Protein 5ZL1 (pdb70)

Organism: NCBI:txid247490

Foldseek 3Di:
DAAEDAFQFDQFQLADDFDQAQDAEEAEWEKEWHFHWHAQEVPFIETATFIWTDDDNDIDDTWFQYYEAEEAAFHKYKYKYAYAQPDDDWWWKDWPQFDPQTDATDDHGDIDMTIGHRHFFFKFKMFTCYPVCRLQRLQRRGMDIYGHAYRSGDDDWDEETEKEKEFHAWAFADPPPRVDGHTYGDPVCSVVVNGQAMEITRHLCQQPDPVRCVASAEDEAQTKYKYKYAYSYQFAWFQWAKAPWWFQWKDFGDPPDTDGGDGTDTGGHRGIIMTITGRNDAAKIWIARVVVVNVVRRRIHIYGYD/DAAEDAFQFDQFQLADDFDQAQDAEAAEWEKEWHWHWHAQEVPFIETATFIWTADDNDIDDTWFQYYEAEEAAFHKYKYKYAYAQPDDDWWWKDWPQFDPQTDATDDHGDIDMTIGHRHFFFKFKMFTCYPNCRLQRLQRRGMDIYGHAYRSGDDDWDEETEKEKEFHAWAFADPPPRVPGHTYGDPVCSVVVNGQAMAITRHLCAQPDPVRPVASAEEEAQTKYKYKYAYSYQFAWFQWAKAPWWFQWKDFGDRPDTDGGDGTDTGGHRGIIMTITGRNDAAKIWIARVVVVNVVRRRIHIYGYD/DAAEDAFQFDQFQLADDFDQAQDAEAAEWEKEWHFHWHAQEVPFIETATFIWTDDDPDIDDTWFQYDEAEEAAFHKYKYKYAYAQPDDAWWWKDWPQFDPQTDATDDHGDIDMTIGHRHFFFKFKMFTCYPVCRLQRLQRRGMDIYGHAYRSGDDDWDEETEKEKEFHAWADDDDVDNVDTHTYGDPVCSVVVNGQAMAITRHLCQQPDVVRCPLSAEEEAQTKYKYKYAYSYQAAWFQWAKAPWWFQWKFQGDRVDTDGGDGTDTGGHRTIIMTITGRNDAAKIWIARVVVVNVVRRRIHIYGYD/DAAEDAFQFDQFQLADDFDQAQDAEEAEWEKEWDWHWHAQEVPFIETATFIWTDDDPDIDDTWFQYYEAEEAAFHKYKYKYAYAQPDDDWWWKDWPQFDPQTDATDDHGDIDMTIGHRHDFAKFKMFTCYPVCRLQRLQRRGMDIYGHAYRSGDDDWDEETEKEKEFHAWAQADPPPRVPRHTYGDPVCSVVVNGQAMAITRHLCAQVDPVRCPQSAEDEAQTKYKYKYAYSYQFAWFQWAKAPWWFQWKDLHDRPDTDGGDGTDTGGHRGIIMTITGRNDAAKIWIARVVVVNVVRRRIHIHGYD

Sequence (1224 aa):
MVDVISNVAKDPADIPGRISRSCPKTVTVNLVAKEVVADLAPGKKFWFWTFAEKKGDTVGPATVPGPMVRVMEGDTVVINLTNDLHNEEPHNLDFHAGFGAMLMDIEPGETDTLTFKAKREGAYIYHCGAEGMPWEHVAYGMYGLIVVEPKGGLSRVDKEFYIGQGEWYIKPGIEDHPHIRGYSLDEDKALAEHPDYFTFNGHTQALMDPSIYGNAITVNQGDKVRLFFVAGGPNIGSNFHIIGQIFDKFYPGHRRDFIRNEETAYIPPGSAAVFEFKALATGDFLIVDHALFRVPKGAGGLLHVKMVDVISNVAKDPADIPGRISRSCPKTVTVNLVAKEVVADLAPGKKFWFWTFAEKKGDTVGPATVPGPMVRVMEGDTVVINLTNDLHNEEPHNLDFHAGFGAMLMDIEPGETDTLTFKAKREGAYIYHCGAEGMPWEHVAYGMYGLIVVEPKGGLSRVDKEFYIGQGEWYIKPGIEDHPHIRGYSLDEDKALAEHPDYFTFNGHTQALMDPSIYGNAITVNQGDKVRLFFVAGGPNIGSNFHIIGQIFDKFYPGHRRDFIRNEETAYIPPGSAAVFEFKALATGDFLIVDHALFRVPKGAGGLLHVKMVDVISNVAKDPADIPGRISRSCPKTVTVNLVAKEVVADLAPGKKFWFWTFAEKKGDTVGPATVPGPMVRVMEGDTVVINLTNDLHNEEPHNLDFHAGFGAMLMDIEPGETDTLTFKAKREGAYIYHCGAEGMPWEHVAYGMYGLIVVEPKGGLSRVDKEFYIGQGEWYIKPGIEDHPHIRGYSLDEDKALAEHPDYFTFNGHTQALMDPSIYGNAITVNQGDKVRLFFVAGGPNIGSNFHIIGQIFDKFYPGHRRDFIRNEETAYIPPGSAAVFEFKALATGDFLIVDHALFRVPKGAGGLLHVKMVDVISNVAKDPADIPGRISRSCPKTVTVNLVAKEVVADLAPGKKFWFWTFAEKKGDTVGPATVPGPMVRVMEGDTVVINLTNDLHNEEPHNLDFHAGFGAMLMDIEPGETDTLTFKAKREGAYIYHCGAEGMPWEHVAYGMYGLIVVEPKGGLSRVDKEFYIGQGEWYIKPGIEDHPHIRGYSLDEDKALAEHPDYFTFNGHTQALMDPSIYGNAITVNQGDKVRLFFVAGGPNIGSNFHIIGQIFDKFYPGHRRDFIRNEETAYIPPGSAAVFEFKALATGDFLIVDHALFRVPKGAGGLLHVK

Radius of gyration: 33.03 Å; Cα contacts (8 Å, |Δi|>4): 3931; chains: 4; bounding box: 100×76×79 Å

Nearest PDB structures (foldseek):
  5zl1-assembly1_A  TM=1.003E+00  e=2.809E-71  Candidatus Jettenia caeni
  6qq2-assembly1_A  TM=8.872E-01  e=1.362E-34  Ralstonia pickettii
  8qgf-assembly1_A  TM=8.815E-01  e=1.362E-34  Ralstonia pickettii
  6qpt-assembly1_B  TM=8.830E-01  e=4.141E-34  Ralstonia pickettii
  4ax3-assembly4_D  TM=8.870E-01  e=1.331E-33  Ralstonia pickettii 12J

Structure (mmCIF, N/CA/C/O backbone):
data_5ZL1
#
_entry.id   5ZL1
#
_cell.length_a   270.217
_cell.length_b   270.217
_cell.length_c   128.909
_cell.angle_alpha   90.000
_cell.angle_beta   90.000
_cell.angle_gamma   120.000
#
_symmetry.space_group_name_H-M   'H 3 2'
#
loop_
_entity.id
_entity.type
_entity.pdbx_description
1 polymer 'Putative copper-type nitrite reductase'
2 non-polymer 'COPPER (II) ION'
3 non-polymer 'CALCIUM ION'
4 non-polymer 'SULFATE ION'
5 water water
#
loop_
_atom_site.group_PDB
_atom_site.id
_atom_site.type_symbol
_atom_site.label_atom_id
_atom_site.label_alt_id
_atom_site.label_comp_id
_atom_site.label_asym_id
_atom_site.label_entity_id
_atom_site.label_seq_id
_atom_site.pdbx_PDB_ins_code
_atom_site.Cartn_x
_atom_site.Cartn_y
_atom_site.Cartn_z
_atom_site.occupancy
_atom_site.B_iso_or_equiv
_atom_site.auth_seq_id
_atom_site.auth_comp_id
_atom_site.auth_asym_id
_atom_site.auth_atom_id
_atom_site.pdbx_PDB_model_num
ATOM 1 N N . MET A 1 21 ? -21.541 -31.310 -46.679 1.00 72.10 21 MET A N 1
ATOM 2 C CA . MET A 1 21 ? -21.600 -29.880 -47.154 1.00 72.48 21 MET A CA 1
ATOM 3 C C . MET A 1 21 ? -21.687 -28.837 -46.038 1.00 70.29 21 MET A C 1
ATOM 4 O O . MET A 1 21 ? -22.370 -29.024 -45.034 1.00 70.39 21 MET A O 1
ATOM 9 N N . VAL A 1 22 ? -21.066 -27.687 -46.272 1.00 67.07 22 VAL A N 1
ATOM 10 C CA . VAL A 1 22 ? -20.966 -26.668 -45.220 1.00 64.26 22 VAL A CA 1
ATOM 11 C C . VAL A 1 22 ? -22.309 -26.046 -44.866 1.00 62.11 22 VAL A C 1
ATOM 12 O O . VAL A 1 22 ? -23.182 -25.883 -45.716 1.00 62.35 22 VAL A O 1
ATOM 16 N N . ASP A 1 23 ? -22.443 -25.695 -43.595 1.00 59.22 23 ASP A N 1
ATOM 17 C CA . ASP A 1 23 ? -23.602 -25.005 -43.105 1.00 57.09 23 ASP A CA 1
ATOM 18 C C . ASP A 1 23 ? -23.433 -23.545 -43.465 1.00 54.73 23 ASP A C 1
ATOM 19 O O . ASP A 1 23 ? -22.313 -23.061 -43.460 1.00 54.66 23 ASP A O 1
ATOM 24 N N . VAL A 1 24 ? -24.549 -22.874 -43.756 1.00 52.27 24 VAL A N 1
ATOM 25 C CA . VAL A 1 24 ? -24.559 -21.444 -44.051 1.00 50.26 24 VAL A CA 1
ATOM 26 C C . VAL A 1 24 ? -25.643 -20.703 -43.253 1.00 48.24 24 VAL A C 1
ATOM 27 O O . VAL A 1 24 ? -26.833 -20.866 -43.493 1.00 48.10 24 VAL A O 1
ATOM 31 N N . ILE A 1 25 ? -25.208 -19.941 -42.265 1.00 46.44 25 ILE A N 1
ATOM 32 C CA . ILE A 1 25 ? -26.127 -19.305 -41.312 1.00 45.12 25 ILE A CA 1
ATOM 33 C C . ILE A 1 25 ? -26.003 -17.812 -41.526 1.00 43.90 25 ILE A C 1
ATOM 34 O O . ILE A 1 25 ? -25.042 -17.350 -42.145 1.00 43.41 25 ILE A O 1
ATOM 39 N N . SER A 1 26 ? -26.961 -17.048 -41.003 1.00 43.10 26 SER A N 1
ATOM 40 C CA . SER A 1 26 ? -26.953 -15.581 -41.105 1.00 42.74 26 SER A CA 1
ATOM 41 C C . SER A 1 26 ? -25.731 -14.902 -40.481 1.00 42.14 26 SER A C 1
ATOM 42 O O . SER A 1 26 ? -25.110 -14.053 -41.120 1.00 41.80 26 SER A O 1
ATOM 45 N N . ASN A 1 27 ? -25.385 -15.277 -39.252 1.00 41.74 27 ASN A N 1
ATOM 46 C CA . ASN A 1 27 ? -24.242 -14.661 -38.562 1.00 41.45 27 ASN A CA 1
ATOM 47 C C . ASN A 1 27 ? -23.711 -15.491 -37.395 1.00 40.90 27 ASN A C 1
ATOM 48 O O . ASN A 1 27 ? -24.404 -16.352 -36.859 1.00 40.78 27 ASN A O 1
ATOM 53 N N . VAL A 1 28 ? -22.488 -15.171 -36.987 1.00 40.34 28 VAL A N 1
ATOM 54 C CA . VAL A 1 28 ? -21.818 -15.830 -35.851 1.00 40.15 28 VAL A CA 1
ATOM 55 C C . VAL A 1 28 ? -21.730 -14.899 -34.638 1.00 39.72 28 VAL A C 1
ATOM 56 O O . VAL A 1 28 ? -20.966 -15.146 -33.705 1.00 39.27 28 VAL A O 1
ATOM 60 N N . ALA A 1 29 ? -22.515 -13.826 -34.643 1.00 39.43 29 ALA A N 1
ATOM 61 C CA . ALA A 1 29 ? -22.457 -12.865 -33.562 1.00 39.32 29 ALA A CA 1
ATOM 62 C C . ALA A 1 29 ? -22.697 -13.540 -32.215 1.00 39.23 29 ALA A C 1
ATOM 63 O O . ALA A 1 29 ? -23.567 -14.413 -32.097 1.00 39.50 29 ALA A O 1
ATOM 65 N N . LYS A 1 30 ? -21.921 -13.135 -31.213 1.00 39.33 30 LYS A N 1
ATOM 66 C CA . LYS A 1 30 ? -22.031 -13.662 -29.853 1.00 39.48 30 LYS A CA 1
ATOM 67 C C . LYS A 1 30 ? -22.852 -12.703 -29.004 1.00 39.30 30 LYS A C 1
ATOM 68 O O . LYS A 1 30 ? -22.556 -11.516 -28.938 1.00 39.60 30 LYS A O 1
ATOM 74 N N . ASP A 1 31 ? -23.858 -13.234 -28.317 1.00 38.92 31 ASP A N 1
ATOM 75 C CA . ASP A 1 31 ? -24.645 -12.445 -27.383 1.00 38.56 31 ASP A CA 1
ATOM 76 C C . ASP A 1 31 ? -23.723 -11.983 -26.257 1.00 38.35 31 ASP A C 1
ATOM 77 O O . ASP A 1 31 ? -23.108 -12.817 -25.598 1.00 38.78 31 ASP A O 1
ATOM 82 N N . PRO A 1 32 ? -23.635 -10.664 -26.007 1.00 38.06 32 PRO A N 1
ATOM 83 C CA . PRO A 1 32 ? -22.787 -10.234 -24.899 1.00 38.10 32 PRO A CA 1
ATOM 84 C C . PRO A 1 32 ? -23.453 -10.352 -23.524 1.00 38.43 32 PRO A C 1
ATOM 85 O O . PRO A 1 32 ? -22.990 -9.723 -22.585 1.00 39.12 32 PRO A O 1
ATOM 89 N N . ALA A 1 33 ? -24.534 -11.124 -23.415 1.00 38.59 33 ALA A N 1
ATOM 90 C CA . ALA A 1 33 ? -25.165 -11.447 -22.138 1.00 38.92 33 ALA A CA 1
ATOM 91 C C . ALA A 1 33 ? -25.141 -12.944 -21.798 1.00 39.81 33 ALA A C 1
ATOM 92 O O . ALA A 1 33 ? -25.401 -13.312 -20.648 1.00 40.21 33 ALA A O 1
ATOM 94 N N . ASP A 1 34 ? -24.826 -13.797 -22.777 1.00 40.83 34 ASP A N 1
ATOM 95 C CA . ASP A 1 34 ? -24.671 -15.236 -22.545 1.00 41.77 34 ASP A CA 1
ATOM 96 C C . ASP A 1 34 ? -23.414 -15.435 -21.685 1.00 41.99 34 ASP A C 1
ATOM 97 O O . ASP A 1 34 ? -22.342 -15.781 -22.185 1.00 42.05 34 ASP A O 1
ATOM 102 N N . ILE A 1 35 ? -23.565 -15.188 -20.385 1.00 42.40 35 ILE A N 1
ATOM 103 C CA . ILE A 1 35 ? -22.454 -15.215 -19.438 1.00 42.58 35 ILE A CA 1
ATOM 104 C C . ILE A 1 35 ? -22.767 -16.189 -18.310 1.00 42.19 35 ILE A C 1
ATOM 105 O O . ILE A 1 35 ? -23.877 -16.168 -17.776 1.00 42.10 35 ILE A O 1
ATOM 110 N N . PRO A 1 36 ? -21.788 -17.033 -17.923 1.00 41.88 36 PRO A N 1
ATOM 111 C CA . PRO A 1 36 ? -21.988 -17.845 -16.722 1.00 42.07 36 PRO A CA 1
ATOM 112 C C . PRO A 1 36 ? -22.297 -17.000 -15.488 1.00 42.42 36 PRO A C 1
ATOM 113 O O . PRO A 1 36 ? -22.078 -15.788 -15.490 1.00 41.13 36 PRO A O 1
ATOM 117 N N . GLY A 1 37 ? -22.815 -17.654 -14.456 1.00 43.88 37 GLY A N 1
ATOM 118 C CA . GLY A 1 37 ? -23.221 -16.983 -13.225 1.00 44.73 37 GLY A CA 1
ATOM 119 C C . GLY A 1 37 ? -22.055 -16.512 -12.380 1.00 45.28 37 GLY A C 1
ATOM 120 O O . GLY A 1 37 ? -20.977 -17.104 -12.405 1.00 44.89 37 GLY A O 1
ATOM 121 N N . ARG A 1 38 ? -22.296 -15.440 -11.633 1.00 46.30 38 ARG A N 1
ATOM 122 C CA . ARG A 1 38 ? -21.304 -14.861 -10.719 1.00 47.11 38 ARG A CA 1
ATOM 123 C C . ARG A 1 38 ? -20.832 -15.913 -9.704 1.00 46.38 38 ARG A C 1
ATOM 124 O O . ARG A 1 38 ? -21.550 -16.881 -9.394 1.00 46.17 38 ARG A O 1
ATOM 132 N N . ILE A 1 39 ? -19.618 -15.709 -9.194 1.00 45.75 39 ILE A N 1
ATOM 133 C CA . ILE A 1 39 ? -18.992 -16.624 -8.243 1.00 45.32 39 ILE A CA 1
ATOM 134 C C . ILE A 1 39 ? -18.984 -15.984 -6.854 1.00 45.39 39 ILE A C 1
ATOM 135 O O . ILE A 1 39 ? -18.504 -14.865 -6.690 1.00 44.62 39 ILE A O 1
ATOM 140 N N . SER A 1 40 ? -19.530 -16.708 -5.876 1.00 46.24 40 SER A N 1
ATOM 141 C CA . SER A 1 40 ? -19.616 -16.251 -4.489 1.00 47.07 40 SER A CA 1
ATOM 142 C C . SER A 1 40 ? -19.088 -17.310 -3.519 1.00 47.84 40 SER A C 1
ATOM 143 O O . SER A 1 40 ? -19.480 -17.329 -2.352 1.00 49.17 40 SER A O 1
ATOM 146 N N . ARG A 1 41 ? -18.183 -18.164 -3.998 1.00 48.11 41 ARG A N 1
ATOM 147 C CA . ARG A 1 41 ? -17.695 -19.315 -3.239 1.00 48.15 41 ARG A CA 1
ATOM 148 C C . ARG A 1 41 ? -16.181 -19.234 -3.076 1.00 49.05 41 ARG A C 1
ATOM 149 O O . ARG A 1 41 ? -15.496 -18.603 -3.882 1.00 49.48 41 ARG A O 1
ATOM 157 N N . SER A 1 42 ? -15.676 -19.859 -2.016 1.00 49.80 42 SER A N 1
ATOM 158 C CA . SER A 1 42 ? -14.234 -20.031 -1.800 1.00 50.01 42 SER A CA 1
ATOM 159 C C . SER A 1 42 ? -13.773 -21.489 -1.921 1.00 50.80 42 SER A C 1
ATOM 160 O O . SER A 1 42 ? -12.570 -21.746 -2.005 1.00 50.15 42 SER A O 1
ATOM 163 N N . CYS A 1 43 ? -14.720 -22.430 -1.922 1.00 52.94 43 CYS A N 1
ATOM 164 C CA . CYS A 1 43 ? -14.414 -23.849 -2.097 1.00 53.43 43 CYS A CA 1
ATOM 165 C C . CYS A 1 43 ? -13.974 -24.153 -3.523 1.00 53.42 43 CYS A C 1
ATOM 166 O O . CYS A 1 43 ? -14.781 -24.036 -4.446 1.00 53.34 43 CYS A O 1
ATOM 169 N N . PRO A 1 44 ? -12.704 -24.568 -3.714 1.00 53.14 44 PRO A N 1
ATOM 170 C CA . PRO A 1 44 ? -12.348 -24.983 -5.071 1.00 52.48 44 PRO A CA 1
ATOM 171 C C . PRO A 1 44 ? -13.233 -26.129 -5.573 1.00 51.80 44 PRO A C 1
ATOM 172 O O . PRO A 1 44 ? -13.802 -26.882 -4.777 1.00 51.70 44 PRO A O 1
ATOM 176 N N . LYS A 1 45 ? -13.351 -26.222 -6.889 1.00 51.34 45 LYS A N 1
ATOM 177 C CA . LYS A 1 45 ? -14.216 -27.188 -7.556 1.00 51.15 45 LYS A CA 1
ATOM 178 C C . LYS A 1 45 ? -13.615 -27.575 -8.899 1.00 49.91 45 LYS A C 1
ATOM 179 O O . LYS A 1 45 ? -12.653 -26.961 -9.363 1.00 49.17 45 LYS A O 1
ATOM 185 N N . THR A 1 46 ? -14.183 -28.613 -9.508 1.00 49.02 46 THR A N 1
ATOM 186 C CA . THR A 1 46 ? -13.807 -29.029 -10.857 1.00 48.11 46 THR A CA 1
ATOM 187 C C . THR A 1 46 ? -14.862 -28.516 -11.835 1.00 47.21 46 THR A C 1
ATOM 188 O O . THR A 1 46 ? -15.885 -29.169 -12.063 1.00 47.68 46 THR A O 1
ATOM 192 N N . VAL A 1 47 ? -14.601 -27.338 -12.400 1.00 46.25 47 VAL A N 1
ATOM 193 C CA . VAL A 1 47 ? -15.500 -26.722 -13.377 1.00 45.64 47 VAL A CA 1
ATOM 194 C C . VAL A 1 47 ? -15.192 -27.344 -14.732 1.00 45.83 47 VAL A C 1
ATOM 195 O O . VAL A 1 47 ? -14.024 -27.518 -15.091 1.00 45.86 47 VAL A O 1
ATOM 199 N N . THR A 1 48 ? -16.243 -27.660 -15.483 1.00 45.80 48 THR A N 1
ATOM 200 C CA . THR A 1 48 ? -16.109 -28.404 -16.736 1.00 45.57 48 THR A CA 1
ATOM 201 C C . THR A 1 48 ? -16.986 -27.797 -17.838 1.00 44.70 48 THR A C 1
ATOM 202 O O . THR A 1 48 ? -18.171 -27.529 -17.618 1.00 44.14 48 THR A O 1
ATOM 206 N N . VAL A 1 49 ? -16.390 -27.591 -19.016 1.00 44.14 49 VAL A N 1
ATOM 207 C CA . VAL A 1 49 ? -17.093 -27.019 -20.175 1.00 44.25 49 VAL A CA 1
ATOM 208 C C . VAL A 1 49 ? -16.869 -27.857 -21.437 1.00 44.35 49 VAL A C 1
ATOM 209 O O . VAL A 1 49 ? -15.768 -28.365 -21.679 1.00 44.42 49 VAL A O 1
ATOM 213 N N . ASN A 1 50 ? -17.929 -27.990 -22.233 1.00 44.67 50 ASN A N 1
ATOM 214 C CA . ASN A 1 50 ? -17.901 -28.771 -23.465 1.00 45.30 50 ASN A CA 1
ATOM 215 C C . ASN A 1 50 ? -17.903 -27.835 -24.673 1.00 44.99 50 ASN A C 1
ATOM 216 O O . ASN A 1 50 ? -18.879 -27.105 -24.905 1.00 45.12 50 ASN A O 1
ATOM 221 N N . LEU A 1 51 ? -16.807 -27.866 -25.434 1.00 44.90 51 LEU A N 1
ATOM 222 C CA . LEU A 1 51 ? -16.664 -27.066 -26.653 1.00 44.62 51 LEU A CA 1
ATOM 223 C C . LEU A 1 51 ? -16.618 -27.923 -27.918 1.00 44.75 51 LEU A C 1
ATOM 224 O O . LEU A 1 51 ? -16.167 -29.077 -27.898 1.00 44.81 51 LEU A O 1
ATOM 229 N N . VAL A 1 52 ? -17.084 -27.331 -29.017 1.00 45.00 52 VAL A N 1
ATOM 230 C CA . VAL A 1 52 ? -17.099 -27.982 -30.327 1.00 45.67 52 VAL A CA 1
ATOM 231 C C . VAL A 1 52 ? -16.667 -26.990 -31.421 1.00 45.95 52 VAL A C 1
ATOM 232 O O . VAL A 1 52 ? -17.340 -25.984 -31.668 1.00 45.29 52 VAL A O 1
ATOM 236 N N . ALA A 1 53 ? -15.530 -27.284 -32.057 1.00 46.95 53 ALA A N 1
ATOM 237 C CA . ALA A 1 53 ? -14.997 -26.464 -33.150 1.00 47.91 53 ALA A CA 1
ATOM 238 C C . ALA A 1 53 ? -15.883 -26.588 -34.389 1.00 48.94 53 ALA A C 1
ATOM 239 O O . ALA A 1 53 ? -16.070 -27.685 -34.909 1.00 49.11 53 ALA A O 1
ATOM 241 N N . LYS A 1 54 ? -16.407 -25.457 -34.862 1.00 50.21 54 LYS A N 1
ATOM 242 C CA . LYS A 1 54 ? -17.410 -25.422 -35.935 1.00 50.97 54 LYS A CA 1
ATOM 243 C C . LYS A 1 54 ? -17.001 -24.493 -37.081 1.00 49.66 54 LYS A C 1
ATOM 244 O O . LYS A 1 54 ? -16.982 -23.271 -36.919 1.00 48.97 54 LYS A O 1
ATOM 250 N N . GLU A 1 55 ? -16.683 -25.072 -38.236 1.00 48.55 55 GLU A N 1
ATOM 251 C CA . GLU A 1 55 ? -16.462 -24.286 -39.447 1.00 47.61 55 GLU A CA 1
ATOM 252 C C . GLU A 1 55 ? -17.815 -23.944 -40.051 1.00 46.35 55 GLU A C 1
ATOM 253 O O . GLU A 1 55 ? -18.655 -24.822 -40.240 1.00 46.71 55 GLU A O 1
ATOM 259 N N . VAL A 1 56 ? -18.026 -22.666 -40.348 1.00 44.79 56 VAL A N 1
ATOM 260 C CA . VAL A 1 56 ? -19.334 -22.169 -40.773 1.00 43.46 56 VAL A CA 1
ATOM 261 C C . VAL A 1 56 ? -19.167 -21.037 -41.785 1.00 42.32 56 VAL A C 1
ATOM 262 O O . VAL A 1 56 ? -18.185 -20.301 -41.746 1.00 42.48 56 VAL A O 1
ATOM 266 N N . VAL A 1 57 ? -20.129 -20.904 -42.693 1.00 41.20 57 VAL A N 1
ATOM 267 C CA . VAL A 1 57 ? -20.220 -19.712 -43.533 1.00 40.50 57 VAL A CA 1
ATOM 268 C C . VAL A 1 57 ? -21.318 -18.822 -42.980 1.00 39.75 57 VAL A C 1
ATOM 269 O O . VAL A 1 57 ? -22.401 -19.301 -42.607 1.00 39.17 57 VAL A O 1
ATOM 273 N N . ALA A 1 58 ? -21.036 -17.525 -42.929 1.00 39.64 58 ALA A N 1
ATOM 274 C CA . ALA A 1 58 ? -21.997 -16.546 -42.428 1.00 39.69 58 ALA A CA 1
ATOM 275 C C . ALA A 1 58 ? -21.610 -15.132 -42.827 1.00 39.24 58 ALA A C 1
ATOM 276 O O . ALA A 1 58 ? -20.529 -14.914 -43.365 1.00 39.17 58 ALA A O 1
ATOM 278 N N . ASP A 1 59 ? -22.505 -14.178 -42.575 1.00 39.23 59 ASP A N 1
ATOM 279 C CA . ASP A 1 59 ? -22.212 -12.774 -42.864 1.00 39.52 59 ASP A CA 1
ATOM 280 C C . ASP A 1 59 ? -21.191 -12.226 -41.874 1.00 39.45 59 ASP A C 1
ATOM 281 O O . ASP A 1 59 ? -21.413 -12.271 -40.668 1.00 39.57 59 ASP A O 1
ATOM 286 N N . LEU A 1 60 ? -20.058 -11.760 -42.389 1.00 39.51 60 LEU A N 1
ATOM 287 C CA . LEU A 1 60 ? -19.114 -10.991 -41.587 1.00 39.66 60 LEU A CA 1
ATOM 288 C C . LEU A 1 60 ? -19.657 -9.574 -41.524 1.00 39.70 60 LEU A C 1
ATOM 289 O O . LEU A 1 60 ? -19.878 -9.024 -40.440 1.00 39.69 60 LEU A O 1
ATOM 294 N N . ALA A 1 61 ? -19.864 -8.999 -42.706 1.00 39.96 61 ALA A N 1
ATOM 295 C CA . ALA A 1 61 ? -20.505 -7.708 -42.859 1.00 40.45 61 ALA A CA 1
ATOM 296 C C . ALA A 1 61 ? -21.826 -7.922 -43.587 1.00 40.70 61 ALA A C 1
ATOM 297 O O . ALA A 1 61 ? -22.051 -9.008 -44.133 1.00 40.97 61 ALA A O 1
ATOM 299 N N . PRO A 1 62 ? -22.715 -6.902 -43.594 1.00 41.16 62 PRO A N 1
ATOM 300 C CA . PRO A 1 62 ? -23.904 -6.994 -44.445 1.00 41.51 62 PRO A CA 1
ATOM 301 C C . PRO A 1 62 ? -23.558 -7.209 -45.924 1.00 42.12 62 PRO A C 1
ATOM 302 O O . PRO A 1 62 ? -22.791 -6.434 -46.498 1.00 41.44 62 PRO A O 1
ATOM 306 N N . GLY A 1 63 ? -24.097 -8.280 -46.506 1.00 43.34 63 GLY A N 1
ATOM 307 C CA . GLY A 1 63 ? -23.846 -8.632 -47.906 1.00 44.25 63 GLY A CA 1
ATOM 308 C C . GLY A 1 63 ? -22.552 -9.385 -48.193 1.00 45.12 63 GLY A C 1
ATOM 309 O O . GLY A 1 63 ? -22.304 -9.752 -49.344 1.00 46.10 63 GLY A O 1
ATOM 310 N N . LYS A 1 64 ? -21.734 -9.623 -47.166 1.00 45.45 64 LYS A N 1
ATOM 311 C CA . LYS A 1 64 ? -20.452 -10.310 -47.319 1.00 45.72 64 LYS A CA 1
ATOM 312 C C . LYS A 1 64 ? -20.463 -11.602 -46.511 1.00 44.88 64 LYS A C 1
ATOM 313 O O . LYS A 1 64 ? -20.465 -11.561 -45.280 1.00 44.32 64 LYS A O 1
ATOM 319 N N . LYS A 1 65 ? -20.477 -12.740 -47.207 1.00 44.30 65 LYS A N 1
ATOM 320 C CA . LYS A 1 65 ? -20.417 -14.054 -46.558 1.00 43.69 65 LYS A CA 1
ATOM 321 C C . LYS A 1 65 ? -18.969 -14.451 -46.314 1.00 42.36 65 LYS A C 1
ATOM 322 O O . LYS A 1 65 ? -18.160 -14.399 -47.235 1.00 42.28 65 LYS A O 1
ATOM 328 N N . PHE A 1 66 ? -18.655 -14.842 -45.084 1.00 41.08 66 PHE A N 1
ATOM 329 C CA . PHE A 1 66 ? -17.301 -15.231 -44.714 1.00 40.00 66 PHE A CA 1
ATOM 330 C C . PHE A 1 66 ? -17.269 -16.647 -44.148 1.00 39.20 66 PHE A C 1
ATOM 331 O O . PHE A 1 66 ? -18.226 -17.104 -43.522 1.00 39.20 66 PHE A O 1
ATOM 339 N N . TRP A 1 67 ? -16.145 -17.328 -44.372 1.00 38.47 67 TRP A N 1
ATOM 340 C CA . TRP A 1 67 ? -15.924 -18.685 -43.871 1.00 38.24 67 TRP A CA 1
ATOM 341 C C . TRP A 1 67 ? -15.313 -18.633 -42.470 1.00 38.33 67 TRP A C 1
ATOM 342 O O . TRP A 1 67 ? -14.139 -18.388 -42.310 1.00 38.52 67 TRP A O 1
ATOM 353 N N . PHE A 1 68 ? -16.121 -18.905 -41.458 1.00 38.25 68 PHE A N 1
ATOM 354 C CA . PHE A 1 68 ? -15.685 -18.802 -40.077 1.00 38.40 68 PHE A CA 1
ATOM 355 C C . PHE A 1 68 ? -15.213 -20.127 -39.497 1.00 38.67 68 PHE A C 1
ATOM 356 O O . PHE A 1 68 ? -15.659 -21.207 -39.896 1.00 39.36 68 PHE A O 1
ATOM 364 N N . TRP A 1 69 ? -14.287 -20.017 -38.552 1.00 38.66 69 TRP A N 1
ATOM 365 C CA . TRP A 1 69 ? -13.840 -21.122 -37.725 1.00 38.54 69 TRP A CA 1
ATOM 366 C C . TRP A 1 69 ? -14.176 -20.620 -36.339 1.00 38.81 69 TRP A C 1
ATOM 367 O O . TRP A 1 69 ? -13.665 -19.590 -35.924 1.00 38.46 69 TRP A O 1
ATOM 378 N N . THR A 1 70 ? -15.102 -21.281 -35.658 1.00 39.25 70 THR A N 1
ATOM 379 C CA . THR A 1 70 ? -15.607 -20.761 -34.391 1.00 39.52 70 THR A CA 1
ATOM 380 C C . THR A 1 70 ? -15.615 -21.835 -33.334 1.00 39.93 70 THR A C 1
ATOM 381 O O . THR A 1 70 ? -15.378 -23.014 -33.614 1.00 40.58 70 THR A O 1
ATOM 385 N N . PHE A 1 71 ? -15.880 -21.398 -32.109 1.00 40.33 71 PHE A N 1
ATOM 386 C CA . PHE A 1 71 ? -16.102 -22.283 -30.974 1.00 40.61 71 PHE A CA 1
ATOM 387 C C . PHE A 1 71 ? -17.573 -22.193 -30.599 1.00 41.30 71 PHE A C 1
ATOM 388 O O . PHE A 1 71 ? -18.179 -21.125 -30.690 1.00 41.05 71 PHE A O 1
ATOM 396 N N . ALA A 1 72 ? -18.143 -23.320 -30.184 1.00 42.67 72 ALA A N 1
ATOM 397 C CA . ALA A 1 72 ? -19.524 -23.371 -29.713 1.00 43.64 72 ALA A CA 1
ATOM 398 C C . ALA A 1 72 ? -19.580 -24.142 -28.401 1.00 44.34 72 ALA A C 1
ATOM 399 O O . ALA A 1 72 ? -18.800 -25.069 -28.194 1.00 44.57 72 ALA A O 1
ATOM 401 N N . GLU A 1 73 ? -20.495 -23.752 -27.516 1.00 45.03 73 GLU A N 1
ATOM 402 C CA . GLU A 1 73 ? -20.618 -24.388 -26.205 1.00 45.87 73 GLU A CA 1
ATOM 403 C C . GLU A 1 73 ? -21.728 -25.429 -26.214 1.00 47.27 73 GLU A C 1
ATOM 404 O O . GLU A 1 73 ? -22.870 -25.128 -26.568 1.00 47.71 73 GLU A O 1
ATOM 410 N N . LYS A 1 74 ? -21.390 -26.646 -25.799 1.00 48.96 74 LYS A N 1
ATOM 411 C CA . LYS A 1 74 ? -22.348 -27.743 -25.730 1.00 50.55 74 LYS A CA 1
ATOM 412 C C . LYS A 1 74 ? -22.872 -27.911 -24.304 1.00 51.45 74 LYS A C 1
ATOM 413 O O . LYS A 1 74 ? -22.100 -28.238 -23.400 1.00 50.93 74 LYS A O 1
ATOM 419 N N . LYS A 1 75 ? -24.170 -27.673 -24.118 1.00 53.26 75 LYS A N 1
ATOM 420 C CA . LYS A 1 75 ? -24.842 -27.918 -22.857 1.00 54.88 75 LYS A CA 1
ATOM 421 C C . LYS A 1 75 ? -25.662 -29.206 -22.979 1.00 56.03 75 LYS A C 1
ATOM 422 O O . LYS A 1 75 ? -26.515 -29.327 -23.853 1.00 56.41 75 LYS A O 1
ATOM 428 N N . GLY A 1 76 ? -25.354 -30.188 -22.135 1.00 57.07 76 GLY A N 1
ATOM 429 C CA . GLY A 1 76 ? -26.076 -31.444 -22.173 1.00 57.61 76 GLY A CA 1
ATOM 430 C C . GLY A 1 76 ? -25.848 -32.054 -23.538 1.00 57.72 76 GLY A C 1
ATOM 431 O O . GLY A 1 76 ? -24.722 -32.104 -24.019 1.00 56.88 76 GLY A O 1
ATOM 432 N N . ASP A 1 77 ? -26.928 -32.465 -24.180 1.00 58.43 77 ASP A N 1
ATOM 433 C CA . ASP A 1 77 ? -26.843 -33.035 -25.533 1.00 58.85 77 ASP A CA 1
ATOM 434 C C . ASP A 1 77 ? -26.927 -31.992 -26.631 1.00 57.42 77 ASP A C 1
ATOM 435 O O . ASP A 1 77 ? -26.498 -32.269 -27.746 1.00 57.47 77 ASP A O 1
ATOM 440 N N . THR A 1 78 ? -27.355 -30.777 -26.278 1.00 56.04 78 THR A N 1
ATOM 441 C CA . THR A 1 78 ? -27.517 -29.687 -27.232 1.00 54.93 78 THR A CA 1
ATOM 442 C C . THR A 1 78 ? -26.277 -28.817 -27.424 1.00 53.56 78 THR A C 1
ATOM 443 O O . THR A 1 78 ? -25.564 -28.503 -26.479 1.00 53.32 78 THR A O 1
ATOM 447 N N . VAL A 1 79 ? -26.020 -28.454 -28.678 1.00 52.22 79 VAL A N 1
ATOM 448 C CA . VAL A 1 79 ? -24.864 -27.630 -29.015 1.00 51.46 79 VAL A CA 1
ATOM 449 C C . VAL A 1 79 ? -25.250 -26.363 -29.758 1.00 50.76 79 VAL A C 1
ATOM 450 O O . VAL A 1 79 ? -26.418 -26.145 -30.083 1.00 51.25 79 VAL A O 1
ATOM 454 N N . GLY A 1 80 ? -24.255 -25.497 -29.967 1.00 49.33 80 GLY A N 1
ATOM 455 C CA . GLY A 1 80 ? -24.434 -24.229 -30.672 1.00 48.08 80 GLY A CA 1
ATOM 456 C C . GLY A 1 80 ? -24.991 -23.141 -29.760 1.00 47.17 80 GLY A C 1
ATOM 457 O O . GLY A 1 80 ? -25.355 -23.443 -28.620 1.00 47.91 80 GLY A O 1
ATOM 458 N N . PRO A 1 81 ? -25.103 -21.904 -30.243 1.00 45.34 81 PRO A N 1
ATOM 459 C CA . PRO A 1 81 ? -24.712 -21.525 -31.594 1.00 44.48 81 PRO A CA 1
ATOM 460 C C . PRO A 1 81 ? -23.208 -21.321 -31.713 1.00 42.83 81 PRO A C 1
ATOM 461 O O . PRO A 1 81 ? -22.502 -21.275 -30.704 1.00 42.18 81 PRO A O 1
ATOM 465 N N . ALA A 1 82 ? -22.747 -21.201 -32.954 1.00 41.54 82 ALA A N 1
ATOM 466 C CA . ALA A 1 82 ? -21.342 -20.941 -33.271 1.00 40.78 82 ALA A CA 1
ATOM 467 C C . ALA A 1 82 ? -21.116 -19.437 -33.267 1.00 39.91 82 ALA A C 1
ATOM 468 O O . ALA A 1 82 ? -21.872 -18.705 -33.916 1.00 40.28 82 ALA A O 1
ATOM 470 N N . THR A 1 83 ? -20.107 -18.969 -32.528 1.00 38.71 83 THR A N 1
ATOM 471 C CA . THR A 1 83 ? -19.917 -17.528 -32.344 1.00 38.01 83 THR A CA 1
ATOM 472 C C . THR A 1 83 ? -18.469 -17.046 -32.331 1.00 37.44 83 THR A C 1
ATOM 473 O O . THR A 1 83 ? -17.535 -17.820 -32.131 1.00 37.51 83 THR A O 1
ATOM 477 N N . VAL A 1 84 ? -18.325 -15.734 -32.520 1.00 36.63 84 VAL A N 1
ATOM 478 C CA . VAL A 1 84 ? -17.050 -15.025 -32.410 1.00 35.83 84 VAL A CA 1
ATOM 479 C C . VAL A 1 84 ? -17.299 -13.746 -31.589 1.00 35.38 84 VAL A C 1
ATOM 480 O O . VAL A 1 84 ? -18.101 -12.930 -32.011 1.00 35.43 84 VAL A O 1
ATOM 484 N N . PRO A 1 85 ? -16.657 -13.563 -30.427 1.00 35.01 85 PRO A N 1
ATOM 485 C CA . PRO A 1 85 ? -15.741 -14.530 -29.826 1.00 35.00 85 PRO A CA 1
ATOM 486 C C . PRO A 1 85 ? -16.457 -15.783 -29.334 1.00 34.94 85 PRO A C 1
ATOM 487 O O . PRO A 1 85 ? -17.688 -15.802 -29.233 1.00 34.98 85 PRO A O 1
ATOM 491 N N . GLY A 1 86 ? -15.677 -16.817 -29.040 1.00 35.16 86 GLY A N 1
ATOM 492 C CA . GLY A 1 86 ? -16.205 -18.076 -28.525 1.00 35.62 86 GLY A CA 1
ATOM 493 C C . GLY A 1 86 ? -16.893 -17.914 -27.179 1.00 36.07 86 GLY A C 1
ATOM 494 O O . GLY A 1 86 ? -17.006 -16.799 -26.671 1.00 36.45 86 GLY A O 1
ATOM 495 N N . PRO A 1 87 ? -17.367 -19.024 -26.590 1.00 36.24 87 PRO A N 1
ATOM 496 C CA . PRO A 1 87 ? -18.082 -18.956 -25.315 1.00 36.13 87 PRO A CA 1
ATOM 497 C C . PRO A 1 87 ? -17.185 -18.515 -24.170 1.00 35.64 87 PRO A C 1
ATOM 498 O O . PRO A 1 87 ? -16.026 -18.926 -24.111 1.00 35.38 87 PRO A O 1
ATOM 502 N N . MET A 1 88 ? -17.721 -17.691 -23.273 1.00 35.47 88 MET A N 1
ATOM 503 C CA . MET A 1 88 ? -16.968 -17.245 -22.106 1.00 35.09 88 MET A CA 1
ATOM 504 C C . MET A 1 88 ? -16.904 -18.366 -21.074 1.00 34.88 88 MET A C 1
ATOM 505 O O . MET A 1 88 ? -17.936 -18.890 -20.651 1.00 35.24 88 MET A O 1
ATOM 510 N N . VAL A 1 89 ? -15.682 -18.722 -20.689 1.00 34.89 89 VAL A N 1
ATOM 511 C CA . VAL A 1 89 ? -15.428 -19.658 -19.596 1.00 35.18 89 VAL A CA 1
ATOM 512 C C . VAL A 1 89 ? -15.231 -18.824 -18.330 1.00 35.61 89 VAL A C 1
ATOM 513 O O . VAL A 1 89 ? -14.688 -17.719 -18.386 1.00 36.15 89 VAL A O 1
ATOM 517 N N . ARG A 1 90 ? -15.667 -19.358 -17.194 1.00 35.64 90 ARG A N 1
ATOM 518 C CA . ARG A 1 90 ? -15.611 -18.626 -15.932 1.00 35.95 90 ARG A CA 1
ATOM 519 C C . ARG A 1 90 ? -15.388 -19.569 -14.756 1.00 36.82 90 ARG A C 1
ATOM 520 O O . ARG A 1 90 ? -16.213 -20.441 -14.483 1.00 36.48 90 ARG A O 1
ATOM 528 N N . VAL A 1 91 ? -14.266 -19.373 -14.065 1.00 37.95 91 VAL A N 1
ATOM 529 C CA . VAL A 1 91 ? -13.846 -20.236 -12.961 1.00 38.40 91 VAL A CA 1
ATOM 530 C C . VAL A 1 91 ? -13.289 -19.408 -11.801 1.00 39.20 91 VAL A C 1
ATOM 531 O O . VAL A 1 91 ? -13.201 -18.177 -11.882 1.00 38.92 91 VAL A O 1
ATOM 535 N N . MET A 1 92 ? -12.939 -20.098 -10.719 1.00 40.14 92 MET A N 1
ATOM 536 C CA . MET A 1 92 ? -12.330 -19.489 -9.540 1.00 41.17 92 MET A CA 1
ATOM 537 C C . MET A 1 92 ? -10.868 -19.942 -9.425 1.00 42.08 92 MET A C 1
ATOM 538 O O . MET A 1 92 ? -10.505 -21.009 -9.927 1.00 42.64 92 MET A O 1
ATOM 543 N N . GLU A 1 93 ? -10.029 -19.121 -8.790 1.00 42.78 93 GLU A N 1
ATOM 544 C CA . GLU A 1 93 ? -8.610 -19.451 -8.610 1.00 43.61 93 GLU A CA 1
ATOM 545 C C . GLU A 1 93 ? -8.447 -20.624 -7.650 1.00 43.76 93 GLU A C 1
ATOM 546 O O . GLU A 1 93 ? -8.827 -20.534 -6.485 1.00 43.17 93 GLU A O 1
ATOM 552 N N . GLY A 1 94 ? -7.857 -21.707 -8.151 1.00 44.42 94 GLY A N 1
ATOM 553 C CA . GLY A 1 94 ? -7.704 -22.945 -7.390 1.00 45.09 94 GLY A CA 1
ATOM 554 C C . GLY A 1 94 ? -8.633 -24.048 -7.856 1.00 45.50 94 GLY A C 1
ATOM 555 O O . GLY A 1 94 ? -8.459 -25.207 -7.467 1.00 45.61 94 GLY A O 1
ATOM 556 N N . ASP A 1 95 ? -9.618 -23.698 -8.687 1.00 45.74 95 ASP A N 1
ATOM 557 C CA . ASP A 1 95 ? -10.443 -24.706 -9.355 1.00 45.97 95 ASP A CA 1
ATOM 558 C C . ASP A 1 95 ? -9.598 -25.586 -10.267 1.00 45.46 95 ASP A C 1
ATOM 559 O O . ASP A 1 95 ? -8.440 -25.276 -10.565 1.00 44.92 95 ASP A O 1
ATOM 564 N N . THR A 1 96 ? -10.198 -26.694 -10.686 1.00 44.92 96 THR A N 1
ATOM 565 C CA . THR A 1 96 ? -9.623 -27.580 -11.688 1.00 44.59 96 THR A CA 1
ATOM 566 C C . THR A 1 96 ? -10.506 -27.459 -12.919 1.00 43.96 96 THR A C 1
ATOM 567 O O . THR A 1 96 ? -11.713 -27.668 -12.839 1.00 43.65 96 THR A O 1
ATOM 571 N N . VAL A 1 97 ? -9.912 -27.104 -14.053 1.00 43.32 97 VAL A N 1
ATOM 572 C CA . VAL A 1 97 ? -10.691 -26.762 -15.238 1.00 43.08 97 VAL A CA 1
ATOM 573 C C . VAL A 1 97 ? -10.585 -27.867 -16.284 1.00 43.00 97 VAL A C 1
ATOM 574 O O . VAL A 1 97 ? -9.484 -28.258 -16.673 1.00 43.42 97 VAL A O 1
ATOM 578 N N . VAL A 1 98 ? -11.742 -28.353 -16.734 1.00 42.89 98 VAL A N 1
ATOM 579 C CA . VAL A 1 98 ? -11.821 -29.440 -17.705 1.00 42.99 98 VAL A CA 1
ATOM 580 C C . VAL A 1 98 ? -12.575 -28.950 -18.936 1.00 43.08 98 VAL A C 1
ATOM 581 O O . VAL A 1 98 ? -13.758 -28.612 -18.860 1.00 42.83 98 VAL A O 1
ATOM 585 N N . ILE A 1 99 ? -11.876 -28.894 -20.067 1.00 43.40 99 ILE A N 1
ATOM 586 C CA . ILE A 1 99 ? -12.487 -28.504 -21.332 1.00 43.68 99 ILE A CA 1
ATOM 587 C C . ILE A 1 99 ? -12.461 -29.706 -22.259 1.00 43.71 99 ILE A C 1
ATOM 588 O O . ILE A 1 99 ? -11.386 -30.161 -22.651 1.00 44.04 99 ILE A O 1
ATOM 593 N N . ASN A 1 100 ? -13.641 -30.210 -22.614 1.00 43.78 100 ASN A N 1
ATOM 594 C CA . ASN A 1 100 ? -13.756 -31.263 -23.619 1.00 43.98 100 ASN A CA 1
ATOM 595 C C . ASN A 1 100 ? -13.958 -30.566 -24.958 1.00 44.43 100 ASN A C 1
ATOM 596 O O . ASN A 1 100 ? -14.988 -29.920 -25.167 1.00 44.59 100 ASN A O 1
ATOM 601 N N . LEU A 1 101 ? -12.968 -30.659 -25.846 1.00 44.96 101 LEU A N 1
ATOM 602 C CA . LEU A 1 101 ? -13.104 -30.109 -27.195 1.00 45.42 101 LEU A CA 1
ATOM 603 C C . LEU A 1 101 ? -13.478 -31.206 -28.174 1.00 46.23 101 LEU A C 1
ATOM 604 O O . LEU A 1 101 ? -12.878 -32.280 -28.169 1.00 46.72 101 LEU A O 1
ATOM 609 N N . THR A 1 102 ? -14.452 -30.908 -29.027 1.00 47.59 102 THR A N 1
ATOM 610 C CA . THR A 1 102 ? -14.830 -31.775 -30.131 1.00 48.83 102 THR A CA 1
ATOM 611 C C . THR A 1 102 ? -14.644 -31.034 -31.447 1.00 50.18 102 THR A C 1
ATOM 612 O O . THR A 1 102 ? -14.969 -29.856 -31.553 1.00 50.36 102 THR A O 1
ATOM 616 N N . ASN A 1 103 ? -14.107 -31.732 -32.443 1.00 52.11 103 ASN A N 1
ATOM 617 C CA . ASN A 1 103 ? -13.985 -31.194 -33.792 1.00 53.79 103 ASN A CA 1
ATOM 618 C C . ASN A 1 103 ? -15.061 -31.860 -34.647 1.00 56.35 103 ASN A C 1
ATOM 619 O O . ASN A 1 103 ? -14.971 -33.057 -34.933 1.00 57.11 103 ASN A O 1
ATOM 624 N N . ASP A 1 104 ? -16.082 -31.090 -35.033 1.00 59.28 104 ASP A N 1
ATOM 625 C CA . ASP A 1 104 ? -17.205 -31.603 -35.840 1.00 62.33 104 ASP A CA 1
ATOM 626 C C . ASP A 1 104 ? -16.717 -32.419 -37.037 1.00 64.84 104 ASP A C 1
ATOM 627 O O . ASP A 1 104 ? -15.626 -32.188 -37.560 1.00 65.66 104 ASP A O 1
ATOM 632 N N . LEU A 1 105 ? -17.555 -33.358 -37.464 1.00 67.85 105 LEU A N 1
ATOM 633 C CA . LEU A 1 105 ? -17.233 -34.290 -38.544 1.00 69.80 105 LEU A CA 1
ATOM 634 C C . LEU A 1 105 ? -17.189 -33.608 -39.910 1.00 70.24 105 LEU A C 1
ATOM 635 O O . LEU A 1 105 ? -16.443 -34.025 -40.797 1.00 70.09 105 LEU A O 1
ATOM 640 N N . HIS A 1 106 ? -17.985 -32.553 -40.068 1.00 71.09 106 HIS A N 1
ATOM 641 C CA . HIS A 1 106 ? -18.086 -31.832 -41.340 1.00 71.23 106 HIS A CA 1
ATOM 642 C C . HIS A 1 106 ? -17.090 -30.669 -41.468 1.00 69.05 106 HIS A C 1
ATOM 643 O O . HIS A 1 106 ? -17.181 -29.874 -42.409 1.00 69.53 106 HIS A O 1
ATOM 650 N N . ASN A 1 107 ? -16.112 -30.609 -40.558 1.00 66.78 107 ASN A N 1
ATOM 651 C CA . ASN A 1 107 ? -14.995 -29.657 -40.657 1.00 65.14 107 ASN A CA 1
ATOM 652 C C . ASN A 1 107 ? -13.898 -30.149 -41.609 1.00 63.80 107 ASN A C 1
ATOM 653 O O . ASN A 1 107 ? -13.846 -31.327 -41.981 1.00 63.73 107 ASN A O 1
ATOM 658 N N . GLU A 1 108 ? -13.030 -29.223 -41.990 1.00 62.62 108 GLU A N 1
ATOM 659 C CA . GLU A 1 108 ? -11.933 -29.480 -42.901 1.00 62.29 108 GLU A CA 1
ATOM 660 C C . GLU A 1 108 ? -10.635 -29.518 -42.103 1.00 61.93 108 GLU A C 1
ATOM 661 O O . GLU A 1 108 ? -10.060 -30.593 -41.919 1.00 63.08 108 GLU A O 1
ATOM 667 N N . GLU A 1 109 ? -10.205 -28.365 -41.590 1.00 60.78 109 GLU A N 1
ATOM 668 C CA . GLU A 1 109 ? -8.910 -28.259 -40.919 1.00 60.13 109 GLU A CA 1
ATOM 669 C C . GLU A 1 109 ? -9.008 -28.809 -39.493 1.00 58.39 109 GLU A C 1
ATOM 670 O O . GLU A 1 109 ? -10.079 -28.745 -38.879 1.00 58.30 109 GLU A O 1
ATOM 676 N N . PRO A 1 110 ? -7.893 -29.360 -38.963 1.00 56.42 110 PRO A N 1
ATOM 677 C CA . PRO A 1 110 ? -7.874 -29.818 -37.571 1.00 55.42 110 PRO A CA 1
ATOM 678 C C . PRO A 1 110 ? -7.818 -28.635 -36.604 1.00 54.12 110 PRO A C 1
ATOM 679 O O . PRO A 1 110 ? -7.542 -27.515 -37.029 1.00 54.63 110 PRO A O 1
ATOM 683 N N . HIS A 1 111 ? -8.099 -28.880 -35.326 1.00 52.16 111 HIS A N 1
ATOM 684 C CA . HIS A 1 111 ? -8.130 -27.810 -34.321 1.00 51.22 111 HIS A CA 1
ATOM 685 C C . HIS A 1 111 ? -7.626 -28.280 -32.953 1.00 51.58 111 HIS A C 1
ATOM 686 O O . HIS A 1 111 ? -7.388 -29.470 -32.737 1.00 52.66 111 HIS A O 1
ATOM 693 N N . ASN A 1 112 ? -7.470 -27.325 -32.036 1.00 51.53 112 ASN A N 1
ATOM 694 C CA . ASN A 1 112 ? -7.018 -27.578 -30.657 1.00 51.89 112 ASN A CA 1
ATOM 695 C C . ASN A 1 112 ? -7.229 -26.335 -29.775 1.00 51.40 112 ASN A C 1
ATOM 696 O O . ASN A 1 112 ? -7.594 -25.272 -30.271 1.00 50.84 112 ASN A O 1
ATOM 701 N N . LEU A 1 113 ? -6.976 -26.474 -28.478 1.00 51.16 113 LEU A N 1
ATOM 702 C CA . LEU A 1 113 ? -7.106 -25.369 -27.527 1.00 50.74 113 LEU A CA 1
ATOM 703 C C . LEU A 1 113 ? -5.749 -24.855 -27.047 1.00 50.84 113 LEU A C 1
ATOM 704 O O . LEU A 1 113 ? -4.735 -25.546 -27.129 1.00 51.01 113 LEU A O 1
ATOM 709 N N . ASP A 1 114 ? -5.754 -23.606 -26.590 1.00 50.63 114 ASP A N 1
ATOM 710 C CA . ASP A 1 114 ? -4.600 -22.967 -25.964 1.00 50.06 114 ASP A CA 1
ATOM 711 C C . ASP A 1 114 ? -5.093 -21.929 -24.952 1.00 49.41 114 ASP A C 1
ATOM 712 O O . ASP A 1 114 ? -5.515 -20.840 -25.334 1.00 49.18 114 ASP A O 1
ATOM 717 N N . PHE A 1 115 ? -5.026 -22.264 -23.671 1.00 49.21 115 PHE A N 1
ATOM 718 C CA . PHE A 1 115 ? -5.525 -21.371 -22.633 1.00 48.65 115 PHE A CA 1
ATOM 719 C C . PHE A 1 115 ? -4.370 -20.583 -22.018 1.00 48.62 115 PHE A C 1
ATOM 720 O O . PHE A 1 115 ? -3.402 -21.163 -21.519 1.00 48.88 115 PHE A O 1
ATOM 728 N N . HIS A 1 116 ? -4.468 -19.257 -22.093 1.00 48.81 116 HIS A N 1
ATOM 729 C CA . HIS A 1 116 ? -3.507 -18.352 -21.442 1.00 49.21 116 HIS A CA 1
ATOM 730 C C . HIS A 1 116 ? -3.622 -18.382 -19.912 1.00 49.38 116 HIS A C 1
ATOM 731 O O . HIS A 1 116 ? -2.686 -17.985 -19.216 1.00 49.69 116 HIS A O 1
ATOM 738 N N . ALA A 1 117 ? -4.766 -18.847 -19.399 1.00 49.76 117 ALA A N 1
ATOM 739 C CA . ALA A 1 117 ? -5.004 -18.981 -17.952 1.00 49.69 117 ALA A CA 1
ATOM 740 C C . ALA A 1 117 ? -4.260 -20.134 -17.265 1.00 50.05 117 ALA A C 1
ATOM 741 O O . ALA A 1 117 ? -4.239 -20.189 -16.031 1.00 50.32 117 ALA A O 1
ATOM 743 N N . GLY A 1 118 ? -3.665 -21.044 -18.043 1.00 50.75 118 GLY A N 1
ATOM 744 C CA . GLY A 1 118 ? -2.982 -22.224 -17.498 1.00 51.52 118 GLY A CA 1
ATOM 745 C C . GLY A 1 118 ? -1.536 -22.397 -17.928 1.00 52.23 118 GLY A C 1
ATOM 746 O O . GLY A 1 118 ? -1.124 -21.915 -18.988 1.00 51.95 118 GLY A O 1
ATOM 747 N N . PHE A 1 119 ? -0.774 -23.108 -17.098 1.00 53.25 119 PHE A N 1
ATOM 748 C CA . PHE A 1 119 ? 0.637 -23.386 -17.363 1.00 53.87 119 PHE A CA 1
ATOM 749 C C . PHE A 1 119 ? 0.752 -24.604 -18.267 1.00 54.56 119 PHE A C 1
ATOM 750 O O . PHE A 1 119 ? 0.394 -25.716 -17.872 1.00 54.24 119 PHE A O 1
ATOM 758 N N . GLY A 1 120 ? 1.248 -24.384 -19.482 1.00 55.89 120 GLY A N 1
ATOM 759 C CA . GLY A 1 120 ? 1.293 -25.420 -20.507 1.00 56.73 120 GLY A CA 1
ATOM 760 C C . GLY A 1 120 ? -0.079 -26.024 -20.718 1.00 57.72 120 GLY A C 1
ATOM 761 O O . GLY A 1 120 ? -0.231 -27.243 -20.687 1.00 57.84 120 GLY A O 1
ATOM 762 N N . ALA A 1 121 ? -1.075 -25.158 -20.905 1.00 59.41 121 ALA A N 1
ATOM 763 C CA . ALA A 1 121 ? -2.466 -25.570 -21.086 1.00 60.64 121 ALA A CA 1
ATOM 764 C C . ALA A 1 121 ? -2.837 -25.522 -22.568 1.00 61.67 121 ALA A C 1
ATOM 765 O O . ALA A 1 121 ? -3.656 -24.702 -23.001 1.00 61.89 121 ALA A O 1
ATOM 767 N N . MET A 1 122 ? -2.202 -26.406 -23.337 1.00 62.44 122 MET A N 1
ATOM 768 C CA . MET A 1 122 ? -2.480 -26.574 -24.760 1.00 63.34 122 MET A CA 1
ATOM 769 C C . MET A 1 122 ? -2.835 -28.035 -25.014 1.00 63.98 122 MET A C 1
ATOM 770 O O . MET A 1 122 ? -2.210 -28.937 -24.453 1.00 63.32 122 MET A O 1
ATOM 775 N N . LEU A 1 123 ? -3.839 -28.253 -25.862 1.00 65.29 123 LEU A N 1
ATOM 776 C CA . LEU A 1 123 ? -4.213 -29.601 -26.305 1.00 66.04 123 LEU A CA 1
ATOM 777 C C . LEU A 1 123 ? -3.334 -30.026 -27.472 1.00 68.52 123 LEU A C 1
ATOM 778 O O . LEU A 1 123 ? -2.432 -29.294 -27.884 1.00 69.97 123 LEU A O 1
ATOM 783 N N . MET A 1 124 ? -3.583 -31.229 -27.980 1.00 71.54 124 MET A N 1
ATOM 784 C CA . MET A 1 124 ? -2.981 -31.685 -29.227 1.00 73.75 124 MET A CA 1
ATOM 785 C C . MET A 1 124 ? -4.029 -31.668 -30.335 1.00 72.57 124 MET A C 1
ATOM 786 O O . MET A 1 124 ? -5.215 -31.918 -30.097 1.00 72.87 124 MET A O 1
ATOM 791 N N . ASP A 1 125 ? -3.571 -31.378 -31.550 1.00 71.21 125 ASP A N 1
ATOM 792 C CA . ASP A 1 125 ? -4.456 -31.236 -32.705 1.00 69.74 125 ASP A CA 1
ATOM 793 C C . ASP A 1 125 ? -5.370 -32.446 -32.835 1.00 68.19 125 ASP A C 1
ATOM 794 O O . ASP A 1 125 ? -4.893 -33.576 -32.965 1.00 69.04 125 ASP A O 1
ATOM 799 N N . ILE A 1 126 ? -6.677 -32.203 -32.759 1.00 65.72 126 ILE A N 1
ATOM 800 C CA . ILE A 1 126 ? -7.677 -33.262 -32.890 1.00 64.02 126 ILE A CA 1
ATOM 801 C C . ILE A 1 126 ? -8.285 -33.210 -34.290 1.00 63.23 126 ILE A C 1
ATOM 802 O O . ILE A 1 126 ? -8.568 -32.129 -34.810 1.00 61.87 126 ILE A O 1
ATOM 807 N N . GLU A 1 127 ? -8.478 -34.379 -34.895 1.00 63.11 127 GLU A N 1
ATOM 808 C CA . GLU A 1 127 ? -8.949 -34.463 -36.283 1.00 62.92 127 GLU A CA 1
ATOM 809 C C . GLU A 1 127 ? -10.482 -34.335 -36.314 1.00 62.34 127 GLU A C 1
ATOM 810 O O . GLU A 1 127 ? -11.148 -34.650 -35.320 1.00 62.52 127 GLU A O 1
ATOM 816 N N . PRO A 1 128 ? -11.052 -33.862 -37.444 1.00 61.57 128 PRO A N 1
ATOM 817 C CA . PRO A 1 128 ? -12.512 -33.769 -37.514 1.00 61.32 128 PRO A CA 1
ATOM 818 C C . PRO A 1 128 ? -13.188 -35.104 -37.199 1.00 61.55 128 PRO A C 1
ATOM 819 O O . PRO A 1 128 ? -12.952 -36.096 -37.890 1.00 62.11 128 PRO A O 1
ATOM 823 N N . GLY A 1 129 ? -13.981 -35.119 -36.129 1.00 61.61 129 GLY A N 1
ATOM 824 C CA . GLY A 1 129 ? -14.664 -36.322 -35.650 1.00 61.61 129 GLY A CA 1
ATOM 825 C C . GLY A 1 129 ? -14.202 -36.740 -34.266 1.00 61.93 129 GLY A C 1
ATOM 826 O O . GLY A 1 129 ? -15.021 -37.105 -33.417 1.00 61.21 129 GLY A O 1
ATOM 827 N N . GLU A 1 130 ? -12.888 -36.686 -34.040 1.00 62.96 130 GLU A N 1
ATOM 828 C CA . GLU A 1 130 ? -12.290 -37.086 -32.756 1.00 64.20 130 GLU A CA 1
ATOM 829 C C . GLU A 1 130 ? -12.575 -36.016 -31.690 1.00 62.13 130 GLU A C 1
ATOM 830 O O . GLU A 1 130 ? -12.867 -34.863 -32.019 1.00 61.29 130 GLU A O 1
ATOM 836 N N . THR A 1 131 ? -12.513 -36.420 -30.421 1.00 60.22 131 THR A N 1
ATOM 837 C CA . THR A 1 131 ? -12.799 -35.537 -29.285 1.00 58.66 131 THR A CA 1
ATOM 838 C C . THR A 1 131 ? -11.800 -35.804 -28.164 1.00 57.49 131 THR A C 1
ATOM 839 O O . THR A 1 131 ? -11.633 -36.953 -27.749 1.00 58.02 131 THR A O 1
ATOM 843 N N . ASP A 1 132 ? -11.135 -34.752 -27.686 1.00 56.01 132 ASP A N 1
ATOM 844 C CA . ASP A 1 132 ? -10.179 -34.857 -26.575 1.00 54.99 132 ASP A CA 1
ATOM 845 C C . ASP A 1 132 ? -10.556 -33.914 -25.435 1.00 53.59 132 ASP A C 1
ATOM 846 O O . ASP A 1 132 ? -11.291 -32.943 -25.625 1.00 53.52 132 ASP A O 1
ATOM 851 N N . THR A 1 133 ? -10.040 -34.222 -24.248 1.00 51.96 133 THR A N 1
ATOM 852 C CA . THR A 1 133 ? -10.253 -33.423 -23.054 1.00 50.61 133 THR A CA 1
ATOM 853 C C . THR A 1 133 ? -8.966 -32.750 -22.572 1.00 50.74 133 THR A C 1
ATOM 854 O O . THR A 1 133 ? -7.913 -33.384 -22.483 1.00 50.86 133 THR A O 1
ATOM 858 N N . LEU A 1 134 ? -9.085 -31.460 -22.249 1.00 50.67 134 LEU A N 1
ATOM 859 C CA . LEU A 1 134 ? -8.009 -30.661 -21.663 1.00 50.06 134 LEU A CA 1
ATOM 860 C C . LEU A 1 134 ? -8.294 -30.412 -20.188 1.00 49.62 134 LEU A C 1
ATOM 861 O O . LEU A 1 134 ? -9.259 -29.725 -19.849 1.00 49.71 134 LEU A O 1
ATOM 866 N N . THR A 1 135 ? -7.434 -30.939 -19.320 1.00 49.21 135 THR A N 1
ATOM 867 C CA . THR A 1 135 ? -7.511 -30.675 -17.884 1.00 49.02 135 THR A CA 1
ATOM 868 C C . THR A 1 135 ? -6.353 -29.764 -17.463 1.00 48.78 135 THR A C 1
ATOM 869 O O . THR A 1 135 ? -5.205 -29.995 -17.852 1.00 49.34 135 THR A O 1
ATOM 873 N N . PHE A 1 136 ? -6.662 -28.727 -16.683 1.00 48.66 136 PHE A N 1
ATOM 874 C CA . PHE A 1 136 ? -5.636 -27.843 -16.112 1.00 48.55 136 PHE A CA 1
ATOM 875 C C . PHE A 1 136 ? -6.133 -27.129 -14.852 1.00 48.37 136 PHE A C 1
ATOM 876 O O . PHE A 1 136 ? -7.334 -26.885 -14.700 1.00 48.23 136 PHE A O 1
ATOM 884 N N . LYS A 1 137 ? -5.197 -26.782 -13.971 1.00 48.81 137 LYS A N 1
ATOM 885 C CA . LYS A 1 137 ? -5.502 -26.047 -12.741 1.00 49.51 137 LYS A CA 1
ATOM 886 C C . LYS A 1 137 ? -5.311 -24.549 -12.975 1.00 49.16 137 LYS A C 1
ATOM 887 O O . LYS A 1 137 ? -4.287 -24.129 -13.518 1.00 49.30 137 LYS A O 1
ATOM 893 N N . ALA A 1 138 ? -6.304 -23.756 -12.575 1.00 48.92 138 ALA A N 1
ATOM 894 C CA . ALA A 1 138 ? -6.246 -22.299 -12.704 1.00 48.85 138 ALA A CA 1
ATOM 895 C C . ALA A 1 138 ? -5.685 -21.701 -11.417 1.00 49.23 138 ALA A C 1
ATOM 896 O O . ALA A 1 138 ? -6.428 -21.418 -10.477 1.00 49.68 138 ALA A O 1
ATOM 898 N N . LYS A 1 139 ? -4.372 -21.501 -11.385 1.00 49.45 139 LYS A N 1
ATOM 899 C CA . LYS A 1 139 ? -3.684 -21.046 -10.162 1.00 49.48 139 LYS A CA 1
ATOM 900 C C . LYS A 1 139 ? -3.166 -19.602 -10.245 1.00 47.94 139 LYS A C 1
ATOM 901 O O . LYS A 1 139 ? -2.449 -19.145 -9.350 1.00 47.95 139 LYS A O 1
ATOM 907 N N . ARG A 1 140 ? -3.561 -18.877 -11.294 1.00 46.36 140 ARG A N 1
ATOM 908 C CA . ARG A 1 140 ? -3.322 -17.434 -11.389 1.00 45.27 140 ARG A CA 1
ATOM 909 C C . ARG A 1 140 ? -4.605 -16.742 -11.829 1.00 44.01 140 ARG A C 1
ATOM 910 O O . ARG A 1 140 ? -5.144 -17.054 -12.892 1.00 44.14 140 ARG A O 1
ATOM 918 N N . GLU A 1 141 ? -5.095 -15.823 -10.996 1.00 42.22 141 GLU A N 1
ATOM 919 C CA . GLU A 1 141 ? -6.335 -15.096 -11.276 1.00 40.63 141 GLU A CA 1
ATOM 920 C C . GLU A 1 141 ? -6.133 -14.035 -12.358 1.00 39.69 141 GLU A C 1
ATOM 921 O O . GLU A 1 141 ? -5.027 -13.543 -12.556 1.00 39.56 141 GLU A O 1
ATOM 927 N N . GLY A 1 142 ? -7.224 -13.717 -13.045 1.00 38.77 142 GLY A N 1
ATOM 928 C CA . GLY A 1 142 ? -7.236 -12.703 -14.091 1.00 37.94 142 GLY A CA 1
ATOM 929 C C . GLY A 1 142 ? -8.126 -13.048 -15.262 1.00 37.23 142 GLY A C 1
ATOM 930 O O . GLY A 1 142 ? -8.692 -14.145 -15.337 1.00 36.84 142 GLY A O 1
ATOM 931 N N . ALA A 1 143 ? -8.250 -12.085 -16.171 1.00 36.93 143 ALA A N 1
ATOM 932 C CA . ALA A 1 143 ? -8.937 -12.281 -17.437 1.00 36.94 143 ALA A CA 1
ATOM 933 C C . ALA A 1 143 ? -7.903 -12.678 -18.476 1.00 37.08 143 ALA A C 1
ATOM 934 O O . ALA A 1 143 ? -6.914 -11.966 -18.670 1.00 38.89 143 ALA A O 1
ATOM 936 N N . TYR A 1 144 ? -8.131 -13.818 -19.128 1.00 36.73 144 TYR A N 1
ATOM 937 C CA . TYR A 1 144 ? -7.232 -14.324 -20.165 1.00 36.26 144 TYR A CA 1
ATOM 938 C C . TYR A 1 144 ? -7.962 -14.667 -21.460 1.00 36.30 144 TYR A C 1
ATOM 939 O O . TYR A 1 144 ? -9.184 -14.851 -21.474 1.00 36.16 144 TYR A O 1
ATOM 948 N N . ILE A 1 145 ? -7.183 -14.759 -22.538 1.00 36.59 145 ILE A N 1
ATOM 949 C CA . ILE A 1 145 ? -7.674 -15.218 -23.845 1.00 37.21 145 ILE A CA 1
ATOM 950 C C . ILE A 1 145 ? -7.365 -16.701 -24.021 1.00 37.98 145 ILE A C 1
ATOM 951 O O . ILE A 1 145 ? -6.336 -17.189 -23.554 1.00 38.09 145 ILE A O 1
ATOM 956 N N . TYR A 1 146 ? -8.263 -17.404 -24.707 1.00 38.94 146 TYR A N 1
ATOM 957 C CA . TYR A 1 146 ? -7.998 -18.759 -25.187 1.00 39.69 146 TYR A CA 1
ATOM 958 C C . TYR A 1 146 ? -8.271 -18.831 -26.689 1.00 40.65 146 TYR A C 1
ATOM 959 O O . TYR A 1 146 ? -9.102 -18.086 -27.198 1.00 40.51 146 TYR A O 1
ATOM 968 N N . HIS A 1 147 ? -7.560 -19.710 -27.395 1.00 42.03 147 HIS A N 1
ATOM 969 C CA . HIS A 1 147 ? -7.704 -19.804 -28.853 1.00 43.64 147 HIS A CA 1
ATOM 970 C C . HIS A 1 147 ? -7.252 -21.131 -29.473 1.00 44.04 147 HIS A C 1
ATOM 971 O O . HIS A 1 147 ? -6.713 -22.014 -28.796 1.00 44.15 147 HIS A O 1
ATOM 978 N N . CYS A 1 148 ? -7.535 -21.268 -30.764 1.00 44.22 148 CYS A N 1
ATOM 979 C CA . CYS A 1 148 ? -7.117 -22.416 -31.556 1.00 44.33 148 CYS A CA 1
ATOM 980 C C . CYS A 1 148 ? -5.711 -22.180 -32.084 1.00 45.15 148 CYS A C 1
ATOM 981 O O . CYS A 1 148 ? -5.480 -21.208 -32.795 1.00 45.40 148 CYS A O 1
ATOM 984 N N . GLY A 1 149 ? -4.777 -23.056 -31.717 1.00 46.10 149 GLY A N 1
ATOM 985 C CA . GLY A 1 149 ? -3.371 -22.951 -32.150 1.00 46.97 149 GLY A CA 1
ATOM 986 C C . GLY A 1 149 ? -2.888 -24.108 -33.012 1.00 47.64 149 GLY A C 1
ATOM 987 O O . GLY A 1 149 ? -1.679 -24.367 -33.101 1.00 48.49 149 GLY A O 1
ATOM 988 N N . ALA A 1 150 ? -3.828 -24.797 -33.658 1.00 47.98 150 ALA A N 1
ATOM 989 C CA . ALA A 1 150 ? -3.548 -26.067 -34.347 1.00 48.80 150 ALA A CA 1
ATOM 990 C C . ALA A 1 150 ? -2.661 -25.894 -35.567 1.00 49.04 150 ALA A C 1
ATOM 991 O O . ALA A 1 150 ? -2.543 -24.813 -36.124 1.00 48.42 150 ALA A O 1
ATOM 993 N N . GLU A 1 151 ? -1.974 -26.974 -35.931 1.00 50.20 151 GLU A N 1
ATOM 994 C CA . GLU A 1 151 ? -1.056 -27.012 -37.082 1.00 51.01 151 GLU A CA 1
ATOM 995 C C . GLU A 1 151 ? 0.148 -26.081 -36.950 1.00 50.00 151 GLU A C 1
ATOM 996 O O . GLU A 1 151 ? 0.739 -25.696 -37.952 1.00 49.85 151 GLU A O 1
ATOM 1002 N N . GLY A 1 152 ? 0.486 -25.711 -35.713 1.00 49.63 152 GLY A N 1
ATOM 1003 C CA . GLY A 1 152 ? 1.515 -24.716 -35.440 1.00 49.51 152 GLY A CA 1
ATOM 1004 C C . GLY A 1 152 ? 1.317 -23.373 -36.128 1.00 49.18 152 GLY A C 1
ATOM 1005 O O . GLY A 1 152 ? 2.272 -22.627 -36.301 1.00 48.53 152 GLY A O 1
ATOM 1006 N N . MET A 1 153 ? 0.073 -23.059 -36.504 1.00 48.68 153 MET A N 1
ATOM 1007 C CA . MET A 1 153 ? -0.257 -21.822 -37.216 1.00 47.95 153 MET A CA 1
ATOM 1008 C C . MET A 1 153 ? -1.341 -21.063 -36.443 1.00 46.53 153 MET A C 1
ATOM 1009 O O . MET A 1 153 ? -2.470 -20.936 -36.919 1.00 46.46 153 MET A O 1
ATOM 1014 N N . PRO A 1 154 ? -1.012 -20.563 -35.234 1.00 45.16 154 PRO A N 1
ATOM 1015 C CA . PRO A 1 154 ? -2.049 -19.876 -34.465 1.00 44.15 154 PRO A CA 1
ATOM 1016 C C . PRO A 1 154 ? -2.602 -18.641 -35.178 1.00 43.13 154 PRO A C 1
ATOM 1017 O O . PRO A 1 154 ? -3.746 -18.281 -34.950 1.00 43.24 154 PRO A O 1
ATOM 1021 N N . TRP A 1 155 ? -1.783 -18.004 -36.013 1.00 42.11 155 TRP A N 1
ATOM 1022 C CA . TRP A 1 155 ? -2.216 -16.854 -36.818 1.00 41.77 155 TRP A CA 1
ATOM 1023 C C . TRP A 1 155 ? -3.400 -17.154 -37.729 1.00 42.24 155 TRP A C 1
ATOM 1024 O O . TRP A 1 155 ? -4.344 -16.368 -37.788 1.00 42.76 155 TRP A O 1
ATOM 1035 N N . GLU A 1 156 ? -3.342 -18.280 -38.435 1.00 42.60 156 GLU A N 1
ATOM 1036 C CA . GLU A 1 156 ? -4.386 -18.645 -39.398 1.00 43.03 156 GLU A CA 1
ATOM 1037 C C . GLU A 1 156 ? -5.681 -18.997 -38.659 1.00 42.39 156 GLU A C 1
ATOM 1038 O O . GLU A 1 156 ? -6.771 -18.581 -39.068 1.00 42.04 156 GLU A O 1
ATOM 1044 N N . HIS A 1 157 ? -5.547 -19.752 -37.568 1.00 41.97 157 HIS A N 1
ATOM 1045 C CA . HIS A 1 157 ? -6.700 -20.239 -36.795 1.00 41.62 157 HIS A CA 1
ATOM 1046 C C . HIS A 1 157 ? -7.425 -19.127 -36.039 1.00 40.43 157 HIS A C 1
ATOM 1047 O O . HIS A 1 157 ? -8.658 -19.105 -36.009 1.00 40.05 157 HIS A O 1
ATOM 1054 N N . VAL A 1 158 ? -6.666 -18.208 -35.446 1.00 39.35 158 VAL A N 1
ATOM 1055 C CA . VAL A 1 158 ? -7.251 -17.058 -34.748 1.00 38.76 158 VAL A CA 1
ATOM 1056 C C . VAL A 1 158 ? -7.897 -16.111 -35.767 1.00 38.39 158 VAL A C 1
ATOM 1057 O O . VAL A 1 158 ? -9.019 -15.641 -35.545 1.00 38.00 158 VAL A O 1
ATOM 1061 N N . ALA A 1 159 ? -7.204 -15.869 -36.885 1.00 37.76 159 ALA A N 1
ATOM 1062 C CA . ALA A 1 159 ? -7.705 -15.013 -37.985 1.00 37.31 159 ALA A CA 1
ATOM 1063 C C . ALA A 1 159 ? -9.120 -15.347 -38.464 1.00 36.83 159 ALA A C 1
ATOM 1064 O O . ALA A 1 159 ? -9.873 -14.447 -38.847 1.00 36.69 159 ALA A O 1
ATOM 1066 N N . TYR A 1 160 ? -9.458 -16.637 -38.448 1.00 36.63 160 TYR A N 1
ATOM 1067 C CA . TYR A 1 160 ? -10.794 -17.123 -38.829 1.00 36.46 160 TYR A CA 1
ATOM 1068 C C . TYR A 1 160 ? -11.856 -17.050 -37.711 1.00 36.68 160 TYR A C 1
ATOM 1069 O O . TYR A 1 160 ? -13.023 -17.373 -37.954 1.00 36.94 160 TYR A O 1
ATOM 1078 N N . GLY A 1 161 ? -11.463 -16.625 -36.508 1.00 36.66 161 GLY A N 1
ATOM 1079 C CA . GLY A 1 161 ? -12.401 -16.369 -35.408 1.00 36.30 161 GLY A CA 1
ATOM 1080 C C . GLY A 1 161 ? -12.362 -17.334 -34.238 1.00 36.14 161 GLY A C 1
ATOM 1081 O O . GLY A 1 161 ? -13.263 -17.302 -33.399 1.00 36.00 161 GLY A O 1
ATOM 1082 N N . MET A 1 162 ? -11.336 -18.185 -34.165 1.00 36.27 162 MET A N 1
ATOM 1083 C CA . MET A 1 162 ? -11.231 -19.179 -33.087 1.00 36.50 162 MET A CA 1
ATOM 1084 C C . MET A 1 162 ? -10.555 -18.588 -31.845 1.00 35.68 162 MET A C 1
ATOM 1085 O O . MET A 1 162 ? -9.428 -18.963 -31.494 1.00 35.57 162 MET A O 1
ATOM 1090 N N . TYR A 1 163 ? -11.260 -17.680 -31.170 1.00 34.84 163 TYR A N 1
ATOM 1091 C CA . TYR A 1 163 ? -10.766 -17.068 -29.934 1.00 34.47 163 TYR A CA 1
ATOM 1092 C C . TYR A 1 163 ? -11.887 -16.717 -28.964 1.00 34.45 163 TYR A C 1
ATOM 1093 O O . TYR A 1 163 ? -12.935 -16.220 -29.376 1.00 34.68 163 TYR A O 1
ATOM 1102 N N . GLY A 1 164 ? -11.651 -16.974 -27.678 1.00 34.51 164 GLY A N 1
ATOM 1103 C CA . GLY A 1 164 ? -12.595 -16.618 -26.619 1.00 34.69 164 GLY A CA 1
ATOM 1104 C C . GLY A 1 164 ? -11.902 -16.184 -25.340 1.00 34.81 164 GLY A C 1
ATOM 1105 O O . GLY A 1 164 ? -10.674 -16.276 -25.218 1.00 34.88 164 GLY A O 1
ATOM 1106 N N . LEU A 1 165 ? -12.709 -15.742 -24.376 1.00 34.89 165 LEU A N 1
ATOM 1107 C CA . LEU A 1 165 ? -12.220 -15.214 -23.102 1.00 34.77 165 LEU A CA 1
ATOM 1108 C C . LEU A 1 165 ? -12.483 -16.190 -21.963 1.00 34.87 165 LEU A C 1
ATOM 1109 O O . LEU A 1 165 ? -13.589 -16.712 -21.833 1.00 35.00 165 LEU A O 1
ATOM 1114 N N . ILE A 1 166 ? -11.465 -16.400 -21.130 1.00 35.08 166 ILE A N 1
ATOM 1115 C CA . ILE A 1 166 ? -11.616 -17.094 -19.840 1.00 35.04 166 ILE A CA 1
ATOM 1116 C C . ILE A 1 166 ? -11.220 -16.141 -18.713 1.00 34.80 166 ILE A C 1
ATOM 1117 O O . ILE A 1 166 ? -10.218 -15.436 -18.816 1.00 34.84 166 ILE A O 1
ATOM 1122 N N . VAL A 1 167 ? -12.011 -16.124 -17.644 1.00 34.57 167 VAL A N 1
ATOM 1123 C CA . VAL A 1 167 ? -11.682 -15.339 -16.455 1.00 34.70 167 VAL A CA 1
ATOM 1124 C C . VAL A 1 167 ? -11.524 -16.269 -15.261 1.00 34.89 167 VAL A C 1
ATOM 1125 O O . VAL A 1 167 ? -12.370 -17.130 -15.020 1.00 34.48 167 VAL A O 1
ATOM 1129 N N . VAL A 1 168 ? -10.420 -16.100 -14.538 1.00 35.43 168 VAL A N 1
ATOM 1130 C CA . VAL A 1 168 ? -10.191 -16.791 -13.276 1.00 35.98 168 VAL A CA 1
ATOM 1131 C C . VAL A 1 168 ? -10.399 -15.763 -12.171 1.00 36.10 168 VAL A C 1
ATOM 1132 O O . VAL A 1 168 ? -9.539 -14.920 -11.929 1.00 36.40 168 VAL A O 1
ATOM 1136 N N . GLU A 1 169 ? -11.543 -15.835 -11.500 1.00 36.22 169 GLU A N 1
ATOM 1137 C CA . GLU A 1 169 ? -11.843 -14.909 -10.408 1.00 36.13 169 GLU A CA 1
ATOM 1138 C C . GLU A 1 169 ? -11.081 -15.313 -9.153 1.00 36.24 169 GLU A C 1
ATOM 1139 O O . GLU A 1 169 ? -10.771 -16.489 -8.983 1.00 36.13 169 GLU A O 1
ATOM 1145 N N . PRO A 1 170 ? -10.781 -14.346 -8.261 1.00 36.71 170 PRO A N 1
ATOM 1146 C CA . PRO A 1 170 ? -10.180 -14.727 -6.977 1.00 37.22 170 PRO A CA 1
ATOM 1147 C C . PRO A 1 170 ? -11.148 -15.530 -6.110 1.00 37.51 170 PRO A C 1
ATOM 1148 O O . PRO A 1 170 ? -12.319 -15.694 -6.472 1.00 37.46 170 PRO A O 1
ATOM 1152 N N . LYS A 1 171 ? -10.661 -16.017 -4.974 1.00 38.15 171 LYS A N 1
ATOM 1153 C CA . LYS A 1 171 ? -11.511 -16.743 -4.033 1.00 38.95 171 LYS A CA 1
ATOM 1154 C C . LYS A 1 171 ? -12.492 -15.758 -3.410 1.00 39.30 171 LYS A C 1
ATOM 1155 O O . LYS A 1 171 ? -12.091 -14.700 -2.927 1.00 39.19 171 LYS A O 1
ATOM 1161 N N . GLY A 1 172 ? -13.776 -16.106 -3.460 1.00 39.87 172 GLY A N 1
ATOM 1162 C CA . GLY A 1 172 ? -14.866 -15.204 -3.074 1.00 40.44 172 GLY A CA 1
ATOM 1163 C C . GLY A 1 172 ? -15.511 -14.529 -4.273 1.00 40.72 172 GLY A C 1
ATOM 1164 O O . GLY A 1 172 ? -16.642 -14.037 -4.180 1.00 41.49 172 GLY A O 1
ATOM 1165 N N . GLY A 1 173 ? -14.798 -14.519 -5.400 1.00 40.81 173 GLY A N 1
ATOM 1166 C CA . GLY A 1 173 ? -15.251 -13.869 -6.618 1.00 41.05 173 GLY A CA 1
ATOM 1167 C C . GLY A 1 173 ? -14.957 -12.388 -6.613 1.00 41.01 173 GLY A C 1
ATOM 1168 O O . GLY A 1 173 ? -14.647 -11.799 -5.573 1.00 41.09 173 GLY A O 1
ATOM 1169 N N . LEU A 1 174 ? -15.082 -11.784 -7.788 1.00 40.90 174 LEU A N 1
ATOM 1170 C CA . LEU A 1 174 ? -14.891 -10.351 -7.944 1.00 40.86 174 LEU A CA 1
ATOM 1171 C C . LEU A 1 174 ? -16.038 -9.636 -7.255 1.00 41.54 174 LEU A C 1
ATOM 1172 O O . LEU A 1 174 ? -17.099 -10.229 -7.024 1.00 41.46 174 LEU A O 1
ATOM 1177 N N . SER A 1 175 ? -15.825 -8.367 -6.917 1.00 42.15 175 SER A N 1
ATOM 1178 C CA . SER A 1 175 ? -16.865 -7.565 -6.282 1.00 42.92 175 SER A CA 1
ATOM 1179 C C . SER A 1 175 ? -18.116 -7.616 -7.144 1.00 43.76 175 SER A C 1
ATOM 1180 O O . SER A 1 175 ? -18.028 -7.495 -8.368 1.00 43.56 175 SER A O 1
ATOM 1183 N N . ARG A 1 176 ? -19.269 -7.823 -6.510 1.00 45.00 176 ARG A N 1
ATOM 1184 C CA . ARG A 1 176 ? -20.542 -7.979 -7.225 1.00 45.83 176 ARG A CA 1
ATOM 1185 C C . ARG A 1 176 ? -20.943 -6.696 -7.939 1.00 44.41 176 ARG A C 1
ATOM 1186 O O . ARG A 1 176 ? -20.711 -5.598 -7.439 1.00 43.84 176 ARG A O 1
ATOM 1194 N N . VAL A 1 177 ? -21.522 -6.861 -9.122 1.00 43.14 177 VAL A N 1
ATOM 1195 C CA . VAL A 1 177 ? -22.003 -5.751 -9.915 1.00 42.41 177 VAL A CA 1
ATOM 1196 C C . VAL A 1 177 ? -23.421 -5.984 -10.411 1.00 42.13 177 VAL A C 1
ATOM 1197 O O . VAL A 1 177 ? -23.879 -7.117 -10.411 1.00 42.48 177 VAL A O 1
ATOM 1201 N N . ASP A 1 178 ? -24.117 -4.916 -10.788 1.00 41.55 178 ASP A N 1
ATOM 1202 C CA . ASP A 1 178 ? -25.498 -5.037 -11.245 1.00 41.11 178 ASP A CA 1
ATOM 1203 C C . ASP A 1 178 ? -25.607 -5.776 -12.577 1.00 40.69 178 ASP A C 1
ATOM 1204 O O . ASP A 1 178 ? -26.365 -6.737 -12.693 1.00 39.90 178 ASP A O 1
ATOM 1209 N N . LYS A 1 179 ? -24.845 -5.328 -13.569 1.00 40.68 179 LYS A N 1
ATOM 1210 C CA . LYS A 1 179 ? -24.863 -5.932 -14.908 1.00 40.58 179 LYS A CA 1
ATOM 1211 C C . LYS A 1 179 ? -23.458 -6.261 -15.404 1.00 39.53 179 LYS A C 1
ATOM 1212 O O . LYS A 1 179 ? -22.516 -5.523 -15.144 1.00 39.74 179 LYS A O 1
ATOM 1218 N N . GLU A 1 180 ? -23.339 -7.355 -16.153 1.00 38.40 180 GLU A N 1
ATOM 1219 C CA . GLU A 1 180 ? -22.049 -7.811 -16.675 1.00 37.75 180 GLU A CA 1
ATOM 1220 C C . GLU A 1 180 ? -22.167 -8.219 -18.139 1.00 36.77 180 GLU A C 1
ATOM 1221 O O . GLU A 1 180 ? -23.176 -8.806 -18.539 1.00 36.72 180 GLU A O 1
ATOM 1227 N N . PHE A 1 181 ? -21.140 -7.903 -18.931 1.00 35.86 181 PHE A N 1
ATOM 1228 C CA . PHE A 1 181 ? -21.136 -8.211 -20.370 1.00 35.24 181 PHE A CA 1
ATOM 1229 C C . PHE A 1 181 ? -19.789 -8.693 -20.887 1.00 34.80 181 PHE A C 1
ATOM 1230 O O . PHE A 1 181 ? -18.770 -8.570 -20.210 1.00 34.63 181 PHE A O 1
ATOM 1238 N N . TYR A 1 182 ? -19.816 -9.224 -22.109 1.00 34.17 182 TYR A N 1
ATOM 1239 C CA . TYR A 1 182 ? -18.674 -9.887 -22.733 1.00 33.82 182 TYR A CA 1
ATOM 1240 C C . TYR A 1 182 ? -18.512 -9.398 -24.166 1.00 33.37 182 TYR A C 1
ATOM 1241 O O . TYR A 1 182 ? -19.417 -9.557 -24.986 1.00 33.55 182 TYR A O 1
ATOM 1250 N N . ILE A 1 183 ? -17.362 -8.791 -24.451 1.00 32.77 183 ILE A N 1
ATOM 1251 C CA . ILE A 1 183 ? -17.072 -8.255 -25.778 1.00 32.33 183 ILE A CA 1
ATOM 1252 C C . ILE A 1 183 ? -15.714 -8.746 -26.269 1.00 31.90 183 ILE A C 1
ATOM 1253 O O . ILE A 1 183 ? -14.709 -8.603 -25.577 1.00 32.00 183 ILE A O 1
ATOM 1258 N N . GLY A 1 184 ? -15.701 -9.320 -27.470 1.00 31.79 184 GLY A N 1
ATOM 1259 C CA . GLY A 1 184 ? -14.464 -9.643 -28.177 1.00 31.89 184 GLY A CA 1
ATOM 1260 C C . GLY A 1 184 ? -14.298 -8.807 -29.432 1.00 31.85 184 GLY A C 1
ATOM 1261 O O . GLY A 1 184 ? -15.152 -8.835 -30.324 1.00 31.67 184 GLY A O 1
ATOM 1262 N N . GLN A 1 185 ? -13.185 -8.074 -29.513 1.00 31.70 185 GLN A N 1
ATOM 1263 C CA . GLN A 1 185 ? -12.836 -7.322 -30.719 1.00 31.58 185 GLN A CA 1
ATOM 1264 C C . GLN A 1 185 ? -11.904 -8.122 -31.635 1.00 31.72 185 GLN A C 1
ATOM 1265 O O . GLN A 1 185 ? -11.068 -8.889 -31.159 1.00 31.30 185 GLN A O 1
ATOM 1271 N N . GLY A 1 186 ? -12.073 -7.932 -32.945 1.00 32.10 186 GLY A N 1
ATOM 1272 C CA . GLY A 1 186 ? -11.201 -8.533 -33.949 1.00 32.41 186 GLY A CA 1
ATOM 1273 C C . GLY A 1 186 ? -11.200 -7.763 -35.258 1.00 32.88 186 GLY A C 1
ATOM 1274 O O . GLY A 1 186 ? -12.120 -6.977 -35.536 1.00 33.43 186 GLY A O 1
ATOM 1275 N N . GLU A 1 187 ? -10.147 -7.981 -36.048 1.00 33.21 187 GLU A N 1
ATOM 1276 C CA . GLU A 1 187 ? -10.024 -7.410 -37.396 1.00 33.42 187 GLU A CA 1
ATOM 1277 C C . GLU A 1 187 ? -9.946 -8.522 -38.433 1.00 33.54 187 GLU A C 1
ATOM 1278 O O . GLU A 1 187 ? -9.502 -9.624 -38.135 1.00 33.38 187 GLU A O 1
ATOM 1284 N N . TRP A 1 188 ? -10.390 -8.218 -39.654 1.00 34.14 188 TRP A N 1
ATOM 1285 C CA . TRP A 1 188 ? -10.551 -9.230 -40.710 1.00 34.82 188 TRP A CA 1
ATOM 1286 C C . TRP A 1 188 ? -9.973 -8.777 -42.039 1.00 36.00 188 TRP A C 1
ATOM 1287 O O . TRP A 1 188 ? -10.124 -7.619 -42.439 1.00 36.61 188 TRP A O 1
ATOM 1298 N N . TYR A 1 189 ? -9.322 -9.712 -42.712 1.00 37.20 189 TYR A N 1
ATOM 1299 C CA . TYR A 1 189 ? -8.753 -9.482 -44.019 1.00 38.08 189 TYR A CA 1
ATOM 1300 C C . TYR A 1 189 ? -9.460 -10.489 -44.902 1.00 39.02 189 TYR A C 1
ATOM 1301 O O . TYR A 1 189 ? -9.395 -11.687 -44.640 1.00 39.06 189 TYR A O 1
ATOM 1310 N N . ILE A 1 190 ? -10.165 -10.003 -45.923 1.00 40.32 190 ILE A N 1
ATOM 1311 C CA . ILE A 1 190 ? -11.016 -10.880 -46.733 1.00 41.14 190 ILE A CA 1
ATOM 1312 C C . ILE A 1 190 ? -10.599 -10.977 -48.196 1.00 42.08 190 ILE A C 1
ATOM 1313 O O . ILE A 1 190 ? -10.260 -9.973 -48.835 1.00 41.65 190 ILE A O 1
ATOM 1318 N N . LYS A 1 191 ? -10.641 -12.201 -48.713 1.00 43.81 191 LYS A N 1
ATOM 1319 C CA . LYS A 1 191 ? -10.243 -12.521 -50.074 1.00 44.85 191 LYS A CA 1
ATOM 1320 C C . LYS A 1 191 ? -11.456 -13.170 -50.696 1.00 45.40 191 LYS A C 1
ATOM 1321 O O . LYS A 1 191 ? -11.994 -14.100 -50.095 1.00 46.44 191 LYS A O 1
ATOM 1327 N N . PRO A 1 192 ? -11.913 -12.706 -51.883 1.00 45.80 192 PRO A N 1
ATOM 1328 C CA . PRO A 1 192 ? -13.124 -13.348 -52.399 1.00 45.81 192 PRO A CA 1
ATOM 1329 C C . PRO A 1 192 ? -12.808 -14.736 -52.884 1.00 45.68 192 PRO A C 1
ATOM 1330 O O . PRO A 1 192 ? -11.732 -14.958 -53.444 1.00 44.80 192 PRO A O 1
ATOM 1334 N N . GLY A 1 193 ? -13.747 -15.647 -52.650 1.00 46.16 193 GLY A N 1
ATOM 1335 C CA . GLY A 1 193 ? -13.580 -17.058 -52.971 1.00 47.32 193 GLY A CA 1
ATOM 1336 C C . GLY A 1 193 ? -13.040 -17.789 -51.763 1.00 48.80 193 GLY A C 1
ATOM 1337 O O . GLY A 1 193 ? -12.164 -17.284 -51.059 1.00 48.81 193 GLY A O 1
ATOM 1338 N N . ILE A 1 194 ? -13.629 -18.938 -51.480 1.00 50.98 194 ILE A N 1
ATOM 1339 C CA . ILE A 1 194 ? -13.089 -19.899 -50.541 1.00 53.27 194 ILE A CA 1
ATOM 1340 C C . ILE A 1 194 ? -12.461 -21.055 -51.309 1.00 55.81 194 ILE A C 1
ATOM 1341 O O . ILE A 1 194 ? -13.030 -21.551 -52.275 1.00 56.88 194 ILE A O 1
ATOM 1346 N N . GLU A 1 195 ? -11.258 -21.434 -50.897 1.00 58.60 195 GLU A N 1
ATOM 1347 C CA . GLU A 1 195 ? -10.529 -22.490 -51.564 1.00 60.45 195 GLU A CA 1
ATOM 1348 C C . GLU A 1 195 ? -11.379 -23.750 -51.552 1.00 59.39 195 GLU A C 1
ATOM 1349 O O . GLU A 1 195 ? -11.480 -24.415 -52.562 1.00 59.25 195 GLU A O 1
ATOM 1355 N N . ASP A 1 196 ? -11.982 -24.049 -50.408 1.00 59.00 196 ASP A N 1
ATOM 1356 C CA . ASP A 1 196 ? -12.883 -25.176 -50.264 1.00 58.62 196 ASP A CA 1
ATOM 1357 C C . ASP A 1 196 ? -14.265 -24.582 -50.503 1.00 58.83 196 ASP A C 1
ATOM 1358 O O . ASP A 1 196 ? -14.424 -23.379 -50.440 1.00 59.64 196 ASP A O 1
ATOM 1363 N N . HIS A 1 197 ? -15.281 -25.410 -50.724 1.00 58.18 197 HIS A N 1
ATOM 1364 C CA . HIS A 1 197 ? -16.640 -24.909 -50.921 1.00 57.55 197 HIS A CA 1
ATOM 1365 C C . HIS A 1 197 ? -16.684 -23.860 -52.059 1.00 57.84 197 HIS A C 1
ATOM 1366 O O . HIS A 1 197 ? -17.189 -22.743 -51.878 1.00 57.65 197 HIS A O 1
ATOM 1373 N N . PRO A 1 198 ? -16.101 -24.183 -53.227 1.00 58.20 198 PRO A N 1
ATOM 1374 C CA . PRO A 1 198 ? -16.099 -23.154 -54.284 1.00 58.24 198 PRO A CA 1
ATOM 1375 C C . PRO A 1 198 ? -17.502 -22.712 -54.738 1.00 57.42 198 PRO A C 1
ATOM 1376 O O . PRO A 1 198 ? -17.656 -21.604 -55.250 1.00 57.78 198 PRO A O 1
ATOM 1380 N N . HIS A 1 199 ? -18.493 -23.574 -54.543 1.00 56.27 199 HIS A N 1
ATOM 1381 C CA . HIS A 1 199 ? -19.867 -23.252 -54.855 1.00 55.82 199 HIS A CA 1
ATOM 1382 C C . HIS A 1 199 ? -20.359 -22.027 -54.107 1.00 55.17 199 HIS A C 1
ATOM 1383 O O . HIS A 1 199 ? -21.151 -21.249 -54.638 1.00 55.11 199 HIS A O 1
ATOM 1390 N N . ILE A 1 200 ? -19.902 -21.859 -52.867 1.00 55.06 200 ILE A N 1
ATOM 1391 C CA . ILE A 1 200 ? -20.319 -20.729 -52.019 1.00 54.87 200 ILE A CA 1
ATOM 1392 C C . ILE A 1 200 ? -19.719 -19.485 -52.608 1.00 55.07 200 ILE A C 1
ATOM 1393 O O . ILE A 1 200 ? -18.532 -19.464 -52.905 1.00 54.93 200 ILE A O 1
ATOM 1398 N N . ARG A 1 201 ? -20.517 -18.426 -52.728 1.00 55.62 201 ARG A N 1
ATOM 1399 C CA . ARG A 1 201 ? -19.975 -17.115 -53.098 1.00 56.02 201 ARG A CA 1
ATOM 1400 C C . ARG A 1 201 ? -19.676 -16.350 -51.831 1.00 55.09 201 ARG A C 1
ATOM 1401 O O . ARG A 1 201 ? -20.576 -15.798 -51.226 1.00 55.15 201 ARG A O 1
ATOM 1409 N N . GLY A 1 202 ? -18.441 -16.434 -51.343 1.00 53.96 202 GLY A N 1
ATOM 1410 C CA . GLY A 1 202 ? -18.056 -15.636 -50.224 1.00 52.67 202 GLY A CA 1
ATOM 1411 C C . GLY A 1 202 ? -16.535 -15.613 -50.051 1.00 51.68 202 GLY A C 1
ATOM 1412 O O . GLY A 1 202 ? -15.732 -16.222 -50.809 1.00 52.80 202 GLY A O 1
ATOM 1413 N N . TYR A 1 203 ? -16.122 -14.999 -48.966 1.00 50.47 203 TYR A N 1
ATOM 1414 C CA . TYR A 1 203 ? -14.763 -14.555 -48.856 1.00 49.29 203 TYR A CA 1
ATOM 1415 C C . TYR A 1 203 ? -13.993 -15.520 -47.975 1.00 48.26 203 TYR A C 1
ATOM 1416 O O . TYR A 1 203 ? -14.570 -16.225 -47.138 1.00 47.76 203 TYR A O 1
ATOM 1425 N N . SER A 1 204 ? -12.692 -15.599 -48.228 1.00 47.41 204 SER A N 1
ATOM 1426 C CA . SER A 1 204 ? -11.770 -16.370 -47.423 1.00 46.89 204 SER A CA 1
ATOM 1427 C C . SER A 1 204 ? -10.640 -15.489 -46.918 1.00 46.19 204 SER A C 1
ATOM 1428 O O . SER A 1 204 ? -10.457 -14.384 -47.386 1.00 46.10 204 SER A O 1
ATOM 1431 N N . LEU A 1 205 ? -9.877 -16.008 -45.967 1.00 45.74 205 LEU A N 1
ATOM 1432 C CA . LEU A 1 205 ? -8.748 -15.274 -45.397 1.00 45.65 205 LEU A CA 1
ATOM 1433 C C . LEU A 1 205 ? -7.773 -14.820 -46.465 1.00 45.91 205 LEU A C 1
ATOM 1434 O O . LEU A 1 205 ? -7.480 -15.554 -47.401 1.00 46.39 205 LEU A O 1
ATOM 1439 N N . ASP A 1 206 ? -7.261 -13.606 -46.322 1.00 46.31 206 ASP A N 1
ATOM 1440 C CA . ASP A 1 206 ? -6.237 -13.082 -47.196 1.00 46.55 206 ASP A CA 1
ATOM 1441 C C . ASP A 1 206 ? -4.911 -13.027 -46.460 1.00 47.57 206 ASP A C 1
ATOM 1442 O O . ASP A 1 206 ? -4.728 -12.223 -45.585 1.00 47.80 206 ASP A O 1
ATOM 1447 N N . GLU A 1 207 ? -3.993 -13.898 -46.864 1.00 48.63 207 GLU A N 1
ATOM 1448 C CA . GLU A 1 207 ? -2.633 -13.948 -46.299 1.00 49.71 207 GLU A CA 1
ATOM 1449 C C . GLU A 1 207 ? -1.915 -12.610 -46.432 1.00 47.97 207 GLU A C 1
ATOM 1450 O O . GLU A 1 207 ? -1.323 -12.121 -45.458 1.00 47.41 207 GLU A O 1
ATOM 1456 N N . ASP A 1 208 ? -1.968 -12.032 -47.631 1.00 46.65 208 ASP A N 1
ATOM 1457 C CA . ASP A 1 208 ? -1.215 -10.812 -47.937 1.00 45.87 208 ASP A CA 1
ATOM 1458 C C . ASP A 1 208 ? -1.681 -9.638 -47.085 1.00 44.89 208 ASP A C 1
ATOM 1459 O O . ASP A 1 208 ? -0.887 -9.064 -46.340 1.00 45.13 208 ASP A O 1
ATOM 1464 N N . LYS A 1 209 ? -2.965 -9.300 -47.184 1.00 43.82 209 LYS A N 1
ATOM 1465 C CA . LYS A 1 209 ? -3.574 -8.260 -46.341 1.00 42.85 209 LYS A CA 1
ATOM 1466 C C . LYS A 1 209 ? -3.327 -8.508 -44.846 1.00 41.95 209 LYS A C 1
ATOM 1467 O O . LYS A 1 209 ? -2.996 -7.576 -44.107 1.00 42.20 209 LYS A O 1
ATOM 1473 N N . ALA A 1 210 ? -3.449 -9.769 -44.429 1.00 40.70 210 ALA A N 1
ATOM 1474 C CA . ALA A 1 210 ? -3.173 -10.177 -43.052 1.00 39.49 210 ALA A CA 1
ATOM 1475 C C . ALA A 1 210 ? -1.717 -9.956 -42.641 1.00 38.48 210 ALA A C 1
ATOM 1476 O O . ALA A 1 210 ? -1.456 -9.398 -41.576 1.00 37.69 210 ALA A O 1
ATOM 1478 N N . LEU A 1 211 ? -0.780 -10.415 -43.468 1.00 37.86 211 LEU A N 1
ATOM 1479 C CA . LEU A 1 211 ? 0.662 -10.225 -43.217 1.00 37.48 211 LEU A CA 1
ATOM 1480 C C . LEU A 1 211 ? 1.065 -8.748 -43.173 1.00 37.53 211 LEU A C 1
ATOM 1481 O O . LEU A 1 211 ? 1.949 -8.365 -42.405 1.00 37.48 211 LEU A O 1
ATOM 1486 N N . ALA A 1 212 ? 0.408 -7.933 -43.998 1.00 37.70 212 ALA A N 1
ATOM 1487 C CA . ALA A 1 212 ? 0.645 -6.485 -44.044 1.00 37.48 212 ALA A CA 1
ATOM 1488 C C . ALA A 1 212 ? -0.109 -5.688 -42.967 1.00 37.29 212 ALA A C 1
ATOM 1489 O O . ALA A 1 212 ? 0.066 -4.472 -42.875 1.00 37.00 212 ALA A O 1
ATOM 1491 N N . GLU A 1 213 ? -0.934 -6.366 -42.166 1.00 37.46 213 GLU A N 1
ATOM 1492 C CA . GLU A 1 213 ? -1.736 -5.744 -41.104 1.00 37.56 213 GLU A CA 1
ATOM 1493 C C . GLU A 1 213 ? -2.640 -4.612 -41.615 1.00 37.59 213 GLU A C 1
ATOM 1494 O O . GLU A 1 213 ? -2.780 -3.574 -40.965 1.00 37.22 213 GLU A O 1
ATOM 1500 N N . HIS A 1 214 ? -3.257 -4.834 -42.777 1.00 38.18 214 HIS A N 1
ATOM 1501 C CA . HIS A 1 214 ? -4.192 -3.874 -43.386 1.00 38.99 214 HIS A CA 1
ATOM 1502 C C . HIS A 1 214 ? -5.597 -4.476 -43.499 1.00 38.90 214 HIS A C 1
ATOM 1503 O O . HIS A 1 214 ? -5.991 -4.953 -44.571 1.00 38.95 214 HIS A O 1
ATOM 1510 N N . PRO A 1 215 ? -6.360 -4.459 -42.385 1.00 38.67 215 PRO A N 1
ATOM 1511 C CA . PRO A 1 215 ? -7.690 -5.069 -42.364 1.00 38.19 215 PRO A CA 1
ATOM 1512 C C . PRO A 1 215 ? -8.730 -4.246 -43.085 1.00 37.98 215 PRO A C 1
ATOM 1513 O O . PRO A 1 215 ? -8.582 -3.035 -43.236 1.00 38.07 215 PRO A O 1
ATOM 1517 N N . ASP A 1 216 ? -9.773 -4.934 -43.527 1.00 37.64 216 ASP A N 1
ATOM 1518 C CA . ASP A 1 216 ? -10.870 -4.323 -44.263 1.00 37.45 216 ASP A CA 1
ATOM 1519 C C . ASP A 1 216 ? -11.979 -3.950 -43.298 1.00 37.19 216 ASP A C 1
ATOM 1520 O O . ASP A 1 216 ? -12.424 -2.798 -43.278 1.00 37.68 216 ASP A O 1
ATOM 1525 N N . TYR A 1 217 ? -12.386 -4.917 -42.478 1.00 36.53 217 TYR A N 1
ATOM 1526 C CA . TYR A 1 217 ? -13.437 -4.727 -41.491 1.00 36.24 217 TYR A CA 1
ATOM 1527 C C . TYR A 1 217 ? -12.925 -4.980 -40.078 1.00 35.84 217 TYR A C 1
ATOM 1528 O O . TYR A 1 217 ? -11.939 -5.695 -39.861 1.00 35.22 217 TYR A O 1
ATOM 1537 N N . PHE A 1 218 ? -13.615 -4.380 -39.118 1.00 35.88 218 PHE A N 1
ATOM 1538 C CA . PHE A 1 218 ? -13.377 -4.591 -37.698 1.00 35.61 218 PHE A CA 1
ATOM 1539 C C . PHE A 1 218 ? -14.687 -5.089 -37.133 1.00 35.13 218 PHE A C 1
ATOM 1540 O O . PHE A 1 218 ? -15.744 -4.616 -37.548 1.00 35.40 218 PHE A O 1
ATOM 1548 N N . THR A 1 219 ? -14.644 -6.005 -36.176 1.00 34.68 219 THR A N 1
ATOM 1549 C CA . THR A 1 219 ? -15.889 -6.534 -35.627 1.00 34.56 219 THR A CA 1
ATOM 1550 C C . THR A 1 219 ? -15.919 -6.613 -34.118 1.00 34.48 219 THR A C 1
ATOM 1551 O O . THR A 1 219 ? -14.918 -6.909 -33.471 1.00 34.34 219 THR A O 1
ATOM 1555 N N . PHE A 1 220 ? -17.098 -6.353 -33.571 1.00 34.47 220 PHE A N 1
ATOM 1556 C CA . PHE A 1 220 ? -17.357 -6.554 -32.160 1.00 34.21 220 PHE A CA 1
ATOM 1557 C C . PHE A 1 220 ? -18.278 -7.746 -32.079 1.00 34.33 220 PHE A C 1
ATOM 1558 O O . PHE A 1 220 ? -19.362 -7.735 -32.658 1.00 34.17 220 PHE A O 1
ATOM 1566 N N . ASN A 1 221 ? -17.851 -8.780 -31.370 1.00 34.67 221 ASN A N 1
ATOM 1567 C CA . ASN A 1 221 ? -18.664 -9.979 -31.204 1.00 34.95 221 ASN A CA 1
ATOM 1568 C C . ASN A 1 221 ? -19.043 -10.669 -32.516 1.00 34.94 221 ASN A C 1
ATOM 1569 O O . ASN A 1 221 ? -20.146 -11.192 -32.649 1.00 34.99 221 ASN A O 1
ATOM 1574 N N . GLY A 1 222 ? -18.109 -10.703 -33.466 1.00 35.23 222 GLY A N 1
ATOM 1575 C CA . GLY A 1 222 ? -18.255 -11.489 -34.702 1.00 35.62 222 GLY A CA 1
ATOM 1576 C C . GLY A 1 222 ? -19.020 -10.917 -35.886 1.00 35.92 222 GLY A C 1
ATOM 1577 O O . GLY A 1 222 ? -19.193 -11.615 -36.884 1.00 35.87 222 GLY A O 1
ATOM 1578 N N . HIS A 1 223 ? -19.513 -9.686 -35.786 1.00 36.46 223 HIS A N 1
ATOM 1579 C CA . HIS A 1 223 ? -20.265 -9.085 -36.888 1.00 37.07 223 HIS A CA 1
ATOM 1580 C C . HIS A 1 223 ? -19.999 -7.594 -36.955 1.00 37.34 223 HIS A C 1
ATOM 1581 O O . HIS A 1 223 ? -19.776 -6.969 -35.915 1.00 37.93 223 HIS A O 1
ATOM 1588 N N . THR A 1 224 ? -20.021 -7.020 -38.150 1.00 37.56 224 THR A N 1
ATOM 1589 C CA . THR A 1 224 ? -19.701 -5.600 -38.241 1.00 38.04 224 THR A CA 1
ATOM 1590 C C . THR A 1 224 ? -20.810 -4.770 -37.605 1.00 38.57 224 THR A C 1
ATOM 1591 O O . THR A 1 224 ? -20.532 -3.766 -36.976 1.00 39.27 224 THR A O 1
ATOM 1595 N N . GLN A 1 225 ? -22.056 -5.136 -37.865 1.00 38.81 225 GLN A N 1
ATOM 1596 C CA . GLN A 1 225 ? -23.209 -4.479 -37.252 1.00 39.31 225 GLN A CA 1
ATOM 1597 C C . GLN A 1 225 ? -23.675 -5.076 -35.931 1.00 39.12 225 GLN A C 1
ATOM 1598 O O . GLN A 1 225 ? -24.643 -4.578 -35.343 1.00 39.08 225 GLN A O 1
ATOM 1604 N N . ALA A 1 226 ? -22.992 -6.097 -35.423 1.00 39.29 226 ALA A N 1
ATOM 1605 C CA . ALA A 1 226 ? -23.371 -6.674 -34.129 1.00 39.66 226 ALA A CA 1
ATOM 1606 C C . ALA A 1 226 ? -23.172 -5.604 -33.077 1.00 40.51 226 ALA A C 1
ATOM 1607 O O . ALA A 1 226 ? -22.177 -4.889 -33.084 1.00 41.66 226 ALA A O 1
ATOM 1609 N N . LEU A 1 227 ? -24.152 -5.471 -32.197 1.00 40.28 227 LEU A N 1
ATOM 1610 C CA . LEU A 1 227 ? -24.149 -4.433 -31.147 1.00 40.58 227 LEU A CA 1
ATOM 1611 C C . LEU A 1 227 ? -24.588 -3.089 -31.712 1.00 41.02 227 LEU A C 1
ATOM 1612 O O . LEU A 1 227 ? -24.781 -2.142 -30.961 1.00 41.01 227 LEU A O 1
ATOM 1617 N N . MET A 1 228 ? -24.811 -3.038 -33.018 1.00 41.70 228 MET A N 1
ATOM 1618 C CA . MET A 1 228 ? -25.343 -1.875 -33.684 1.00 42.26 228 MET A CA 1
ATOM 1619 C C . MET A 1 228 ? -26.704 -2.136 -34.308 1.00 42.82 228 MET A C 1
ATOM 1620 O O . MET A 1 228 ? -27.436 -1.194 -34.591 1.00 43.77 228 MET A O 1
ATOM 1625 N N . ASP A 1 229 ? -27.052 -3.404 -34.509 1.00 42.83 229 ASP A N 1
ATOM 1626 C CA . ASP A 1 229 ? -28.304 -3.763 -35.156 1.00 42.76 229 ASP A CA 1
ATOM 1627 C C . ASP A 1 229 ? -29.283 -4.332 -34.141 1.00 42.87 229 ASP A C 1
ATOM 1628 O O . ASP A 1 229 ? -28.911 -5.299 -33.417 1.00 42.47 229 ASP A O 1
ATOM 1633 N N . PRO A 1 230 ? -30.535 -3.769 -34.076 1.00 43.13 230 PRO A N 1
ATOM 1634 C CA . PRO A 1 230 ? -31.440 -4.368 -33.091 1.00 43.34 230 PRO A CA 1
ATOM 1635 C C . PRO A 1 230 ? -31.654 -5.840 -33.307 1.00 43.85 230 PRO A C 1
ATOM 1636 O O . PRO A 1 230 ? -31.725 -6.599 -32.312 1.00 44.61 230 PRO A O 1
ATOM 1640 N N . SER A 1 231 ? -31.751 -6.263 -34.563 1.00 44.07 231 SER A N 1
ATOM 1641 C CA . SER A 1 231 ? -31.916 -7.685 -34.829 1.00 44.42 231 SER A CA 1
ATOM 1642 C C . SER A 1 231 ? -30.728 -8.520 -34.326 1.00 45.06 231 SER A C 1
ATOM 1643 O O . SER A 1 231 ? -30.918 -9.582 -33.760 1.00 46.13 231 SER A O 1
ATOM 1646 N N . ILE A 1 232 ? -29.514 -8.016 -34.505 1.00 45.38 232 ILE A N 1
ATOM 1647 C CA . ILE A 1 232 ? -28.317 -8.780 -34.148 1.00 45.45 232 ILE A CA 1
ATOM 1648 C C . ILE A 1 232 ? -27.725 -8.244 -32.843 1.00 46.05 232 ILE A C 1
ATOM 1649 O O . ILE A 1 232 ? -26.648 -7.658 -32.882 1.00 49.03 232 ILE A O 1
ATOM 1654 N N . TYR A 1 233 ? -28.422 -8.425 -31.725 1.00 44.92 233 TYR A N 1
ATOM 1655 C CA . TYR A 1 233 ? -27.929 -7.967 -30.417 1.00 44.37 233 TYR A CA 1
ATOM 1656 C C . TYR A 1 233 ? -27.684 -6.454 -30.305 1.00 44.05 233 TYR A C 1
ATOM 1657 O O . TYR A 1 233 ? -26.798 -6.024 -29.599 1.00 43.33 233 TYR A O 1
ATOM 1666 N N . GLY A 1 234 ? -28.402 -5.653 -31.071 1.00 44.01 234 GLY A N 1
ATOM 1667 C CA . GLY A 1 234 ? -28.181 -4.193 -31.047 1.00 43.78 234 GLY A CA 1
ATOM 1668 C C . GLY A 1 234 ? -28.538 -3.515 -29.763 1.00 43.74 234 GLY A C 1
ATOM 1669 O O . GLY A 1 234 ? -27.859 -2.588 -29.359 1.00 43.42 234 GLY A O 1
ATOM 1670 N N . ASN A 1 235 ? -29.587 -3.992 -29.115 1.00 43.94 235 ASN A N 1
ATOM 1671 C CA . ASN A 1 235 ? -29.997 -3.455 -27.807 1.00 44.12 235 ASN A CA 1
ATOM 1672 C C . ASN A 1 235 ? -29.662 -4.455 -26.720 1.00 43.85 235 ASN A C 1
ATOM 1673 O O . ASN A 1 235 ? -30.221 -4.395 -25.597 1.00 44.04 235 ASN A O 1
ATOM 1678 N N . ALA A 1 236 ? -28.700 -5.328 -27.010 1.00 43.57 236 ALA A N 1
ATOM 1679 C CA . ALA A 1 236 ? -28.457 -6.474 -26.133 1.00 43.51 236 ALA A CA 1
ATOM 1680 C C . ALA A 1 236 ? -27.827 -6.010 -24.826 1.00 43.26 236 ALA A C 1
ATOM 1681 O O . ALA A 1 236 ? -28.176 -6.480 -23.749 1.00 42.67 236 ALA A O 1
ATOM 1683 N N . ILE A 1 237 ? -26.915 -5.061 -24.941 1.00 43.64 237 ILE A N 1
ATOM 1684 C CA . ILE A 1 237 ? -26.209 -4.517 -23.804 1.00 44.22 237 ILE A CA 1
ATOM 1685 C C . ILE A 1 237 ? -26.977 -3.289 -23.338 1.00 44.42 237 ILE A C 1
ATOM 1686 O O . ILE A 1 237 ? -26.698 -2.161 -23.762 1.00 44.22 237 ILE A O 1
ATOM 1691 N N . THR A 1 238 ? -27.890 -3.503 -22.404 1.00 44.76 238 THR A N 1
ATOM 1692 C CA . THR A 1 238 ? -28.681 -2.409 -21.834 1.00 44.91 238 THR A CA 1
ATOM 1693 C C . THR A 1 238 ? -28.667 -2.481 -20.308 1.00 44.22 238 THR A C 1
ATOM 1694 O O . THR A 1 238 ? -28.790 -3.565 -19.723 1.00 43.02 238 THR A O 1
ATOM 1698 N N . VAL A 1 239 ? -28.504 -1.329 -19.673 1.00 44.36 239 VAL A N 1
ATOM 1699 C CA . VAL A 1 239 ? -28.428 -1.271 -18.223 1.00 44.21 239 VAL A CA 1
ATOM 1700 C C . VAL A 1 239 ? -29.232 -0.104 -17.686 1.00 44.18 239 VAL A C 1
ATOM 1701 O O . VAL A 1 239 ? -29.328 0.935 -18.318 1.00 44.47 239 VAL A O 1
ATOM 1705 N N . ASN A 1 240 ? -29.733 -0.252 -16.453 1.00 44.22 240 ASN A N 1
ATOM 1706 C CA . ASN A 1 240 ? -30.447 0.840 -15.756 1.00 44.20 240 ASN A CA 1
ATOM 1707 C C . ASN A 1 240 ? -29.482 1.880 -15.184 1.00 44.19 240 ASN A C 1
ATOM 1708 O O . ASN A 1 240 ? -28.364 1.537 -14.806 1.00 43.77 240 ASN A O 1
ATOM 1713 N N . GLN A 1 241 ? -29.902 3.142 -15.198 1.00 44.70 241 GLN A N 1
ATOM 1714 C CA . GLN A 1 241 ? -29.091 4.236 -14.716 1.00 45.11 241 GLN A CA 1
ATOM 1715 C C . GLN A 1 241 ? -28.728 4.028 -13.258 1.00 44.77 241 GLN A C 1
ATOM 1716 O O . GLN A 1 241 ? -29.528 3.545 -12.474 1.00 44.39 241 GLN A O 1
ATOM 1722 N N . GLY A 1 242 ? -27.499 4.391 -12.914 1.00 44.90 242 GLY A N 1
ATOM 1723 C CA . GLY A 1 242 ? -26.967 4.209 -11.566 1.00 44.93 242 GLY A CA 1
ATOM 1724 C C . GLY A 1 242 ? -26.461 2.804 -11.290 1.00 44.45 242 GLY A C 1
ATOM 1725 O O . GLY A 1 242 ? -26.058 2.503 -10.169 1.00 44.10 242 GLY A O 1
ATOM 1726 N N . ASP A 1 243 ? -26.484 1.934 -12.298 1.00 44.27 243 ASP A N 1
ATOM 1727 C CA . ASP A 1 243 ? -26.020 0.571 -12.114 1.00 44.23 243 ASP A CA 1
ATOM 1728 C C . ASP A 1 243 ? -24.506 0.548 -12.216 1.00 43.90 243 ASP A C 1
ATOM 1729 O O . ASP A 1 243 ? -23.911 1.360 -12.934 1.00 44.03 243 ASP A O 1
ATOM 1734 N N . LYS A 1 244 ? -23.901 -0.375 -11.474 1.00 43.60 244 LYS A N 1
ATOM 1735 C CA . LYS A 1 244 ? -22.512 -0.762 -11.675 1.00 43.20 244 LYS A CA 1
ATOM 1736 C C . LYS A 1 244 ? -22.444 -1.801 -12.791 1.00 42.19 244 LYS A C 1
ATOM 1737 O O . LYS A 1 244 ? -23.234 -2.745 -12.812 1.00 42.15 244 LYS A O 1
ATOM 1743 N N . VAL A 1 245 ? -21.531 -1.585 -13.738 1.00 40.83 245 VAL A N 1
ATOM 1744 C CA . VAL A 1 245 ? -21.367 -2.465 -14.899 1.00 39.77 245 VAL A CA 1
ATOM 1745 C C . VAL A 1 245 ? -19.944 -3.004 -14.929 1.00 38.86 245 VAL A C 1
ATOM 1746 O O . VAL A 1 245 ? -18.995 -2.262 -14.673 1.00 38.93 245 VAL A O 1
ATOM 1750 N N . ARG A 1 246 ? -19.805 -4.289 -15.254 1.00 37.74 246 ARG A N 1
ATOM 1751 C CA . ARG A 1 246 ? -18.501 -4.918 -15.467 1.00 36.79 246 ARG A CA 1
ATOM 1752 C C . ARG A 1 246 ? -18.457 -5.469 -16.880 1.00 36.11 246 ARG A C 1
ATOM 1753 O O . ARG A 1 246 ? -19.432 -6.054 -17.354 1.00 36.20 246 ARG A O 1
ATOM 1761 N N . LEU A 1 247 ? -17.318 -5.302 -17.540 1.00 35.41 247 LEU A N 1
ATOM 1762 C CA . LEU A 1 247 ? -17.152 -5.753 -18.914 1.00 34.99 247 LEU A CA 1
ATOM 1763 C C . LEU A 1 247 ? -15.933 -6.660 -19.036 1.00 34.20 247 LEU A C 1
ATOM 1764 O O . LEU A 1 247 ? -14.815 -6.243 -18.739 1.00 34.38 247 LEU A O 1
ATOM 1769 N N . PHE A 1 248 ? -16.168 -7.902 -19.459 1.00 33.20 248 PHE A N 1
ATOM 1770 C CA . PHE A 1 248 ? -15.098 -8.844 -19.768 1.00 32.28 248 PHE A CA 1
ATOM 1771 C C . PHE A 1 248 ? -14.749 -8.667 -21.239 1.00 31.56 248 PHE A C 1
ATOM 1772 O O . PHE A 1 248 ? -15.578 -8.921 -22.110 1.00 30.84 248 PHE A O 1
ATOM 1780 N N . PHE A 1 249 ? -13.528 -8.214 -21.511 1.00 31.38 249 PHE A N 1
ATOM 1781 C CA . PHE A 1 249 ? -13.119 -7.827 -22.863 1.00 31.18 249 PHE A CA 1
ATOM 1782 C C . PHE A 1 249 ? -11.936 -8.645 -23.360 1.00 31.26 249 PHE A C 1
ATOM 1783 O O . PHE A 1 249 ? -10.970 -8.832 -22.624 1.00 31.39 249 PHE A O 1
ATOM 1791 N N . VAL A 1 250 ? -12.015 -9.106 -24.610 1.00 31.36 250 VAL A N 1
ATOM 1792 C CA . VAL A 1 250 ? -10.899 -9.789 -25.278 1.00 31.48 250 VAL A CA 1
ATOM 1793 C C . VAL A 1 250 ? -10.540 -9.070 -26.556 1.00 31.60 250 VAL A C 1
ATOM 1794 O O . VAL A 1 250 ? -11.414 -8.552 -27.249 1.00 31.64 250 VAL A O 1
ATOM 1798 N N . ALA A 1 251 ? -9.249 -9.076 -26.869 1.00 31.80 251 ALA A N 1
ATOM 1799 C CA . ALA A 1 251 ? -8.751 -8.590 -28.146 1.00 31.84 251 ALA A CA 1
ATOM 1800 C C . ALA A 1 251 ? -8.209 -9.787 -28.914 1.00 31.97 251 ALA A C 1
ATOM 1801 O O . ALA A 1 251 ? -7.063 -10.191 -28.728 1.00 31.84 251 ALA A O 1
ATOM 1803 N N . GLY A 1 252 ? -9.061 -10.377 -29.746 1.00 32.25 252 GLY A N 1
ATOM 1804 C CA . GLY A 1 252 ? -8.684 -11.532 -30.554 1.00 32.36 252 GLY A CA 1
ATOM 1805 C C . GLY A 1 252 ? -7.639 -11.209 -31.604 1.00 32.46 252 GLY A C 1
ATOM 1806 O O . GLY A 1 252 ? -6.790 -12.045 -31.914 1.00 32.48 252 GLY A O 1
ATOM 1807 N N . GLY A 1 253 ? -7.709 -9.996 -32.148 1.00 32.54 253 GLY A N 1
ATOM 1808 C CA . GLY A 1 253 ? -6.781 -9.550 -33.174 1.00 32.72 253 GLY A CA 1
ATOM 1809 C C . GLY A 1 253 ? -7.168 -10.165 -34.512 1.00 32.88 253 GLY A C 1
ATOM 1810 O O . GLY A 1 253 ? -8.275 -9.904 -34.998 1.00 33.29 253 GLY A O 1
ATOM 1811 N N . PRO A 1 254 ? -6.301 -10.980 -35.122 1.00 33.19 254 PRO A N 1
ATOM 1812 C CA . PRO A 1 254 ? -5.040 -11.472 -34.541 1.00 33.40 254 PRO A CA 1
ATOM 1813 C C . PRO A 1 254 ? -3.831 -10.527 -34.601 1.00 33.56 254 PRO A C 1
ATOM 1814 O O . PRO A 1 254 ? -2.749 -10.932 -34.197 1.00 33.85 254 PRO A O 1
ATOM 1818 N N . ASN A 1 255 ? -3.999 -9.313 -35.116 1.00 34.18 255 ASN A N 1
ATOM 1819 C CA . ASN A 1 255 ? -2.890 -8.346 -35.220 1.00 34.71 255 ASN A CA 1
ATOM 1820 C C . ASN A 1 255 ? -3.105 -7.007 -34.541 1.00 34.72 255 ASN A C 1
ATOM 1821 O O . ASN A 1 255 ? -2.154 -6.432 -34.007 1.00 34.69 255 ASN A O 1
ATOM 1826 N N . ILE A 1 256 ? -4.340 -6.530 -34.483 1.00 34.58 256 ILE A N 1
ATOM 1827 C CA . ILE A 1 256 ? -4.594 -5.178 -34.005 1.00 34.69 256 ILE A CA 1
ATOM 1828 C C . ILE A 1 256 ? -5.227 -5.176 -32.612 1.00 34.64 256 ILE A C 1
ATOM 1829 O O . ILE A 1 256 ? -6.248 -5.827 -32.380 1.00 34.11 256 ILE A O 1
ATOM 1834 N N . GLY A 1 257 ? -4.598 -4.443 -31.692 1.00 35.05 257 GLY A N 1
ATOM 1835 C CA . GLY A 1 257 ? -5.097 -4.290 -30.333 1.00 35.33 257 GLY A CA 1
ATOM 1836 C C . GLY A 1 257 ? -6.267 -3.333 -30.358 1.00 35.59 257 GLY A C 1
ATOM 1837 O O . GLY A 1 257 ? -6.627 -2.827 -31.417 1.00 36.18 257 GLY A O 1
ATOM 1838 N N . SER A 1 258 ? -6.904 -3.122 -29.218 1.00 35.57 258 SER A N 1
ATOM 1839 C CA . SER A 1 258 ? -8.067 -2.250 -29.187 1.00 35.83 258 SER A CA 1
ATOM 1840 C C . SER A 1 258 ? -7.881 -1.110 -28.204 1.00 35.90 258 SER A C 1
ATOM 1841 O O . SER A 1 258 ? -7.571 -1.299 -27.022 1.00 35.98 258 SER A O 1
ATOM 1844 N N . ASN A 1 259 ? -7.992 0.104 -28.716 1.00 35.70 259 ASN A N 1
ATOM 1845 C CA . ASN A 1 259 ? -7.942 1.309 -27.880 1.00 35.22 259 ASN A CA 1
ATOM 1846 C C . ASN A 1 259 ? -9.359 1.451 -27.388 1.00 35.14 259 ASN A C 1
ATOM 1847 O O . ASN A 1 259 ? -10.083 2.369 -27.783 1.00 34.73 259 ASN A O 1
ATOM 1852 N N . PHE A 1 260 ? -9.754 0.519 -26.528 1.00 35.38 260 PHE A N 1
ATOM 1853 C CA . PHE A 1 260 ? -11.135 0.423 -26.081 1.00 35.60 260 PHE A CA 1
ATOM 1854 C C . PHE A 1 260 ? -11.584 1.629 -25.265 1.00 35.86 260 PHE A C 1
ATOM 1855 O O . PHE A 1 260 ? -10.832 2.155 -24.443 1.00 35.53 260 PHE A O 1
ATOM 1863 N N . HIS A 1 261 ? -12.811 2.067 -25.527 1.00 36.50 261 HIS A N 1
ATOM 1864 C CA . HIS A 1 261 ? -13.405 3.226 -24.867 1.00 36.89 261 HIS A CA 1
ATOM 1865 C C . HIS A 1 261 ? -14.900 3.236 -25.139 1.00 37.02 261 HIS A C 1
ATOM 1866 O O . HIS A 1 261 ? -15.337 2.827 -26.210 1.00 36.79 261 HIS A O 1
ATOM 1873 N N . ILE A 1 262 ? -15.683 3.679 -24.163 1.00 37.64 262 ILE A N 1
ATOM 1874 C CA . ILE A 1 262 ? -17.123 3.798 -24.345 1.00 37.83 262 ILE A CA 1
ATOM 1875 C C . ILE A 1 262 ? -17.462 5.263 -24.173 1.00 37.87 262 ILE A C 1
ATOM 1876 O O . ILE A 1 262 ? -17.141 5.855 -23.135 1.00 37.87 262 ILE A O 1
ATOM 1881 N N . ILE A 1 263 ? -18.148 5.840 -25.154 1.00 38.14 263 ILE A N 1
ATOM 1882 C CA . ILE A 1 263 ? -18.475 7.268 -25.127 1.00 38.50 263 ILE A CA 1
ATOM 1883 C C . ILE A 1 263 ? -19.394 7.614 -23.956 1.00 38.74 263 ILE A C 1
ATOM 1884 O O . ILE A 1 263 ? -20.316 6.872 -23.632 1.00 38.52 263 ILE A O 1
ATOM 1889 N N . GLY A 1 264 ? -19.097 8.736 -23.310 1.00 39.44 264 GLY A N 1
ATOM 1890 C CA . GLY A 1 264 ? -19.854 9.188 -22.157 1.00 39.75 264 GLY A CA 1
ATOM 1891 C C . GLY A 1 264 ? -19.647 8.318 -20.936 1.00 39.83 264 GLY A C 1
ATOM 1892 O O . GLY A 1 264 ? -20.442 8.362 -20.007 1.00 40.03 264 GLY A O 1
ATOM 1893 N N . GLN A 1 265 ? -18.577 7.526 -20.927 1.00 39.82 265 GLN A N 1
ATOM 1894 C CA . GLN A 1 265 ? -18.297 6.631 -19.807 1.00 40.13 265 GLN A CA 1
ATOM 1895 C C . GLN A 1 265 ? -16.854 6.737 -19.332 1.00 39.83 265 GLN A C 1
ATOM 1896 O O . GLN A 1 265 ? -15.942 6.983 -20.128 1.00 40.31 265 GLN A O 1
ATOM 1902 N N . ILE A 1 266 ? -16.668 6.551 -18.028 1.00 39.20 266 ILE A N 1
ATOM 1903 C CA . ILE A 1 266 ? -15.349 6.564 -17.411 1.00 38.78 266 ILE A CA 1
ATOM 1904 C C . ILE A 1 266 ? -15.163 5.242 -16.692 1.00 38.25 266 ILE A C 1
ATOM 1905 O O . ILE A 1 266 ? -16.039 4.818 -15.930 1.00 39.26 266 ILE A O 1
ATOM 1910 N N . PHE A 1 267 ? -14.013 4.606 -16.895 1.00 37.05 267 PHE A N 1
ATOM 1911 C CA . PHE A 1 267 ? -13.731 3.333 -16.241 1.00 36.27 267 PHE A CA 1
ATOM 1912 C C . PHE A 1 267 ? -13.185 3.575 -14.842 1.00 36.41 267 PHE A C 1
ATOM 1913 O O . PHE A 1 267 ? -12.061 4.036 -14.675 1.00 36.40 267 PHE A O 1
ATOM 1921 N N . ASP A 1 268 ? -13.995 3.254 -13.840 1.00 36.93 268 ASP A N 1
ATOM 1922 C CA . ASP A 1 268 ? -13.594 3.406 -12.442 1.00 37.54 268 ASP A CA 1
ATOM 1923 C C . ASP A 1 268 ? -12.463 2.458 -12.086 1.00 37.93 268 ASP A C 1
ATOM 1924 O O . ASP A 1 268 ? -11.581 2.817 -11.309 1.00 38.38 268 ASP A O 1
ATOM 1929 N N . LYS A 1 269 ? -12.490 1.261 -12.668 1.00 38.32 269 LYS A N 1
ATOM 1930 C CA . LYS A 1 269 ? -11.444 0.267 -12.461 1.00 38.87 269 LYS A CA 1
ATOM 1931 C C . LYS A 1 269 ? -11.073 -0.413 -13.777 1.00 38.90 269 LYS A C 1
ATOM 1932 O O . LYS A 1 269 ? -11.941 -0.774 -14.568 1.00 38.15 269 LYS A O 1
ATOM 1938 N N . PHE A 1 270 ? -9.775 -0.593 -13.997 1.00 39.43 270 PHE A N 1
ATOM 1939 C CA . PHE A 1 270 ? -9.281 -1.315 -15.162 1.00 39.74 270 PHE A CA 1
ATOM 1940 C C . PHE A 1 270 ? -8.132 -2.229 -14.754 1.00 40.66 270 PHE A C 1
ATOM 1941 O O . PHE A 1 270 ? -7.090 -1.754 -14.338 1.00 41.29 270 PHE A O 1
ATOM 1949 N N . TYR A 1 271 ? -8.313 -3.537 -14.891 1.00 41.43 271 TYR A N 1
ATOM 1950 C CA . TYR A 1 271 ? -7.230 -4.475 -14.574 1.00 42.24 271 TYR A CA 1
ATOM 1951 C C . TYR A 1 271 ? -7.003 -5.460 -15.738 1.00 43.02 271 TYR A C 1
ATOM 1952 O O . TYR A 1 271 ? -7.927 -6.236 -16.084 1.00 42.38 271 TYR A O 1
ATOM 1961 N N . PRO A 1 272 ? -5.781 -5.423 -16.363 1.00 44.16 272 PRO A N 1
ATOM 1962 C CA . PRO A 1 272 ? -5.630 -6.440 -17.384 1.00 44.49 272 PRO A CA 1
ATOM 1963 C C . PRO A 1 272 ? -5.502 -7.878 -16.852 1.00 45.06 272 PRO A C 1
ATOM 1964 O O . PRO A 1 272 ? -6.005 -8.755 -17.509 1.00 44.68 272 PRO A O 1
ATOM 1968 N N . GLY A 1 273 ? -4.831 -8.075 -15.712 1.00 46.15 273 GLY A N 1
ATOM 1969 C CA . GLY A 1 273 ? -4.493 -9.404 -15.240 1.00 47.68 273 GLY A CA 1
ATOM 1970 C C . GLY A 1 273 ? -4.878 -9.758 -13.812 1.00 48.24 273 GLY A C 1
ATOM 1971 O O . GLY A 1 273 ? -5.502 -10.790 -13.539 1.00 49.41 273 GLY A O 1
ATOM 1972 N N . HIS A 1 274 ? -4.450 -8.918 -12.870 1.00 48.32 274 HIS A N 1
ATOM 1973 C CA . HIS A 1 274 ? -4.828 -9.072 -11.464 1.00 48.61 274 HIS A CA 1
ATOM 1974 C C . HIS A 1 274 ? -5.810 -8.007 -10.970 1.00 49.58 274 HIS A C 1
ATOM 1975 O O . HIS A 1 274 ? -5.691 -6.850 -11.331 1.00 50.59 274 HIS A O 1
ATOM 1982 N N . ARG A 1 275 ? -6.754 -8.439 -10.146 1.00 50.46 275 ARG A N 1
ATOM 1983 C CA . ARG A 1 275 ? -7.746 -7.539 -9.576 1.00 51.49 275 ARG A CA 1
ATOM 1984 C C . ARG A 1 275 ? -7.109 -6.417 -8.777 1.00 51.45 275 ARG A C 1
ATOM 1985 O O . ARG A 1 275 ? -7.517 -5.261 -8.869 1.00 51.21 275 ARG A O 1
ATOM 1993 N N . ARG A 1 276 ? -6.113 -6.771 -7.981 1.00 51.43 276 ARG A N 1
ATOM 1994 C CA . ARG A 1 276 ? -5.382 -5.793 -7.157 1.00 51.06 276 ARG A CA 1
ATOM 1995 C C . ARG A 1 276 ? -4.628 -4.719 -7.928 1.00 49.27 276 ARG A C 1
ATOM 1996 O O . ARG A 1 276 ? -4.571 -3.554 -7.508 1.00 48.82 276 ARG A O 1
ATOM 2004 N N . ASP A 1 277 ? -4.032 -5.082 -9.052 1.00 48.16 277 ASP A N 1
ATOM 2005 C CA . ASP A 1 277 ? -3.254 -4.133 -9.855 1.00 47.51 277 ASP A CA 1
ATOM 2006 C C . ASP A 1 277 ? -4.179 -3.538 -10.916 1.00 47.44 277 ASP A C 1
ATOM 2007 O O . ASP A 1 277 ? -4.548 -4.222 -11.875 1.00 48.48 277 ASP A O 1
ATOM 2012 N N . PHE A 1 278 ? -4.520 -2.264 -10.761 1.00 46.76 278 PHE A N 1
ATOM 2013 C CA . PHE A 1 278 ? -5.416 -1.591 -11.692 1.00 46.43 278 PHE A CA 1
ATOM 2014 C C . PHE A 1 278 ? -5.188 -0.089 -11.668 1.00 45.87 278 PHE A C 1
ATOM 2015 O O . PHE A 1 278 ? -4.605 0.439 -10.720 1.00 46.36 278 PHE A O 1
ATOM 2023 N N . ILE A 1 279 ? -5.666 0.584 -12.708 1.00 45.01 279 ILE A N 1
ATOM 2024 C CA . ILE A 1 279 ? -5.645 2.045 -12.760 1.00 45.04 279 ILE A CA 1
ATOM 2025 C C . ILE A 1 279 ? -7.071 2.561 -12.612 1.00 44.16 279 ILE A C 1
ATOM 2026 O O . ILE A 1 279 ? -8.008 1.976 -13.160 1.00 44.16 279 ILE A O 1
ATOM 2031 N N . ARG A 1 280 ? -7.235 3.623 -11.829 1.00 42.93 280 ARG A N 1
ATOM 2032 C CA . ARG A 1 280 ? -8.541 4.236 -11.613 1.00 42.12 280 ARG A CA 1
ATOM 2033 C C . ARG A 1 280 ? -8.756 5.364 -12.607 1.00 40.98 280 ARG A C 1
ATOM 2034 O O . ARG A 1 280 ? -7.829 6.111 -12.909 1.00 41.03 280 ARG A O 1
ATOM 2042 N N . ASN A 1 281 ? -9.992 5.490 -13.085 1.00 39.52 281 ASN A N 1
ATOM 2043 C CA . ASN A 1 281 ? -10.416 6.588 -13.967 1.00 38.83 281 ASN A CA 1
ATOM 2044 C C . ASN A 1 281 ? -9.772 6.615 -15.362 1.00 38.01 281 ASN A C 1
ATOM 2045 O O . ASN A 1 281 ? -9.385 7.685 -15.853 1.00 38.22 281 ASN A O 1
ATOM 2050 N N . GLU A 1 282 ? -9.679 5.454 -16.008 1.00 36.97 282 GLU A N 1
ATOM 2051 C CA . GLU A 1 282 ? -9.148 5.389 -17.367 1.00 36.30 282 GLU A CA 1
ATOM 2052 C C . GLU A 1 282 ? -10.263 5.718 -18.352 1.00 35.27 282 GLU A C 1
ATOM 2053 O O . GLU A 1 282 ? -11.419 5.364 -18.143 1.00 35.01 282 GLU A O 1
ATOM 2059 N N . GLU A 1 283 ? -9.900 6.429 -19.411 1.00 34.87 283 GLU A N 1
ATOM 2060 C CA . GLU A 1 283 ? -10.846 6.811 -20.463 1.00 34.69 283 GLU A CA 1
ATOM 2061 C C . GLU A 1 283 ? -10.754 5.853 -21.649 1.00 33.87 283 GLU A C 1
ATOM 2062 O O . GLU A 1 283 ? -11.781 5.395 -22.156 1.00 33.80 283 GLU A O 1
ATOM 2068 N N . THR A 1 284 ? -9.529 5.557 -22.079 1.00 33.34 284 THR A N 1
ATOM 2069 C CA . THR A 1 284 ? -9.253 4.643 -23.183 1.00 33.09 284 THR A CA 1
ATOM 2070 C C . THR A 1 284 ? -8.078 3.761 -22.750 1.00 32.61 284 THR A C 1
ATOM 2071 O O . THR A 1 284 ? -7.036 4.282 -22.346 1.00 32.42 284 THR A O 1
ATOM 2075 N N . ALA A 1 285 ? -8.255 2.440 -22.819 1.00 32.00 285 ALA A N 1
ATOM 2076 C CA . ALA A 1 285 ? -7.220 1.471 -22.418 1.00 31.74 285 ALA A CA 1
ATOM 2077 C C . ALA A 1 285 ? -6.768 0.665 -23.628 1.00 31.65 285 ALA A C 1
ATOM 2078 O O . ALA A 1 285 ? -7.605 0.121 -24.354 1.00 31.66 285 ALA A O 1
ATOM 2080 N N . TYR A 1 286 ? -5.455 0.586 -23.854 1.00 31.56 286 TYR A N 1
ATOM 2081 C CA . TYR A 1 286 ? -4.920 -0.232 -24.944 1.00 31.50 286 TYR A CA 1
ATOM 2082 C C . TYR A 1 286 ? -4.873 -1.697 -24.533 1.00 31.26 286 TYR A C 1
ATOM 2083 O O . TYR A 1 286 ? -4.117 -2.073 -23.642 1.00 31.25 286 TYR A O 1
ATOM 2092 N N . ILE A 1 287 ? -5.697 -2.507 -25.196 1.00 31.29 287 ILE A N 1
ATOM 2093 C CA . ILE A 1 287 ? -5.730 -3.955 -25.005 1.00 30.97 287 ILE A CA 1
ATOM 2094 C C . ILE A 1 287 ? -4.975 -4.607 -26.163 1.00 30.65 287 ILE A C 1
ATOM 2095 O O . ILE A 1 287 ? -5.486 -4.635 -27.288 1.00 30.71 287 ILE A O 1
ATOM 2100 N N . PRO A 1 288 ? -3.762 -5.135 -25.903 1.00 30.24 288 PRO A N 1
ATOM 2101 C CA . PRO A 1 288 ? -2.992 -5.722 -27.002 1.00 30.15 288 PRO A CA 1
ATOM 2102 C C . PRO A 1 288 ? -3.640 -6.989 -27.562 1.00 30.09 288 PRO A C 1
ATOM 2103 O O . PRO A 1 288 ? -4.353 -7.674 -26.834 1.00 30.12 288 PRO A O 1
ATOM 2107 N N . PRO A 1 289 ? -3.399 -7.305 -28.848 1.00 30.15 289 PRO A N 1
ATOM 2108 C CA . PRO A 1 289 ? -3.955 -8.546 -29.375 1.00 30.23 289 PRO A CA 1
ATOM 2109 C C . PRO A 1 289 ? -3.471 -9.727 -28.557 1.00 30.24 289 PRO A C 1
ATOM 2110 O O . PRO A 1 289 ? -2.343 -9.714 -28.061 1.00 29.96 289 PRO A O 1
ATOM 2114 N N . GLY A 1 290 ? -4.333 -10.724 -28.404 1.00 30.70 290 GLY A N 1
ATOM 2115 C CA . GLY A 1 290 ? -4.037 -11.885 -27.575 1.00 30.93 290 GLY A CA 1
ATOM 2116 C C . GLY A 1 290 ? -3.986 -11.568 -26.101 1.00 31.20 290 GLY A C 1
ATOM 2117 O O . GLY A 1 290 ? -3.115 -12.062 -25.382 1.00 31.01 290 GLY A O 1
ATOM 2118 N N . SER A 1 291 ? -4.917 -10.73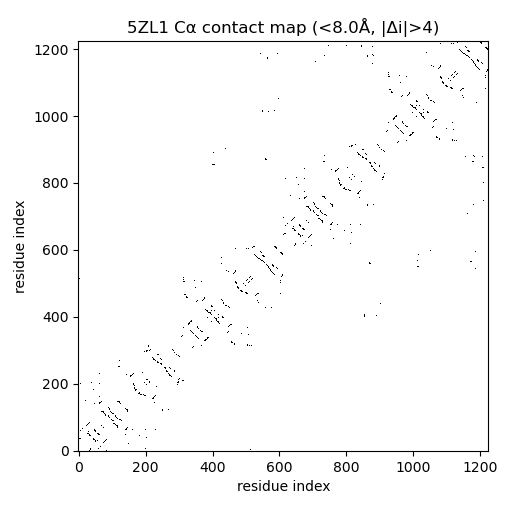3 -25.660 1.00 31.65 291 SER A N 1
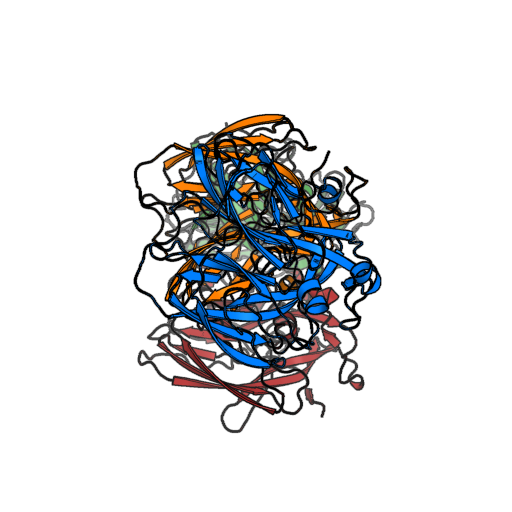ATOM 2119 C CA . SER A 1 291 ? -5.020 -10.368 -24.259 1.00 32.30 291 SER A CA 1
ATOM 2120 C C . SER A 1 291 ? -6.460 -10.056 -23.907 1.00 32.92 291 SER A C 1
ATOM 2121 O O . SER A 1 291 ? -7.231 -9.590 -24.749 1.00 33.61 291 SER A O 1
ATOM 2124 N N . ALA A 1 292 ? -6.809 -10.327 -22.656 1.00 33.58 292 ALA A N 1
ATOM 2125 C CA . ALA A 1 292 ? -8.123 -10.017 -22.118 1.00 34.08 292 ALA A CA 1
ATOM 2126 C C . ALA A 1 292 ? -7.977 -9.195 -20.854 1.00 34.52 292 ALA A C 1
ATOM 2127 O O . ALA A 1 292 ? -6.944 -9.249 -20.179 1.00 36.90 292 ALA A O 1
ATOM 2129 N N . ALA A 1 293 ? -9.033 -8.449 -20.541 1.00 34.30 293 ALA A N 1
ATOM 2130 C CA . ALA A 1 293 ? -9.033 -7.519 -19.425 1.00 34.05 293 ALA A CA 1
ATOM 2131 C C . ALA A 1 293 ? -10.443 -7.264 -18.885 1.00 33.92 293 ALA A C 1
ATOM 2132 O O . ALA A 1 293 ? -11.420 -7.707 -19.462 1.00 34.22 293 ALA A O 1
ATOM 2134 N N . VAL A 1 294 ? -10.516 -6.553 -17.761 1.00 33.83 294 VAL A N 1
ATOM 2135 C CA . VAL A 1 294 ? -11.778 -6.266 -17.075 1.00 33.68 294 VAL A CA 1
ATOM 2136 C C . VAL A 1 294 ? -11.925 -4.758 -16.924 1.00 33.67 294 VAL A C 1
ATOM 2137 O O . VAL A 1 294 ? -11.016 -4.078 -16.433 1.00 33.75 294 VAL A O 1
ATOM 2141 N N . PHE A 1 295 ? -13.081 -4.252 -17.343 1.00 33.88 295 PHE A N 1
ATOM 2142 C CA . PHE A 1 295 ? -13.442 -2.843 -17.200 1.00 34.06 295 PHE A CA 1
ATOM 2143 C C . PHE A 1 295 ? -14.614 -2.726 -16.234 1.00 34.71 295 PHE A C 1
ATOM 2144 O O . PHE A 1 295 ? -15.512 -3.572 -16.243 1.00 35.20 295 PHE A O 1
ATOM 2152 N N . GLU A 1 296 ? -14.604 -1.685 -15.403 1.00 35.37 296 GLU A N 1
ATOM 2153 C CA . GLU A 1 296 ? -15.688 -1.435 -14.451 1.00 35.71 296 GLU A CA 1
ATOM 2154 C C . GLU A 1 296 ? -16.074 0.038 -14.464 1.00 36.43 296 GLU A C 1
ATOM 2155 O O . GLU A 1 296 ? -15.207 0.911 -14.385 1.00 36.46 296 GLU A O 1
ATOM 2161 N N . PHE A 1 297 ? -17.375 0.304 -14.558 1.00 37.50 297 PHE A N 1
ATOM 2162 C CA . PHE A 1 297 ? -17.890 1.673 -14.629 1.00 38.16 297 PHE A CA 1
ATOM 2163 C C . PHE A 1 297 ? -19.342 1.774 -14.175 1.00 39.41 297 PHE A C 1
ATOM 2164 O O . PHE A 1 297 ? -20.120 0.835 -14.348 1.00 39.50 297 PHE A O 1
ATOM 2172 N N . LYS A 1 298 ? -19.697 2.924 -13.603 1.00 40.96 298 LYS A N 1
ATOM 2173 C CA . LYS A 1 298 ? -21.076 3.202 -13.200 1.00 41.54 298 LYS A CA 1
ATOM 2174 C C . LYS A 1 298 ? -21.803 3.913 -14.332 1.00 41.17 298 LYS A C 1
ATOM 2175 O O . LYS A 1 298 ? -21.265 4.857 -14.926 1.00 41.14 298 LYS A O 1
ATOM 2181 N N . ALA A 1 299 ? -23.022 3.460 -14.625 1.00 40.95 299 ALA A N 1
ATOM 2182 C CA . ALA A 1 299 ? -23.855 4.047 -15.685 1.00 41.10 299 ALA A CA 1
ATOM 2183 C C . ALA A 1 299 ? -24.664 5.236 -15.159 1.00 41.18 299 ALA A C 1
ATOM 2184 O O . ALA A 1 299 ? -25.898 5.193 -15.091 1.00 41.05 299 ALA A O 1
ATOM 2186 N N . LEU A 1 300 ? -23.962 6.309 -14.806 1.00 41.41 300 LEU A N 1
ATOM 2187 C CA . LEU A 1 300 ? -24.588 7.477 -14.176 1.00 41.61 300 LEU A CA 1
ATOM 2188 C C . LEU A 1 300 ? -25.370 8.370 -15.145 1.00 42.45 300 LEU A C 1
ATOM 2189 O O . LEU A 1 300 ? -26.147 9.216 -14.699 1.00 42.86 300 LEU A O 1
ATOM 2194 N N . ALA A 1 301 ? -25.159 8.191 -16.452 1.00 43.45 301 ALA A N 1
ATOM 2195 C CA . ALA A 1 301 ? -25.857 8.971 -17.483 1.00 43.85 301 ALA A CA 1
ATOM 2196 C C . ALA A 1 301 ? -26.758 8.088 -18.347 1.00 44.37 301 ALA A C 1
ATOM 2197 O O . ALA A 1 301 ? -26.355 6.995 -18.749 1.00 44.64 301 ALA A O 1
ATOM 2199 N N . THR A 1 302 ? -27.966 8.581 -18.631 1.00 44.89 302 THR A N 1
ATOM 2200 C CA . THR A 1 302 ? -28.978 7.850 -19.407 1.00 44.91 302 THR A CA 1
ATOM 2201 C C . THR A 1 302 ? -28.773 8.092 -20.902 1.00 44.55 302 THR A C 1
ATOM 2202 O O . THR A 1 302 ? -28.036 8.998 -21.298 1.00 43.52 302 THR A O 1
ATOM 2206 N N . GLY A 1 303 ? -29.443 7.282 -21.719 1.00 45.21 303 GLY A N 1
ATOM 2207 C CA . GLY A 1 303 ? -29.421 7.424 -23.179 1.00 45.29 303 GLY A CA 1
ATOM 2208 C C . GLY A 1 303 ? -28.513 6.433 -23.884 1.00 45.08 303 GLY A C 1
ATOM 2209 O O . GLY A 1 303 ? -28.048 5.462 -23.286 1.00 44.30 303 GLY A O 1
ATOM 2210 N N . ASP A 1 304 ? -28.271 6.692 -25.166 1.00 45.50 304 ASP A N 1
ATOM 2211 C CA . ASP A 1 304 ? -27.440 5.830 -26.001 1.00 45.15 304 ASP A CA 1
ATOM 2212 C C . ASP A 1 304 ? -25.997 6.305 -25.968 1.00 44.06 304 ASP A C 1
ATOM 2213 O O . ASP A 1 304 ? -25.734 7.507 -25.898 1.00 44.21 304 ASP A O 1
ATOM 2218 N N . PHE A 1 305 ? -25.069 5.350 -26.003 1.00 42.88 305 PHE A N 1
ATOM 2219 C CA . PHE A 1 305 ? -23.631 5.636 -25.955 1.00 41.88 305 PHE A CA 1
ATOM 2220 C C . PHE A 1 305 ? -22.869 4.686 -26.865 1.00 40.83 305 PHE A C 1
ATOM 2221 O O . PHE A 1 305 ? -23.110 3.483 -26.856 1.00 40.83 305 PHE A O 1
ATOM 2229 N N . LEU A 1 306 ? -21.941 5.230 -27.641 1.00 39.71 306 LEU A N 1
ATOM 2230 C CA . LEU A 1 306 ? -21.230 4.453 -28.649 1.00 38.96 306 LEU A CA 1
ATOM 2231 C C . LEU A 1 306 ? -19.973 3.777 -28.093 1.00 38.41 306 LEU A C 1
ATOM 2232 O O . LEU A 1 306 ? -19.074 4.449 -27.585 1.00 38.27 306 LEU A O 1
ATOM 2237 N N . ILE A 1 307 ? -19.933 2.450 -28.183 1.00 37.74 307 ILE A N 1
ATOM 2238 C CA . ILE A 1 307 ? -18.782 1.652 -27.760 1.00 37.14 307 ILE A CA 1
ATOM 2239 C C . ILE A 1 307 ? -17.877 1.553 -28.958 1.00 36.31 307 ILE A C 1
ATOM 2240 O O . ILE A 1 307 ? -18.322 1.105 -30.008 1.00 36.29 307 ILE A O 1
ATOM 2245 N N . VAL A 1 308 ? -16.617 1.943 -28.821 1.00 35.45 308 VAL A N 1
ATOM 2246 C CA . VAL A 1 308 ? -15.727 1.946 -29.975 1.00 34.78 308 VAL A CA 1
ATOM 2247 C C . VAL A 1 308 ? -14.256 1.829 -29.623 1.00 34.01 308 VAL A C 1
ATOM 2248 O O . VAL A 1 308 ? -13.833 2.225 -28.548 1.00 34.15 308 VAL A O 1
ATOM 2252 N N . ASP A 1 309 ? -13.474 1.311 -30.563 1.00 33.16 309 ASP A N 1
ATOM 2253 C CA . ASP A 1 309 ? -12.030 1.467 -30.521 1.00 32.69 309 ASP A CA 1
ATOM 2254 C C . ASP A 1 309 ? -11.809 2.944 -30.791 1.00 32.11 309 ASP A C 1
ATOM 2255 O O . ASP A 1 309 ? -12.543 3.521 -31.585 1.00 31.80 309 ASP A O 1
ATOM 2260 N N . HIS A 1 310 ? -10.858 3.581 -30.116 1.00 31.87 310 HIS A N 1
ATOM 2261 C CA . HIS A 1 310 ? -10.694 5.026 -30.322 1.00 31.73 310 HIS A CA 1
ATOM 2262 C C . HIS A 1 310 ? -9.818 5.393 -31.524 1.00 31.74 310 HIS A C 1
ATOM 2263 O O . HIS A 1 310 ? -9.615 6.573 -31.800 1.00 31.66 310 HIS A O 1
ATOM 2270 N N . ALA A 1 311 ? -9.302 4.401 -32.241 1.00 31.85 311 ALA A N 1
ATOM 2271 C CA . ALA A 1 311 ? -8.809 4.626 -33.589 1.00 31.83 311 ALA A CA 1
ATOM 2272 C C . ALA A 1 311 ? -10.082 4.813 -34.386 1.00 31.85 311 ALA A C 1
ATOM 2273 O O . ALA A 1 311 ? -10.711 3.858 -34.785 1.00 32.46 311 ALA A O 1
ATOM 2275 N N . LEU A 1 312 ? -10.501 6.064 -34.544 1.00 31.71 312 LEU A N 1
ATOM 2276 C CA . LEU A 1 312 ? -11.884 6.355 -34.938 1.00 31.92 312 LEU A CA 1
ATOM 2277 C C . LEU A 1 312 ? -12.290 5.906 -36.339 1.00 32.07 312 LEU A C 1
ATOM 2278 O O . LEU A 1 312 ? -13.409 5.448 -36.531 1.00 32.00 312 LEU A O 1
ATOM 2283 N N . PHE A 1 313 ? -11.390 5.999 -37.309 1.00 32.31 313 PHE A N 1
ATOM 2284 C CA . PHE A 1 313 ? -11.695 5.482 -38.644 1.00 32.53 313 PHE A CA 1
ATOM 2285 C C . PHE A 1 313 ? -11.918 3.966 -38.614 1.00 32.18 313 PHE A C 1
ATOM 2286 O O . PHE A 1 313 ? -12.525 3.401 -39.526 1.00 32.04 313 PHE A O 1
ATOM 2294 N N . ARG A 1 314 ? -11.464 3.323 -37.540 1.00 31.80 314 ARG A N 1
ATOM 2295 C CA . ARG A 1 314 ? -11.806 1.927 -37.290 1.00 31.53 314 ARG A CA 1
ATOM 2296 C C . ARG A 1 314 ? -13.289 1.726 -37.082 1.00 31.23 314 ARG A C 1
ATOM 2297 O O . ARG A 1 314 ? -13.801 0.688 -37.458 1.00 31.53 314 ARG A O 1
ATOM 2305 N N . VAL A 1 315 ? -13.936 2.705 -36.459 1.00 31.02 315 VAL A N 1
ATOM 2306 C CA . VAL A 1 315 ? -15.362 2.637 -36.165 1.00 30.96 315 VAL A CA 1
ATOM 2307 C C . VAL A 1 315 ? -16.203 2.491 -37.432 1.00 31.03 315 VAL A C 1
ATOM 2308 O O . VAL A 1 315 ? -17.099 1.636 -37.461 1.00 31.27 315 VAL A O 1
ATOM 2312 N N . PRO A 1 316 ? -15.923 3.290 -38.489 1.00 30.97 316 PRO A N 1
ATOM 2313 C CA . PRO A 1 316 ? -16.679 3.063 -39.733 1.00 30.96 316 PRO A CA 1
ATOM 2314 C C . PRO A 1 316 ? -16.517 1.649 -40.264 1.00 31.11 316 PRO A C 1
ATOM 2315 O O . PRO A 1 316 ? -17.474 1.061 -40.763 1.00 30.94 316 PRO A O 1
ATOM 2319 N N . LYS A 1 317 ? -15.310 1.105 -40.102 1.00 31.39 317 LYS A N 1
ATOM 2320 C CA . LYS A 1 317 ? -15.004 -0.276 -40.484 1.00 31.73 317 LYS A CA 1
ATOM 2321 C C . LYS A 1 317 ? -15.670 -1.355 -39.615 1.00 31.90 317 LYS A C 1
ATOM 2322 O O . LYS A 1 317 ? -15.539 -2.544 -39.919 1.00 32.25 317 LYS A O 1
ATOM 2328 N N . GLY A 1 318 ? -16.351 -0.955 -38.544 1.00 31.95 318 GLY A N 1
ATOM 2329 C CA . GLY A 1 318 ? -17.175 -1.851 -37.745 1.00 32.31 318 GLY A CA 1
ATOM 2330 C C . GLY A 1 318 ? -16.822 -1.863 -36.270 1.00 32.63 318 GLY A C 1
ATOM 2331 O O . GLY A 1 318 ? -17.517 -2.520 -35.486 1.00 32.66 318 GLY A O 1
ATOM 2332 N N . ALA A 1 319 ? -15.736 -1.193 -35.876 1.00 32.92 319 ALA A N 1
ATOM 2333 C CA . ALA A 1 319 ? -15.383 -1.075 -34.458 1.00 33.10 319 ALA A CA 1
ATOM 2334 C C . ALA A 1 319 ? -16.338 -0.091 -33.776 1.00 33.40 319 ALA A C 1
ATOM 2335 O O . ALA A 1 319 ? -15.938 0.973 -33.283 1.00 33.29 319 ALA A O 1
ATOM 2337 N N . GLY A 1 320 ? -17.608 -0.480 -33.739 1.00 33.95 320 GLY A N 1
ATOM 2338 C CA . GLY A 1 320 ? -18.692 0.380 -33.289 1.00 34.25 320 GLY A CA 1
ATOM 2339 C C . GLY A 1 320 ? -19.788 -0.453 -32.663 1.00 34.57 320 GLY A C 1
ATOM 2340 O O . GLY A 1 320 ? -20.275 -1.406 -33.272 1.00 34.69 320 GLY A O 1
ATOM 2341 N N . GLY A 1 321 ? -20.137 -0.106 -31.427 1.00 34.91 321 GLY A N 1
ATOM 2342 C CA . GLY A 1 321 ? -21.178 -0.791 -30.670 1.00 35.23 321 GLY A CA 1
ATOM 2343 C C . GLY A 1 321 ? -22.105 0.215 -30.028 1.00 35.56 321 GLY A C 1
ATOM 2344 O O . GLY A 1 321 ? -21.947 1.435 -30.223 1.00 36.40 321 GLY A O 1
ATOM 2345 N N . LEU A 1 322 ? -23.026 -0.279 -29.207 1.00 35.75 322 LEU A N 1
ATOM 2346 C CA . LEU A 1 322 ? -24.066 0.571 -28.636 1.00 36.07 322 LEU A CA 1
ATOM 2347 C C . LEU A 1 322 ? -24.436 0.125 -27.220 1.00 36.01 322 LEU A C 1
ATOM 2348 O O . LEU A 1 322 ? -24.837 -1.014 -27.013 1.00 35.94 322 LEU A O 1
ATOM 2353 N N . LEU A 1 323 ? -24.286 1.039 -26.257 1.00 36.31 323 LEU A N 1
ATOM 2354 C CA . LEU A 1 323 ? -24.663 0.820 -24.858 1.00 36.66 323 LEU A CA 1
ATOM 2355 C C . LEU A 1 323 ? -25.885 1.670 -24.530 1.00 37.76 323 LEU A C 1
ATOM 2356 O O . LEU A 1 323 ? -25.899 2.859 -24.805 1.00 38.28 323 LEU A O 1
ATOM 2361 N N . HIS A 1 324 ? -26.892 1.054 -23.915 1.00 39.08 324 HIS A N 1
ATOM 2362 C CA . HIS A 1 324 ? -28.141 1.736 -23.565 1.00 40.27 324 HIS A CA 1
ATOM 2363 C C . HIS A 1 324 ? -28.308 1.856 -22.051 1.00 40.68 324 HIS A C 1
ATOM 2364 O O . HIS A 1 324 ? -28.149 0.878 -21.314 1.00 40.77 324 HIS A O 1
ATOM 2371 N N . VAL A 1 325 ? -28.635 3.072 -21.608 1.00 41.32 325 VAL A N 1
ATOM 2372 C CA . VAL A 1 325 ? -28.872 3.364 -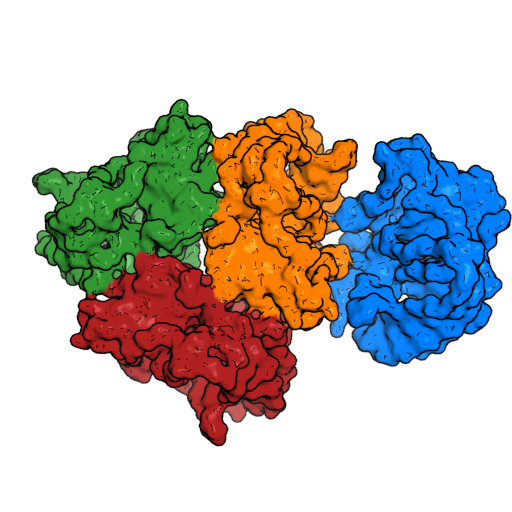20.196 1.00 41.63 325 VAL A CA 1
ATOM 2373 C C . VAL A 1 325 ? -30.256 3.987 -20.017 1.00 42.14 325 VAL A C 1
ATOM 2374 O O . VAL A 1 325 ? -30.550 5.020 -20.621 1.00 41.98 325 VAL A O 1
ATOM 2378 N N . LYS A 1 326 ? -31.084 3.352 -19.185 1.00 43.30 326 LYS A N 1
ATOM 2379 C CA . LYS A 1 326 ? -32.481 3.741 -18.964 1.00 44.56 326 LYS A CA 1
ATOM 2380 C C . LYS A 1 326 ? -32.683 4.329 -17.574 1.00 44.87 326 LYS A C 1
ATOM 2381 O O . LYS A 1 326 ? -33.399 5.310 -17.370 1.00 44.84 326 LYS A O 1
ATOM 2388 N N . MET B 1 21 ? -34.497 9.651 -43.688 1.00 88.04 21 MET B N 1
ATOM 2389 C CA . MET B 1 21 ? -33.943 8.457 -44.420 1.00 88.54 21 MET B CA 1
ATOM 2390 C C . MET B 1 21 ? -34.317 7.100 -43.830 1.00 86.51 21 MET B C 1
ATOM 2391 O O . MET B 1 21 ? -34.388 6.920 -42.609 1.00 87.87 21 MET B O 1
ATOM 2396 N N . VAL B 1 22 ? -34.472 6.120 -44.714 1.00 82.45 22 VAL B N 1
ATOM 2397 C CA . VAL B 1 22 ? -34.911 4.791 -44.289 1.00 79.06 22 VAL B CA 1
ATOM 2398 C C . VAL B 1 22 ? -33.835 4.046 -43.504 1.00 75.80 22 VAL B C 1
ATOM 2399 O O . VAL B 1 22 ? -32.646 4.173 -43.758 1.00 75.73 22 VAL B O 1
ATOM 2403 N N . ASP B 1 23 ? -34.294 3.203 -42.590 1.00 72.38 23 ASP B N 1
ATOM 2404 C CA . ASP B 1 23 ? -33.445 2.314 -41.814 1.00 69.94 23 ASP B CA 1
ATOM 2405 C C . ASP B 1 23 ? -33.346 0.938 -42.488 1.00 66.57 23 ASP B C 1
ATOM 2406 O O . ASP B 1 23 ? -34.299 0.517 -43.145 1.00 66.76 23 ASP B O 1
ATOM 2411 N N . VAL B 1 24 ? -32.162 0.332 -42.448 1.00 62.74 24 VAL B N 1
ATOM 2412 C CA . VAL B 1 24 ? -31.934 -0.959 -43.086 1.00 59.82 24 VAL B CA 1
ATOM 2413 C C . VAL B 1 24 ? -31.288 -1.869 -42.060 1.00 56.74 24 VAL B C 1
ATOM 2414 O O . VAL B 1 24 ? -30.172 -1.635 -41.635 1.00 56.03 24 VAL B O 1
ATOM 2418 N N . ILE B 1 25 ? -32.006 -2.915 -41.666 1.00 54.69 25 ILE B N 1
ATOM 2419 C CA . ILE B 1 25 ? -31.550 -3.854 -40.619 1.00 52.93 25 ILE B CA 1
ATOM 2420 C C . ILE B 1 25 ? -31.497 -5.262 -41.206 1.00 51.45 25 ILE B C 1
ATOM 2421 O O . ILE B 1 25 ? -32.043 -5.491 -42.280 1.00 50.43 25 ILE B O 1
ATOM 2426 N N . SER B 1 26 ? -30.814 -6.177 -40.522 1.00 50.75 26 SER B N 1
ATOM 2427 C CA . SER B 1 26 ? -30.677 -7.566 -40.980 1.00 50.65 26 SER B CA 1
ATOM 2428 C C . SER B 1 26 ? -32.004 -8.309 -41.153 1.00 50.67 26 SER B C 1
ATOM 2429 O O . SER B 1 26 ? -32.224 -8.937 -42.188 1.00 50.98 26 SER B O 1
ATOM 2432 N N . ASN B 1 27 ? -32.876 -8.246 -40.148 1.00 50.01 27 ASN B N 1
ATOM 2433 C CA . ASN B 1 27 ? -34.164 -8.960 -40.208 1.00 49.47 27 ASN B CA 1
ATOM 2434 C C . ASN B 1 27 ? -35.200 -8.436 -39.220 1.00 49.14 27 ASN B C 1
ATOM 2435 O O . ASN B 1 27 ? -34.868 -7.757 -38.250 1.00 48.95 27 ASN B O 1
ATOM 2440 N N . VAL B 1 28 ? -36.458 -8.767 -39.494 1.00 49.06 28 VAL B N 1
ATOM 2441 C CA . VAL B 1 28 ? -37.598 -8.370 -38.648 1.00 48.67 28 VAL B CA 1
ATOM 2442 C C . VAL B 1 28 ? -38.152 -9.569 -37.881 1.00 47.96 28 VAL B C 1
ATOM 2443 O O . VAL B 1 28 ? -39.266 -9.526 -37.358 1.00 47.32 28 VAL B O 1
ATOM 2447 N N . ALA B 1 29 ? -37.381 -10.649 -37.814 1.00 47.24 29 ALA B N 1
ATOM 2448 C CA . ALA B 1 29 ? -37.852 -11.852 -37.154 1.00 47.08 29 ALA B CA 1
ATOM 2449 C C . ALA B 1 29 ? -38.273 -11.560 -35.716 1.00 46.93 29 ALA B C 1
ATOM 2450 O O . ALA B 1 29 ? -37.601 -10.800 -35.011 1.00 46.69 29 ALA B O 1
ATOM 2452 N N . LYS B 1 30 ? -39.389 -12.156 -35.302 1.00 46.96 30 LYS B N 1
ATOM 2453 C CA . LYS B 1 30 ? -39.928 -11.997 -33.949 1.00 46.72 30 LYS B CA 1
ATOM 2454 C C . LYS B 1 30 ? -39.526 -13.186 -33.088 1.00 46.14 30 LYS B C 1
ATOM 2455 O O . LYS B 1 30 ? -39.725 -14.338 -33.479 1.00 45.76 30 LYS B O 1
ATOM 2461 N N . ASP B 1 31 ? -38.970 -12.913 -31.908 1.00 45.68 31 ASP B N 1
ATOM 2462 C CA . ASP B 1 31 ? -38.602 -13.970 -30.961 1.00 45.19 31 ASP B CA 1
ATOM 2463 C C . ASP B 1 31 ? -39.892 -14.645 -30.527 1.00 45.03 31 ASP B C 1
ATOM 2464 O O . ASP B 1 31 ? -40.783 -13.968 -30.030 1.00 45.60 31 ASP B O 1
ATOM 2469 N N . PRO B 1 32 ? -40.003 -15.976 -30.698 1.00 44.59 32 PRO B N 1
ATOM 2470 C CA . PRO B 1 32 ? -41.223 -16.620 -30.232 1.00 44.83 32 PRO B CA 1
ATOM 2471 C C . PRO B 1 32 ? -41.237 -16.895 -28.723 1.00 45.42 32 PRO B C 1
ATOM 2472 O O . PRO B 1 32 ? -42.025 -17.715 -28.277 1.00 46.10 32 PRO B O 1
ATOM 2476 N N . ALA B 1 33 ? -40.363 -16.241 -27.956 1.00 46.02 33 ALA B N 1
ATOM 2477 C CA . ALA B 1 33 ? -40.378 -1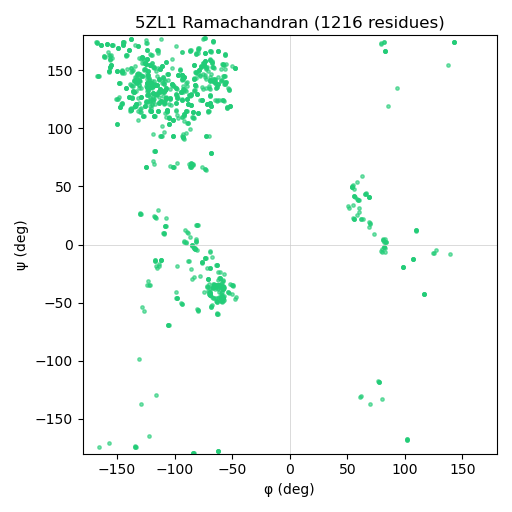6.293 -26.496 1.00 46.66 33 ALA B CA 1
ATOM 2478 C C . ALA B 1 33 ? -40.638 -14.934 -25.832 1.00 47.59 33 ALA B C 1
ATOM 2479 O O . ALA B 1 33 ? -40.938 -14.888 -24.634 1.00 48.23 33 ALA B O 1
ATOM 2481 N N . ASP B 1 34 ? -40.539 -13.842 -26.595 1.00 48.67 34 ASP B N 1
ATOM 2482 C CA . ASP B 1 34 ? -40.872 -12.504 -26.099 1.00 50.11 34 ASP B CA 1
ATOM 2483 C C . ASP B 1 34 ? -42.390 -12.456 -25.865 1.00 50.68 34 ASP B C 1
ATOM 2484 O O . ASP B 1 34 ? -43.151 -11.929 -26.680 1.00 50.34 34 ASP B O 1
ATOM 2489 N N . ILE B 1 35 ? -42.814 -13.035 -24.742 1.00 51.38 35 ILE B N 1
ATOM 2490 C CA . ILE B 1 35 ? -44.227 -13.183 -24.411 1.00 52.06 35 ILE B CA 1
ATOM 2491 C C . ILE B 1 35 ? -44.503 -12.547 -23.055 1.00 51.61 35 ILE B C 1
ATOM 2492 O O . ILE B 1 35 ? -43.744 -12.771 -22.111 1.00 51.73 35 ILE B O 1
ATOM 2497 N N . PRO B 1 36 ? -45.600 -11.771 -22.941 1.00 51.16 36 PRO B N 1
ATOM 2498 C CA . PRO B 1 36 ? -46.001 -11.306 -21.611 1.00 51.20 36 PRO B CA 1
ATOM 2499 C C . PRO B 1 36 ? -46.215 -12.454 -20.628 1.00 51.72 36 PRO B C 1
ATOM 2500 O O . PRO B 1 36 ? -46.340 -13.613 -21.033 1.00 51.36 36 PRO B O 1
ATOM 2504 N N . GLY B 1 37 ? -46.243 -12.119 -19.343 1.00 52.52 37 GLY B N 1
ATOM 2505 C CA . GLY B 1 37 ? -46.379 -13.109 -18.280 1.00 53.15 37 GLY B CA 1
ATOM 2506 C C . GLY B 1 37 ? -47.763 -13.721 -18.198 1.00 53.57 37 GLY B C 1
ATOM 2507 O O . GLY B 1 37 ? -48.761 -13.072 -18.534 1.00 53.40 37 GLY B O 1
ATOM 2508 N N . ARG B 1 38 ? -47.816 -14.956 -17.693 1.00 54.16 38 ARG B N 1
ATOM 2509 C CA . ARG B 1 38 ? -49.076 -15.701 -17.487 1.00 54.60 38 ARG B CA 1
ATOM 2510 C C . ARG B 1 38 ? -50.015 -14.954 -16.535 1.00 54.78 38 ARG B C 1
ATOM 2511 O O . ARG B 1 38 ? -49.571 -14.153 -15.707 1.00 54.05 38 ARG B O 1
ATOM 2519 N N . ILE B 1 39 ? -51.313 -15.162 -16.722 1.00 55.20 39 ILE B N 1
ATOM 2520 C CA . ILE B 1 39 ? -52.340 -14.464 -15.956 1.00 55.81 39 ILE B CA 1
ATOM 2521 C C . ILE B 1 39 ? -52.903 -15.433 -14.921 1.00 57.29 39 ILE B C 1
ATOM 2522 O O . ILE B 1 39 ? -53.355 -16.529 -15.272 1.00 57.97 39 ILE B O 1
ATOM 2527 N N . SER B 1 40 ? -52.888 -15.015 -13.655 1.00 58.32 40 SER B N 1
ATOM 2528 C CA . SER B 1 40 ? -53.406 -15.817 -12.537 1.00 59.09 40 SER B CA 1
ATOM 2529 C C . SER B 1 40 ? -54.371 -15.010 -11.664 1.00 60.25 40 SER B C 1
ATOM 2530 O O . SER B 1 40 ? -54.541 -15.313 -10.479 1.00 61.31 40 SER B O 1
ATOM 2533 N N . ARG B 1 41 ? -55.021 -14.010 -12.258 1.00 61.28 41 ARG B N 1
ATOM 2534 C CA . ARG B 1 41 ? -55.862 -13.063 -11.526 1.00 62.14 41 ARG B CA 1
ATOM 2535 C C . ARG B 1 41 ? -57.288 -13.089 -12.071 1.00 63.75 41 ARG B C 1
ATOM 2536 O O . ARG B 1 41 ? -57.511 -13.451 -13.226 1.00 63.79 41 ARG B O 1
ATOM 2544 N N . SER B 1 42 ? -58.245 -12.725 -11.221 1.00 65.42 42 SER B N 1
ATOM 2545 C CA . SER B 1 42 ? -59.642 -12.526 -11.625 1.00 66.03 42 SER B CA 1
ATOM 2546 C C . SER B 1 42 ? -60.089 -11.059 -11.561 1.00 66.95 42 SER B C 1
ATOM 2547 O O . SER B 1 42 ? -61.145 -10.718 -12.097 1.00 66.07 42 SER B O 1
ATOM 2550 N N . CYS B 1 43 ? -59.295 -10.208 -10.907 1.00 69.14 43 CYS B N 1
ATOM 2551 C CA . CYS B 1 43 ? -59.577 -8.775 -10.829 1.00 70.68 43 CYS B CA 1
ATOM 2552 C C . CYS B 1 43 ? -59.364 -8.094 -12.175 1.00 70.33 43 CYS B C 1
ATOM 2553 O O . CYS B 1 43 ? -58.227 -8.020 -12.646 1.00 70.24 43 CYS B O 1
ATOM 2556 N N . PRO B 1 44 ? -60.443 -7.569 -12.793 1.00 69.80 44 PRO B N 1
ATOM 2557 C CA . PRO B 1 44 ? -60.189 -6.802 -14.013 1.00 68.94 44 PRO B CA 1
ATOM 2558 C C . PRO B 1 44 ? -59.245 -5.622 -13.764 1.00 68.22 44 PRO B C 1
ATOM 2559 O O . PRO B 1 44 ? -59.130 -5.130 -12.637 1.00 67.90 44 PRO B O 1
ATOM 2563 N N . LYS B 1 45 ? -58.566 -5.205 -14.823 1.00 67.69 45 LYS B N 1
ATOM 2564 C CA . LYS B 1 45 ? -57.556 -4.153 -14.771 1.00 66.80 45 LYS B CA 1
ATOM 2565 C C . LYS B 1 45 ? -57.530 -3.400 -16.093 1.00 64.89 45 LYS B C 1
ATOM 2566 O O . LYS B 1 45 ? -58.149 -3.819 -17.073 1.00 64.12 45 LYS B O 1
ATOM 2572 N N . THR B 1 46 ? -56.817 -2.276 -16.104 1.00 63.18 46 THR B N 1
ATOM 2573 C CA . THR B 1 46 ? -56.585 -1.510 -17.326 1.00 61.03 46 THR B CA 1
ATOM 2574 C C . THR B 1 46 ? -55.178 -1.818 -17.836 1.00 59.19 46 THR B C 1
ATOM 2575 O O . THR B 1 46 ? -54.202 -1.191 -17.416 1.00 57.89 46 THR B O 1
ATOM 2579 N N . VAL B 1 47 ? -55.091 -2.796 -18.737 1.00 58.10 47 VAL B N 1
ATOM 2580 C CA . VAL B 1 47 ? -53.819 -3.197 -19.340 1.00 57.71 47 VAL B CA 1
ATOM 2581 C C . VAL B 1 47 ? -53.538 -2.233 -20.484 1.00 56.93 47 VAL B C 1
ATOM 2582 O O . VAL B 1 47 ? -54.438 -1.905 -21.263 1.00 55.71 47 VAL B O 1
ATOM 2586 N N . THR B 1 48 ? -52.285 -1.799 -20.587 1.00 56.22 48 THR B N 1
ATOM 2587 C CA . THR B 1 48 ? -51.899 -0.754 -21.534 1.00 55.40 48 THR B CA 1
ATOM 2588 C C . THR B 1 48 ? -50.592 -1.109 -22.250 1.00 54.49 48 THR B C 1
ATOM 2589 O O . THR B 1 48 ? -49.612 -1.498 -21.608 1.00 53.48 48 THR B O 1
ATOM 2593 N N . VAL B 1 49 ? -50.595 -0.974 -23.579 1.00 53.81 49 VAL B N 1
ATOM 2594 C CA . VAL B 1 49 ? -49.422 -1.275 -24.413 1.00 53.76 49 VAL B CA 1
ATOM 2595 C C . VAL B 1 49 ? -49.120 -0.131 -25.384 1.00 53.37 49 VAL B C 1
ATOM 2596 O O . VAL B 1 49 ? -50.030 0.485 -25.950 1.00 52.67 49 VAL B O 1
ATOM 2600 N N . ASN B 1 50 ? -47.827 0.139 -25.566 1.00 53.17 50 ASN B N 1
ATOM 2601 C CA . ASN B 1 50 ? -47.357 1.208 -26.441 1.00 53.08 50 ASN B CA 1
ATOM 2602 C C . ASN B 1 50 ? -46.765 0.612 -27.719 1.00 52.43 50 ASN B C 1
ATOM 2603 O O . ASN B 1 50 ? -45.746 -0.097 -27.672 1.00 52.03 50 ASN B O 1
ATOM 2608 N N . LEU B 1 51 ? -47.413 0.900 -28.850 1.00 52.20 51 LEU B N 1
ATOM 2609 C CA . LEU B 1 51 ? -46.957 0.445 -30.165 1.00 52.10 51 LEU B CA 1
ATOM 2610 C C . LEU B 1 51 ? -46.496 1.596 -31.059 1.00 52.64 51 LEU B C 1
ATOM 2611 O O . LEU B 1 51 ? -46.977 2.731 -30.947 1.00 52.44 51 LEU B O 1
ATOM 2616 N N . VAL B 1 52 ? -45.557 1.277 -31.949 1.00 53.34 52 VAL B N 1
ATOM 2617 C CA . VAL B 1 52 ? -45.005 2.239 -32.904 1.00 53.94 52 VAL B CA 1
ATOM 2618 C C . VAL B 1 52 ? -44.849 1.585 -34.288 1.00 54.31 52 VAL B C 1
ATOM 2619 O O . VAL B 1 52 ? -44.077 0.634 -34.456 1.00 54.29 52 VAL B O 1
ATOM 2623 N N . ALA B 1 53 ? -45.606 2.096 -35.263 1.00 54.79 53 ALA B N 1
ATOM 2624 C CA . ALA B 1 53 ? -45.551 1.611 -36.647 1.00 54.99 53 ALA B CA 1
ATOM 2625 C C . ALA B 1 53 ? -44.220 1.993 -37.292 1.00 55.49 53 ALA B C 1
ATOM 2626 O O . ALA B 1 53 ? -43.889 3.174 -37.377 1.00 55.81 53 ALA B O 1
ATOM 2628 N N . LYS B 1 54 ? -43.474 0.989 -37.752 1.00 55.98 54 LYS B N 1
ATOM 2629 C CA . LYS B 1 54 ? -42.101 1.169 -38.240 1.00 56.60 54 LYS B CA 1
ATOM 2630 C C . LYS B 1 54 ? -41.908 0.588 -39.643 1.00 55.94 54 LYS B C 1
ATOM 2631 O O . LYS B 1 54 ? -41.922 -0.631 -39.821 1.00 55.75 54 LYS B O 1
ATOM 2637 N N . GLU B 1 55 ? -41.718 1.459 -40.632 1.00 55.16 55 GLU B N 1
ATOM 2638 C CA . GLU B 1 55 ? -41.335 1.021 -41.972 1.00 54.18 55 GLU B CA 1
ATOM 2639 C C . GLU B 1 55 ? -39.838 0.763 -41.981 1.00 52.22 55 GLU B C 1
ATOM 2640 O O . GLU B 1 55 ? -39.058 1.609 -41.547 1.00 51.50 55 GLU B O 1
ATOM 2646 N N . VAL B 1 56 ? -39.441 -0.409 -42.469 1.00 50.77 56 VAL B N 1
ATOM 2647 C CA . VAL B 1 56 ? -38.053 -0.860 -42.385 1.00 49.97 56 VAL B CA 1
ATOM 2648 C C . VAL B 1 56 ? -37.686 -1.678 -43.618 1.00 48.93 56 VAL B C 1
ATOM 2649 O O . VAL B 1 56 ? -38.544 -2.346 -44.205 1.00 50.06 56 VAL B O 1
ATOM 2653 N N . VAL B 1 57 ? -36.419 -1.629 -44.012 1.00 47.40 57 VAL B N 1
ATOM 2654 C CA . VAL B 1 57 ? -35.892 -2.570 -44.995 1.00 46.47 57 VAL B CA 1
ATOM 2655 C C . VAL B 1 57 ? -35.098 -3.637 -44.255 1.00 46.03 57 VAL B C 1
ATOM 2656 O O . VAL B 1 57 ? -34.325 -3.329 -43.338 1.00 45.97 57 VAL B O 1
ATOM 2660 N N . ALA B 1 58 ? -35.289 -4.887 -44.662 1.00 46.00 58 ALA B N 1
ATOM 2661 C CA . ALA B 1 58 ? -34.586 -6.014 -44.057 1.00 46.08 58 ALA B CA 1
ATOM 2662 C C . ALA B 1 58 ? -34.669 -7.255 -44.928 1.00 46.00 58 ALA B C 1
ATOM 2663 O O . ALA B 1 58 ? -35.389 -7.269 -45.925 1.00 45.58 58 ALA B O 1
ATOM 2665 N N . ASP B 1 59 ? -33.921 -8.293 -44.558 1.00 46.39 59 ASP B N 1
ATOM 2666 C CA . ASP B 1 59 ? -33.971 -9.559 -45.290 1.00 46.96 59 ASP B CA 1
ATOM 2667 C C . ASP B 1 59 ? -35.290 -10.277 -45.030 1.00 46.57 59 ASP B C 1
ATOM 2668 O O . ASP B 1 59 ? -35.625 -10.558 -43.881 1.00 47.05 59 ASP B O 1
ATOM 2673 N N . LEU B 1 60 ? -36.047 -10.530 -46.091 1.00 46.18 60 LEU B N 1
ATOM 2674 C CA . LEU B 1 60 ? -37.195 -11.423 -46.012 1.00 45.69 60 LEU B CA 1
ATOM 2675 C C . LEU B 1 60 ? -36.646 -12.837 -46.077 1.00 45.82 60 LEU B C 1
ATOM 2676 O O . LEU B 1 60 ? -36.895 -13.662 -45.187 1.00 45.85 60 LEU B O 1
ATOM 2681 N N . ALA B 1 61 ? -35.910 -13.110 -47.150 1.00 46.31 61 ALA B N 1
ATOM 2682 C CA . ALA B 1 61 ? -35.201 -14.368 -47.326 1.00 46.95 61 ALA B CA 1
ATOM 2683 C C . ALA B 1 61 ? -33.707 -14.049 -47.320 1.00 47.40 61 ALA B C 1
ATOM 2684 O O . ALA B 1 61 ? -33.332 -12.873 -47.410 1.00 47.42 61 ALA B O 1
ATOM 2686 N N . PRO B 1 62 ? -32.842 -15.081 -47.206 1.00 47.72 62 PRO B N 1
ATOM 2687 C CA . PRO B 1 62 ? -31.405 -14.845 -47.374 1.00 48.12 62 PRO B CA 1
ATOM 2688 C C . PRO B 1 62 ? -31.075 -14.244 -48.740 1.00 49.34 62 PRO B C 1
ATOM 2689 O O . PRO B 1 62 ? -31.465 -14.799 -49.771 1.00 49.71 62 PRO B O 1
ATOM 2693 N N . GLY B 1 63 ? -30.401 -13.093 -48.730 1.00 50.26 63 GLY B N 1
ATOM 2694 C CA . GLY B 1 63 ? -30.029 -12.382 -49.957 1.00 50.83 63 GLY B CA 1
ATOM 2695 C C . GLY B 1 63 ? -31.105 -11.504 -50.584 1.00 51.25 63 GLY B C 1
ATOM 2696 O O . GLY B 1 63 ? -30.840 -10.844 -51.591 1.00 52.24 63 GLY B O 1
ATOM 2697 N N . LYS B 1 64 ? -32.306 -11.485 -50.002 1.00 51.42 64 LYS B N 1
ATOM 2698 C CA . LYS B 1 64 ? -33.427 -10.706 -50.526 1.00 51.43 64 LYS B CA 1
ATOM 2699 C C . LYS B 1 64 ? -33.853 -9.665 -49.496 1.00 50.97 64 LYS B C 1
ATOM 2700 O O . LYS B 1 64 ? -34.395 -10.019 -48.449 1.00 50.38 64 LYS B O 1
ATOM 2706 N N . LYS B 1 65 ? -33.597 -8.390 -49.795 1.00 50.63 65 LYS B N 1
ATOM 2707 C CA . LYS B 1 65 ? -34.021 -7.282 -48.934 1.00 50.03 65 LYS B CA 1
ATOM 2708 C C . LYS B 1 65 ? -35.448 -6.877 -49.273 1.00 48.69 65 LYS B C 1
ATOM 2709 O O . LYS B 1 65 ? -35.760 -6.643 -50.443 1.00 49.05 65 LYS B O 1
ATOM 2715 N N . PHE B 1 66 ? -36.299 -6.794 -48.256 1.00 47.32 66 PHE B N 1
ATOM 2716 C CA . PHE B 1 66 ? -37.698 -6.429 -48.438 1.00 46.33 66 PHE B CA 1
ATOM 2717 C C . PHE B 1 66 ? -38.065 -5.203 -47.607 1.00 45.64 66 PHE B C 1
ATOM 2718 O O . PHE B 1 66 ? -37.517 -4.979 -46.525 1.00 45.17 66 PHE B O 1
ATOM 2726 N N . TRP B 1 67 ? -39.020 -4.426 -48.119 1.00 45.02 67 TRP B N 1
ATOM 2727 C CA . TRP B 1 67 ? -39.524 -3.236 -47.437 1.00 44.43 67 TRP B CA 1
ATOM 2728 C C . TRP B 1 67 ? -40.684 -3.609 -46.515 1.00 44.11 67 TRP B C 1
ATOM 2729 O O . TRP B 1 67 ? -41.794 -3.806 -46.956 1.00 43.86 67 TRP B O 1
ATOM 2740 N N . PHE B 1 68 ? -40.424 -3.647 -45.219 1.00 43.79 68 PHE B N 1
ATOM 2741 C CA . PHE B 1 68 ? -41.416 -4.067 -44.245 1.00 43.31 68 PHE B CA 1
ATOM 2742 C C . PHE B 1 68 ? -42.175 -2.909 -43.613 1.00 43.32 68 PHE B C 1
ATOM 2743 O O . PHE B 1 68 ? -41.669 -1.790 -43.493 1.00 43.45 68 PHE B O 1
ATOM 2751 N N . TRP B 1 69 ? -43.412 -3.201 -43.235 1.00 43.45 69 TRP B N 1
ATOM 2752 C CA . TRP B 1 69 ? -44.244 -2.316 -42.445 1.00 43.71 69 TRP B CA 1
ATOM 2753 C C . TRP B 1 69 ? -44.522 -3.173 -41.232 1.00 43.62 69 TRP B C 1
ATOM 2754 O O . TRP B 1 69 ? -45.101 -4.241 -41.362 1.00 44.14 69 TRP B O 1
ATOM 2765 N N . THR B 1 70 ? -44.033 -2.764 -40.071 1.00 43.60 70 THR B N 1
ATOM 2766 C CA . THR B 1 70 ? -44.107 -3.617 -38.888 1.00 43.45 70 THR B CA 1
ATOM 2767 C C . THR B 1 70 ? -44.632 -2.848 -37.701 1.00 43.38 70 THR B C 1
ATOM 2768 O O . THR B 1 70 ? -44.796 -1.625 -37.748 1.00 44.14 70 THR B O 1
ATOM 2772 N N . PHE B 1 71 ? -44.908 -3.596 -36.641 1.00 43.02 71 PHE B N 1
ATOM 2773 C CA . PHE B 1 71 ? -45.263 -3.043 -35.344 1.00 42.98 71 PHE B CA 1
ATOM 2774 C C . PHE B 1 71 ? -44.106 -3.313 -34.392 1.00 43.02 71 PHE B C 1
ATOM 2775 O O . PHE B 1 71 ? -43.458 -4.357 -34.476 1.00 42.56 71 PHE B O 1
ATOM 2783 N N . ALA B 1 72 ? -43.846 -2.364 -33.499 1.00 43.31 72 ALA B N 1
ATOM 2784 C CA . ALA B 1 72 ? -42.819 -2.516 -32.471 1.00 43.58 72 ALA B CA 1
ATOM 2785 C C . ALA B 1 72 ? -43.394 -2.107 -31.123 1.00 43.88 72 ALA B C 1
ATOM 2786 O O . ALA B 1 72 ? -44.243 -1.219 -31.055 1.00 44.20 72 ALA B O 1
ATOM 2788 N N . GLU B 1 73 ? -42.940 -2.762 -30.056 1.00 44.57 73 GLU B N 1
ATOM 2789 C CA . GLU B 1 73 ? -43.446 -2.488 -28.710 1.00 45.83 73 GLU B CA 1
ATOM 2790 C C . GLU B 1 73 ? -42.510 -1.545 -27.962 1.00 47.77 73 GLU B C 1
ATOM 2791 O O . GLU B 1 73 ? -41.315 -1.820 -27.835 1.00 47.71 73 GLU B O 1
ATOM 2797 N N . LYS B 1 74 ? -43.066 -0.451 -27.451 1.00 50.54 74 LYS B N 1
ATOM 2798 C CA . LYS B 1 74 ? -42.300 0.539 -26.698 1.00 52.94 74 LYS B CA 1
ATOM 2799 C C . LYS B 1 74 ? -42.478 0.317 -25.196 1.00 54.10 74 LYS B C 1
ATOM 2800 O O . LYS B 1 74 ? -43.593 0.422 -24.667 1.00 53.87 74 LYS B O 1
ATOM 2806 N N . LYS B 1 75 ? -41.384 -0.019 -24.522 1.00 56.26 75 LYS B N 1
ATOM 2807 C CA . LYS B 1 75 ? -41.365 -0.133 -23.065 1.00 58.04 75 LYS B CA 1
ATOM 2808 C C . LYS B 1 75 ? -40.656 1.072 -22.484 1.00 59.35 75 LYS B C 1
ATOM 2809 O O . LYS B 1 75 ? -39.516 1.345 -22.829 1.00 60.57 75 LYS B O 1
ATOM 2815 N N . GLY B 1 76 ? -41.364 1.824 -21.644 1.00 59.70 76 GLY B N 1
ATOM 2816 C CA . GLY B 1 76 ? -40.776 2.997 -21.038 1.00 59.77 76 GLY B CA 1
ATOM 2817 C C . GLY B 1 76 ? -40.411 3.935 -22.164 1.00 59.81 76 GLY B C 1
ATOM 2818 O O . GLY B 1 76 ? -41.212 4.173 -23.064 1.00 59.12 76 GLY B O 1
ATOM 2819 N N . ASP B 1 77 ? -39.186 4.435 -22.136 1.00 60.46 77 ASP B N 1
ATOM 2820 C CA . ASP B 1 77 ? -38.704 5.327 -23.199 1.00 60.76 77 ASP B CA 1
ATOM 2821 C C . ASP B 1 77 ? -38.084 4.589 -24.374 1.00 60.08 77 ASP B C 1
ATOM 2822 O O . ASP B 1 77 ? -37.984 5.161 -25.449 1.00 59.93 77 ASP B O 1
ATOM 2827 N N . THR B 1 78 ? -37.792 3.300 -24.186 1.00 59.47 78 THR B N 1
ATOM 2828 C CA . THR B 1 78 ? -37.158 2.475 -25.207 1.00 59.15 78 THR B CA 1
ATOM 2829 C C . THR B 1 78 ? -38.145 1.773 -26.146 1.00 58.61 78 THR B C 1
ATOM 2830 O O . THR B 1 78 ? -39.167 1.262 -25.717 1.00 58.52 78 THR B O 1
ATOM 2834 N N . VAL B 1 79 ? -37.789 1.738 -27.428 1.00 57.84 79 VAL B N 1
ATOM 2835 C CA . VAL B 1 79 ? -38.622 1.090 -28.433 1.00 56.94 79 VAL B CA 1
ATOM 2836 C C . VAL B 1 79 ? -37.865 0.019 -29.221 1.00 55.82 79 VAL B C 1
ATOM 2837 O O . VAL B 1 79 ? -36.659 -0.163 -29.043 1.00 56.09 79 VAL B O 1
ATOM 2841 N N . GLY B 1 80 ? -38.606 -0.699 -30.065 1.00 54.60 80 GLY B N 1
ATOM 2842 C CA . GLY B 1 80 ? -38.054 -1.741 -30.922 1.00 53.60 80 GLY B CA 1
ATOM 2843 C C . GLY B 1 80 ? -37.881 -3.045 -30.159 1.00 53.03 80 GLY B C 1
ATOM 2844 O O . GLY B 1 80 ? -38.082 -3.067 -28.941 1.00 54.59 80 GLY B O 1
ATOM 2845 N N . PRO B 1 81 ? -37.490 -4.122 -30.838 1.00 50.81 81 PRO B N 1
ATOM 2846 C CA . PRO B 1 81 ? -37.231 -4.122 -32.269 1.00 49.79 81 PRO B CA 1
ATOM 2847 C C . PRO B 1 81 ? -38.514 -4.195 -33.084 1.00 48.82 81 PRO B C 1
ATOM 2848 O O . PRO B 1 81 ? -39.589 -4.464 -32.543 1.00 48.29 81 PRO B O 1
ATOM 2852 N N . ALA B 1 82 ? -38.372 -3.971 -34.386 1.00 48.02 82 ALA B N 1
ATOM 2853 C CA . ALA B 1 82 ? -39.475 -4.064 -35.346 1.00 47.11 82 ALA B CA 1
ATOM 2854 C C . ALA B 1 82 ? -39.587 -5.504 -35.825 1.00 46.60 82 ALA B C 1
ATOM 2855 O O . ALA B 1 82 ? -38.580 -6.091 -36.237 1.00 46.93 82 ALA B O 1
ATOM 2857 N N . THR B 1 83 ? -40.788 -6.086 -35.755 1.00 45.81 83 THR B N 1
ATOM 2858 C CA . THR B 1 83 ? -40.952 -7.513 -36.049 1.00 44.82 83 THR B CA 1
ATOM 2859 C C . THR B 1 83 ? -42.226 -7.894 -36.798 1.00 43.82 83 THR B C 1
ATOM 2860 O O . THR B 1 83 ? -43.197 -7.143 -36.840 1.00 43.76 83 THR B O 1
ATOM 2864 N N . VAL B 1 84 ? -42.192 -9.105 -37.357 1.00 42.66 84 VAL B N 1
ATOM 2865 C CA . VAL B 1 84 ? -43.339 -9.739 -38.005 1.00 41.37 84 VAL B CA 1
ATOM 2866 C C . VAL B 1 84 ? -43.403 -11.195 -37.514 1.00 40.73 84 VAL B C 1
ATOM 2867 O O . VAL B 1 84 ? -42.443 -11.927 -37.730 1.00 40.88 84 VAL B O 1
ATOM 2871 N N . PRO B 1 85 ? -44.480 -11.631 -36.845 1.00 39.69 85 PRO B N 1
ATOM 2872 C CA . PRO B 1 85 ? -45.621 -10.799 -36.484 1.00 39.39 85 PRO B CA 1
ATOM 2873 C C . PRO B 1 85 ? -45.272 -9.758 -35.426 1.00 39.39 85 PRO B C 1
ATOM 2874 O O . PRO B 1 85 ? -44.214 -9.838 -34.791 1.00 39.38 85 PRO B O 1
ATOM 2878 N N . GLY B 1 86 ? -46.162 -8.786 -35.254 1.00 39.56 86 GLY B N 1
ATOM 2879 C CA . GLY B 1 86 ? -45.993 -7.733 -34.259 1.00 39.88 86 GLY B CA 1
ATOM 2880 C C . GLY B 1 86 ? -45.956 -8.275 -32.838 1.00 40.37 86 GLY B C 1
ATOM 2881 O O . GLY B 1 86 ? -46.015 -9.486 -32.636 1.00 40.76 86 GLY B O 1
ATOM 2882 N N . PRO B 1 87 ? -45.852 -7.382 -31.840 1.00 40.51 87 PRO B N 1
ATOM 2883 C CA . PRO B 1 87 ? -45.776 -7.813 -30.445 1.00 40.35 87 PRO B CA 1
ATOM 2884 C C . PRO B 1 87 ? -47.059 -8.475 -29.968 1.00 40.36 87 PRO B C 1
ATOM 2885 O O . PRO B 1 87 ? -48.150 -8.026 -30.325 1.00 40.19 87 PRO B O 1
ATOM 2889 N N . MET B 1 88 ? -46.924 -9.531 -29.170 1.00 40.60 88 MET B N 1
ATOM 2890 C CA . MET B 1 88 ? -48.086 -10.213 -28.612 1.00 40.79 88 MET B CA 1
ATOM 2891 C C . MET B 1 88 ? -48.667 -9.388 -27.468 1.00 40.96 88 MET B C 1
ATOM 2892 O O . MET B 1 88 ? -47.963 -9.055 -26.513 1.00 40.99 88 MET B O 1
ATOM 2897 N N . VAL B 1 89 ? -49.954 -9.071 -27.585 1.00 41.34 89 VAL B N 1
ATOM 2898 C CA . VAL B 1 89 ? -50.722 -8.433 -26.518 1.00 41.60 89 VAL B CA 1
ATOM 2899 C C . VAL B 1 89 ? -51.404 -9.549 -25.729 1.00 41.64 89 VAL B C 1
ATOM 2900 O O . VAL B 1 89 ? -51.799 -10.568 -26.296 1.00 41.44 89 VAL B O 1
ATOM 2904 N N . ARG B 1 90 ? -51.545 -9.348 -24.423 1.00 42.10 90 ARG B N 1
ATOM 2905 C CA . ARG B 1 90 ? -52.109 -10.372 -23.546 1.00 42.39 90 ARG B CA 1
ATOM 2906 C C . ARG B 1 90 ? -52.883 -9.748 -22.394 1.00 43.44 90 ARG B C 1
ATOM 2907 O O . ARG B 1 90 ? -52.316 -9.025 -21.573 1.00 43.27 90 ARG B O 1
ATOM 2915 N N . VAL B 1 91 ? -54.180 -10.044 -22.344 1.00 45.05 91 VAL B N 1
ATOM 2916 C CA . VAL B 1 91 ? -55.093 -9.468 -21.358 1.00 46.29 91 VAL B CA 1
ATOM 2917 C C . VAL B 1 91 ? -56.052 -10.530 -20.814 1.00 47.52 91 VAL B C 1
ATOM 2918 O O . VAL B 1 91 ? -56.021 -11.691 -21.234 1.00 46.53 91 VAL B O 1
ATOM 2922 N N . MET B 1 92 ? -56.882 -10.117 -19.860 1.00 49.61 92 MET B N 1
ATOM 2923 C CA . MET B 1 92 ? -57.911 -10.966 -19.267 1.00 51.68 92 MET B CA 1
ATOM 2924 C C . MET B 1 92 ? -59.299 -10.470 -19.694 1.00 53.13 92 MET B C 1
ATOM 2925 O O . MET B 1 92 ? -59.467 -9.293 -20.017 1.00 53.54 92 MET B O 1
ATOM 2930 N N . GLU B 1 93 ? -60.280 -11.373 -19.726 1.00 54.67 93 GLU B N 1
ATOM 2931 C CA . GLU B 1 93 ? -61.650 -11.015 -20.114 1.00 56.10 93 GLU B CA 1
ATOM 2932 C C . GLU B 1 93 ? -62.287 -10.117 -19.060 1.00 56.80 93 GLU B C 1
ATOM 2933 O O . GLU B 1 93 ? -62.455 -10.524 -17.913 1.00 57.00 93 GLU B O 1
ATOM 2939 N N . GLY B 1 94 ? -62.662 -8.909 -19.476 1.00 57.47 94 GLY B N 1
ATOM 2940 C CA . GLY B 1 94 ? -63.209 -7.900 -18.574 1.00 58.46 94 GLY B CA 1
ATOM 2941 C C . GLY B 1 94 ? -62.239 -6.774 -18.285 1.00 59.53 94 GLY B C 1
ATOM 2942 O O . GLY B 1 94 ? -62.635 -5.742 -17.733 1.00 60.93 94 GLY B O 1
ATOM 2943 N N . ASP B 1 95 ? -60.970 -6.959 -18.656 1.00 60.05 95 ASP B N 1
ATOM 2944 C CA . ASP B 1 95 ? -59.997 -5.865 -18.613 1.00 60.23 95 ASP B CA 1
ATOM 2945 C C . ASP B 1 95 ? -60.405 -4.733 -19.548 1.00 60.12 95 ASP B C 1
ATOM 2946 O O . ASP B 1 95 ? -61.293 -4.887 -20.393 1.00 59.89 95 ASP B O 1
ATOM 2951 N N . THR B 1 96 ? -59.750 -3.593 -19.364 1.00 60.29 96 THR B N 1
ATOM 2952 C CA . THR B 1 96 ? -59.880 -2.448 -20.255 1.00 60.38 96 THR B CA 1
ATOM 2953 C C . THR B 1 96 ? -58.541 -2.305 -20.957 1.00 59.98 96 THR B C 1
ATOM 2954 O O . THR B 1 96 ? -57.507 -2.197 -20.303 1.00 60.04 96 THR B O 1
ATOM 2958 N N . VAL B 1 97 ? -58.552 -2.324 -22.285 1.00 59.77 97 VAL B N 1
ATOM 2959 C CA . VAL B 1 97 ? -57.312 -2.400 -23.050 1.00 59.99 97 VAL B CA 1
ATOM 2960 C C . VAL B 1 97 ? -57.015 -1.062 -23.720 1.00 60.26 97 VAL B C 1
ATOM 2961 O O . VAL B 1 97 ? -57.855 -0.519 -24.439 1.00 59.95 97 VAL B O 1
ATOM 2965 N N . VAL B 1 98 ? -55.810 -0.547 -23.474 1.00 60.70 98 VAL B N 1
ATOM 2966 C CA . VAL B 1 98 ? -55.379 0.747 -23.999 1.00 60.13 98 VAL B CA 1
ATOM 2967 C C . VAL B 1 98 ? -54.132 0.540 -24.850 1.00 59.08 98 VAL B C 1
ATOM 2968 O O . VAL B 1 98 ? -53.085 0.125 -24.348 1.00 58.39 98 VAL B O 1
ATOM 2972 N N . ILE B 1 99 ? -54.257 0.815 -26.145 1.00 58.48 99 ILE B N 1
ATOM 2973 C CA . ILE B 1 99 ? -53.129 0.723 -27.064 1.00 58.58 99 ILE B CA 1
ATOM 2974 C C . ILE B 1 99 ? -52.816 2.123 -27.569 1.00 58.70 99 ILE B C 1
ATOM 2975 O O . ILE B 1 99 ? -53.636 2.726 -28.264 1.00 59.27 99 ILE B O 1
ATOM 2980 N N . ASN B 1 100 ? -51.634 2.629 -27.226 1.00 58.24 100 ASN B N 1
ATOM 2981 C CA . ASN B 1 100 ? -51.154 3.895 -27.772 1.00 58.03 100 ASN B CA 1
ATOM 2982 C C . ASN B 1 100 ? -50.342 3.550 -29.013 1.00 57.98 100 ASN B C 1
ATOM 2983 O O . ASN B 1 100 ? -49.286 2.920 -28.902 1.00 57.99 100 ASN B O 1
ATOM 2988 N N . LEU B 1 101 ? -50.843 3.924 -30.190 1.00 58.31 101 LEU B N 1
ATOM 2989 C CA . LEU B 1 101 ? -50.093 3.730 -31.431 1.00 58.69 101 LEU B CA 1
ATOM 2990 C C . LEU B 1 101 ? -49.393 5.017 -31.831 1.00 59.16 101 LEU B C 1
ATOM 2991 O O . LEU B 1 101 ? -49.998 6.088 -31.820 1.00 59.43 101 LEU B O 1
ATOM 2996 N N . THR B 1 102 ? -48.126 4.888 -32.210 1.00 60.19 102 THR B N 1
ATOM 2997 C CA . THR B 1 102 ? -47.354 5.983 -32.776 1.00 60.99 102 THR B CA 1
ATOM 2998 C C . THR B 1 102 ? -46.893 5.614 -34.178 1.00 62.06 102 THR B C 1
ATOM 2999 O O . THR B 1 102 ? -46.486 4.483 -34.424 1.00 62.03 102 THR B O 1
ATOM 3003 N N . ASN B 1 103 ? -46.978 6.571 -35.097 1.00 63.66 103 ASN B N 1
ATOM 3004 C CA . ASN B 1 103 ? -46.462 6.402 -36.448 1.00 64.99 103 ASN B CA 1
ATOM 3005 C C . ASN B 1 103 ? -45.161 7.198 -36.542 1.00 68.14 103 ASN B C 1
ATOM 3006 O O . ASN B 1 103 ? -45.188 8.432 -36.526 1.00 70.49 103 ASN B O 1
ATOM 3011 N N . ASP B 1 104 ? -44.031 6.492 -36.618 1.00 70.57 104 ASP B N 1
ATOM 3012 C CA . ASP B 1 104 ? -42.701 7.126 -36.688 1.00 73.30 104 ASP B CA 1
ATOM 3013 C C . ASP B 1 104 ? -42.657 8.246 -37.730 1.00 75.08 104 ASP B C 1
ATOM 3014 O O . ASP B 1 104 ? -43.389 8.219 -38.719 1.00 74.28 104 ASP B O 1
ATOM 3019 N N . LEU B 1 105 ? -41.775 9.211 -37.491 1.00 77.72 105 LEU B N 1
ATOM 3020 C CA . LEU B 1 105 ? -41.640 10.400 -38.330 1.00 79.88 105 LEU B CA 1
ATOM 3021 C C . LEU B 1 105 ? -41.018 10.085 -39.693 1.00 79.99 105 LEU B C 1
ATOM 3022 O O . LEU B 1 105 ? -41.327 10.747 -40.688 1.00 80.00 105 LEU B O 1
ATOM 3027 N N . HIS B 1 106 ? -40.172 9.059 -39.734 1.00 80.22 106 HIS B N 1
ATOM 3028 C CA . HIS B 1 106 ? -39.473 8.659 -40.954 1.00 79.88 106 HIS B CA 1
ATOM 3029 C C . HIS B 1 106 ? -40.259 7.648 -41.815 1.00 77.62 106 HIS B C 1
ATOM 3030 O O . HIS B 1 106 ? -39.720 7.120 -42.796 1.00 78.13 106 HIS B O 1
ATOM 3037 N N . ASN B 1 107 ? -41.535 7.422 -41.481 1.00 74.68 107 ASN B N 1
ATOM 3038 C CA . ASN B 1 107 ? -42.438 6.599 -42.303 1.00 72.34 107 ASN B CA 1
ATOM 3039 C C . ASN B 1 107 ? -43.032 7.381 -43.483 1.00 70.57 107 ASN B C 1
ATOM 3040 O O . ASN B 1 107 ? -42.984 8.613 -43.531 1.00 69.54 107 ASN B O 1
ATOM 3045 N N . GLU B 1 108 ? -43.581 6.636 -44.432 1.00 69.33 108 GLU B N 1
ATOM 3046 C CA . GLU B 1 108 ? -44.175 7.178 -45.637 1.00 69.00 108 GLU B CA 1
ATOM 3047 C C . GLU B 1 108 ? -45.695 7.089 -45.517 1.00 68.99 108 GLU B C 1
ATOM 3048 O O . GLU B 1 108 ? -46.359 8.111 -45.337 1.00 69.34 108 GLU B O 1
ATOM 3054 N N . GLU B 1 109 ? -46.235 5.872 -45.556 1.00 68.66 109 GLU B N 1
ATOM 3055 C CA . GLU B 1 109 ? -47.685 5.674 -45.571 1.00 67.70 109 GLU B CA 1
ATOM 3056 C C . GLU B 1 109 ? -48.259 5.840 -44.158 1.00 66.65 109 GLU B C 1
ATOM 3057 O O . GLU B 1 109 ? -47.565 5.559 -43.174 1.00 65.25 109 GLU B O 1
ATOM 3063 N N . PRO B 1 110 ? -49.525 6.303 -44.052 1.00 65.98 110 PRO B N 1
ATOM 3064 C CA . PRO B 1 110 ? -50.183 6.393 -42.745 1.00 65.09 110 PRO B CA 1
ATOM 3065 C C . PRO B 1 110 ? -50.582 5.009 -42.236 1.00 64.12 110 PRO B C 1
ATOM 3066 O O . PRO B 1 110 ? -50.577 4.050 -43.008 1.00 63.26 110 PRO B O 1
ATOM 3070 N N . HIS B 1 111 ? -50.907 4.904 -40.948 1.00 63.32 111 HIS B N 1
ATOM 3071 C CA . HIS B 1 111 ? -51.260 3.613 -40.338 1.00 62.43 111 HIS B CA 1
ATOM 3072 C C . HIS B 1 111 ? -52.345 3.750 -39.259 1.00 62.22 111 HIS B C 1
ATOM 3073 O O . HIS B 1 111 ? -52.729 4.860 -38.885 1.00 62.60 111 HIS B O 1
ATOM 3080 N N . ASN B 1 112 ? -52.830 2.605 -38.781 1.00 62.22 112 ASN B N 1
ATOM 3081 C CA . ASN B 1 112 ? -53.862 2.526 -37.739 1.00 62.36 112 ASN B CA 1
ATOM 3082 C C . ASN B 1 112 ? -53.982 1.090 -37.198 1.00 62.05 112 ASN B C 1
ATOM 3083 O O . ASN B 1 112 ? -53.375 0.169 -37.736 1.00 61.76 112 ASN B O 1
ATOM 3088 N N . LEU B 1 113 ? -54.789 0.910 -36.158 1.00 61.64 113 LEU B N 1
ATOM 3089 C CA . LEU B 1 113 ? -55.026 -0.409 -35.565 1.00 60.41 113 LEU B CA 1
ATOM 3090 C C . LEU B 1 113 ? -56.421 -0.947 -35.880 1.00 59.00 113 LEU B C 1
ATOM 3091 O O . LEU B 1 113 ? -57.337 -0.200 -36.218 1.00 58.56 113 LEU B O 1
ATOM 3096 N N . ASP B 1 114 ? -56.541 -2.268 -35.803 1.00 57.99 114 ASP B N 1
ATOM 3097 C CA . ASP B 1 114 ? -57.812 -2.975 -35.934 1.00 57.20 114 ASP B CA 1
ATOM 3098 C C . ASP B 1 114 ? -57.753 -4.265 -35.108 1.00 55.93 114 ASP B C 1
ATOM 3099 O O . ASP B 1 114 ? -57.142 -5.245 -35.528 1.00 55.12 114 ASP B O 1
ATOM 3104 N N . PHE B 1 115 ? -58.398 -4.262 -33.950 1.00 54.95 115 PHE B N 1
ATOM 3105 C CA . PHE B 1 115 ? -58.355 -5.418 -33.066 1.00 54.39 115 PHE B CA 1
ATOM 3106 C C . PHE B 1 115 ? -59.613 -6.266 -33.248 1.00 54.16 115 PHE B C 1
ATOM 3107 O O . PHE B 1 115 ? -60.735 -5.777 -33.094 1.00 54.63 115 PHE B O 1
ATOM 3115 N N . HIS B 1 116 ? -59.412 -7.534 -33.604 1.00 53.94 116 HIS B N 1
ATOM 3116 C CA . HIS B 1 116 ? -60.503 -8.516 -33.694 1.00 54.33 116 HIS B CA 1
ATOM 3117 C C . HIS B 1 116 ? -61.076 -8.884 -32.318 1.00 54.76 116 HIS B C 1
ATOM 3118 O O . HIS B 1 116 ? -62.198 -9.387 -32.233 1.00 54.96 116 HIS B O 1
ATOM 3125 N N . ALA B 1 117 ? -60.306 -8.633 -31.255 1.00 55.28 117 ALA B N 1
ATOM 3126 C CA . ALA B 1 117 ? -60.740 -8.885 -29.871 1.00 55.58 117 ALA B CA 1
ATOM 3127 C C . ALA B 1 117 ? -61.781 -7.903 -29.314 1.00 56.07 117 ALA B C 1
ATOM 3128 O O . ALA B 1 117 ? -62.345 -8.160 -28.244 1.00 56.21 117 ALA B O 1
ATOM 3130 N N . GLY B 1 118 ? -62.024 -6.791 -30.015 1.00 57.24 118 GLY B N 1
ATOM 3131 C CA . GLY B 1 118 ? -62.946 -5.749 -29.545 1.00 58.65 118 GLY B CA 1
ATOM 3132 C C . GLY B 1 118 ? -64.062 -5.388 -30.510 1.00 59.49 118 GLY B C 1
ATOM 3133 O O . GLY B 1 118 ? -63.935 -5.560 -31.726 1.00 59.56 118 GLY B O 1
ATOM 3134 N N . PHE B 1 119 ? -65.153 -4.868 -29.951 1.00 60.22 119 PHE B N 1
ATOM 3135 C CA . PHE B 1 119 ? -66.315 -4.451 -30.733 1.00 60.98 119 PHE B CA 1
ATOM 3136 C C . PHE B 1 119 ? -66.092 -3.039 -31.254 1.00 62.01 119 PHE B C 1
ATOM 3137 O O . PHE B 1 119 ? -66.018 -2.085 -30.474 1.00 62.42 119 PHE B O 1
ATOM 3145 N N . GLY B 1 120 ? -65.986 -2.915 -32.574 1.00 63.17 120 GLY B N 1
ATOM 3146 C CA . GLY B 1 120 ? -65.642 -1.651 -33.216 1.00 63.81 120 GLY B CA 1
ATOM 3147 C C . GLY B 1 120 ? -64.358 -1.092 -32.639 1.00 64.48 120 GLY B C 1
ATOM 3148 O O . GLY B 1 120 ? -64.312 0.067 -32.235 1.00 64.90 120 GLY B O 1
ATOM 3149 N N . ALA B 1 121 ? -63.331 -1.939 -32.578 1.00 65.90 121 ALA B N 1
ATOM 3150 C CA . ALA B 1 121 ? -62.032 -1.576 -32.014 1.00 67.56 121 ALA B CA 1
ATOM 3151 C C . ALA B 1 121 ? -61.045 -1.267 -33.139 1.00 69.58 121 ALA B C 1
ATOM 3152 O O . ALA B 1 121 ? -60.071 -1.998 -33.359 1.00 70.00 121 ALA B O 1
ATOM 3154 N N . MET B 1 122 ? -61.329 -0.182 -33.858 1.00 71.56 122 MET B N 1
ATOM 3155 C CA . MET B 1 122 ? -60.463 0.327 -34.917 1.00 73.50 122 MET B CA 1
ATOM 3156 C C . MET B 1 122 ? -60.122 1.780 -34.611 1.00 74.94 122 MET B C 1
ATOM 3157 O O . MET B 1 122 ? -60.984 2.545 -34.174 1.00 75.20 122 MET B O 1
ATOM 3162 N N . LEU B 1 123 ? -58.863 2.146 -34.842 1.00 77.11 123 LEU B N 1
ATOM 3163 C CA . LEU B 1 123 ? -58.417 3.538 -34.715 1.00 78.59 123 LEU B CA 1
ATOM 3164 C C . LEU B 1 123 ? -58.718 4.300 -35.998 1.00 80.65 123 LEU B C 1
ATOM 3165 O O . LEU B 1 123 ? -59.297 3.751 -36.938 1.00 81.08 123 LEU B O 1
ATOM 3170 N N . MET B 1 124 ? -58.343 5.575 -36.018 1.00 83.02 124 MET B N 1
ATOM 3171 C CA . MET B 1 124 ? -58.360 6.370 -37.240 1.00 85.44 124 MET B CA 1
ATOM 3172 C C . MET B 1 124 ? -56.931 6.575 -37.738 1.00 83.67 124 MET B C 1
ATOM 3173 O O . MET B 1 124 ? -55.988 6.681 -36.948 1.00 82.70 124 MET B O 1
ATOM 3178 N N . ASP B 1 125 ? -56.789 6.632 -39.059 1.00 82.14 125 ASP B N 1
ATOM 3179 C CA . ASP B 1 125 ? -55.478 6.736 -39.698 1.00 80.92 125 ASP B CA 1
ATOM 3180 C C . ASP B 1 125 ? -54.677 7.882 -39.102 1.00 80.33 125 ASP B C 1
ATOM 3181 O O . ASP B 1 125 ? -55.116 9.033 -39.136 1.00 79.74 125 ASP B O 1
ATOM 3186 N N . ILE B 1 126 ? -53.524 7.549 -38.525 1.00 79.84 126 ILE B N 1
ATOM 3187 C CA . ILE B 1 126 ? -52.634 8.545 -37.932 1.00 78.70 126 ILE B CA 1
ATOM 3188 C C . ILE B 1 126 ? -51.470 8.812 -38.883 1.00 77.30 126 ILE B C 1
ATOM 3189 O O . ILE B 1 126 ? -50.921 7.883 -39.479 1.00 76.19 126 ILE B O 1
ATOM 3194 N N . GLU B 1 127 ? -51.101 10.082 -39.024 1.00 76.56 127 GLU B N 1
ATOM 3195 C CA . GLU B 1 127 ? -50.072 10.488 -39.991 1.00 75.79 127 GLU B CA 1
ATOM 3196 C C . GLU B 1 127 ? -48.676 10.285 -39.373 1.00 74.83 127 GLU B C 1
ATOM 3197 O O . GLU B 1 127 ? -48.539 10.293 -38.143 1.00 74.10 127 GLU B O 1
ATOM 3203 N N . PRO B 1 128 ? -47.637 10.086 -40.215 1.00 74.55 128 PRO B N 1
ATOM 3204 C CA . PRO B 1 128 ? -46.294 9.920 -39.655 1.00 74.42 128 PRO B CA 1
ATOM 3205 C C . PRO B 1 128 ? -45.909 11.087 -38.748 1.00 74.16 128 PRO B C 1
ATOM 3206 O O . PRO B 1 128 ? -45.878 12.233 -39.196 1.00 73.62 128 PRO B O 1
ATOM 3210 N N . GLY B 1 129 ? -45.673 10.782 -37.474 1.00 74.47 129 GLY B N 1
ATOM 3211 C CA . GLY B 1 129 ? -45.347 11.780 -36.454 1.00 74.90 129 GLY B CA 1
ATOM 3212 C C . GLY B 1 129 ? -46.397 11.860 -35.360 1.00 75.40 129 GLY B C 1
ATOM 3213 O O . GLY B 1 129 ? -46.059 11.950 -34.175 1.00 75.41 129 GLY B O 1
ATOM 3214 N N . GLU B 1 130 ? -47.670 11.828 -35.759 1.00 75.98 130 GLU B N 1
ATOM 3215 C CA . GLU B 1 130 ? -48.796 11.926 -34.816 1.00 76.68 130 GLU B CA 1
ATOM 3216 C C . GLU B 1 130 ? -48.946 10.607 -34.042 1.00 74.60 130 GLU B C 1
ATOM 3217 O O . GLU B 1 130 ? -48.468 9.560 -34.488 1.00 74.09 130 GLU B O 1
ATOM 3223 N N . THR B 1 131 ? -49.586 10.678 -32.874 1.00 72.31 131 THR B N 1
ATOM 3224 C CA . THR B 1 131 ? -49.777 9.521 -31.994 1.00 70.55 131 THR B CA 1
ATOM 3225 C C . THR B 1 131 ? -51.183 9.554 -31.404 1.00 69.35 131 THR B C 1
ATOM 3226 O O . THR B 1 131 ? -51.583 10.567 -30.828 1.00 69.65 131 THR B O 1
ATOM 3230 N N . ASP B 1 132 ? -51.925 8.455 -31.550 1.00 68.26 132 ASP B N 1
ATOM 3231 C CA . ASP B 1 132 ? -53.275 8.330 -30.985 1.00 67.30 132 ASP B CA 1
ATOM 3232 C C . ASP B 1 132 ? -53.381 7.108 -30.075 1.00 66.13 132 ASP B C 1
ATOM 3233 O O . ASP B 1 132 ? -52.581 6.174 -30.160 1.00 65.47 132 ASP B O 1
ATOM 3238 N N . THR B 1 133 ? -54.384 7.135 -29.202 1.00 65.41 133 THR B N 1
ATOM 3239 C CA . THR B 1 133 ? -54.671 6.046 -28.283 1.00 65.11 133 THR B CA 1
ATOM 3240 C C . THR B 1 133 ? -55.995 5.349 -28.605 1.00 65.10 133 THR B C 1
ATOM 3241 O O . THR B 1 133 ? -57.017 6.000 -28.832 1.00 65.09 133 THR B O 1
ATOM 3245 N N . LEU B 1 134 ? -55.951 4.014 -28.601 1.00 65.49 134 LEU B N 1
ATOM 3246 C CA . LEU B 1 134 ? -57.125 3.157 -28.775 1.00 65.66 134 LEU B CA 1
ATOM 3247 C C . LEU B 1 134 ? -57.505 2.522 -27.443 1.00 65.77 134 LEU B C 1
ATOM 3248 O O . LEU B 1 134 ? -56.748 1.717 -26.900 1.00 65.67 134 LEU B O 1
ATOM 3253 N N . THR B 1 135 ? -58.690 2.863 -26.940 1.00 65.42 135 THR B N 1
ATOM 3254 C CA . THR B 1 135 ? -59.238 2.239 -25.737 1.00 64.95 135 THR B CA 1
ATOM 3255 C C . THR B 1 135 ? -60.404 1.322 -26.116 1.00 64.32 135 THR B C 1
ATOM 3256 O O . THR B 1 135 ? -61.275 1.711 -26.899 1.00 64.33 135 THR B O 1
ATOM 3260 N N . PHE B 1 136 ? -60.406 0.104 -25.571 1.00 63.60 136 PHE B N 1
ATOM 3261 C CA . PHE B 1 136 ? -61.522 -0.834 -25.756 1.00 62.82 136 PHE B CA 1
ATOM 3262 C C . PHE B 1 136 ? -61.587 -1.871 -24.630 1.00 63.16 136 PHE B C 1
ATOM 3263 O O . PHE B 1 136 ? -60.564 -2.218 -24.034 1.00 63.19 136 PHE B O 1
ATOM 3271 N N . LYS B 1 137 ? -62.793 -2.374 -24.371 1.00 63.59 137 LYS B N 1
ATOM 3272 C CA . LYS B 1 137 ? -63.016 -3.414 -23.364 1.00 63.57 137 LYS B CA 1
ATOM 3273 C C . LYS B 1 137 ? -62.995 -4.790 -24.029 1.00 62.20 137 LYS B C 1
ATOM 3274 O O . LYS B 1 137 ? -63.646 -4.995 -25.057 1.00 61.43 137 LYS B O 1
ATOM 3280 N N . ALA B 1 138 ? -62.234 -5.717 -23.449 1.00 60.97 138 ALA B N 1
ATOM 3281 C CA . ALA B 1 138 ? -62.141 -7.087 -23.956 1.00 60.21 138 ALA B CA 1
ATOM 3282 C C . ALA B 1 138 ? -63.173 -7.957 -23.248 1.00 59.48 138 ALA B C 1
ATOM 3283 O O . ALA B 1 138 ? -62.902 -8.512 -22.182 1.00 59.86 138 ALA B O 1
ATOM 3285 N N . LYS B 1 139 ? -64.352 -8.078 -23.849 1.00 58.53 139 LYS B N 1
ATOM 3286 C CA . LYS B 1 139 ? -65.478 -8.785 -23.213 1.00 58.41 139 LYS B CA 1
ATOM 3287 C C . LYS B 1 139 ? -65.818 -10.127 -23.879 1.00 57.29 139 LYS B C 1
ATOM 3288 O O . LYS B 1 139 ? -66.827 -10.753 -23.539 1.00 57.73 139 LYS B O 1
ATOM 3294 N N . ARG B 1 140 ? -64.960 -10.582 -24.794 1.00 55.71 140 ARG B N 1
ATOM 3295 C CA . ARG B 1 140 ? -65.046 -11.937 -25.349 1.00 54.22 140 ARG B CA 1
ATOM 3296 C C . ARG B 1 140 ? -63.662 -12.568 -25.339 1.00 52.03 140 ARG B C 1
ATOM 3297 O O . ARG B 1 140 ? -62.728 -12.029 -25.937 1.00 51.59 140 ARG B O 1
ATOM 3305 N N . GLU B 1 141 ? -63.535 -13.695 -24.639 1.00 50.00 141 GLU B N 1
ATOM 3306 C CA . GLU B 1 141 ? -62.256 -14.397 -24.511 1.00 48.63 141 GLU B CA 1
ATOM 3307 C C . GLU B 1 141 ? -61.897 -15.118 -25.799 1.00 47.58 141 GLU B C 1
ATOM 3308 O O . GLU B 1 141 ? -62.772 -15.488 -26.586 1.00 47.09 141 GLU B O 1
ATOM 3314 N N . GLY B 1 142 ? -60.598 -15.325 -25.996 1.00 46.96 142 GLY B N 1
ATOM 3315 C CA . GLY B 1 142 ? -60.073 -16.048 -27.153 1.00 46.32 142 GLY B CA 1
ATOM 3316 C C . GLY B 1 142 ? -58.782 -15.481 -27.685 1.00 46.01 142 GLY B C 1
ATOM 3317 O O . GLY B 1 142 ? -58.299 -14.438 -27.223 1.00 45.58 142 GLY B O 1
ATOM 3318 N N . ALA B 1 143 ? -58.215 -16.191 -28.654 1.00 45.64 143 ALA B N 1
ATOM 3319 C CA . ALA B 1 143 ? -57.046 -15.720 -29.395 1.00 45.51 143 ALA B CA 1
ATOM 3320 C C . ALA B 1 143 ? -57.533 -15.009 -30.644 1.00 45.42 143 ALA B C 1
ATOM 3321 O O . ALA B 1 143 ? -58.287 -15.585 -31.433 1.00 46.35 143 ALA B O 1
ATOM 3323 N N . TYR B 1 144 ? -57.108 -13.757 -30.815 1.00 45.20 144 TYR B N 1
ATOM 3324 C CA . TYR B 1 144 ? -57.484 -12.950 -31.975 1.00 45.13 144 TYR B CA 1
ATOM 3325 C C . TYR B 1 144 ? -56.281 -12.333 -32.681 1.00 44.69 144 TYR B C 1
ATOM 3326 O O . TYR B 1 144 ? -55.193 -12.226 -32.109 1.00 44.20 144 TYR B O 1
ATOM 3335 N N . ILE B 1 145 ? -56.509 -11.925 -33.930 1.00 44.86 145 ILE B N 1
ATOM 3336 C CA . ILE B 1 145 ? -55.520 -11.179 -34.722 1.00 45.04 145 ILE B CA 1
ATOM 3337 C C . ILE B 1 145 ? -55.810 -9.685 -34.633 1.00 44.82 145 ILE B C 1
ATOM 3338 O O . ILE B 1 145 ? -56.968 -9.271 -34.562 1.00 44.91 145 ILE B O 1
ATOM 3343 N N . TYR B 1 146 ? -54.749 -8.885 -34.649 1.00 44.89 146 TYR B N 1
ATOM 3344 C CA . TYR B 1 146 ? -54.860 -7.443 -34.836 1.00 45.29 146 TYR B CA 1
ATOM 3345 C C . TYR B 1 146 ? -53.965 -7.012 -35.999 1.00 46.62 146 TYR B C 1
ATOM 3346 O O . TYR B 1 146 ? -52.942 -7.642 -36.250 1.00 46.43 146 TYR B O 1
ATOM 3355 N N . HIS B 1 147 ? -54.342 -5.938 -36.695 1.00 48.21 147 HIS B N 1
ATOM 3356 C CA . HIS B 1 147 ? -53.570 -5.480 -37.855 1.00 49.84 147 HIS B CA 1
ATOM 3357 C C . HIS B 1 147 ? -53.777 -4.009 -38.245 1.00 51.22 147 HIS B C 1
ATOM 3358 O O . HIS B 1 147 ? -54.616 -3.298 -37.681 1.00 51.25 147 HIS B O 1
ATOM 3365 N N . CYS B 1 148 ? -52.961 -3.563 -39.195 1.00 52.62 148 CYS B N 1
ATOM 3366 C CA . CYS B 1 148 ? -53.064 -2.231 -39.773 1.00 53.59 148 CYS B CA 1
ATOM 3367 C C . CYS B 1 148 ? -54.077 -2.242 -40.907 1.00 53.96 148 CYS B C 1
ATOM 3368 O O . CYS B 1 148 ? -53.910 -2.986 -41.870 1.00 53.08 148 CYS B O 1
ATOM 3371 N N . GLY B 1 149 ? -55.128 -1.430 -40.784 1.00 55.38 149 GLY B N 1
ATOM 3372 C CA . GLY B 1 149 ? -56.189 -1.336 -41.805 1.00 56.39 149 GLY B CA 1
ATOM 3373 C C . GLY B 1 149 ? -56.318 0.033 -42.459 1.00 56.94 149 GLY B C 1
ATOM 3374 O O . GLY B 1 149 ? -57.368 0.369 -43.013 1.00 57.86 149 GLY B O 1
ATOM 3375 N N . ALA B 1 150 ? -55.236 0.807 -42.435 1.00 57.21 150 ALA B N 1
ATOM 3376 C CA . ALA B 1 150 ? -55.270 2.219 -42.834 1.00 58.00 150 ALA B CA 1
ATOM 3377 C C . ALA B 1 150 ? -55.536 2.440 -44.333 1.00 58.39 150 ALA B C 1
ATOM 3378 O O . ALA B 1 150 ? -55.304 1.553 -45.138 1.00 57.22 150 ALA B O 1
ATOM 3380 N N . GLU B 1 151 ? -56.055 3.628 -44.648 1.00 60.27 151 GLU B N 1
ATOM 3381 C CA . GLU B 1 151 ? -56.477 4.090 -45.975 1.00 61.62 151 GLU B CA 1
ATOM 3382 C C . GLU B 1 151 ? -57.412 3.115 -46.689 1.00 61.85 151 GLU B C 1
ATOM 3383 O O . GLU B 1 151 ? -57.482 3.036 -47.915 1.00 62.36 151 GLU B O 1
ATOM 3389 N N . GLY B 1 152 ? -58.223 2.447 -45.864 1.00 61.73 152 GLY B N 1
ATOM 3390 C CA . GLY B 1 152 ? -59.207 1.485 -46.335 1.00 61.57 152 GLY B CA 1
ATOM 3391 C C . GLY B 1 152 ? -58.649 0.355 -47.177 1.00 61.72 152 GLY B C 1
ATOM 3392 O O . GLY B 1 152 ? -59.390 -0.260 -47.945 1.00 62.21 152 GLY B O 1
ATOM 3393 N N . MET B 1 153 ? -57.353 0.079 -47.030 1.00 61.79 153 MET B N 1
ATOM 3394 C CA . MET B 1 153 ? -56.676 -0.950 -47.812 1.00 61.52 153 MET B CA 1
ATOM 3395 C C . MET B 1 153 ? -56.001 -1.935 -46.861 1.00 59.94 153 MET B C 1
ATOM 3396 O O . MET B 1 153 ? -54.772 -2.011 -46.816 1.00 58.70 153 MET B O 1
ATOM 3401 N N . PRO B 1 154 ? -56.800 -2.704 -46.092 1.00 59.02 154 PRO B N 1
ATOM 3402 C CA . PRO B 1 154 ? -56.169 -3.637 -45.155 1.00 58.26 154 PRO B CA 1
ATOM 3403 C C . PRO B 1 154 ? -55.289 -4.686 -45.838 1.00 57.12 154 PRO B C 1
ATOM 3404 O O . PRO B 1 154 ? -54.336 -5.158 -45.233 1.00 57.01 154 PRO B O 1
ATOM 3408 N N . TRP B 1 155 ? -55.613 -5.038 -47.081 1.00 55.85 155 TRP B N 1
ATOM 3409 C CA . TRP B 1 155 ? -54.797 -5.969 -47.879 1.00 55.01 155 TRP B CA 1
ATOM 3410 C C . TRP B 1 155 ? -53.350 -5.520 -48.069 1.00 54.57 155 TRP B C 1
ATOM 3411 O O . TRP B 1 155 ? -52.433 -6.321 -47.897 1.00 53.97 155 TRP B O 1
ATOM 3422 N N . GLU B 1 156 ? -53.156 -4.249 -48.414 1.00 54.59 156 GLU B N 1
ATOM 3423 C CA . GLU B 1 156 ? -51.817 -3.718 -48.680 1.00 54.73 156 GLU B CA 1
ATOM 3424 C C . GLU B 1 156 ? -51.006 -3.633 -47.387 1.00 54.16 156 GLU B C 1
ATOM 3425 O O . GLU B 1 156 ? -49.830 -4.002 -47.365 1.00 54.45 156 GLU B O 1
ATOM 3431 N N . HIS B 1 157 ? -51.651 -3.169 -46.318 1.00 53.29 157 HIS B N 1
ATOM 3432 C CA . HIS B 1 157 ? -50.988 -2.977 -45.024 1.00 52.78 157 HIS B CA 1
ATOM 3433 C C . HIS B 1 157 ? -50.605 -4.287 -44.337 1.00 51.34 157 HIS B C 1
ATOM 3434 O O . HIS B 1 157 ? -49.518 -4.388 -43.768 1.00 51.34 157 HIS B O 1
ATOM 3441 N N . VAL B 1 158 ? -51.490 -5.281 -44.392 1.00 49.78 158 VAL B N 1
ATOM 3442 C CA . VAL B 1 158 ? -51.207 -6.605 -43.822 1.00 48.49 158 VAL B CA 1
ATOM 3443 C C . VAL B 1 158 ? -50.126 -7.300 -44.651 1.00 47.87 158 VAL B C 1
ATOM 3444 O O . VAL B 1 158 ? -49.189 -7.871 -44.088 1.00 46.81 158 VAL B O 1
ATOM 3448 N N . ALA B 1 159 ? -50.242 -7.212 -45.978 1.00 48.15 159 ALA B N 1
ATOM 3449 C CA . ALA B 1 159 ? -49.253 -7.785 -46.919 1.00 47.82 159 ALA B CA 1
ATOM 3450 C C . ALA B 1 159 ? -47.795 -7.422 -46.623 1.00 47.30 159 ALA B C 1
ATOM 3451 O O . ALA B 1 159 ? -46.895 -8.238 -46.854 1.00 47.48 159 ALA B O 1
ATOM 3453 N N . TYR B 1 160 ? -47.576 -6.198 -46.136 1.00 46.77 160 TYR B N 1
ATOM 3454 C CA . TYR B 1 160 ? -46.241 -5.711 -45.753 1.00 46.50 160 TYR B CA 1
ATOM 3455 C C . TYR B 1 160 ? -45.778 -6.127 -44.342 1.00 46.25 160 TYR B C 1
ATOM 3456 O O . TYR B 1 160 ? -44.646 -5.827 -43.957 1.00 46.17 160 TYR B O 1
ATOM 3465 N N . GLY B 1 161 ? -46.634 -6.819 -43.588 1.00 46.38 161 GLY B N 1
ATOM 3466 C CA . GLY B 1 161 ? -46.262 -7.404 -42.295 1.00 46.33 161 GLY B CA 1
ATOM 3467 C C . GLY B 1 161 ? -46.870 -6.766 -41.060 1.00 46.47 161 GLY B C 1
ATOM 3468 O O . GLY B 1 161 ? -46.432 -7.067 -39.947 1.00 46.66 161 GLY B O 1
ATOM 3469 N N . MET B 1 162 ? -47.874 -5.902 -41.233 1.00 46.74 162 MET B N 1
ATOM 3470 C CA . MET B 1 162 ? -48.506 -5.211 -40.100 1.00 47.08 162 MET B CA 1
ATOM 3471 C C . MET B 1 162 ? -49.622 -6.059 -39.479 1.00 46.01 162 MET B C 1
ATOM 3472 O O . MET B 1 162 ? -50.809 -5.720 -39.579 1.00 45.80 162 MET B O 1
ATOM 3477 N N . TYR B 1 163 ? -49.233 -7.149 -38.820 1.00 45.34 163 TYR B N 1
ATOM 3478 C CA . TYR B 1 163 ? -50.183 -8.027 -38.130 1.00 45.06 163 TYR B CA 1
ATOM 3479 C C . TYR B 1 163 ? -49.584 -8.680 -36.889 1.00 44.62 163 TYR B C 1
ATOM 3480 O O . TYR B 1 163 ? -48.433 -9.115 -36.906 1.00 44.97 163 TYR B O 1
ATOM 3489 N N . GLY B 1 164 ? -50.377 -8.746 -35.821 1.00 44.24 164 GLY B N 1
ATOM 3490 C CA . GLY B 1 164 ? -49.978 -9.411 -34.581 1.00 44.43 164 GLY B CA 1
ATOM 3491 C C . GLY B 1 164 ? -51.139 -10.102 -33.890 1.00 44.24 164 GLY B C 1
ATOM 3492 O O . GLY B 1 164 ? -52.295 -9.983 -34.310 1.00 44.24 164 GLY B O 1
ATOM 3493 N N . LEU B 1 165 ? -50.816 -10.819 -32.817 1.00 43.88 165 LEU B N 1
ATOM 3494 C CA . LEU B 1 165 ? -51.781 -11.626 -32.075 1.00 43.46 165 LEU B CA 1
ATOM 3495 C C . LEU B 1 165 ? -52.105 -10.993 -30.736 1.00 43.59 165 LEU B C 1
ATOM 3496 O O . LEU B 1 165 ? -51.203 -10.598 -30.003 1.00 43.22 165 LEU B O 1
ATOM 3501 N N . ILE B 1 166 ? -53.397 -10.946 -30.414 1.00 44.21 166 ILE B N 1
ATOM 3502 C CA . ILE B 1 166 ? -53.873 -10.617 -29.061 1.00 44.53 166 ILE B CA 1
ATOM 3503 C C . ILE B 1 166 ? -54.666 -11.801 -28.509 1.00 44.83 166 ILE B C 1
ATOM 3504 O O . ILE B 1 166 ? -55.474 -12.397 -29.217 1.00 45.21 166 ILE B O 1
ATOM 3509 N N . VAL B 1 167 ? -54.427 -12.137 -27.244 1.00 45.05 167 VAL B N 1
ATOM 3510 C CA . VAL B 1 167 ? -55.198 -13.179 -26.565 1.00 45.29 167 VAL B CA 1
ATOM 3511 C C . VAL B 1 167 ? -55.923 -12.574 -25.370 1.00 45.74 167 VAL B C 1
ATOM 3512 O O . VAL B 1 167 ? -55.323 -11.855 -24.571 1.00 45.83 167 VAL B O 1
ATOM 3516 N N . VAL B 1 168 ? -57.220 -12.853 -25.278 1.00 46.02 168 VAL B N 1
ATOM 3517 C CA . VAL B 1 168 ? -58.021 -12.493 -24.115 1.00 46.36 168 VAL B CA 1
ATOM 3518 C C . VAL B 1 168 ? -58.260 -13.777 -23.331 1.00 46.02 168 VAL B C 1
ATOM 3519 O O . VAL B 1 168 ? -59.086 -14.603 -23.717 1.00 46.21 168 VAL B O 1
ATOM 3523 N N . GLU B 1 169 ? -57.535 -13.946 -22.231 1.00 45.89 169 GLU B N 1
ATOM 3524 C CA . GLU B 1 169 ? -57.690 -15.136 -21.394 1.00 45.85 169 GLU B CA 1
ATOM 3525 C C . GLU B 1 169 ? -58.946 -15.018 -20.544 1.00 46.23 169 GLU B C 1
ATOM 3526 O O . GLU B 1 169 ? -59.372 -13.911 -20.237 1.00 46.23 169 GLU B O 1
ATOM 3532 N N . PRO B 1 170 ? -59.546 -16.156 -20.152 1.00 47.26 170 PRO B N 1
ATOM 3533 C CA . PRO B 1 170 ? -60.674 -16.075 -19.217 1.00 47.88 170 PRO B CA 1
ATOM 3534 C C . PRO B 1 170 ? -60.238 -15.585 -17.841 1.00 47.92 170 PRO B C 1
ATOM 3535 O O . PRO B 1 170 ? -59.043 -15.411 -17.597 1.00 47.30 170 PRO B O 1
ATOM 3539 N N . LYS B 1 171 ? -61.204 -15.378 -16.953 1.00 48.64 171 LYS B N 1
ATOM 3540 C CA . LYS B 1 171 ? -60.901 -14.968 -15.584 1.00 49.40 171 LYS B CA 1
ATOM 3541 C C . LYS B 1 171 ? -60.238 -16.136 -14.867 1.00 49.82 171 LYS B C 1
ATOM 3542 O O . LYS B 1 171 ? -60.747 -17.256 -14.897 1.00 50.48 171 LYS B O 1
ATOM 3548 N N . GLY B 1 172 ? -59.087 -15.864 -14.255 1.00 49.77 172 GLY B N 1
ATOM 3549 C CA . GLY B 1 172 ? -58.226 -16.898 -13.672 1.00 49.87 172 GLY B CA 1
ATOM 3550 C C . GLY B 1 172 ? -57.078 -17.280 -14.592 1.00 49.72 172 GLY B C 1
ATOM 3551 O O . GLY B 1 172 ? -56.078 -17.851 -14.141 1.00 49.87 172 GLY B O 1
ATOM 3552 N N . GLY B 1 173 ? -57.221 -16.961 -15.880 1.00 49.47 173 GLY B N 1
ATOM 3553 C CA . GLY B 1 173 ? -56.242 -17.309 -16.895 1.00 49.18 173 GLY B CA 1
ATOM 3554 C C . GLY B 1 173 ? -56.418 -18.725 -17.394 1.00 48.80 173 GLY B C 1
ATOM 3555 O O . GLY B 1 173 ? -57.123 -19.538 -16.788 1.00 49.29 173 GLY B O 1
ATOM 3556 N N . LEU B 1 174 ? -55.752 -19.018 -18.504 1.00 48.28 174 LEU B N 1
ATOM 3557 C CA . LEU B 1 174 ? -55.773 -20.349 -19.090 1.00 48.05 174 LEU B CA 1
ATOM 3558 C C . LEU B 1 174 ? -55.010 -21.282 -18.170 1.00 48.62 174 LEU B C 1
ATOM 3559 O O . LEU B 1 174 ? -54.200 -20.828 -17.357 1.00 49.00 174 LEU B O 1
ATOM 3564 N N . SER B 1 175 ? -55.272 -22.580 -18.290 1.00 49.37 175 SER B N 1
ATOM 3565 C CA . SER B 1 175 ? -54.563 -23.576 -17.492 1.00 50.60 175 SER B CA 1
ATOM 3566 C C . SER B 1 175 ? -53.067 -23.365 -17.666 1.00 51.65 175 SER B C 1
ATOM 3567 O O . SER B 1 175 ? -52.596 -23.174 -18.790 1.00 51.72 175 SER B O 1
ATOM 3570 N N . ARG B 1 176 ? -52.337 -23.363 -16.555 1.00 53.14 176 ARG B N 1
ATOM 3571 C CA . ARG B 1 176 ? -50.904 -23.092 -16.577 1.00 54.66 176 ARG B CA 1
ATOM 3572 C C . ARG B 1 176 ? -50.129 -24.179 -17.331 1.00 53.45 176 ARG B C 1
ATOM 3573 O O . ARG B 1 176 ? -50.454 -25.356 -17.243 1.00 52.32 176 ARG B O 1
ATOM 3581 N N . VAL B 1 177 ? -49.110 -23.759 -18.074 1.00 52.49 177 VAL B N 1
ATOM 3582 C CA . VAL B 1 177 ? -48.272 -24.659 -18.861 1.00 52.17 177 VAL B CA 1
ATOM 3583 C C . VAL B 1 177 ? -46.786 -24.428 -18.544 1.00 51.96 177 VAL B C 1
ATOM 3584 O O . VAL B 1 177 ? -46.420 -23.391 -18.000 1.00 52.59 177 VAL B O 1
ATOM 3588 N N . ASP B 1 178 ? -45.933 -25.404 -18.852 1.00 50.93 178 ASP B N 1
ATOM 3589 C CA . ASP B 1 178 ? -44.490 -25.265 -18.606 1.00 50.61 178 ASP B CA 1
ATOM 3590 C C . ASP B 1 178 ? -43.837 -24.225 -19.519 1.00 50.36 178 ASP B C 1
ATOM 3591 O O . ASP B 1 178 ? -43.181 -23.307 -19.031 1.00 50.60 178 ASP B O 1
ATOM 3596 N N . LYS B 1 179 ? -44.039 -24.365 -20.830 1.00 50.38 179 LYS B N 1
ATOM 3597 C CA . LYS B 1 179 ? -43.481 -23.439 -21.823 1.00 50.02 179 LYS B CA 1
ATOM 3598 C C . LYS B 1 179 ? -44.549 -22.915 -22.779 1.00 48.01 179 LYS B C 1
ATOM 3599 O O . LYS B 1 179 ? -45.479 -23.636 -23.143 1.00 47.58 179 LYS B O 1
ATOM 3605 N N . GLU B 1 180 ? -44.401 -21.657 -23.192 1.00 46.08 180 GLU B N 1
ATOM 3606 C CA . GLU B 1 180 ? -45.362 -21.003 -24.087 1.00 44.89 180 GLU B CA 1
ATOM 3607 C C . GLU B 1 180 ? -44.641 -20.237 -25.189 1.00 43.64 180 GLU B C 1
ATOM 3608 O O . GLU B 1 180 ? -43.588 -19.639 -24.943 1.00 43.86 180 GLU B O 1
ATOM 3614 N N . PHE B 1 181 ? -45.187 -20.285 -26.408 1.00 42.39 181 PHE B N 1
ATOM 3615 C CA . PHE B 1 181 ? -44.569 -19.630 -27.573 1.00 41.51 181 PHE B CA 1
ATOM 3616 C C . PHE B 1 181 ? -45.577 -18.953 -28.491 1.00 40.81 181 PHE B C 1
ATOM 3617 O O . PHE B 1 181 ? -46.781 -19.179 -28.389 1.00 40.97 181 PHE B O 1
ATOM 3625 N N . TYR B 1 182 ? -45.048 -18.131 -29.395 1.00 40.15 182 TYR B N 1
ATOM 3626 C CA . TYR B 1 182 ? -45.836 -17.263 -30.269 1.00 39.89 182 TYR B CA 1
ATOM 3627 C C . TYR B 1 182 ? -45.319 -17.363 -31.698 1.00 39.78 182 TYR B C 1
ATOM 3628 O O . TYR B 1 182 ? -44.157 -17.052 -31.963 1.00 40.46 182 TYR B O 1
ATOM 3637 N N . ILE B 1 183 ? -46.185 -17.809 -32.607 1.00 38.91 183 ILE B N 1
ATOM 3638 C CA . ILE B 1 183 ? -45.823 -17.970 -34.015 1.00 38.14 183 ILE B CA 1
ATOM 3639 C C . ILE B 1 183 ? -46.851 -17.290 -34.911 1.00 37.44 183 ILE B C 1
ATOM 3640 O O . ILE B 1 183 ? -48.052 -17.542 -34.792 1.00 37.67 183 ILE B O 1
ATOM 3645 N N . GLY B 1 184 ? -46.371 -16.428 -35.805 1.00 37.17 184 GLY B N 1
ATOM 3646 C CA . GLY B 1 184 ? -47.194 -15.857 -36.875 1.00 36.99 184 GLY B CA 1
ATOM 3647 C C . GLY B 1 184 ? -46.742 -16.332 -38.248 1.00 36.79 184 GLY B C 1
ATOM 3648 O O . GLY B 1 184 ? -45.579 -16.136 -38.621 1.00 36.56 184 GLY B O 1
ATOM 3649 N N . GLN B 1 185 ? -47.655 -16.961 -38.993 1.00 36.92 185 GLN B N 1
ATOM 3650 C CA . GLN B 1 185 ? -47.390 -17.369 -40.376 1.00 37.08 185 GLN B CA 1
ATOM 3651 C C . GLN B 1 185 ? -47.864 -16.295 -41.356 1.00 37.71 185 GLN B C 1
ATOM 3652 O O . GLN B 1 185 ? -48.870 -15.620 -41.122 1.00 37.65 185 GLN B O 1
ATOM 3658 N N . GLY B 1 186 ? -47.123 -16.153 -42.454 1.00 38.50 186 GLY B N 1
ATOM 3659 C CA . GLY B 1 186 ? -47.498 -15.265 -43.558 1.00 38.90 186 GLY B CA 1
ATOM 3660 C C . GLY B 1 186 ? -46.875 -15.674 -44.885 1.00 39.20 186 GLY B C 1
ATOM 3661 O O . GLY B 1 186 ? -45.882 -16.417 -44.919 1.00 39.04 186 GLY B O 1
ATOM 3662 N N . GLU B 1 187 ? -47.485 -15.203 -45.973 1.00 39.94 187 GLU B N 1
ATOM 3663 C CA . GLU B 1 187 ? -46.965 -15.404 -47.331 1.00 40.55 187 GLU B CA 1
ATOM 3664 C C . GLU B 1 187 ? -46.642 -14.065 -47.975 1.00 40.96 187 GLU B C 1
ATOM 3665 O O . GLU B 1 187 ? -47.243 -13.050 -47.637 1.00 41.46 187 GLU B O 1
ATOM 3671 N N . TRP B 1 188 ? -45.689 -14.077 -48.908 1.00 41.02 188 TRP B N 1
ATOM 3672 C CA . TRP B 1 188 ? -45.144 -12.843 -49.492 1.00 40.97 188 TRP B CA 1
ATOM 3673 C C . TRP B 1 188 ? -45.052 -12.911 -51.008 1.00 42.55 188 TRP B C 1
ATOM 3674 O O . TRP B 1 188 ? -44.662 -13.931 -51.579 1.00 42.70 188 TRP B O 1
ATOM 3685 N N . TYR B 1 189 ? -45.398 -11.801 -51.638 1.00 44.45 189 TYR B N 1
ATOM 3686 C CA . TYR B 1 189 ? -45.310 -11.656 -53.070 1.00 46.15 189 TYR B CA 1
ATOM 3687 C C . TYR B 1 189 ? -44.348 -10.503 -53.256 1.00 47.74 189 TYR B C 1
ATOM 3688 O O . TYR B 1 189 ? -44.601 -9.403 -52.763 1.00 48.05 189 TYR B O 1
ATOM 3697 N N . ILE B 1 190 ? -43.241 -10.750 -53.951 1.00 49.77 190 ILE B N 1
ATOM 3698 C CA . ILE B 1 190 ? -42.180 -9.745 -54.053 1.00 52.10 190 ILE B CA 1
ATOM 3699 C C . ILE B 1 190 ? -41.918 -9.253 -55.475 1.00 53.59 190 ILE B C 1
ATOM 3700 O O . ILE B 1 190 ? -41.853 -10.040 -56.426 1.00 53.65 190 ILE B O 1
ATOM 3705 N N . LYS B 1 191 ? -41.737 -7.938 -55.588 1.00 55.34 191 LYS B N 1
ATOM 3706 C CA . LYS B 1 191 ? -41.488 -7.261 -56.845 1.00 56.54 191 LYS B CA 1
ATOM 3707 C C . LYS B 1 191 ? -40.151 -6.562 -56.660 1.00 56.99 191 LYS B C 1
ATOM 3708 O O . LYS B 1 191 ? -40.001 -5.837 -55.680 1.00 57.02 191 LYS B O 1
ATOM 3714 N N . PRO B 1 192 ? -39.164 -6.764 -57.564 1.00 57.82 192 PRO B N 1
ATOM 3715 C CA . PRO B 1 192 ? -37.913 -6.046 -57.321 1.00 57.80 192 PRO B CA 1
ATOM 3716 C C . PRO B 1 192 ? -38.074 -4.545 -57.519 1.00 57.85 192 PRO B C 1
ATOM 3717 O O . PRO B 1 192 ? -38.795 -4.121 -58.431 1.00 57.15 192 PRO B O 1
ATOM 3721 N N . GLY B 1 193 ? -37.373 -3.776 -56.698 1.00 58.85 193 GLY B N 1
ATOM 3722 C CA . GLY B 1 193 ? -37.403 -2.322 -56.798 1.00 59.66 193 GLY B CA 1
ATOM 3723 C C . GLY B 1 193 ? -38.579 -1.769 -56.016 1.00 60.41 193 GLY B C 1
ATOM 3724 O O . GLY B 1 193 ? -39.729 -2.077 -56.307 1.00 60.00 193 GLY B O 1
ATOM 3725 N N . ILE B 1 194 ? -38.260 -0.944 -55.017 1.00 61.91 194 ILE B N 1
ATOM 3726 C CA . ILE B 1 194 ? -39.209 -0.224 -54.153 1.00 63.16 194 ILE B CA 1
ATOM 3727 C C . ILE B 1 194 ? -39.504 1.136 -54.786 1.00 64.86 194 ILE B C 1
ATOM 3728 O O . ILE B 1 194 ? -38.590 1.816 -55.235 1.00 65.24 194 ILE B O 1
ATOM 3733 N N . GLU B 1 195 ? -40.786 1.493 -54.853 1.00 67.53 195 GLU B N 1
ATOM 3734 C CA . GLU B 1 195 ? -41.197 2.727 -55.477 1.00 69.97 195 GLU B CA 1
ATOM 3735 C C . GLU B 1 195 ? -40.494 3.879 -54.772 1.00 69.80 195 GLU B C 1
ATOM 3736 O O . GLU B 1 195 ? -39.981 4.760 -55.426 1.00 68.39 195 GLU B O 1
ATOM 3742 N N . ASP B 1 196 ? -40.473 3.843 -53.446 1.00 71.17 196 ASP B N 1
ATOM 3743 C CA . ASP B 1 196 ? -39.782 4.832 -52.644 1.00 71.61 196 ASP B CA 1
ATOM 3744 C C . ASP B 1 196 ? -38.409 4.221 -52.397 1.00 72.12 196 ASP B C 1
ATOM 3745 O O . ASP B 1 196 ? -38.225 3.031 -52.569 1.00 73.33 196 ASP B O 1
ATOM 3750 N N . HIS B 1 197 ? -37.434 5.003 -51.942 1.00 71.80 197 HIS B N 1
ATOM 3751 C CA . HIS B 1 197 ? -36.107 4.464 -51.640 1.00 71.97 197 HIS B CA 1
ATOM 3752 C C . HIS B 1 197 ? -35.516 3.729 -52.870 1.00 72.55 197 HIS B C 1
ATOM 3753 O O . HIS B 1 197 ? -35.077 2.571 -52.764 1.00 73.35 197 HIS B O 1
ATOM 3760 N N . PRO B 1 198 ? -35.502 4.385 -54.052 1.00 72.45 198 PRO B N 1
ATOM 3761 C CA . PRO B 1 198 ? -35.015 3.642 -55.234 1.00 71.77 198 PRO B CA 1
ATOM 3762 C C . PRO B 1 198 ? -33.539 3.204 -55.128 1.00 70.55 198 PRO B C 1
ATOM 3763 O O . PRO B 1 198 ? -33.134 2.242 -55.769 1.00 70.14 198 PRO B O 1
ATOM 3767 N N . HIS B 1 199 ? -32.762 3.901 -54.299 1.00 69.64 199 HIS B N 1
ATOM 3768 C CA . HIS B 1 199 ? -31.379 3.541 -54.009 1.00 69.39 199 HIS B CA 1
ATOM 3769 C C . HIS B 1 199 ? -31.197 2.128 -53.425 1.00 69.02 199 HIS B C 1
ATOM 3770 O O . HIS B 1 199 ? -30.211 1.482 -53.707 1.00 68.97 199 HIS B O 1
ATOM 3777 N N . ILE B 1 200 ? -32.184 1.653 -52.672 1.00 68.96 200 ILE B N 1
ATOM 3778 C CA . ILE B 1 200 ? -32.069 0.381 -51.943 1.00 69.01 200 ILE B CA 1
ATOM 3779 C C . ILE B 1 200 ? -31.785 -0.932 -52.715 1.00 69.74 200 ILE B C 1
ATOM 3780 O O . ILE B 1 200 ? -30.995 -1.735 -52.224 1.00 70.10 200 ILE B O 1
ATOM 3785 N N . ARG B 1 201 ? -32.389 -1.175 -53.874 1.00 70.02 201 ARG B N 1
ATOM 3786 C CA . ARG B 1 201 ? -32.099 -2.433 -54.597 1.00 71.15 201 ARG B CA 1
ATOM 3787 C C . ARG B 1 201 ? -32.533 -3.643 -53.758 1.00 69.61 201 ARG B C 1
ATOM 3788 O O . ARG B 1 201 ? -31.746 -4.504 -53.348 1.00 68.10 201 ARG B O 1
ATOM 3796 N N . GLY B 1 202 ? -33.815 -3.641 -53.450 1.00 68.38 202 GLY B N 1
ATOM 3797 C CA . GLY B 1 202 ? -34.494 -4.740 -52.748 1.00 66.87 202 GLY B CA 1
ATOM 3798 C C . GLY B 1 202 ? -35.740 -5.194 -53.443 1.00 65.42 202 GLY B C 1
ATOM 3799 O O . GLY B 1 202 ? -35.713 -5.438 -54.627 1.00 66.80 202 GLY B O 1
ATOM 3800 N N . TYR B 1 203 ? -36.796 -5.441 -52.682 1.00 62.66 203 TYR B N 1
ATOM 3801 C CA . TYR B 1 203 ? -38.088 -5.826 -53.253 1.00 60.40 203 TYR B CA 1
ATOM 3802 C C . TYR B 1 203 ? -39.246 -5.102 -52.594 1.00 59.17 203 TYR B C 1
ATOM 3803 O O . TYR B 1 203 ? -39.160 -4.699 -51.450 1.00 58.03 203 TYR B O 1
ATOM 3812 N N . SER B 1 204 ? -40.297 -4.887 -53.377 1.00 58.46 204 SER B N 1
ATOM 3813 C CA . SER B 1 204 ? -41.540 -4.302 -52.908 1.00 57.61 204 SER B CA 1
ATOM 3814 C C . SER B 1 204 ? -42.729 -5.208 -53.206 1.00 57.26 204 SER B C 1
ATOM 3815 O O . SER B 1 204 ? -42.605 -6.161 -53.968 1.00 57.76 204 SER B O 1
ATOM 3818 N N . LEU B 1 205 ? -43.883 -4.914 -52.614 1.00 56.79 205 LEU B N 1
ATOM 3819 C CA . LEU B 1 205 ? -45.074 -5.752 -52.873 1.00 56.41 205 LEU B CA 1
ATOM 3820 C C . LEU B 1 205 ? -45.260 -5.927 -54.402 1.00 56.66 205 LEU B C 1
ATOM 3821 O O . LEU B 1 205 ? -44.756 -5.156 -55.155 1.00 57.34 205 LEU B O 1
ATOM 3826 N N . ASP B 1 206 ? -45.898 -7.027 -54.781 1.00 56.75 206 ASP B N 1
ATOM 3827 C CA . ASP B 1 206 ? -46.382 -7.266 -56.133 1.00 57.04 206 ASP B CA 1
ATOM 3828 C C . ASP B 1 206 ? -47.923 -7.458 -56.261 1.00 57.68 206 ASP B C 1
ATOM 3829 O O . ASP B 1 206 ? -48.468 -8.565 -56.076 1.00 57.40 206 ASP B O 1
ATOM 3834 N N . GLU B 1 207 ? -48.609 -6.369 -56.573 1.00 58.69 207 GLU B N 1
ATOM 3835 C CA . GLU B 1 207 ? -50.075 -6.367 -56.611 1.00 60.14 207 GLU B CA 1
ATOM 3836 C C . GLU B 1 207 ? -50.604 -7.579 -57.380 1.00 58.40 207 GLU B C 1
ATOM 3837 O O . GLU B 1 207 ? -51.490 -8.290 -56.920 1.00 58.36 207 GLU B O 1
ATOM 3843 N N . ASP B 1 208 ? -49.989 -7.838 -58.533 1.00 56.42 208 ASP B N 1
ATOM 3844 C CA . ASP B 1 208 ? -50.424 -8.910 -59.428 1.00 55.21 208 ASP B CA 1
ATOM 3845 C C . ASP B 1 208 ? -50.303 -10.279 -58.775 1.00 53.89 208 ASP B C 1
ATOM 3846 O O . ASP B 1 208 ? -51.298 -10.988 -58.647 1.00 53.93 208 ASP B O 1
ATOM 3851 N N . LYS B 1 209 ? -49.085 -10.648 -58.381 1.00 53.04 209 LYS B N 1
ATOM 3852 C CA . LYS B 1 209 ? -48.848 -11.911 -57.665 1.00 52.25 209 LYS B CA 1
ATOM 3853 C C . LYS B 1 209 ? -49.746 -12.046 -56.430 1.00 51.43 209 LYS B C 1
ATOM 3854 O O . LYS B 1 209 ? -50.304 -13.119 -56.175 1.00 51.65 209 LYS B O 1
ATOM 3860 N N . ALA B 1 210 ? -49.905 -10.945 -55.700 1.00 50.51 210 ALA B N 1
ATOM 3861 C CA . ALA B 1 210 ? -50.787 -10.894 -54.530 1.00 49.53 210 ALA B CA 1
ATOM 3862 C C . ALA B 1 210 ? -52.252 -11.121 -54.869 1.00 48.98 210 ALA B C 1
ATOM 3863 O O . ALA B 1 210 ? -52.918 -11.917 -54.212 1.00 49.15 210 ALA B O 1
ATOM 3865 N N . LEU B 1 211 ? -52.751 -10.411 -55.880 1.00 48.38 211 LEU B N 1
ATOM 3866 C CA . LEU B 1 211 ? -54.139 -10.569 -56.349 1.00 47.50 211 LEU B CA 1
ATOM 3867 C C . LEU B 1 211 ? -54.428 -11.981 -56.868 1.00 47.53 211 LEU B C 1
ATOM 3868 O O . LEU B 1 211 ? -55.533 -12.496 -56.692 1.00 47.81 211 LEU B O 1
ATOM 3873 N N . ALA B 1 212 ? -53.426 -12.596 -57.495 1.00 47.82 212 ALA B N 1
ATOM 3874 C CA . ALA B 1 212 ? -53.529 -13.969 -58.007 1.00 48.10 212 ALA B CA 1
ATOM 3875 C C . ALA B 1 212 ? -53.282 -15.057 -56.949 1.00 48.22 212 ALA B C 1
ATOM 3876 O O . ALA B 1 212 ? -53.402 -16.244 -57.255 1.00 48.47 212 ALA B O 1
ATOM 3878 N N . GLU B 1 213 ? -52.936 -14.657 -55.723 1.00 48.72 213 GLU B N 1
ATOM 3879 C CA . GLU B 1 213 ? -52.646 -15.578 -54.612 1.00 48.81 213 GLU B CA 1
ATOM 3880 C C . GLU B 1 213 ? -51.542 -16.594 -54.940 1.00 49.01 213 GLU B C 1
ATOM 3881 O O . GLU B 1 213 ? -51.641 -17.770 -54.584 1.00 48.26 213 GLU B O 1
ATOM 3887 N N . HIS B 1 214 ? -50.489 -16.122 -55.611 1.00 50.25 214 HIS B N 1
ATOM 3888 C CA . HIS B 1 214 ? -49.325 -16.951 -55.968 1.00 51.44 214 HIS B CA 1
ATOM 3889 C C . HIS B 1 214 ? -48.054 -16.428 -55.293 1.00 51.30 214 HIS B C 1
ATOM 3890 O O . HIS B 1 214 ? -47.260 -15.714 -55.917 1.00 51.42 214 HIS B O 1
ATOM 3897 N N . PRO B 1 215 ? -47.864 -16.773 -54.000 1.00 51.47 215 PRO B N 1
ATOM 3898 C CA . PRO B 1 215 ? -46.721 -16.266 -53.239 1.00 51.44 215 PRO B CA 1
ATOM 3899 C C . PRO B 1 215 ? -45.420 -16.938 -53.609 1.00 51.51 215 PRO B C 1
ATOM 3900 O O . PRO B 1 215 ? -45.413 -18.059 -54.109 1.00 52.10 215 PRO B O 1
ATOM 3904 N N . ASP B 1 216 ? -44.331 -16.223 -53.355 1.00 51.39 216 ASP B N 1
ATOM 3905 C CA . ASP B 1 216 ? -42.986 -16.691 -53.658 1.00 51.17 216 ASP B CA 1
ATOM 3906 C C . ASP B 1 216 ? -42.401 -17.364 -52.431 1.00 50.55 216 ASP B C 1
ATOM 3907 O O . ASP B 1 216 ? -41.941 -18.506 -52.509 1.00 51.37 216 ASP B O 1
ATOM 3912 N N . TYR B 1 217 ? -42.463 -16.664 -51.299 1.00 49.48 217 TYR B N 1
ATOM 3913 C CA . TYR B 1 217 ? -41.953 -17.160 -50.034 1.00 49.09 217 TYR B CA 1
ATOM 3914 C C . TYR B 1 217 ? -43.056 -17.251 -48.981 1.00 47.43 217 TYR B C 1
ATOM 3915 O O . TYR B 1 217 ? -44.060 -16.550 -49.046 1.00 46.29 217 TYR B O 1
ATOM 3924 N N . PHE B 1 218 ? -42.828 -18.112 -47.998 1.00 46.37 218 PHE B N 1
ATOM 3925 C CA . PHE B 1 218 ? -43.670 -18.258 -46.820 1.00 45.64 218 PHE B CA 1
ATOM 3926 C C . PHE B 1 218 ? -42.767 -18.013 -45.628 1.00 44.70 218 PHE B C 1
ATOM 3927 O O . PHE B 1 218 ? -41.605 -18.407 -45.650 1.00 44.96 218 PHE B O 1
ATOM 3935 N N . THR B 1 219 ? -43.276 -17.355 -44.596 1.00 43.91 219 THR B N 1
ATOM 3936 C CA . THR B 1 219 ? -42.433 -17.053 -43.444 1.00 43.49 219 THR B CA 1
ATOM 3937 C C . THR B 1 219 ? -43.077 -17.360 -42.116 1.00 43.29 219 THR B C 1
ATOM 3938 O O . THR B 1 219 ? -44.278 -17.178 -41.924 1.00 41.93 219 THR B O 1
ATOM 3942 N N . PHE B 1 220 ? -42.244 -17.817 -41.193 1.00 43.95 220 PHE B N 1
ATOM 3943 C CA . PHE B 1 220 ? -42.650 -17.995 -39.812 1.00 44.07 220 PHE B CA 1
ATOM 3944 C C . PHE B 1 220 ? -41.934 -16.927 -39.024 1.00 44.10 220 PHE B C 1
ATOM 3945 O O . PHE B 1 220 ? -40.710 -16.852 -39.051 1.00 43.66 220 PHE B O 1
ATOM 3953 N N . ASN B 1 221 ? -42.693 -16.090 -38.332 1.00 44.34 221 ASN B N 1
ATOM 3954 C CA . ASN B 1 221 ? -42.111 -15.029 -37.527 1.00 44.66 221 ASN B CA 1
ATOM 3955 C C . ASN B 1 221 ? -41.230 -14.049 -38.325 1.00 44.71 221 ASN B C 1
ATOM 3956 O O . ASN B 1 221 ? -40.223 -13.564 -37.819 1.00 44.74 221 ASN B O 1
ATOM 3961 N N . GLY B 1 222 ? -41.658 -13.707 -39.541 1.00 44.83 222 GLY B N 1
ATOM 3962 C CA . GLY B 1 222 ? -41.032 -12.638 -40.337 1.00 44.93 222 GLY B CA 1
ATOM 3963 C C . GLY B 1 222 ? -39.787 -12.933 -41.154 1.00 45.27 222 GLY B C 1
ATOM 3964 O O . GLY B 1 222 ? -39.237 -12.021 -41.773 1.00 45.70 222 GLY B O 1
ATOM 3965 N N . HIS B 1 223 ? -39.318 -14.175 -41.162 1.00 45.59 223 HIS B N 1
ATOM 3966 C CA . HIS B 1 223 ? -38.131 -14.520 -41.936 1.00 45.91 223 HIS B CA 1
ATOM 3967 C C . HIS B 1 223 ? -38.234 -15.925 -42.486 1.00 46.56 223 HIS B C 1
ATOM 3968 O O . HIS B 1 223 ? -38.855 -16.787 -41.869 1.00 47.38 223 HIS B O 1
ATOM 3975 N N . THR B 1 224 ? -37.619 -16.165 -43.633 1.00 47.07 224 THR B N 1
ATOM 3976 C CA . THR B 1 224 ? -37.731 -17.460 -44.277 1.00 47.42 224 THR B CA 1
ATOM 3977 C C . THR B 1 224 ? -37.016 -18.531 -43.450 1.00 48.00 224 THR B C 1
ATOM 3978 O O . THR B 1 224 ? -37.513 -19.646 -43.279 1.00 48.93 224 THR B O 1
ATOM 3982 N N . GLN B 1 225 ? -35.825 -18.203 -42.996 1.00 48.31 225 GLN B N 1
ATOM 3983 C CA . GLN B 1 225 ? -35.057 -19.073 -42.104 1.00 48.92 225 GLN B CA 1
ATOM 3984 C C . GLN B 1 225 ? -35.267 -18.892 -40.596 1.00 48.27 225 GLN B C 1
ATOM 3985 O O . GLN B 1 225 ? -34.603 -19.539 -39.828 1.00 47.80 225 GLN B O 1
ATOM 3991 N N . ALA B 1 226 ? -36.154 -17.980 -40.202 1.00 48.08 226 ALA B N 1
ATOM 3992 C CA . ALA B 1 226 ? -36.407 -17.749 -38.789 1.00 48.15 226 ALA B CA 1
ATOM 3993 C C . ALA B 1 226 ? -36.983 -19.032 -38.238 1.00 48.83 226 ALA B C 1
ATOM 3994 O O . ALA B 1 226 ? -37.827 -19.659 -38.893 1.00 50.53 226 ALA B O 1
ATOM 3996 N N . LEU B 1 227 ? -36.484 -19.437 -37.070 1.00 48.24 227 LEU B N 1
ATOM 3997 C CA . LEU B 1 227 ? -36.865 -20.694 -36.434 1.00 47.96 227 LEU B CA 1
ATOM 3998 C C . LEU B 1 227 ? -36.118 -21.863 -37.058 1.00 47.56 227 LEU B C 1
ATOM 3999 O O . LEU B 1 227 ? -36.258 -23.003 -36.612 1.00 47.44 227 LEU B O 1
ATOM 4004 N N . MET B 1 228 ? -35.372 -21.594 -38.124 1.00 48.20 228 MET B N 1
ATOM 4005 C CA . MET B 1 228 ? -34.546 -22.586 -38.777 1.00 48.88 228 MET B CA 1
ATOM 4006 C C . MET B 1 228 ? -33.072 -22.276 -38.642 1.00 48.77 228 MET B C 1
ATOM 4007 O O . MET B 1 228 ? -32.239 -23.165 -38.818 1.00 49.58 228 MET B O 1
ATOM 4012 N N . ASP B 1 229 ? -32.742 -21.027 -38.321 1.00 47.91 229 ASP B N 1
ATOM 4013 C CA . ASP B 1 229 ? -31.354 -20.599 -38.217 1.00 47.20 229 ASP B CA 1
ATOM 4014 C C . ASP B 1 229 ? -30.964 -20.314 -36.756 1.00 47.53 229 ASP B C 1
ATOM 4015 O O . ASP B 1 229 ? -31.670 -19.545 -36.101 1.00 48.03 229 ASP B O 1
ATOM 4020 N N . PRO B 1 230 ? -29.848 -20.914 -36.245 1.00 47.59 230 PRO B N 1
ATOM 4021 C CA . PRO B 1 230 ? -29.492 -20.605 -34.848 1.00 47.63 230 PRO B CA 1
ATOM 4022 C C . PRO B 1 230 ? -29.260 -19.129 -34.646 1.00 47.50 230 PRO B C 1
ATOM 4023 O O . PRO B 1 230 ? -29.669 -18.579 -33.626 1.00 48.38 230 PRO B O 1
ATOM 4027 N N . SER B 1 231 ? -28.658 -18.483 -35.636 1.00 47.23 231 SER B N 1
ATOM 4028 C CA . SER B 1 231 ? -28.439 -17.032 -35.585 1.00 47.42 231 SER B CA 1
ATOM 4029 C C . SER B 1 231 ? -29.729 -16.203 -35.532 1.00 47.88 231 SER B C 1
ATOM 4030 O O . SER B 1 231 ? -29.736 -15.123 -34.964 1.00 48.38 231 SER B O 1
ATOM 4033 N N . ILE B 1 232 ? -30.809 -16.701 -36.131 1.00 48.25 232 ILE B N 1
ATOM 4034 C CA . ILE B 1 232 ? -32.100 -15.999 -36.120 1.00 48.67 232 ILE B CA 1
ATOM 4035 C C . ILE B 1 232 ? -33.203 -16.791 -35.414 1.00 49.79 232 ILE B C 1
ATOM 4036 O O . ILE B 1 232 ? -34.089 -17.300 -36.061 1.00 51.86 232 ILE B O 1
ATOM 4041 N N . TYR B 1 233 ? -33.102 -16.929 -34.102 1.00 49.60 233 TYR B N 1
ATOM 4042 C CA . TYR B 1 233 ? -34.073 -17.690 -33.340 1.00 49.54 233 TYR B CA 1
ATOM 4043 C C . TYR B 1 233 ? -34.271 -19.148 -33.837 1.00 49.44 233 TYR B C 1
ATOM 4044 O O . TYR B 1 233 ? -35.324 -19.712 -33.677 1.00 48.36 233 TYR B O 1
ATOM 4053 N N . GLY B 1 234 ? -33.225 -19.771 -34.333 1.00 50.12 234 GLY B N 1
ATOM 4054 C CA . GLY B 1 234 ? -33.296 -21.177 -34.767 1.00 50.48 234 GLY B CA 1
ATOM 4055 C C . GLY B 1 234 ? -33.530 -22.197 -33.691 1.00 50.95 234 GLY B C 1
ATOM 4056 O O . GLY B 1 234 ? -34.267 -23.145 -33.863 1.00 51.16 234 GLY B O 1
ATOM 4057 N N . ASN B 1 235 ? -32.938 -21.988 -32.527 1.00 51.60 235 ASN B N 1
ATOM 4058 C CA . ASN B 1 235 ? -33.136 -22.897 -31.372 1.00 51.66 235 ASN B CA 1
ATOM 4059 C C . ASN B 1 235 ? -33.865 -22.161 -30.237 1.00 50.99 235 ASN B C 1
ATOM 4060 O O . ASN B 1 235 ? -33.793 -22.535 -29.070 1.00 50.88 235 ASN B O 1
ATOM 4065 N N . ALA B 1 236 ? -34.700 -21.199 -30.629 1.00 50.73 236 ALA B N 1
ATOM 4066 C CA . ALA B 1 236 ? -35.379 -20.310 -29.675 1.00 50.85 236 ALA B CA 1
ATOM 4067 C C . ALA B 1 236 ? -36.483 -21.045 -28.984 1.00 50.68 236 ALA B C 1
ATOM 4068 O O . ALA B 1 236 ? -36.656 -20.880 -27.807 1.00 50.56 236 ALA B O 1
ATOM 4070 N N . ILE B 1 237 ? -37.204 -21.855 -29.744 1.00 50.99 237 ILE B N 1
ATOM 4071 C CA . ILE B 1 237 ? -38.305 -22.625 -29.223 1.00 51.20 237 ILE B CA 1
ATOM 4072 C C . ILE B 1 237 ? -37.745 -23.975 -28.800 1.00 50.62 237 ILE B C 1
ATOM 4073 O O . ILE B 1 237 ? -37.726 -24.940 -29.575 1.00 50.25 237 ILE B O 1
ATOM 4078 N N . THR B 1 238 ? -37.342 -24.058 -27.542 1.00 50.35 238 THR B N 1
ATOM 4079 C CA . THR B 1 238 ? -36.810 -25.314 -26.983 1.00 49.68 238 THR B CA 1
ATOM 4080 C C . THR B 1 238 ? -37.496 -25.632 -25.658 1.00 48.86 238 THR B C 1
ATOM 4081 O O . THR B 1 238 ? -37.712 -24.741 -24.822 1.00 48.63 238 THR B O 1
ATOM 4085 N N . VAL B 1 239 ? -37.854 -26.895 -25.474 1.00 48.39 239 VAL B N 1
ATOM 4086 C CA . VAL B 1 239 ? -38.565 -27.309 -24.275 1.00 48.16 239 VAL B CA 1
ATOM 4087 C C . VAL B 1 239 ? -38.030 -28.622 -23.753 1.00 47.64 239 VAL B C 1
ATOM 4088 O O . VAL B 1 239 ? -37.586 -29.471 -24.516 1.00 47.31 239 VAL B O 1
ATOM 4092 N N . ASN B 1 240 ? -38.138 -28.819 -22.437 1.00 47.75 240 ASN B N 1
ATOM 4093 C CA . ASN B 1 240 ? -37.733 -30.088 -21.805 1.00 47.82 240 ASN B CA 1
ATOM 4094 C C . ASN B 1 240 ? -38.778 -31.180 -22.004 1.00 47.87 240 ASN B C 1
ATOM 4095 O O . ASN B 1 240 ? -39.963 -30.885 -22.072 1.00 47.91 240 ASN B O 1
ATOM 4100 N N . GLN B 1 241 ? -38.318 -32.420 -22.146 1.00 48.30 241 GLN B N 1
ATOM 4101 C CA . GLN B 1 241 ? -39.193 -33.550 -22.360 1.00 48.50 241 GLN B CA 1
ATOM 4102 C C . GLN B 1 241 ? -40.172 -33.698 -21.209 1.00 48.76 241 GLN B C 1
ATOM 4103 O O . GLN B 1 241 ? -39.828 -33.486 -20.059 1.00 48.45 241 GLN B O 1
ATOM 4109 N N . GLY B 1 242 ? -41.401 -34.065 -21.546 1.00 49.40 242 GLY B N 1
ATOM 4110 C CA . GLY B 1 242 ? -42.480 -34.202 -20.575 1.00 49.75 242 GLY B CA 1
ATOM 4111 C C . GLY B 1 242 ? -43.138 -32.883 -20.204 1.00 49.58 242 GLY B C 1
ATOM 4112 O O . GLY B 1 242 ? -44.013 -32.853 -19.341 1.00 50.42 242 GLY B O 1
ATOM 4113 N N . ASP B 1 243 ? -42.725 -31.791 -20.842 1.00 48.98 243 ASP B N 1
ATOM 4114 C CA . ASP B 1 243 ? -43.302 -30.492 -20.542 1.00 48.80 243 ASP B CA 1
ATOM 4115 C C . ASP B 1 243 ? -44.615 -30.356 -21.289 1.00 48.31 243 ASP B C 1
ATOM 4116 O O . ASP B 1 243 ? -44.785 -30.922 -22.378 1.00 48.09 243 ASP B O 1
ATOM 4121 N N . LYS B 1 244 ? -45.539 -29.616 -20.682 1.00 47.62 244 LYS B N 1
ATOM 4122 C CA . LYS B 1 244 ? -46.712 -29.105 -21.375 1.00 46.85 244 LYS B CA 1
ATOM 4123 C C . LYS B 1 244 ? -46.328 -27.828 -22.109 1.00 45.86 244 LYS B C 1
ATOM 4124 O O . LYS B 1 244 ? -45.680 -26.952 -21.533 1.00 45.69 244 LYS B O 1
ATOM 4130 N N . VAL B 1 245 ? -46.726 -27.735 -23.379 1.00 44.69 245 VAL B N 1
ATOM 4131 C CA . VAL B 1 245 ? -46.423 -26.577 -24.226 1.00 43.80 245 VAL B CA 1
ATOM 4132 C C . VAL B 1 245 ? -47.716 -25.965 -24.751 1.00 42.76 245 VAL B C 1
ATOM 4133 O O . VAL B 1 245 ? -48.633 -26.686 -25.134 1.00 42.58 245 VAL B O 1
ATOM 4137 N N . ARG B 1 246 ? -47.777 -24.633 -24.761 1.00 41.80 246 ARG B N 1
ATOM 4138 C CA . ARG B 1 246 ? -48.890 -23.895 -25.359 1.00 41.36 246 ARG B CA 1
ATOM 4139 C C . ARG B 1 246 ? -48.340 -23.001 -26.452 1.00 41.05 246 ARG B C 1
ATOM 4140 O O . ARG B 1 246 ? -47.293 -22.374 -26.278 1.00 41.58 246 ARG B O 1
ATOM 4148 N N . LEU B 1 247 ? -49.059 -22.926 -27.566 1.00 40.59 247 LEU B N 1
ATOM 4149 C CA . LEU B 1 247 ? -48.629 -22.132 -28.704 1.00 40.50 247 LEU B CA 1
ATOM 4150 C C . LEU B 1 247 ? -49.723 -21.153 -29.115 1.00 39.83 247 LEU B C 1
ATOM 4151 O O . LEU B 1 247 ? -50.831 -21.564 -29.462 1.00 40.13 247 LEU B O 1
ATOM 4156 N N . PHE B 1 248 ? -49.402 -19.862 -29.059 1.00 38.87 248 PHE B N 1
ATOM 4157 C CA . PHE B 1 248 ? -50.281 -18.810 -29.559 1.00 38.27 248 PHE B CA 1
ATOM 4158 C C . PHE B 1 248 ? -49.934 -18.589 -31.025 1.00 37.77 248 PHE B C 1
ATOM 4159 O O . PHE B 1 248 ? -48.824 -18.168 -31.344 1.00 37.69 248 PHE B O 1
ATOM 4167 N N . PHE B 1 249 ? -50.880 -18.886 -31.914 1.00 37.45 249 PHE B N 1
ATOM 4168 C CA . PHE B 1 249 ? -50.626 -18.890 -33.357 1.00 37.18 249 PHE B CA 1
ATOM 4169 C C . PHE B 1 249 ? -51.516 -17.893 -34.090 1.00 37.36 249 PHE B C 1
ATOM 4170 O O . PHE B 1 249 ? -52.719 -17.851 -33.842 1.00 37.51 249 PHE B O 1
ATOM 4178 N N . VAL B 1 250 ? -50.924 -17.122 -35.007 1.00 37.38 250 VAL B N 1
ATOM 4179 C CA . VAL B 1 250 ? -51.691 -16.229 -35.886 1.00 37.29 250 VAL B CA 1
ATOM 4180 C C . VAL B 1 250 ? -51.378 -16.554 -37.348 1.00 37.39 250 VAL B C 1
ATOM 4181 O O . VAL B 1 250 ? -50.267 -16.965 -37.694 1.00 37.01 250 VAL B O 1
ATOM 4185 N N . ALA B 1 251 ? -52.400 -16.420 -38.188 1.00 37.68 251 ALA B N 1
ATOM 4186 C CA . ALA B 1 251 ? -52.254 -16.542 -39.629 1.00 37.79 251 ALA B CA 1
ATOM 4187 C C . ALA B 1 251 ? -52.475 -15.158 -40.217 1.00 38.01 251 ALA B C 1
ATOM 4188 O O . ALA B 1 251 ? -53.608 -14.756 -40.474 1.00 38.18 251 ALA B O 1
ATOM 4190 N N . GLY B 1 252 ? -51.381 -14.426 -40.405 1.00 38.18 252 GLY B N 1
ATOM 4191 C CA . GLY B 1 252 ? -51.431 -13.087 -40.985 1.00 38.23 252 GLY B CA 1
ATOM 4192 C C . GLY B 1 252 ? -51.885 -13.070 -42.433 1.00 38.40 252 GLY B C 1
ATOM 4193 O O . GLY B 1 252 ? -52.561 -12.136 -42.864 1.00 38.64 252 GLY B O 1
ATOM 4194 N N . GLY B 1 253 ? -51.511 -14.108 -43.178 1.00 38.57 253 GLY B N 1
ATOM 4195 C CA . GLY B 1 253 ? -51.862 -14.219 -44.585 1.00 38.91 253 GLY B CA 1
ATOM 4196 C C . GLY B 1 253 ? -50.967 -13.306 -45.410 1.00 39.09 253 GLY B C 1
ATOM 4197 O O . GLY B 1 253 ? -49.744 -13.504 -45.409 1.00 39.38 253 GLY B O 1
ATOM 4198 N N . PRO B 1 254 ? -51.525 -12.305 -46.103 1.00 40.04 254 PRO B N 1
ATOM 4199 C CA . PRO B 1 254 ? -52.940 -11.909 -46.043 1.00 40.75 254 PRO B CA 1
ATOM 4200 C C . PRO B 1 254 ? -53.930 -12.731 -46.884 1.00 41.48 254 PRO B C 1
ATOM 4201 O O . PRO B 1 254 ? -55.105 -12.390 -46.902 1.00 41.92 254 PRO B O 1
ATOM 4205 N N . ASN B 1 255 ? -53.481 -13.800 -47.538 1.00 42.09 255 ASN B N 1
ATOM 4206 C CA . ASN B 1 255 ? -54.369 -14.641 -48.351 1.00 42.19 255 ASN B CA 1
ATOM 4207 C C . ASN B 1 255 ? -54.408 -16.119 -47.995 1.00 42.31 255 ASN B C 1
ATOM 4208 O O . ASN B 1 255 ? -55.451 -16.742 -48.134 1.00 42.46 255 ASN B O 1
ATOM 4213 N N . ILE B 1 256 ? -53.283 -16.682 -47.564 1.00 42.39 256 ILE B N 1
ATOM 4214 C CA . ILE B 1 256 ? -53.178 -18.122 -47.394 1.00 42.38 256 ILE B CA 1
ATOM 4215 C C . ILE B 1 256 ? -53.246 -18.483 -45.916 1.00 42.16 256 ILE B C 1
ATOM 4216 O O . ILE B 1 256 ? -52.469 -17.985 -45.091 1.00 41.72 256 ILE B O 1
ATOM 4221 N N . GLY B 1 257 ? -54.181 -19.369 -45.592 1.00 42.24 257 GLY B N 1
ATOM 4222 C CA . GLY B 1 257 ? -54.312 -19.899 -44.243 1.00 41.93 257 GLY B CA 1
ATOM 4223 C C . GLY B 1 257 ? -53.190 -20.879 -43.985 1.00 41.54 257 GLY B C 1
ATOM 4224 O O . GLY B 1 257 ? -52.373 -21.145 -44.859 1.00 41.52 257 GLY B O 1
ATOM 4225 N N . SER B 1 258 ? -53.137 -21.421 -42.779 1.00 40.98 258 SER B N 1
ATOM 4226 C CA . SER B 1 258 ? -52.086 -22.368 -42.438 1.00 40.66 258 SER B CA 1
ATOM 4227 C C . SER B 1 258 ? -52.631 -23.713 -42.003 1.00 40.51 258 SER B C 1
ATOM 4228 O O . SER B 1 258 ? -53.388 -23.804 -41.044 1.00 41.22 258 SER B O 1
ATOM 4231 N N . ASN B 1 259 ? -52.196 -24.759 -42.692 1.00 40.02 259 ASN B N 1
ATOM 4232 C CA . ASN B 1 259 ? -52.489 -26.119 -42.281 1.00 39.64 259 ASN B CA 1
ATOM 4233 C C . ASN B 1 259 ? -51.415 -26.454 -41.277 1.00 39.47 259 ASN B C 1
ATOM 4234 O O . ASN B 1 259 ? -50.551 -27.292 -41.521 1.00 38.91 259 ASN B O 1
ATOM 4239 N N . PHE B 1 260 ? -51.498 -25.798 -40.123 1.00 39.60 260 PHE B N 1
ATOM 4240 C CA . PHE B 1 260 ? -50.468 -25.911 -39.097 1.00 39.87 260 PHE B CA 1
ATOM 4241 C C . PHE B 1 260 ? -50.363 -27.321 -38.515 1.00 40.08 260 PHE B C 1
ATOM 4242 O O . PHE B 1 260 ? -51.369 -27.982 -38.265 1.00 40.60 260 PHE B O 1
ATOM 4250 N N . HIS B 1 261 ? -49.123 -27.745 -38.292 1.00 40.23 261 HIS B N 1
ATOM 4251 C CA . HIS B 1 261 ? -48.812 -29.064 -37.755 1.00 40.78 261 HIS B CA 1
ATOM 4252 C C . HIS B 1 261 ? -47.350 -29.090 -37.331 1.00 40.72 261 HIS B C 1
ATOM 4253 O O . HIS B 1 261 ? -46.513 -28.451 -37.966 1.00 40.76 261 HIS B O 1
ATOM 4260 N N . ILE B 1 262 ? -47.050 -29.808 -36.255 1.00 40.94 262 ILE B N 1
ATOM 4261 C CA . ILE B 1 262 ? -45.673 -29.976 -35.805 1.00 40.96 262 ILE B CA 1
ATOM 4262 C C . ILE B 1 262 ? -45.360 -31.458 -35.871 1.00 41.46 262 ILE B C 1
ATOM 4263 O O . ILE B 1 262 ? -46.065 -32.272 -35.281 1.00 41.91 262 ILE B O 1
ATOM 4268 N N . ILE B 1 263 ? -44.286 -31.797 -36.579 1.00 41.99 263 ILE B N 1
ATOM 4269 C CA . ILE B 1 263 ? -43.915 -33.196 -36.788 1.00 42.67 263 ILE B CA 1
ATOM 4270 C C . ILE B 1 263 ? -43.598 -33.882 -35.461 1.00 43.39 263 ILE B C 1
ATOM 4271 O O . ILE B 1 263 ? -42.950 -33.311 -34.582 1.00 43.95 263 ILE B O 1
ATOM 4276 N N . GLY B 1 264 ? -44.078 -35.114 -35.324 1.00 43.95 264 GLY B N 1
ATOM 4277 C CA . GLY B 1 264 ? -43.879 -35.896 -34.114 1.00 44.25 264 GLY B CA 1
ATOM 4278 C C . GLY B 1 264 ? -44.653 -35.353 -32.931 1.00 44.56 264 GLY B C 1
ATOM 4279 O O . GLY B 1 264 ? -44.350 -35.704 -31.797 1.00 44.53 264 GLY B O 1
ATOM 4280 N N . GLN B 1 265 ? -45.653 -34.509 -33.186 1.00 45.15 265 GLN B N 1
ATOM 4281 C CA . GLN B 1 265 ? -46.446 -33.914 -32.121 1.00 45.78 265 GLN B CA 1
ATOM 4282 C C . GLN B 1 265 ? -47.936 -34.061 -32.374 1.00 45.34 265 GLN B C 1
ATOM 4283 O O . GLN B 1 265 ? -48.397 -34.049 -33.521 1.00 44.86 265 GLN B O 1
ATOM 4289 N N . ILE B 1 266 ? -48.689 -34.205 -31.286 1.00 45.32 266 ILE B N 1
ATOM 4290 C CA . ILE B 1 266 ? -50.145 -34.289 -31.335 1.00 45.27 266 ILE B CA 1
ATOM 4291 C C . ILE B 1 266 ? -50.709 -33.184 -30.457 1.00 44.69 266 ILE B C 1
ATOM 4292 O O . ILE B 1 266 ? -50.291 -33.027 -29.313 1.00 44.69 266 ILE B O 1
ATOM 4297 N N . PHE B 1 267 ? -51.688 -32.450 -30.979 1.00 44.36 267 PHE B N 1
ATOM 4298 C CA . PHE B 1 267 ? -52.310 -31.368 -30.223 1.00 44.26 267 PHE B CA 1
ATOM 4299 C C . PHE B 1 267 ? -53.398 -31.931 -29.321 1.00 44.82 267 PHE B C 1
ATOM 4300 O O . PHE B 1 267 ? -54.454 -32.355 -29.786 1.00 45.42 267 PHE B O 1
ATOM 4308 N N . ASP B 1 268 ? -53.130 -31.932 -28.025 1.00 45.27 268 ASP B N 1
ATOM 4309 C CA . ASP B 1 268 ? -54.097 -32.408 -27.036 1.00 45.64 268 ASP B CA 1
ATOM 4310 C C . ASP B 1 268 ? -55.326 -31.518 -26.978 1.00 45.67 268 ASP B C 1
ATOM 4311 O O . ASP B 1 268 ? -56.437 -32.004 -26.787 1.00 45.68 268 ASP B O 1
ATOM 4316 N N . LYS B 1 269 ? -55.120 -30.214 -27.150 1.00 45.83 269 LYS B N 1
ATOM 4317 C CA . LYS B 1 269 ? -56.213 -29.242 -27.177 1.00 45.76 269 LYS B CA 1
ATOM 4318 C C . LYS B 1 269 ? -56.012 -28.235 -28.309 1.00 45.47 269 LYS B C 1
ATOM 4319 O O . LYS B 1 269 ? -54.907 -27.732 -28.527 1.00 44.55 269 LYS B O 1
ATOM 4325 N N . PHE B 1 270 ? -57.090 -27.934 -29.023 1.00 46.00 270 PHE B N 1
ATOM 4326 C CA . PHE B 1 270 ? -57.072 -26.911 -30.054 1.00 45.97 270 PHE B CA 1
ATOM 4327 C C . PHE B 1 270 ? -58.343 -26.067 -29.969 1.00 46.06 270 PHE B C 1
ATOM 4328 O O . PHE B 1 270 ? -59.422 -26.555 -30.225 1.00 46.56 270 PHE B O 1
ATOM 4336 N N . TYR B 1 271 ? -58.193 -24.777 -29.696 1.00 46.40 271 TYR B N 1
ATOM 4337 C CA . TYR B 1 271 ? -59.350 -23.878 -29.670 1.00 47.19 271 TYR B CA 1
ATOM 4338 C C . TYR B 1 271 ? -59.098 -22.617 -30.525 1.00 48.03 271 TYR B C 1
ATOM 4339 O O . TYR B 1 271 ? -58.182 -21.823 -30.217 1.00 47.70 271 TYR B O 1
ATOM 4348 N N . PRO B 1 272 ? -59.909 -22.426 -31.609 1.00 49.42 272 PRO B N 1
ATOM 4349 C CA . PRO B 1 272 ? -59.663 -21.164 -32.304 1.00 49.79 272 PRO B CA 1
ATOM 4350 C C . PRO B 1 272 ? -60.117 -19.928 -31.590 1.00 50.65 272 PRO B C 1
ATOM 4351 O O . PRO B 1 272 ? -59.433 -18.901 -31.713 1.00 50.91 272 PRO B O 1
ATOM 4355 N N . GLY B 1 273 ? -61.238 -20.005 -30.875 1.00 51.69 273 GLY B N 1
ATOM 4356 C CA . GLY B 1 273 ? -61.814 -18.822 -30.247 1.00 52.99 273 GLY B CA 1
ATOM 4357 C C . GLY B 1 273 ? -62.090 -18.911 -28.757 1.00 53.74 273 GLY B C 1
ATOM 4358 O O . GLY B 1 273 ? -61.657 -18.056 -27.973 1.00 54.41 273 GLY B O 1
ATOM 4359 N N . HIS B 1 274 ? -62.891 -19.884 -28.340 1.00 54.16 274 HIS B N 1
ATOM 4360 C CA . HIS B 1 274 ? -63.192 -20.090 -26.922 1.00 54.12 274 HIS B CA 1
ATOM 4361 C C . HIS B 1 274 ? -62.478 -21.301 -26.327 1.00 54.93 274 HIS B C 1
ATOM 4362 O O . HIS B 1 274 ? -62.337 -22.316 -26.965 1.00 55.93 274 HIS B O 1
ATOM 4369 N N . ARG B 1 275 ? -62.032 -21.149 -25.082 1.00 55.37 275 ARG B N 1
ATOM 4370 C CA . ARG B 1 275 ? -61.328 -22.224 -24.385 1.00 56.21 275 ARG B CA 1
ATOM 4371 C C . ARG B 1 275 ? -62.179 -23.486 -24.247 1.00 55.92 275 ARG B C 1
ATOM 4372 O O . ARG B 1 275 ? -61.675 -24.588 -24.449 1.00 54.98 275 ARG B O 1
ATOM 4380 N N . ARG B 1 276 ? -63.437 -23.297 -23.874 1.00 56.51 276 ARG B N 1
ATOM 4381 C CA . ARG B 1 276 ? -64.381 -24.411 -23.748 1.00 56.85 276 ARG B CA 1
ATOM 4382 C C . ARG B 1 276 ? -64.656 -25.190 -25.024 1.00 56.24 276 ARG B C 1
ATOM 4383 O O . ARG B 1 276 ? -64.803 -26.402 -24.968 1.00 56.36 276 ARG B O 1
ATOM 4391 N N . ASP B 1 277 ? -64.712 -24.520 -26.161 1.00 55.55 277 ASP B N 1
ATOM 4392 C CA . ASP B 1 277 ? -64.968 -25.182 -27.435 1.00 55.25 277 ASP B CA 1
ATOM 4393 C C . ASP B 1 277 ? -63.640 -25.527 -28.093 1.00 55.68 277 ASP B C 1
ATOM 4394 O O . ASP B 1 277 ? -62.933 -24.650 -28.567 1.00 56.66 277 ASP B O 1
ATOM 4399 N N . PHE B 1 278 ? -63.322 -2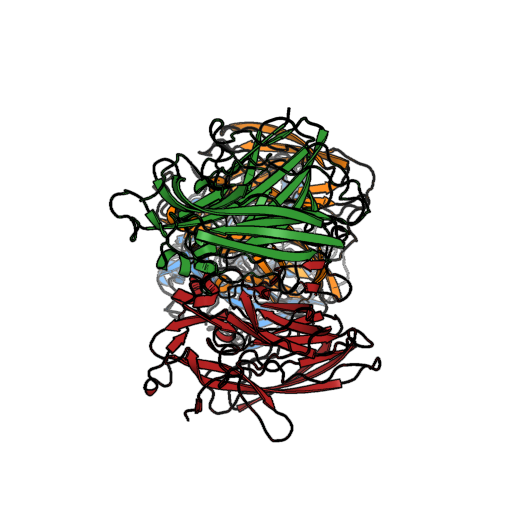6.815 -28.146 1.00 55.37 278 PHE B N 1
ATOM 4400 C CA . PHE B 1 278 ? -62.062 -27.272 -28.737 1.00 55.22 278 PHE B CA 1
ATOM 4401 C C . PHE B 1 278 ? -62.182 -28.720 -29.186 1.00 55.22 278 PHE B C 1
ATOM 4402 O O . PHE B 1 278 ? -63.093 -29.443 -28.754 1.00 56.37 278 PHE B O 1
ATOM 4410 N N . ILE B 1 279 ? -61.255 -29.139 -30.038 1.00 54.09 279 ILE B N 1
ATOM 4411 C CA . ILE B 1 279 ? -61.165 -30.537 -30.457 1.00 53.79 279 ILE B CA 1
ATOM 4412 C C . ILE B 1 279 ? -59.924 -31.153 -29.825 1.00 52.93 279 ILE B C 1
ATOM 4413 O O . ILE B 1 279 ? -58.876 -30.509 -29.743 1.00 52.10 279 ILE B O 1
ATOM 4418 N N . ARG B 1 280 ? -60.058 -32.387 -29.344 1.00 52.61 280 ARG B N 1
ATOM 4419 C CA . ARG B 1 280 ? -58.944 -33.113 -28.737 1.00 52.18 280 ARG B CA 1
ATOM 4420 C C . ARG B 1 280 ? -58.245 -33.968 -29.779 1.00 51.46 280 ARG B C 1
ATOM 4421 O O . ARG B 1 280 ? -58.896 -34.557 -30.645 1.00 51.63 280 ARG B O 1
ATOM 4429 N N . ASN B 1 281 ? -56.921 -34.046 -29.677 1.00 50.64 281 ASN B N 1
ATOM 4430 C CA . ASN B 1 281 ? -56.086 -34.907 -30.539 1.00 50.54 281 ASN B CA 1
ATOM 4431 C C . ASN B 1 281 ? -56.049 -34.539 -32.038 1.00 50.42 281 ASN B C 1
ATOM 4432 O O . ASN B 1 281 ? -56.112 -35.422 -32.904 1.00 50.48 281 ASN B O 1
ATOM 4437 N N . GLU B 1 282 ? -55.920 -33.248 -32.345 1.00 49.94 282 GLU B N 1
ATOM 4438 C CA . GLU B 1 282 ? -55.799 -32.810 -33.735 1.00 49.55 282 GLU B CA 1
ATOM 4439 C C . GLU B 1 282 ? -54.347 -32.948 -34.176 1.00 48.80 282 GLU B C 1
ATOM 4440 O O . GLU B 1 282 ? -53.422 -32.722 -33.395 1.00 48.68 282 GLU B O 1
ATOM 4446 N N . GLU B 1 283 ? -54.160 -33.342 -35.429 1.00 48.19 283 GLU B N 1
ATOM 4447 C CA . GLU B 1 283 ? -52.823 -33.493 -36.011 1.00 47.89 283 GLU B CA 1
ATOM 4448 C C . GLU B 1 283 ? -52.440 -32.260 -36.831 1.00 46.69 283 GLU B C 1
ATOM 4449 O O . GLU B 1 283 ? -51.326 -31.746 -36.696 1.00 47.32 283 GLU B O 1
ATOM 4455 N N . THR B 1 284 ? -53.367 -31.791 -37.667 1.00 45.05 284 THR B N 1
ATOM 4456 C CA . THR B 1 284 ? -53.181 -30.611 -38.503 1.00 43.93 284 THR B CA 1
ATOM 4457 C C . THR B 1 284 ? -54.476 -29.804 -38.428 1.00 43.23 284 THR B C 1
ATOM 4458 O O . THR B 1 284 ? -55.558 -30.349 -38.671 1.00 42.93 284 THR B O 1
ATOM 4462 N N . ALA B 1 285 ? -54.366 -28.521 -38.081 1.00 42.39 285 ALA B N 1
ATOM 4463 C CA . ALA B 1 285 ? -55.529 -27.630 -37.948 1.00 41.82 285 ALA B CA 1
ATOM 4464 C C . ALA B 1 285 ? -55.454 -26.514 -38.981 1.00 41.27 285 ALA B C 1
ATOM 4465 O O . ALA B 1 285 ? -54.420 -25.852 -39.094 1.00 41.14 285 ALA B O 1
ATOM 4467 N N . TYR B 1 286 ? -56.536 -26.305 -39.733 1.00 41.09 286 TYR B N 1
ATOM 4468 C CA . TYR B 1 286 ? -56.583 -25.208 -40.697 1.00 41.16 286 TYR B CA 1
ATOM 4469 C C . TYR B 1 286 ? -56.892 -23.895 -39.991 1.00 40.72 286 TYR B C 1
ATOM 4470 O O . TYR B 1 286 ? -57.993 -23.710 -39.463 1.00 40.57 286 TYR B O 1
ATOM 4479 N N . ILE B 1 287 ? -55.912 -22.994 -39.999 1.00 40.33 287 ILE B N 1
ATOM 4480 C CA . ILE B 1 287 ? -56.061 -21.649 -39.453 1.00 40.15 287 ILE B CA 1
ATOM 4481 C C . ILE B 1 287 ? -56.274 -20.679 -40.616 1.00 39.83 287 ILE B C 1
ATOM 4482 O O . ILE B 1 287 ? -55.331 -20.388 -41.351 1.00 39.53 287 ILE B O 1
ATOM 4487 N N . PRO B 1 288 ? -57.508 -20.164 -40.788 1.00 39.64 288 PRO B N 1
ATOM 4488 C CA . PRO B 1 288 ? -57.746 -19.265 -41.923 1.00 39.50 288 PRO B CA 1
ATOM 4489 C C . PRO B 1 288 ? -56.989 -17.942 -41.800 1.00 39.19 288 PRO B C 1
ATOM 4490 O O . PRO B 1 288 ? -56.718 -17.504 -40.684 1.00 39.18 288 PRO B O 1
ATOM 4494 N N . PRO B 1 289 ? -56.653 -17.300 -42.938 1.00 39.27 289 PRO B N 1
ATOM 4495 C CA . PRO B 1 289 ? -56.007 -15.997 -42.833 1.00 39.54 289 PRO B CA 1
ATOM 4496 C C . PRO B 1 289 ? -56.872 -15.030 -42.037 1.00 39.30 289 PRO B C 1
ATOM 4497 O O . PRO B 1 289 ? -58.100 -15.101 -42.105 1.00 39.50 289 PRO B O 1
ATOM 4501 N N . GLY B 1 290 ? -56.227 -14.158 -41.271 1.00 39.45 290 GLY B N 1
ATOM 4502 C CA . GLY B 1 290 ? -56.929 -13.233 -40.390 1.00 39.90 290 GLY B CA 1
ATOM 4503 C C . GLY B 1 290 ? -57.608 -13.914 -39.227 1.00 40.19 290 GLY B C 1
ATOM 4504 O O . GLY B 1 290 ? -58.733 -13.563 -38.862 1.00 40.43 290 GLY B O 1
ATOM 4505 N N . SER B 1 291 ? -56.919 -14.889 -38.648 1.00 40.41 291 SER B N 1
ATOM 4506 C CA . SER B 1 291 ? -57.422 -15.601 -37.487 1.00 40.59 291 SER B CA 1
ATOM 4507 C C . SER B 1 291 ? -56.267 -16.077 -36.628 1.00 41.17 291 SER B C 1
ATOM 4508 O O . SER B 1 291 ? -55.176 -16.360 -37.132 1.00 41.39 291 SER B O 1
ATOM 4511 N N . ALA B 1 292 ? -56.521 -16.150 -35.327 1.00 41.52 292 ALA B N 1
ATOM 4512 C CA . ALA B 1 292 ? -55.562 -16.664 -34.366 1.00 41.90 292 ALA B CA 1
ATOM 4513 C C . ALA B 1 292 ? -56.199 -17.773 -33.554 1.00 41.74 292 ALA B C 1
ATOM 4514 O O . ALA B 1 292 ? -57.423 -17.832 -33.416 1.00 43.96 292 ALA B O 1
ATOM 4516 N N . ALA B 1 293 ? -55.346 -18.634 -33.007 1.00 40.88 293 ALA B N 1
ATOM 4517 C CA . ALA B 1 293 ? -55.775 -19.815 -32.281 1.00 40.17 293 ALA B CA 1
ATOM 4518 C C . ALA B 1 293 ? -54.734 -20.286 -31.260 1.00 39.60 293 ALA B C 1
ATOM 4519 O O . ALA B 1 293 ? -53.643 -19.766 -31.211 1.00 39.73 293 ALA B O 1
ATOM 4521 N N . VAL B 1 294 ? -55.119 -21.263 -30.435 1.00 39.21 294 VAL B N 1
ATOM 4522 C CA . VAL B 1 294 ? -54.274 -21.793 -29.351 1.00 38.87 294 VAL B CA 1
ATOM 4523 C C . VAL B 1 294 ? -54.123 -23.292 -29.551 1.00 38.68 294 VAL B C 1
ATOM 4524 O O . VAL B 1 294 ? -55.119 -24.014 -29.701 1.00 39.05 294 VAL B O 1
ATOM 4528 N N . PHE B 1 295 ? -52.872 -23.742 -29.538 1.00 38.49 295 PHE B N 1
ATOM 4529 C CA . PHE B 1 295 ? -52.525 -25.159 -29.613 1.00 38.52 295 PHE B CA 1
ATOM 4530 C C . PHE B 1 295 ? -51.893 -25.583 -28.292 1.00 38.88 295 PHE B C 1
ATOM 4531 O O . PHE B 1 295 ? -51.145 -24.817 -27.688 1.00 38.76 295 PHE B O 1
ATOM 4539 N N . GLU B 1 296 ? -52.202 -26.798 -27.847 1.00 39.58 296 GLU B N 1
ATOM 4540 C CA . GLU B 1 296 ? -51.639 -27.345 -26.614 1.00 40.03 296 GLU B CA 1
ATOM 4541 C C . GLU B 1 296 ? -51.199 -28.787 -26.829 1.00 40.98 296 GLU B C 1
ATOM 4542 O O . GLU B 1 296 ? -51.958 -29.600 -27.359 1.00 40.67 296 GLU B O 1
ATOM 4548 N N . PHE B 1 297 ? -49.976 -29.096 -26.403 1.00 42.69 297 PHE B N 1
ATOM 4549 C CA . PHE B 1 297 ? -49.403 -30.430 -26.582 1.00 44.36 297 PHE B CA 1
ATOM 4550 C C . PHE B 1 297 ? -48.297 -30.729 -25.572 1.00 45.93 297 PHE B C 1
ATOM 4551 O O . PHE B 1 297 ? -47.584 -29.825 -25.137 1.00 46.06 297 PHE B O 1
ATOM 4559 N N . LYS B 1 298 ? -48.163 -32.003 -25.213 1.00 48.14 298 LYS B N 1
ATOM 4560 C CA . LYS B 1 298 ? -47.097 -32.458 -24.326 1.00 49.96 298 LYS B CA 1
ATOM 4561 C C . LYS B 1 298 ? -45.904 -32.905 -25.160 1.00 50.75 298 LYS B C 1
ATOM 4562 O O . LYS B 1 298 ? -46.067 -33.635 -26.146 1.00 50.48 298 LYS B O 1
ATOM 4568 N N . ALA B 1 299 ? -44.710 -32.469 -24.760 1.00 51.76 299 ALA B N 1
ATOM 4569 C CA . ALA B 1 299 ? -43.462 -32.816 -25.453 1.00 52.47 299 ALA B CA 1
ATOM 4570 C C . ALA B 1 299 ? -42.897 -34.147 -24.945 1.00 52.75 299 ALA B C 1
ATOM 4571 O O . ALA B 1 299 ? -41.826 -34.195 -24.329 1.00 52.81 299 ALA B O 1
ATOM 4573 N N . LEU B 1 300 ? -43.617 -35.230 -25.221 1.00 53.14 300 LEU B N 1
ATOM 4574 C CA . LEU B 1 300 ? -43.264 -36.555 -24.694 1.00 53.32 300 LEU B CA 1
ATOM 4575 C C . LEU B 1 300 ? -42.079 -37.220 -25.405 1.00 53.14 300 LEU B C 1
ATOM 4576 O O . LEU B 1 300 ? -41.535 -38.199 -24.895 1.00 52.34 300 LEU B O 1
ATOM 4581 N N . ALA B 1 301 ? -41.702 -36.706 -26.578 1.00 53.59 301 ALA B N 1
ATOM 4582 C CA . ALA B 1 301 ? -40.578 -37.239 -27.360 1.00 53.62 301 ALA B CA 1
ATOM 4583 C C . ALA B 1 301 ? -39.445 -36.219 -27.482 1.00 53.28 301 ALA B C 1
ATOM 4584 O O . ALA B 1 301 ? -39.696 -35.035 -27.734 1.00 53.16 301 ALA B O 1
ATOM 4586 N N . THR B 1 302 ? -38.208 -36.694 -27.318 1.00 52.49 302 THR B N 1
ATOM 4587 C CA . THR B 1 302 ? -37.006 -35.854 -27.360 1.00 52.10 302 THR B CA 1
ATOM 4588 C C . THR B 1 302 ? -36.515 -35.694 -28.800 1.00 51.59 302 THR B C 1
ATOM 4589 O O . THR B 1 302 ? -36.947 -36.423 -29.697 1.00 50.83 302 THR B O 1
ATOM 4593 N N . GLY B 1 303 ? -35.602 -34.744 -29.003 1.00 51.24 303 GLY B N 1
ATOM 4594 C CA . GLY B 1 303 ? -34.970 -34.509 -30.305 1.00 50.56 303 GLY B CA 1
ATOM 4595 C C . GLY B 1 303 ? -35.530 -33.319 -31.062 1.00 49.98 303 GLY B C 1
ATOM 4596 O O . GLY B 1 303 ? -36.269 -32.505 -30.507 1.00 48.91 303 GLY B O 1
ATOM 4597 N N . ASP B 1 304 ? -35.163 -33.229 -32.338 1.00 50.08 304 ASP B N 1
ATOM 4598 C CA . ASP B 1 304 ? -35.588 -32.133 -33.205 1.00 49.99 304 ASP B CA 1
ATOM 4599 C C . ASP B 1 304 ? -36.865 -32.510 -33.936 1.00 49.11 304 ASP B C 1
ATOM 4600 O O . ASP B 1 304 ? -37.062 -33.673 -34.297 1.00 49.51 304 ASP B O 1
ATOM 4605 N N . PHE B 1 305 ? -37.735 -31.523 -34.135 1.00 47.92 305 PHE B N 1
ATOM 4606 C CA . PHE B 1 305 ? -39.024 -31.722 -34.803 1.00 47.20 305 PHE B CA 1
ATOM 4607 C C . PHE B 1 305 ? -39.364 -30.529 -35.679 1.00 46.69 305 PHE B C 1
ATOM 4608 O O . PHE B 1 305 ? -39.230 -29.385 -35.257 1.00 47.12 305 PHE B O 1
ATOM 4616 N N . LEU B 1 306 ? -39.818 -30.802 -36.895 1.00 46.07 306 LEU B N 1
ATOM 4617 C CA . LEU B 1 306 ? -40.059 -29.753 -37.876 1.00 45.22 306 LEU B CA 1
ATOM 4618 C C . LEU B 1 306 ? -41.470 -29.169 -37.771 1.00 44.52 306 LEU B C 1
ATOM 4619 O O . LEU B 1 306 ? -42.460 -29.889 -37.913 1.00 44.17 306 LEU B O 1
ATOM 4624 N N . ILE B 1 307 ? -41.548 -27.861 -37.533 1.00 43.96 307 ILE B N 1
ATOM 4625 C CA . ILE B 1 307 ? -42.814 -27.128 -37.479 1.00 43.51 307 ILE B CA 1
ATOM 4626 C C . ILE B 1 307 ? -43.104 -26.668 -38.885 1.00 43.27 307 ILE B C 1
ATOM 4627 O O . ILE B 1 307 ? -42.268 -25.999 -39.479 1.00 42.97 307 ILE B O 1
ATOM 4632 N N . VAL B 1 308 ? -44.269 -27.005 -39.424 1.00 43.46 308 VAL B N 1
ATOM 4633 C CA . VAL B 1 308 ? -44.555 -26.664 -40.811 1.00 43.81 308 VAL B CA 1
ATOM 4634 C C . VAL B 1 308 ? -46.034 -26.554 -41.128 1.00 43.97 308 VAL B C 1
ATOM 4635 O O . VAL B 1 308 ? -46.863 -27.184 -40.488 1.00 44.30 308 VAL B O 1
ATOM 4639 N N . ASP B 1 309 ? -46.353 -25.770 -42.149 1.00 44.66 309 ASP B N 1
ATOM 4640 C CA . ASP B 1 309 ? -47.661 -25.848 -42.785 1.00 45.68 309 ASP B CA 1
ATOM 4641 C C . ASP B 1 309 ? -47.652 -27.185 -43.496 1.00 46.49 309 ASP B C 1
ATOM 4642 O O . ASP B 1 309 ? -46.604 -27.584 -43.998 1.00 46.29 309 ASP B O 1
ATOM 4647 N N . HIS B 1 310 ? -48.763 -27.915 -43.499 1.00 47.59 310 HIS B N 1
ATOM 4648 C CA . HIS B 1 310 ? -48.724 -29.250 -44.115 1.00 48.31 310 HIS B CA 1
ATOM 4649 C C . HIS B 1 310 ? -48.945 -29.245 -45.629 1.00 48.09 310 HIS B C 1
ATOM 4650 O O . HIS B 1 310 ? -48.946 -30.300 -46.252 1.00 48.53 310 HIS B O 1
ATOM 4657 N N . ALA B 1 311 ? -49.159 -28.074 -46.217 1.00 47.98 311 ALA B N 1
ATOM 4658 C CA . ALA B 1 311 ? -48.996 -27.922 -47.649 1.00 47.78 311 ALA B CA 1
ATOM 4659 C C . ALA B 1 311 ? -47.496 -27.975 -47.814 1.00 47.39 311 ALA B C 1
ATOM 4660 O O . ALA B 1 311 ? -46.815 -26.986 -47.643 1.00 48.22 311 ALA B O 1
ATOM 4662 N N . LEU B 1 312 ? -46.978 -29.167 -48.082 1.00 46.74 312 LEU B N 1
ATOM 4663 C CA . LEU B 1 312 ? -45.549 -29.426 -47.893 1.00 46.62 312 LEU B CA 1
ATOM 4664 C C . LEU B 1 312 ? -44.594 -28.657 -48.809 1.00 46.81 312 LEU B C 1
ATOM 4665 O O . LEU B 1 312 ? -43.534 -28.237 -48.365 1.00 47.22 312 LEU B O 1
ATOM 4670 N N . PHE B 1 313 ? -44.967 -28.447 -50.065 1.00 46.99 313 PHE B N 1
ATOM 4671 C CA . PHE B 1 313 ? -44.139 -27.630 -50.950 1.00 47.78 313 PHE B CA 1
ATOM 4672 C C . PHE B 1 313 ? -44.046 -26.189 -50.441 1.00 47.65 313 PHE B C 1
ATOM 4673 O O . PHE B 1 313 ? -43.132 -25.448 -50.813 1.00 47.63 313 PHE B O 1
ATOM 4681 N N . ARG B 1 314 ? -44.964 -25.816 -49.553 1.00 47.19 314 ARG B N 1
ATOM 4682 C CA . ARG B 1 314 ? -44.854 -24.555 -48.835 1.00 46.64 314 ARG B CA 1
ATOM 4683 C C . ARG B 1 314 ? -43.631 -24.504 -47.957 1.00 46.49 314 ARG B C 1
ATOM 4684 O O . ARG B 1 314 ? -43.065 -23.434 -47.779 1.00 46.76 314 ARG B O 1
ATOM 4692 N N . VAL B 1 315 ? -43.263 -25.649 -47.392 1.00 46.45 315 VAL B N 1
ATOM 4693 C CA . VAL B 1 315 ? -42.113 -25.743 -46.491 1.00 46.95 315 VAL B CA 1
ATOM 4694 C C . VAL B 1 315 ? -40.804 -25.329 -47.168 1.00 47.33 315 VAL B C 1
ATOM 4695 O O . VAL B 1 315 ? -40.047 -24.546 -46.573 1.00 47.23 315 VAL B O 1
ATOM 4699 N N . PRO B 1 316 ? -40.532 -25.824 -48.398 1.00 47.83 316 PRO B N 1
ATOM 4700 C CA . PRO B 1 316 ? -39.330 -25.330 -49.079 1.00 48.04 316 PRO B CA 1
ATOM 4701 C C . PRO B 1 316 ? -39.328 -23.824 -49.243 1.00 48.08 316 PRO B C 1
ATOM 4702 O O . PRO B 1 316 ? -38.293 -23.178 -49.100 1.00 48.62 316 PRO B O 1
ATOM 4706 N N . LYS B 1 317 ? -40.504 -23.270 -49.505 1.00 48.21 317 LYS B N 1
ATOM 4707 C CA . LYS B 1 317 ? -40.648 -21.826 -49.621 1.00 48.53 317 LYS B CA 1
ATOM 4708 C C . LYS B 1 317 ? -40.190 -21.094 -48.340 1.00 48.75 317 LYS B C 1
ATOM 4709 O O . LYS B 1 317 ? -39.580 -20.017 -48.407 1.00 50.09 317 LYS B O 1
ATOM 4715 N N . GLY B 1 318 ? -40.333 -21.739 -47.189 1.00 48.08 318 GLY B N 1
ATOM 4716 C CA . GLY B 1 318 ? -40.070 -21.105 -45.899 1.00 47.52 318 GLY B CA 1
ATOM 4717 C C . GLY B 1 318 ? -41.048 -21.414 -44.778 1.00 47.31 318 GLY B C 1
ATOM 4718 O O . GLY B 1 318 ? -40.790 -21.053 -43.630 1.00 47.03 318 GLY B O 1
ATOM 4719 N N . ALA B 1 319 ? -42.152 -22.099 -45.080 1.00 47.15 319 ALA B N 1
ATOM 4720 C CA . ALA B 1 319 ? -43.069 -22.580 -44.043 1.00 46.93 319 ALA B CA 1
ATOM 4721 C C . ALA B 1 319 ? -42.457 -23.763 -43.285 1.00 46.40 319 ALA B C 1
ATOM 4722 O O . ALA B 1 319 ? -42.968 -24.896 -43.314 1.00 45.94 319 ALA B O 1
ATOM 4724 N N . GLY B 1 320 ? -41.356 -23.478 -42.603 1.00 46.32 320 GLY B N 1
ATOM 4725 C CA . GLY B 1 320 ? -40.541 -24.489 -41.957 1.00 46.65 320 GLY B CA 1
ATOM 4726 C C . GLY B 1 320 ? -39.911 -23.896 -40.715 1.00 47.10 320 GLY B C 1
ATOM 4727 O O . GLY B 1 320 ? -39.236 -22.862 -40.786 1.00 47.73 320 GLY B O 1
ATOM 4728 N N . GLY B 1 321 ? -40.109 -24.574 -39.586 1.00 47.02 321 GLY B N 1
ATOM 4729 C CA . GLY B 1 321 ? -39.543 -24.173 -38.303 1.00 46.73 321 GLY B CA 1
ATOM 4730 C C . GLY B 1 321 ? -38.935 -25.366 -37.596 1.00 46.39 321 GLY B C 1
ATOM 4731 O O . GLY B 1 321 ? -38.908 -26.479 -38.146 1.00 46.90 321 GLY B O 1
ATOM 4732 N N . LEU B 1 322 ? -38.500 -25.156 -36.357 1.00 46.04 322 LEU B N 1
ATOM 4733 C CA . LEU B 1 322 ? -37.762 -26.183 -35.624 1.00 45.44 322 LEU B CA 1
ATOM 4734 C C . LEU B 1 322 ? -38.077 -26.135 -34.126 1.00 44.87 322 LEU B C 1
ATOM 4735 O O . LEU B 1 322 ? -37.885 -25.108 -33.484 1.00 44.28 322 LEU B O 1
ATOM 4740 N N . LEU B 1 323 ? -38.580 -27.252 -33.595 1.00 44.81 323 LEU B N 1
ATOM 4741 C CA . LEU B 1 323 ? -38.879 -27.417 -32.170 1.00 45.15 323 LEU B CA 1
ATOM 4742 C C . LEU B 1 323 ? -37.881 -28.395 -31.563 1.00 45.36 323 LEU B C 1
ATOM 4743 O O . LEU B 1 323 ? -37.677 -29.475 -32.101 1.00 45.47 323 LEU B O 1
ATOM 4748 N N . HIS B 1 324 ? -37.289 -28.019 -30.434 1.00 46.01 324 HIS B N 1
ATOM 4749 C CA . HIS B 1 324 ? -36.285 -28.842 -29.754 1.00 46.73 324 HIS B CA 1
ATOM 4750 C C . HIS B 1 324 ? -36.801 -29.352 -28.412 1.00 46.34 324 HIS B C 1
ATOM 4751 O O . HIS B 1 324 ? -37.323 -28.585 -27.600 1.00 45.50 324 HIS B O 1
ATOM 4758 N N . VAL B 1 325 ? -36.630 -30.657 -28.196 1.00 46.79 325 VAL B N 1
ATOM 4759 C CA . VAL B 1 325 ? -37.020 -31.313 -26.951 1.00 47.12 325 VAL B CA 1
ATOM 4760 C C . VAL B 1 325 ? -35.824 -32.046 -26.344 1.00 47.45 325 VAL B C 1
ATOM 4761 O O . VAL B 1 325 ? -35.232 -32.908 -26.996 1.00 47.12 325 VAL B O 1
ATOM 4765 N N . LYS B 1 326 ? -35.487 -31.696 -25.101 1.00 48.35 326 LYS B N 1
ATOM 4766 C CA . LYS B 1 326 ? -34.311 -32.211 -24.393 1.00 49.30 326 LYS B CA 1
ATOM 4767 C C . LYS B 1 326 ? -34.709 -33.143 -23.256 1.00 49.37 326 LYS B C 1
ATOM 4768 O O . LYS B 1 326 ? -34.100 -34.185 -23.013 1.00 49.34 326 LYS B O 1
ATOM 4775 N N . MET C 1 21 ? -82.095 -15.382 -77.870 1.00 105.45 21 MET C N 1
ATOM 4776 C CA . MET C 1 21 ? -83.172 -14.413 -77.541 1.00 105.44 21 MET C CA 1
ATOM 4777 C C . MET C 1 21 ? -83.298 -14.465 -76.017 1.00 103.38 21 MET C C 1
ATOM 4778 O O . MET C 1 21 ? -83.841 -15.418 -75.487 1.00 103.72 21 MET C O 1
ATOM 4783 N N . VAL C 1 22 ? -82.683 -13.488 -75.344 1.00 100.01 22 VAL C N 1
ATOM 4784 C CA . VAL C 1 22 ? -82.440 -13.467 -73.899 1.00 96.59 22 VAL C CA 1
ATOM 4785 C C . VAL C 1 22 ? -82.799 -12.125 -73.298 1.00 93.86 22 VAL C C 1
ATOM 4786 O O . VAL C 1 22 ? -82.775 -11.093 -73.968 1.00 94.00 22 VAL C O 1
ATOM 4790 N N . ASP C 1 23 ? -83.141 -12.168 -72.028 1.00 90.95 23 ASP C N 1
ATOM 4791 C CA . ASP C 1 23 ? -83.439 -10.975 -71.295 1.00 89.05 23 ASP C CA 1
ATOM 4792 C C . ASP C 1 23 ? -82.125 -10.412 -70.884 1.00 85.88 23 ASP C C 1
ATOM 4793 O O . ASP C 1 23 ? -81.184 -11.153 -70.607 1.00 85.03 23 ASP C O 1
ATOM 4798 N N . VAL C 1 24 ? -82.065 -9.090 -70.813 1.00 82.34 24 VAL C N 1
ATOM 4799 C CA . VAL C 1 24 ? -80.855 -8.400 -70.338 1.00 79.74 24 VAL C CA 1
ATOM 4800 C C . VAL C 1 24 ? -81.272 -7.387 -69.278 1.00 76.83 24 VAL C C 1
ATOM 4801 O O . VAL C 1 24 ? -81.949 -6.419 -69.574 1.00 76.25 24 VAL C O 1
ATOM 4805 N N . ILE C 1 25 ? -80.846 -7.617 -68.043 1.00 74.16 25 ILE C N 1
ATOM 4806 C CA . ILE C 1 25 ? -81.220 -6.778 -66.890 1.00 72.71 25 ILE C CA 1
ATOM 4807 C C . ILE C 1 25 ? -79.963 -6.184 -66.279 1.00 70.42 25 ILE C C 1
ATOM 4808 O O . ILE C 1 25 ? -78.872 -6.652 -66.574 1.00 69.28 25 ILE C O 1
ATOM 4813 N N . SER C 1 26 ? -80.114 -5.140 -65.465 1.00 68.12 26 SER C N 1
ATOM 4814 C CA . SER C 1 26 ? -78.977 -4.488 -64.803 1.00 66.70 26 SER C CA 1
ATOM 4815 C C . SER C 1 26 ? -78.143 -5.422 -63.923 1.00 66.02 26 SER C C 1
ATOM 4816 O O . SER C 1 26 ? -76.917 -5.423 -64.015 1.00 66.05 26 SER C O 1
ATOM 4819 N N . ASN C 1 27 ? -78.800 -6.193 -63.056 1.00 64.95 27 ASN C N 1
ATOM 4820 C CA . ASN C 1 27 ? -78.077 -7.088 -62.129 1.00 62.97 27 ASN C CA 1
ATOM 4821 C C . ASN C 1 27 ? -78.947 -8.192 -61.537 1.00 62.81 27 ASN C C 1
ATOM 4822 O O . ASN C 1 27 ? -80.173 -8.097 -61.526 1.00 63.07 27 ASN C O 1
ATOM 4827 N N . VAL C 1 28 ? -78.277 -9.214 -61.012 1.00 62.53 28 VAL C N 1
ATOM 4828 C CA . VAL C 1 28 ? -78.932 -10.362 -60.363 1.00 62.61 28 VAL C CA 1
ATOM 4829 C C . VAL C 1 28 ? -78.735 -10.340 -58.841 1.00 62.32 28 VAL C C 1
ATOM 4830 O O . VAL C 1 28 ? -78.942 -11.346 -58.163 1.00 61.75 28 VAL C O 1
ATOM 4834 N N . ALA C 1 29 ? -78.333 -9.194 -58.301 1.00 62.15 29 ALA C N 1
ATOM 4835 C CA . ALA C 1 29 ? -78.068 -9.096 -56.876 1.00 62.00 29 ALA C CA 1
ATOM 4836 C C . ALA C 1 29 ? -79.285 -9.494 -56.048 1.00 62.24 29 ALA C C 1
ATOM 4837 O O . ALA C 1 29 ? -80.423 -9.178 -56.405 1.00 62.48 29 ALA C O 1
ATOM 4839 N N . LYS C 1 30 ? -79.031 -10.250 -54.982 1.00 62.75 30 LYS C N 1
ATOM 4840 C CA . LYS C 1 30 ? -80.082 -10.736 -54.087 1.00 62.70 30 LYS C CA 1
ATOM 4841 C C . LYS C 1 30 ? -80.165 -9.813 -52.879 1.00 61.89 30 LYS C C 1
ATOM 4842 O O . LYS C 1 30 ? -79.145 -9.611 -52.207 1.00 61.94 30 LYS C O 1
ATOM 4848 N N . ASP C 1 31 ? -81.370 -9.331 -52.567 1.00 61.94 31 ASP C N 1
ATOM 4849 C CA . ASP C 1 31 ? -81.592 -8.570 -51.351 1.00 62.01 31 ASP C CA 1
ATOM 4850 C C . ASP C 1 31 ? -81.264 -9.468 -50.141 1.00 62.32 31 ASP C C 1
ATOM 4851 O O . ASP C 1 31 ? -81.856 -10.543 -49.991 1.00 63.28 31 ASP C O 1
ATOM 4856 N N . PRO C 1 32 ? -80.351 -9.018 -49.249 1.00 62.26 32 PRO C N 1
ATOM 4857 C CA . PRO C 1 32 ? -80.079 -9.860 -48.079 1.00 62.11 32 PRO C CA 1
ATOM 4858 C C . PRO C 1 32 ? -81.110 -9.696 -46.957 1.00 62.06 32 PRO C C 1
ATOM 4859 O O . PRO C 1 32 ? -80.820 -10.057 -45.823 1.00 61.83 32 PRO C O 1
ATOM 4863 N N . ALA C 1 33 ? -82.276 -9.124 -47.261 1.00 61.89 33 ALA C N 1
ATOM 4864 C CA . ALA C 1 33 ? -83.394 -9.038 -46.324 1.00 61.62 33 ALA C CA 1
ATOM 4865 C C . ALA C 1 33 ? -84.644 -9.794 -46.791 1.00 61.79 33 ALA C C 1
ATOM 4866 O O . ALA C 1 33 ? -85.554 -10.021 -45.988 1.00 61.87 33 ALA C O 1
ATOM 4868 N N . ASP C 1 34 ? -84.690 -10.188 -48.067 1.00 62.76 34 ASP C N 1
ATOM 4869 C CA . ASP C 1 34 ? -85.785 -11.007 -48.597 1.00 64.21 34 ASP C CA 1
ATOM 4870 C C . ASP C 1 34 ? -85.681 -12.399 -47.957 1.00 64.71 34 ASP C C 1
ATOM 4871 O O . ASP C 1 34 ? -85.177 -13.350 -48.559 1.00 64.37 34 ASP C O 1
ATOM 4876 N N . ILE C 1 35 ? -86.144 -12.489 -46.712 1.00 65.22 35 ILE C N 1
ATOM 4877 C CA . ILE C 1 35 ? -86.021 -13.699 -45.907 1.00 65.24 35 ILE C CA 1
ATOM 4878 C C . ILE C 1 35 ? -87.402 -14.135 -45.433 1.00 64.35 35 ILE C C 1
ATOM 4879 O O . ILE C 1 35 ? -88.177 -13.300 -44.963 1.00 64.25 35 ILE C O 1
ATOM 4884 N N . PRO C 1 36 ? -87.712 -15.444 -45.531 1.00 63.34 36 PRO C N 1
ATOM 4885 C CA . PRO C 1 36 ? -88.944 -15.927 -44.906 1.00 63.76 36 PRO C CA 1
ATOM 4886 C C . PRO C 1 36 ? -89.012 -15.605 -43.413 1.00 64.23 36 PRO C C 1
ATOM 4887 O O . PRO C 1 36 ? -87.997 -15.271 -42.799 1.00 63.64 36 PRO C O 1
ATOM 4891 N N . GLY C 1 37 ? -90.212 -15.695 -42.851 1.00 65.21 37 GLY C N 1
ATOM 4892 C CA . GLY C 1 37 ? -90.452 -15.356 -41.449 1.00 65.64 37 GLY C CA 1
ATOM 4893 C C . GLY C 1 37 ? -89.894 -16.374 -40.476 1.00 66.26 37 GLY C C 1
ATOM 4894 O O . GLY C 1 37 ? -89.782 -17.568 -40.812 1.00 65.27 37 GLY C O 1
ATOM 4895 N N . ARG C 1 38 ? -89.565 -15.906 -39.270 1.00 67.69 38 ARG C N 1
ATOM 4896 C CA . ARG C 1 38 ? -89.067 -16.754 -38.167 1.00 68.36 38 ARG C CA 1
ATOM 4897 C C . ARG C 1 38 ? -90.031 -17.874 -37.828 1.00 66.95 38 ARG C C 1
ATOM 4898 O O . ARG C 1 38 ? -91.230 -17.732 -38.043 1.00 66.92 38 ARG C O 1
ATOM 4906 N N . ILE C 1 39 ? -89.486 -18.978 -37.334 1.00 65.81 39 ILE C N 1
ATOM 4907 C CA . ILE C 1 39 ? -90.274 -20.148 -36.996 1.00 64.94 39 ILE C CA 1
ATOM 4908 C C . ILE C 1 39 ? -90.412 -20.202 -35.478 1.00 64.48 39 ILE C C 1
ATOM 4909 O O . ILE C 1 39 ? -89.410 -20.188 -34.754 1.00 64.43 39 ILE C O 1
ATOM 4914 N N . SER C 1 40 ? -91.656 -20.286 -35.006 1.00 64.30 40 SER C N 1
ATOM 4915 C CA . SER C 1 40 ? -91.968 -20.377 -33.571 1.00 64.61 40 SER C CA 1
ATOM 4916 C C . SER C 1 40 ? -92.916 -21.542 -33.268 1.00 64.06 40 SER C C 1
ATOM 4917 O O . SER C 1 40 ? -93.642 -21.510 -32.271 1.00 65.04 40 SER C O 1
ATOM 4920 N N . ARG C 1 41 ? -92.889 -22.569 -34.115 1.00 63.51 41 ARG C N 1
ATOM 4921 C CA . ARG C 1 41 ? -93.840 -23.677 -34.047 1.00 63.25 41 ARG C CA 1
ATOM 4922 C C . ARG C 1 41 ? -93.098 -24.997 -33.861 1.00 63.42 41 ARG C C 1
ATOM 4923 O O . ARG C 1 41 ? -91.932 -25.118 -34.233 1.00 62.65 41 ARG C O 1
ATOM 4931 N N . SER C 1 42 ? -93.781 -25.971 -33.266 1.00 64.09 42 SER C N 1
ATOM 4932 C CA . SER C 1 42 ? -93.286 -27.350 -33.164 1.00 64.08 42 SER C CA 1
ATOM 4933 C C . SER C 1 42 ? -94.087 -28.349 -34.009 1.00 65.27 42 SER C C 1
ATOM 4934 O O . SER C 1 42 ? -93.640 -29.482 -34.207 1.00 64.21 42 SER C O 1
ATOM 4937 N N . CYS C 1 43 ? -95.259 -27.932 -34.494 1.00 67.68 43 CYS C N 1
ATOM 4938 C CA . CYS C 1 43 ? -96.088 -28.764 -35.366 1.00 69.56 43 CYS C CA 1
ATOM 4939 C C . CYS C 1 43 ? -95.464 -28.917 -36.747 1.00 69.62 43 CYS C C 1
ATOM 4940 O O . CYS C 1 43 ? -95.369 -27.935 -37.484 1.00 69.13 43 CYS C O 1
ATOM 4943 N N . PRO C 1 44 ? -95.058 -30.149 -37.121 1.00 70.21 44 PRO C N 1
ATOM 4944 C CA . PRO C 1 44 ? -94.584 -30.292 -38.497 1.00 70.12 44 PRO C CA 1
ATOM 4945 C C . PRO C 1 44 ? -95.656 -29.891 -39.514 1.00 70.64 44 PRO C C 1
ATOM 4946 O O . PRO C 1 44 ? -96.854 -29.925 -39.216 1.00 70.39 44 PRO C O 1
ATOM 4950 N N . LYS C 1 45 ? -95.200 -29.495 -40.694 1.00 71.81 45 LYS C N 1
ATOM 4951 C CA . LYS C 1 45 ? -96.057 -28.996 -41.764 1.00 72.23 45 LYS C CA 1
ATOM 4952 C C . LYS C 1 45 ? -95.451 -29.344 -43.116 1.00 71.32 45 LYS C C 1
ATOM 4953 O O . LYS C 1 45 ? -94.307 -29.798 -43.199 1.00 70.79 45 LYS C O 1
ATOM 4959 N N . THR C 1 46 ? -96.239 -29.148 -44.170 1.00 70.94 46 THR C N 1
ATOM 4960 C CA . THR C 1 46 ? -95.763 -29.315 -45.540 1.00 70.83 46 THR C CA 1
ATOM 4961 C C . THR C 1 46 ? -95.476 -27.933 -46.122 1.00 70.47 46 THR C C 1
ATOM 4962 O O . THR C 1 46 ? -96.373 -27.272 -46.655 1.00 70.31 46 THR C O 1
ATOM 4966 N N . VAL C 1 47 ? -94.219 -27.508 -46.007 1.00 69.95 47 VAL C N 1
ATOM 4967 C CA . VAL C 1 47 ? -93.777 -26.217 -46.538 1.00 69.74 47 VAL C CA 1
ATOM 4968 C C . VAL C 1 47 ? -93.487 -26.411 -48.020 1.00 70.25 47 VAL C C 1
ATOM 4969 O O . VAL C 1 47 ? -92.873 -27.406 -48.415 1.00 69.57 47 VAL C O 1
ATOM 4973 N N . THR C 1 48 ? -93.916 -25.446 -48.830 1.00 71.09 48 THR C N 1
ATOM 4974 C CA . THR C 1 48 ? -93.850 -25.567 -50.286 1.00 71.66 48 THR C CA 1
ATOM 4975 C C . THR C 1 48 ? -93.354 -24.268 -50.930 1.00 71.37 48 THR C C 1
ATOM 4976 O O . THR C 1 48 ? -93.840 -23.181 -50.605 1.00 70.30 48 THR C O 1
ATOM 4980 N N . VAL C 1 49 ? -92.381 -24.398 -51.837 1.00 71.74 49 VAL C N 1
ATOM 4981 C CA . VAL C 1 49 ? -91.792 -23.249 -52.543 1.00 72.46 49 VAL C CA 1
ATOM 4982 C C . VAL C 1 49 ? -91.749 -23.488 -54.055 1.00 72.54 49 VAL C C 1
ATOM 4983 O O . VAL C 1 49 ? -91.467 -24.598 -54.519 1.00 70.73 49 VAL C O 1
ATOM 4987 N N . ASN C 1 50 ? -92.027 -22.427 -54.812 1.00 72.94 50 ASN C N 1
ATOM 4988 C CA . ASN C 1 50 ? -92.053 -22.474 -56.272 1.00 73.60 50 ASN C CA 1
ATOM 4989 C C . ASN C 1 50 ? -90.826 -21.759 -56.837 1.00 73.20 50 ASN C C 1
ATOM 4990 O O . ASN C 1 50 ? -90.662 -20.542 -56.657 1.00 73.62 50 ASN C O 1
ATOM 4995 N N . LEU C 1 51 ? -89.964 -22.530 -57.503 1.00 72.04 51 LEU C N 1
ATOM 4996 C CA . LEU C 1 51 ? -88.757 -22.003 -58.141 1.00 71.14 51 LEU C CA 1
ATOM 4997 C C . LEU C 1 51 ? -88.816 -22.090 -59.664 1.00 71.44 51 LEU C C 1
ATOM 4998 O O . LEU C 1 51 ? -89.453 -22.989 -60.236 1.00 71.86 51 LEU C O 1
ATOM 5003 N N . VAL C 1 52 ? -88.125 -21.151 -60.308 1.00 71.34 52 VAL C N 1
ATOM 5004 C CA . VAL C 1 52 ? -88.036 -21.092 -61.766 1.00 71.45 52 VAL C CA 1
ATOM 5005 C C . VAL C 1 52 ? -86.596 -20.765 -62.200 1.00 71.35 52 VAL C C 1
ATOM 5006 O O . VAL C 1 52 ? -86.078 -19.683 -61.912 1.00 70.54 52 VAL C O 1
ATOM 5010 N N . ALA C 1 53 ? -85.963 -21.715 -62.897 1.00 71.78 53 ALA C N 1
ATOM 5011 C CA . ALA C 1 53 ? -84.602 -21.546 -63.423 1.00 72.19 53 ALA C CA 1
ATOM 5012 C C . ALA C 1 53 ? -84.589 -20.520 -64.552 1.00 73.22 53 ALA C C 1
ATOM 5013 O O . ALA C 1 53 ? -85.275 -20.701 -65.564 1.00 74.56 53 ALA C O 1
ATOM 5015 N N . LYS C 1 54 ? -83.800 -19.460 -64.382 1.00 74.02 54 LYS C N 1
ATOM 5016 C CA . LYS C 1 54 ? -83.805 -18.311 -65.295 1.00 74.44 54 LYS C CA 1
ATOM 5017 C C . LYS C 1 54 ? -82.402 -17.976 -65.809 1.00 73.27 54 LYS C C 1
ATOM 5018 O O . LYS C 1 54 ? -81.560 -17.499 -65.052 1.00 73.92 54 LYS C O 1
ATOM 5024 N N . GLU C 1 55 ? -82.162 -18.207 -67.100 1.00 71.54 55 GLU C N 1
ATOM 5025 C CA . GLU C 1 55 ? -80.929 -17.750 -67.743 1.00 70.06 55 GLU C CA 1
ATOM 5026 C C . GLU C 1 55 ? -81.084 -16.283 -68.090 1.00 68.36 55 GLU C C 1
ATOM 5027 O O . GLU C 1 55 ? -82.081 -15.888 -68.704 1.00 69.98 55 GLU C O 1
ATOM 5033 N N . VAL C 1 56 ? -80.108 -15.474 -67.697 1.00 66.04 56 VAL C N 1
ATOM 5034 C CA . VAL C 1 56 ? -80.207 -14.017 -67.817 1.00 64.69 56 VAL C CA 1
ATOM 5035 C C . VAL C 1 56 ? -78.838 -13.414 -68.120 1.00 63.67 56 VAL C C 1
ATOM 5036 O O . VAL C 1 56 ? -77.820 -13.958 -67.708 1.00 63.28 56 VAL C O 1
ATOM 5040 N N . VAL C 1 57 ? -78.823 -12.303 -68.856 1.00 63.02 57 VAL C N 1
ATOM 5041 C CA . VAL C 1 57 ? -77.622 -11.479 -68.978 1.00 62.57 57 VAL C CA 1
ATOM 5042 C C . VAL C 1 57 ? -77.757 -10.270 -68.049 1.00 62.42 57 VAL C C 1
ATOM 5043 O O . VAL C 1 57 ? -78.804 -9.658 -67.962 1.00 63.01 57 VAL C O 1
ATOM 5047 N N . ALA C 1 58 ? -76.676 -9.962 -67.337 1.00 62.39 58 ALA C N 1
ATOM 5048 C CA . ALA C 1 58 ? -76.644 -8.842 -66.401 1.00 62.41 58 ALA C CA 1
ATOM 5049 C C . ALA C 1 58 ? -75.217 -8.468 -66.031 1.00 62.02 58 ALA C C 1
ATOM 5050 O O . ALA C 1 58 ? -74.269 -9.201 -66.360 1.00 61.10 58 ALA C O 1
ATOM 5052 N N . ASP C 1 59 ? -75.063 -7.353 -65.325 1.00 62.50 59 ASP C N 1
ATOM 5053 C CA . ASP C 1 59 ? -73.748 -6.936 -64.844 1.00 63.39 59 ASP C CA 1
ATOM 5054 C C . ASP C 1 59 ? -73.271 -7.831 -63.707 1.00 63.09 59 ASP C C 1
ATOM 5055 O O . ASP C 1 59 ? -73.944 -7.963 -62.691 1.00 62.53 59 ASP C O 1
ATOM 5060 N N . LEU C 1 60 ? -72.119 -8.470 -63.901 1.00 63.01 60 LEU C N 1
ATOM 5061 C CA . LEU C 1 60 ? -71.423 -9.153 -62.809 1.00 63.30 60 LEU C CA 1
ATOM 5062 C C . LEU C 1 60 ? -70.660 -8.107 -62.024 1.00 63.16 60 LEU C C 1
ATOM 5063 O O . LEU C 1 60 ? -70.856 -7.943 -60.825 1.00 63.34 60 LEU C O 1
ATOM 5068 N N . ALA C 1 61 ? -69.819 -7.375 -62.748 1.00 63.55 61 ALA C N 1
ATOM 5069 C CA . ALA C 1 61 ? -69.118 -6.213 -62.227 1.00 64.33 61 ALA C CA 1
ATOM 5070 C C . ALA C 1 61 ? -69.612 -4.975 -62.987 1.00 64.93 61 ALA C C 1
ATOM 5071 O O . ALA C 1 61 ? -70.295 -5.123 -64.007 1.00 66.12 61 ALA C O 1
ATOM 5073 N N . PRO C 1 62 ? -69.292 -3.764 -62.490 1.00 65.41 62 PRO C N 1
ATOM 5074 C CA . PRO C 1 62 ? -69.597 -2.564 -63.268 1.00 66.01 62 PRO C CA 1
ATOM 5075 C C . PRO C 1 62 ? -68.929 -2.588 -64.644 1.00 67.05 62 PRO C C 1
ATOM 5076 O O . PRO C 1 62 ? -67.711 -2.770 -64.737 1.00 67.75 62 PRO C O 1
ATOM 5080 N N . GLY C 1 63 ? -69.736 -2.445 -65.695 1.00 66.79 63 GLY C N 1
ATOM 5081 C CA . GLY C 1 63 ? -69.253 -2.468 -67.080 1.00 66.71 63 GLY C CA 1
ATOM 5082 C C . GLY C 1 63 ? -69.043 -3.844 -67.701 1.00 66.63 63 GLY C C 1
ATOM 5083 O O . GLY C 1 63 ? -68.672 -3.938 -68.872 1.00 66.85 63 GLY C O 1
ATOM 5084 N N . LYS C 1 64 ? -69.262 -4.907 -66.927 1.00 66.36 64 LYS C N 1
ATOM 5085 C CA . LYS C 1 64 ? -69.055 -6.276 -67.393 1.00 66.32 64 LYS C CA 1
ATOM 5086 C C . LYS C 1 64 ? -70.376 -7.027 -67.359 1.00 66.38 64 LYS C C 1
ATOM 5087 O O . LYS C 1 64 ? -70.895 -7.318 -66.281 1.00 66.83 64 LYS C O 1
ATOM 5093 N N . LYS C 1 65 ? -70.913 -7.336 -68.539 1.00 66.14 65 LYS C N 1
ATOM 5094 C CA . LYS C 1 65 ? -72.146 -8.115 -68.659 1.00 65.44 65 LYS C CA 1
ATOM 5095 C C . LYS C 1 65 ? -71.815 -9.592 -68.634 1.00 63.03 65 LYS C C 1
ATOM 5096 O O . LYS C 1 65 ? -70.964 -10.059 -69.385 1.00 62.95 65 LYS C O 1
ATOM 5102 N N . PHE C 1 66 ? -72.505 -10.348 -67.788 1.00 60.80 66 PHE C N 1
ATOM 5103 C CA . PHE C 1 66 ? -72.271 -11.778 -67.666 1.00 59.60 66 PHE C CA 1
ATOM 5104 C C . PHE C 1 66 ? -73.539 -12.593 -67.908 1.00 58.91 66 PHE C C 1
ATOM 5105 O O . PHE C 1 66 ? -74.620 -12.203 -67.509 1.00 58.61 66 PHE C O 1
ATOM 5113 N N . TRP C 1 67 ? -73.412 -13.737 -68.550 1.00 58.37 67 TRP C N 1
ATOM 5114 C CA . TRP C 1 67 ? -74.543 -14.619 -68.771 1.00 58.05 67 TRP C CA 1
ATOM 5115 C C . TRP C 1 67 ? -74.745 -15.312 -67.452 1.00 58.28 67 TRP C C 1
ATOM 5116 O O . TRP C 1 67 ? -73.787 -15.781 -66.893 1.00 58.77 67 TRP C O 1
ATOM 5127 N N . PHE C 1 68 ? -75.925 -15.242 -66.860 1.00 58.83 68 PHE C N 1
ATOM 5128 C CA . PHE C 1 68 ? -76.198 -15.921 -65.574 1.00 59.05 68 PHE C CA 1
ATOM 5129 C C . PHE C 1 68 ? -77.216 -17.029 -65.682 1.00 58.91 68 PHE C C 1
ATOM 5130 O O . PHE C 1 68 ? -78.056 -17.002 -66.566 1.00 60.30 68 PHE C O 1
ATOM 5138 N N . TRP C 1 69 ? -77.081 -18.005 -64.797 1.00 58.03 69 TRP C N 1
ATOM 5139 C CA . TRP C 1 69 ? -78.033 -19.070 -64.651 1.00 57.34 69 TRP C CA 1
ATOM 5140 C C . TRP C 1 69 ? -78.433 -18.865 -63.215 1.00 57.83 69 TRP C C 1
ATOM 5141 O O . TRP C 1 69 ? -77.603 -19.013 -62.322 1.00 58.60 69 TRP C O 1
ATOM 5152 N N . THR C 1 70 ? -79.692 -18.567 -62.966 1.00 58.22 70 THR C N 1
ATOM 5153 C CA . THR C 1 70 ? -80.118 -18.254 -61.616 1.00 59.00 70 THR C CA 1
ATOM 5154 C C . THR C 1 70 ? -81.398 -18.974 -61.240 1.00 59.35 70 THR C C 1
ATOM 5155 O O . THR C 1 70 ? -82.030 -19.609 -62.075 1.00 59.88 70 THR C O 1
ATOM 5159 N N . PHE C 1 71 ? -81.741 -18.870 -59.958 1.00 59.40 71 PHE C N 1
ATOM 5160 C CA . PHE C 1 71 ? -83.008 -19.336 -59.427 1.00 59.44 71 PHE C CA 1
ATOM 5161 C C . PHE C 1 71 ? -83.845 -18.121 -59.055 1.00 60.85 71 PHE C C 1
ATOM 5162 O O . PHE C 1 71 ? -83.315 -17.108 -58.598 1.00 61.23 71 PHE C O 1
ATOM 5170 N N . ALA C 1 72 ? -85.149 -18.217 -59.287 1.00 62.16 72 ALA C N 1
ATOM 5171 C CA . ALA C 1 72 ? -86.087 -17.162 -58.912 1.00 62.87 72 ALA C CA 1
ATOM 5172 C C . ALA C 1 72 ? -87.258 -17.779 -58.169 1.00 64.02 72 ALA C C 1
ATOM 5173 O O . ALA C 1 72 ? -87.660 -18.903 -58.460 1.00 63.94 72 ALA C O 1
ATOM 5175 N N . GLU C 1 73 ? -87.807 -17.042 -57.207 1.00 66.24 73 GLU C N 1
ATOM 5176 C CA . GLU C 1 73 ? -88.925 -17.535 -56.403 1.00 69.29 73 GLU C CA 1
ATOM 5177 C C . GLU C 1 73 ? -90.251 -17.019 -56.945 1.00 72.24 73 GLU C C 1
ATOM 5178 O O . GLU C 1 73 ? -90.443 -15.810 -57.105 1.00 71.65 73 GLU C O 1
ATOM 5184 N N . LYS C 1 74 ? -91.163 -17.946 -57.206 1.00 76.09 74 LYS C N 1
ATOM 5185 C CA . LYS C 1 74 ? -92.482 -17.614 -57.690 1.00 78.37 74 LYS C CA 1
ATOM 5186 C C . LYS C 1 74 ? -93.425 -17.595 -56.480 1.00 79.57 74 LYS C C 1
ATOM 5187 O O . LYS C 1 74 ? -93.765 -18.631 -55.926 1.00 80.24 74 LYS C O 1
ATOM 5193 N N . LYS C 1 75 ? -93.865 -16.399 -56.097 1.00 81.90 75 LYS C N 1
ATOM 5194 C CA . LYS C 1 75 ? -94.775 -16.223 -54.947 1.00 84.69 75 LYS C CA 1
ATOM 5195 C C . LYS C 1 75 ? -96.111 -15.794 -55.515 1.00 86.03 75 LYS C C 1
ATOM 5196 O O . LYS C 1 75 ? -96.290 -14.615 -55.854 1.00 85.99 75 LYS C O 1
ATOM 5202 N N . GLY C 1 76 ? -97.043 -16.742 -55.590 1.00 87.06 76 GLY C N 1
ATOM 5203 C CA . GLY C 1 76 ? -98.317 -16.585 -56.301 1.00 87.73 76 GLY C CA 1
ATOM 5204 C C . GLY C 1 76 ? -98.221 -16.785 -57.807 1.00 88.61 76 GLY C C 1
ATOM 5205 O O . GLY C 1 76 ? -97.634 -17.768 -58.276 1.00 88.65 76 GLY C O 1
ATOM 5206 N N . ASP C 1 77 ? -98.827 -15.862 -58.550 1.00 89.60 77 ASP C N 1
ATOM 5207 C CA . ASP C 1 77 ? -98.737 -15.826 -60.013 1.00 89.78 77 ASP C CA 1
ATOM 5208 C C . ASP C 1 77 ? -97.502 -15.113 -60.556 1.00 88.72 77 ASP C C 1
ATOM 5209 O O . ASP C 1 77 ? -97.046 -15.435 -61.666 1.00 88.63 77 ASP C O 1
ATOM 5214 N N . THR C 1 78 ? -97.011 -14.138 -59.794 1.00 87.33 78 THR C N 1
ATOM 5215 C CA . THR C 1 78 ? -95.881 -13.297 -60.167 1.00 85.81 78 THR C CA 1
ATOM 5216 C C . THR C 1 78 ? -94.521 -13.873 -59.716 1.00 84.20 78 THR C C 1
ATOM 5217 O O . THR C 1 78 ? -94.339 -14.248 -58.558 1.00 83.91 78 THR C O 1
ATOM 5221 N N . VAL C 1 79 ? -93.573 -13.893 -60.647 1.00 82.22 79 VAL C N 1
ATOM 5222 C CA . VAL C 1 79 ? -92.252 -14.533 -60.474 1.00 80.76 79 VAL C CA 1
ATOM 5223 C C . VAL C 1 79 ? -91.166 -13.474 -60.434 1.00 78.61 79 VAL C C 1
ATOM 5224 O O . VAL C 1 79 ? -91.437 -12.293 -60.640 1.00 78.09 79 VAL C O 1
ATOM 5228 N N . GLY C 1 80 ? -89.932 -13.920 -60.214 1.00 76.63 80 GLY C N 1
ATOM 5229 C CA . GLY C 1 80 ? -88.775 -13.038 -60.203 1.00 74.16 80 GLY C CA 1
ATOM 5230 C C . GLY C 1 80 ? -88.675 -12.288 -58.884 1.00 72.67 80 GLY C C 1
ATOM 5231 O O . GLY C 1 80 ? -89.567 -12.400 -58.045 1.00 72.86 80 GLY C O 1
ATOM 5232 N N . PRO C 1 81 ? -87.588 -11.538 -58.663 1.00 70.42 81 PRO C N 1
ATOM 5233 C CA . PRO C 1 81 ? -86.494 -11.390 -59.616 1.00 68.94 81 PRO C CA 1
ATOM 5234 C C . PRO C 1 81 ? -85.534 -12.572 -59.603 1.00 66.80 81 PRO C C 1
ATOM 5235 O O . PRO C 1 81 ? -85.590 -13.420 -58.708 1.00 66.36 81 PRO C O 1
ATOM 5239 N N . ALA C 1 82 ? -84.667 -12.605 -60.609 1.00 64.42 82 ALA C N 1
ATOM 5240 C CA . ALA C 1 82 ? -83.628 -13.625 -60.743 1.00 62.58 82 ALA C CA 1
ATOM 5241 C C . ALA C 1 82 ? -82.403 -13.168 -59.963 1.00 61.72 82 ALA C C 1
ATOM 5242 O O . ALA C 1 82 ? -81.945 -12.044 -60.159 1.00 61.97 82 ALA C O 1
ATOM 5244 N N . THR C 1 83 ? -81.879 -14.020 -59.076 1.00 60.22 83 THR C N 1
ATOM 5245 C CA . THR C 1 83 ? -80.787 -13.619 -58.188 1.00 58.60 83 THR C CA 1
ATOM 5246 C C . THR C 1 83 ? -79.711 -14.671 -57.915 1.00 57.51 83 THR C C 1
ATOM 5247 O O . THR C 1 83 ? -79.898 -15.868 -58.160 1.00 56.75 83 THR C O 1
ATOM 5251 N N . VAL C 1 84 ? -78.574 -14.181 -57.424 1.00 56.67 84 VAL C N 1
ATOM 5252 C CA . VAL C 1 84 ? -77.451 -15.003 -56.966 1.00 55.64 84 VAL C CA 1
ATOM 5253 C C . VAL C 1 84 ? -76.982 -14.433 -55.608 1.00 55.30 84 VAL C C 1
ATOM 5254 O O . VAL C 1 84 ? -76.599 -13.290 -55.565 1.00 55.29 84 VAL C O 1
ATOM 5258 N N . PRO C 1 85 ? -77.034 -15.200 -54.512 1.00 55.00 85 PRO C N 1
ATOM 5259 C CA . PRO C 1 85 ? -77.561 -16.570 -54.489 1.00 55.02 85 PRO C CA 1
ATOM 5260 C C . PRO C 1 85 ? -79.072 -16.626 -54.706 1.00 55.04 85 PRO C C 1
ATOM 5261 O O . PRO C 1 85 ? -79.752 -15.596 -54.635 1.00 55.14 85 PRO C O 1
ATOM 5265 N N . GLY C 1 86 ? -79.579 -17.824 -54.980 1.00 55.14 86 GLY C N 1
ATOM 5266 C CA . GLY C 1 86 ? -81.009 -18.041 -55.183 1.00 55.64 86 GLY C CA 1
ATOM 5267 C C . GLY C 1 86 ? -81.829 -17.715 -53.945 1.00 55.62 86 GLY C C 1
ATOM 5268 O O . GLY C 1 86 ? -81.280 -17.267 -52.934 1.00 55.53 86 GLY C O 1
ATOM 5269 N N . PRO C 1 87 ? -83.153 -17.929 -54.016 1.00 55.69 87 PRO C N 1
ATOM 5270 C CA . PRO C 1 87 ? -84.022 -17.613 -52.876 1.00 55.39 87 PRO C CA 1
ATOM 5271 C C . PRO C 1 87 ? -83.748 -18.489 -51.655 1.00 54.39 87 PRO C C 1
ATOM 5272 O O . PRO C 1 87 ? -83.497 -19.684 -51.805 1.00 53.53 87 PRO C O 1
ATOM 5276 N N . MET C 1 88 ? -83.800 -17.895 -50.464 1.00 53.73 88 MET C N 1
ATOM 5277 C CA . MET C 1 88 ? -83.606 -18.648 -49.229 1.00 53.61 88 MET C CA 1
ATOM 5278 C C . MET C 1 88 ? -84.863 -19.451 -48.909 1.00 53.87 88 MET C C 1
ATOM 5279 O O . MET C 1 88 ? -85.957 -18.892 -48.811 1.00 53.78 88 MET C O 1
ATOM 5284 N N . VAL C 1 89 ? -84.684 -20.761 -48.754 1.00 54.41 89 VAL C N 1
ATOM 5285 C CA . VAL C 1 89 ? -85.733 -21.663 -48.287 1.00 54.78 89 VAL C CA 1
ATOM 5286 C C . VAL C 1 89 ? -85.572 -21.794 -46.776 1.00 55.12 89 VAL C C 1
ATOM 5287 O O . VAL C 1 89 ? -84.454 -21.770 -46.258 1.00 54.64 89 VAL C O 1
ATOM 5291 N N . ARG C 1 90 ? -86.690 -21.932 -46.071 1.00 55.62 90 ARG C N 1
ATOM 5292 C CA . ARG C 1 90 ? -86.674 -21.985 -44.611 1.00 55.49 90 ARG C CA 1
ATOM 5293 C C . ARG C 1 90 ? -87.783 -22.882 -44.081 1.00 56.37 90 ARG C C 1
ATOM 5294 O O . ARG C 1 90 ? -88.967 -22.611 -44.291 1.00 56.28 90 ARG C O 1
ATOM 5302 N N . VAL C 1 91 ? -87.381 -23.944 -43.386 1.00 57.35 91 VAL C N 1
ATOM 5303 C CA . VAL C 1 91 ? -88.302 -24.958 -42.874 1.00 57.95 91 VAL C CA 1
ATOM 5304 C C . VAL C 1 91 ? -87.921 -25.375 -41.451 1.00 58.96 91 VAL C C 1
ATOM 5305 O O . VAL C 1 91 ? -86.927 -24.899 -40.892 1.00 58.90 91 VAL C O 1
ATOM 5309 N N . MET C 1 92 ? -88.739 -26.248 -40.870 1.00 59.87 92 MET C N 1
ATOM 5310 C CA . MET C 1 92 ? -88.504 -26.813 -39.544 1.00 60.07 92 MET C CA 1
ATOM 5311 C C . MET C 1 92 ? -88.162 -28.305 -39.673 1.00 59.79 92 MET C C 1
ATOM 5312 O O . MET C 1 92 ? -88.553 -28.951 -40.646 1.00 59.51 92 MET C O 1
ATOM 5317 N N . GLU C 1 93 ? -87.413 -28.838 -38.707 1.00 59.97 93 GLU C N 1
ATOM 5318 C CA . GLU C 1 93 ? -87.030 -30.255 -38.717 1.00 61.11 93 GLU C CA 1
ATOM 5319 C C . GLU C 1 93 ? -88.247 -31.144 -38.488 1.00 61.73 93 GLU C C 1
ATOM 5320 O O . GLU C 1 93 ? -88.888 -31.071 -37.438 1.00 62.42 93 GLU C O 1
ATOM 5326 N N . GLY C 1 94 ? -88.537 -31.997 -39.468 1.00 61.93 94 GLY C N 1
ATOM 5327 C CA . GLY C 1 94 ? -89.720 -32.856 -39.438 1.00 62.63 94 GLY C CA 1
ATOM 5328 C C . GLY C 1 94 ? -90.798 -32.407 -40.405 1.00 63.78 94 GLY C C 1
ATOM 5329 O O . GLY C 1 94 ? -91.743 -33.157 -40.661 1.00 64.48 94 GLY C O 1
ATOM 5330 N N . ASP C 1 95 ? -90.663 -31.193 -40.945 1.00 64.65 95 ASP C N 1
ATOM 5331 C CA . ASP C 1 95 ? -91.529 -30.744 -42.037 1.00 64.77 95 ASP C CA 1
ATOM 5332 C C . ASP C 1 95 ? -91.357 -31.626 -43.269 1.00 65.64 95 ASP C C 1
ATOM 5333 O O . ASP C 1 95 ? -90.415 -32.418 -43.367 1.00 65.08 95 ASP C O 1
ATOM 5338 N N . THR C 1 96 ? -92.296 -31.478 -44.195 1.00 66.96 96 THR C N 1
ATOM 5339 C CA . THR C 1 96 ? -92.224 -32.105 -45.509 1.00 67.70 96 THR C CA 1
ATOM 5340 C C . THR C 1 96 ? -92.029 -30.976 -46.507 1.00 67.92 96 THR C C 1
ATOM 5341 O O . THR C 1 96 ? -92.824 -30.040 -46.547 1.00 67.48 96 THR C O 1
ATOM 5345 N N . VAL C 1 97 ? -90.967 -31.050 -47.300 1.00 68.20 97 VAL C N 1
ATOM 5346 C CA . VAL C 1 97 ? -90.576 -29.928 -48.148 1.00 68.74 97 VAL C CA 1
ATOM 5347 C C . VAL C 1 97 ? -90.881 -30.232 -49.611 1.00 69.69 97 VAL C C 1
ATOM 5348 O O . VAL C 1 97 ? -90.450 -31.257 -50.142 1.00 69.20 97 VAL C O 1
ATOM 5352 N N . VAL C 1 98 ? -91.624 -29.326 -50.247 1.00 70.56 98 VAL C N 1
ATOM 5353 C CA . VAL C 1 98 ? -92.045 -29.483 -51.638 1.00 70.87 98 VAL C CA 1
ATOM 5354 C C . VAL C 1 98 ? -91.513 -28.306 -52.449 1.00 70.39 98 VAL C C 1
ATOM 5355 O O . VAL C 1 98 ? -91.888 -27.156 -52.214 1.00 70.04 98 VAL C O 1
ATOM 5359 N N . ILE C 1 99 ? -90.622 -28.601 -53.392 1.00 70.47 99 ILE C N 1
ATOM 5360 C CA . ILE C 1 99 ? -90.077 -27.583 -54.285 1.00 70.94 99 ILE C CA 1
ATO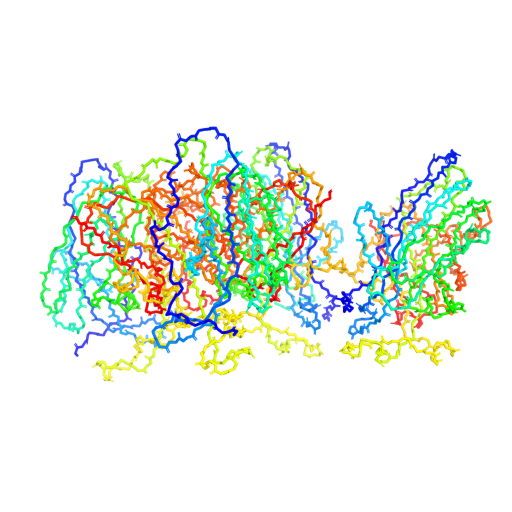M 5361 C C . ILE C 1 99 ? -90.553 -27.890 -55.695 1.00 71.14 99 ILE C C 1
ATOM 5362 O O . ILE C 1 99 ? -90.180 -28.920 -56.259 1.00 70.94 99 ILE C O 1
ATOM 5367 N N . ASN C 1 100 ? -91.362 -26.997 -56.259 1.00 71.51 100 ASN C N 1
ATOM 5368 C CA . ASN C 1 100 ? -91.763 -27.098 -57.660 1.00 71.82 100 ASN C CA 1
ATOM 5369 C C . ASN C 1 100 ? -90.751 -26.285 -58.457 1.00 72.58 100 ASN C C 1
ATOM 5370 O O . ASN C 1 100 ? -90.696 -25.062 -58.311 1.00 72.47 100 ASN C O 1
ATOM 5375 N N . LEU C 1 101 ? -89.930 -26.959 -59.264 1.00 73.47 101 LEU C N 1
ATOM 5376 C CA . LEU C 1 101 ? -88.990 -26.268 -60.146 1.00 74.42 101 LEU C CA 1
ATOM 5377 C C . LEU C 1 101 ? -89.564 -26.171 -61.550 1.00 76.41 101 LEU C C 1
ATOM 5378 O O . LEU C 1 101 ? -90.069 -27.155 -62.091 1.00 77.39 101 LEU C O 1
ATOM 5383 N N . THR C 1 102 ? -89.458 -24.982 -62.135 1.00 78.70 102 THR C N 1
ATOM 5384 C CA . THR C 1 102 ? -89.806 -24.751 -63.528 1.00 80.49 102 THR C CA 1
ATOM 5385 C C . THR C 1 102 ? -88.583 -24.257 -64.285 1.00 82.26 102 THR C C 1
ATOM 5386 O O . THR C 1 102 ? -87.820 -23.441 -63.776 1.00 81.93 102 THR C O 1
ATOM 5390 N N . ASN C 1 103 ? -88.393 -24.773 -65.496 1.00 85.01 103 ASN C N 1
ATOM 5391 C CA . ASN C 1 103 ? -87.335 -24.307 -66.382 1.00 87.34 103 ASN C CA 1
ATOM 5392 C C . ASN C 1 103 ? -87.992 -23.448 -67.459 1.00 90.47 103 ASN C C 1
ATOM 5393 O O . ASN C 1 103 ? -88.710 -23.971 -68.315 1.00 91.76 103 ASN C O 1
ATOM 5398 N N . ASP C 1 104 ? -87.761 -22.134 -67.401 1.00 92.81 104 ASP C N 1
ATOM 5399 C CA . ASP C 1 104 ? -88.350 -21.181 -68.359 1.00 96.09 104 ASP C CA 1
ATOM 5400 C C . ASP C 1 104 ? -88.184 -21.653 -69.805 1.00 99.08 104 ASP C C 1
ATOM 5401 O O . ASP C 1 104 ? -87.233 -22.364 -70.136 1.00 98.68 104 ASP C O 1
ATOM 5406 N N . LEU C 1 105 ? -89.115 -21.227 -70.653 1.00 102.77 105 LEU C N 1
ATOM 5407 C CA . LEU C 1 105 ? -89.166 -21.631 -72.058 1.00 104.35 105 LEU C CA 1
ATOM 5408 C C . LEU C 1 105 ? -88.034 -21.014 -72.885 1.00 104.57 105 LEU C C 1
ATOM 5409 O O . LEU C 1 105 ? -87.573 -21.611 -73.858 1.00 104.25 105 LEU C O 1
ATOM 5414 N N . HIS C 1 106 ? -87.580 -19.829 -72.479 1.00 104.97 106 HIS C N 1
ATOM 5415 C CA . HIS C 1 106 ? -86.521 -19.099 -73.190 1.00 104.42 106 HIS C CA 1
ATOM 5416 C C . HIS C 1 106 ? -85.100 -19.450 -72.720 1.00 102.06 106 HIS C C 1
ATOM 5417 O O . HIS C 1 106 ? -84.136 -18.802 -73.131 1.00 102.20 106 HIS C O 1
ATOM 5424 N N . ASN C 1 107 ? -84.973 -20.504 -71.908 1.00 99.40 107 ASN C N 1
ATOM 5425 C CA . ASN C 1 107 ? -83.663 -21.040 -71.510 1.00 96.50 107 ASN C CA 1
ATOM 5426 C C . ASN C 1 107 ? -83.063 -21.965 -72.575 1.00 94.01 107 ASN C C 1
ATOM 5427 O O . ASN C 1 107 ? -83.746 -22.417 -73.500 1.00 94.22 107 ASN C O 1
ATOM 5432 N N . GLU C 1 108 ? -81.769 -22.217 -72.433 1.00 91.61 108 GLU C N 1
ATOM 5433 C CA . GLU C 1 108 ? -81.011 -23.048 -73.344 1.00 90.67 108 GLU C CA 1
ATOM 5434 C C . GLU C 1 108 ? -80.742 -24.390 -72.674 1.00 88.55 108 GLU C C 1
ATOM 5435 O O . GLU C 1 108 ? -81.337 -25.399 -73.057 1.00 88.84 108 GLU C O 1
ATOM 5441 N N . GLU C 1 109 ? -79.891 -24.392 -71.647 1.00 86.24 109 GLU C N 1
ATOM 5442 C CA . GLU C 1 109 ? -79.459 -25.634 -71.011 1.00 84.25 109 GLU C CA 1
ATOM 5443 C C . GLU C 1 109 ? -80.550 -26.145 -70.063 1.00 82.39 109 GLU C C 1
ATOM 5444 O O . GLU C 1 109 ? -81.308 -25.345 -69.504 1.00 80.66 109 GLU C O 1
ATOM 5450 N N . PRO C 1 110 ? -80.637 -27.480 -69.884 1.00 81.22 110 PRO C N 1
ATOM 5451 C CA . PRO C 1 110 ? -81.581 -28.046 -68.917 1.00 80.83 110 PRO C CA 1
ATOM 5452 C C . PRO C 1 110 ? -81.099 -27.823 -67.483 1.00 80.13 110 PRO C C 1
ATOM 5453 O O . PRO C 1 110 ? -79.936 -27.475 -67.278 1.00 80.50 110 PRO C O 1
ATOM 5457 N N . HIS C 1 111 ? -81.987 -28.005 -66.508 1.00 78.98 111 HIS C N 1
ATOM 5458 C CA . HIS C 1 111 ? -81.650 -27.771 -65.095 1.00 77.61 111 HIS C CA 1
ATOM 5459 C C . HIS C 1 111 ? -82.359 -28.751 -64.152 1.00 77.19 111 HIS C C 1
ATOM 5460 O O . HIS C 1 111 ? -83.207 -29.537 -64.577 1.00 78.42 111 HIS C O 1
ATOM 5467 N N . ASN C 1 112 ? -81.975 -28.703 -62.876 1.00 76.81 112 ASN C N 1
ATOM 5468 C CA . ASN C 1 112 ? -82.535 -29.554 -61.822 1.00 76.45 112 ASN C CA 1
ATOM 5469 C C . ASN C 1 112 ? -82.108 -29.055 -60.443 1.00 74.69 112 ASN C C 1
ATOM 5470 O O . ASN C 1 112 ? -81.277 -28.163 -60.321 1.00 74.13 112 ASN C O 1
ATOM 5475 N N . LEU C 1 113 ? -82.653 -29.672 -59.400 1.00 72.99 113 LEU C N 1
ATOM 5476 C CA . LEU C 1 113 ? -82.340 -29.302 -58.006 1.00 71.67 113 LEU C CA 1
ATOM 5477 C C . LEU C 1 113 ? -81.640 -30.369 -57.218 1.00 71.31 113 LEU C C 1
ATOM 5478 O O . LEU C 1 113 ? -82.038 -31.513 -57.298 1.00 71.54 113 LEU C O 1
ATOM 5483 N N . ASP C 1 114 ? -80.744 -29.948 -56.331 1.00 71.38 114 ASP C N 1
ATOM 5484 C CA . ASP C 1 114 ? -79.972 -30.848 -55.485 1.00 70.60 114 ASP C CA 1
ATOM 5485 C C . ASP C 1 114 ? -79.973 -30.163 -54.149 1.00 69.68 114 ASP C C 1
ATOM 5486 O O . ASP C 1 114 ? -79.424 -29.084 -53.999 1.00 68.42 114 ASP C O 1
ATOM 5491 N N . PHE C 1 115 ? -80.605 -30.786 -53.162 1.00 69.31 115 PHE C N 1
ATOM 5492 C CA . PHE C 1 115 ? -80.631 -30.240 -51.801 1.00 68.57 115 PHE C CA 1
ATOM 5493 C C . PHE C 1 115 ? -79.765 -31.042 -50.842 1.00 69.45 115 PHE C C 1
ATOM 5494 O O . PHE C 1 115 ? -79.979 -32.236 -50.674 1.00 70.15 115 PHE C O 1
ATOM 5502 N N . HIS C 1 116 ? -78.823 -30.353 -50.192 1.00 69.83 116 HIS C N 1
ATOM 5503 C CA . HIS C 1 116 ? -77.969 -30.946 -49.166 1.00 70.16 116 HIS C CA 1
ATOM 5504 C C . HIS C 1 116 ? -78.727 -31.238 -47.865 1.00 69.13 116 HIS C C 1
ATOM 5505 O O . HIS C 1 116 ? -78.275 -32.059 -47.071 1.00 68.83 116 HIS C O 1
ATOM 5512 N N . ALA C 1 117 ? -79.872 -30.578 -47.667 1.00 68.43 117 ALA C N 1
ATOM 5513 C CA . ALA C 1 117 ? -80.736 -30.802 -46.499 1.00 68.57 117 ALA C CA 1
ATOM 5514 C C . ALA C 1 117 ? -81.528 -32.120 -46.496 1.00 69.11 117 ALA C C 1
ATOM 5515 O O . ALA C 1 117 ? -82.104 -32.476 -45.462 1.00 69.34 117 ALA C O 1
ATOM 5517 N N . GLY C 1 118 ? -81.564 -32.833 -47.627 1.00 69.04 118 GLY C N 1
ATOM 5518 C CA . GLY C 1 118 ? -82.340 -34.072 -47.758 1.00 69.43 118 GLY C CA 1
ATOM 5519 C C . GLY C 1 118 ? -81.552 -35.289 -48.211 1.00 70.53 118 GLY C C 1
ATOM 5520 O O . GLY C 1 118 ? -80.520 -35.168 -48.877 1.00 70.03 118 GLY C O 1
ATOM 5521 N N . PHE C 1 119 ? -82.065 -36.466 -47.858 1.00 72.20 119 PHE C N 1
ATOM 5522 C CA . PHE C 1 119 ? -81.445 -37.738 -48.226 1.00 73.74 119 PHE C CA 1
ATOM 5523 C C . PHE C 1 119 ? -81.894 -38.133 -49.624 1.00 74.82 119 PHE C C 1
ATOM 5524 O O . PHE C 1 119 ? -83.075 -38.408 -49.851 1.00 75.24 119 PHE C O 1
ATOM 5532 N N . GLY C 1 120 ? -80.944 -38.158 -50.556 1.00 76.17 120 GLY C N 1
ATOM 5533 C CA . GLY C 1 120 ? -81.239 -38.386 -51.965 1.00 77.15 120 GLY C CA 1
ATOM 5534 C C . GLY C 1 120 ? -82.285 -37.408 -52.458 1.00 78.21 120 GLY C C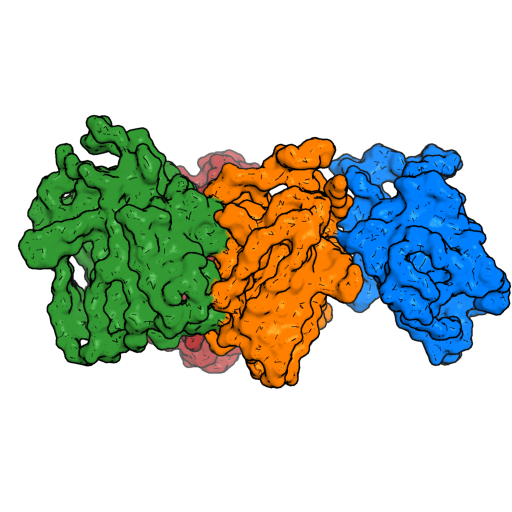 1
ATOM 5535 O O . GLY C 1 120 ? -83.283 -37.813 -53.051 1.00 78.83 120 GLY C O 1
ATOM 5536 N N . ALA C 1 121 ? -82.060 -36.125 -52.179 1.00 79.38 121 ALA C N 1
ATOM 5537 C CA . ALA C 1 121 ? -82.985 -35.054 -52.548 1.00 81.20 121 ALA C CA 1
ATOM 5538 C C . ALA C 1 121 ? -82.479 -34.340 -53.800 1.00 83.88 121 ALA C C 1
ATOM 5539 O O . ALA C 1 121 ? -82.093 -33.165 -53.759 1.00 83.82 121 ALA C O 1
ATOM 5541 N N . MET C 1 122 ? -82.476 -35.078 -54.909 1.00 86.81 122 MET C N 1
ATOM 5542 C CA . MET C 1 122 ? -82.111 -34.551 -56.222 1.00 89.01 122 MET C CA 1
ATOM 5543 C C . MET C 1 122 ? -83.262 -34.808 -57.187 1.00 90.81 122 MET C C 1
ATOM 5544 O O . MET C 1 122 ? -83.872 -35.882 -57.161 1.00 90.53 122 MET C O 1
ATOM 5549 N N . LEU C 1 123 ? -83.556 -33.816 -58.028 1.00 93.11 123 LEU C N 1
ATOM 5550 C CA . LEU C 1 123 ? -84.551 -33.965 -59.095 1.00 94.50 123 LEU C CA 1
ATOM 5551 C C . LEU C 1 123 ? -83.914 -34.618 -60.314 1.00 96.45 123 LEU C C 1
ATOM 5552 O O . LEU C 1 123 ? -82.735 -34.976 -60.294 1.00 96.31 123 LEU C O 1
ATOM 5557 N N . MET C 1 124 ? -84.711 -34.794 -61.364 1.00 99.76 124 MET C N 1
ATOM 5558 C CA . MET C 1 124 ? -84.200 -35.199 -62.669 1.00 101.96 124 MET C CA 1
ATOM 5559 C C . MET C 1 124 ? -84.228 -34.009 -63.625 1.00 101.68 124 MET C C 1
ATOM 5560 O O . MET C 1 124 ? -85.105 -33.141 -63.542 1.00 103.31 124 MET C O 1
ATOM 5565 N N . ASP C 1 125 ? -83.247 -33.973 -64.521 1.00 100.27 125 ASP C N 1
ATOM 5566 C CA . ASP C 1 125 ? -83.069 -32.851 -65.442 1.00 99.78 125 ASP C CA 1
ATOM 5567 C C . ASP C 1 125 ? -84.370 -32.548 -66.170 1.00 99.11 125 ASP C C 1
ATOM 5568 O O . ASP C 1 125 ? -84.913 -33.415 -66.854 1.00 99.50 125 ASP C O 1
ATOM 5573 N N . ILE C 1 126 ? -84.877 -31.332 -65.983 1.00 98.51 126 ILE C N 1
ATOM 5574 C CA . ILE C 1 126 ? -86.106 -30.892 -66.639 1.00 99.42 126 ILE C CA 1
ATOM 5575 C C . ILE C 1 126 ? -85.755 -29.989 -67.820 1.00 100.20 126 ILE C C 1
ATOM 5576 O O . ILE C 1 126 ? -84.865 -29.143 -67.718 1.00 99.39 126 ILE C O 1
ATOM 5581 N N . GLU C 1 127 ? -86.456 -30.174 -68.936 1.00 100.84 127 GLU C N 1
ATOM 5582 C CA . GLU C 1 127 ? -86.144 -29.452 -70.176 1.00 100.39 127 GLU C CA 1
ATOM 5583 C C . GLU C 1 127 ? -86.804 -28.061 -70.143 1.00 98.91 127 GLU C C 1
ATOM 5584 O O . GLU C 1 127 ? -87.809 -27.872 -69.446 1.00 98.47 127 GLU C O 1
ATOM 5590 N N . PRO C 1 128 ? -86.242 -27.079 -70.881 1.00 97.71 128 PRO C N 1
ATOM 5591 C CA . PRO C 1 128 ? -86.870 -25.755 -70.894 1.00 97.75 128 PRO C CA 1
ATOM 5592 C C . PRO C 1 128 ? -88.341 -25.826 -71.302 1.00 97.84 128 PRO C C 1
ATOM 5593 O O . PRO C 1 128 ? -88.655 -26.285 -72.401 1.00 98.83 128 PRO C O 1
ATOM 5597 N N . GLY C 1 129 ? -89.220 -25.418 -70.391 1.00 96.79 129 GLY C N 1
ATOM 5598 C CA . GLY C 1 129 ? -90.669 -25.470 -70.591 1.00 96.05 129 GLY C CA 1
ATOM 5599 C C . GLY C 1 129 ? -91.362 -26.402 -69.613 1.00 95.32 129 GLY C C 1
ATOM 5600 O O . GLY C 1 129 ? -92.418 -26.065 -69.070 1.00 94.27 129 GLY C O 1
ATOM 5601 N N . GLU C 1 130 ? -90.762 -27.572 -69.387 1.00 95.12 130 GLU C N 1
ATOM 5602 C CA . GLU C 1 130 ? -91.326 -28.587 -68.483 1.00 95.15 130 GLU C CA 1
ATOM 5603 C C . GLU C 1 130 ? -91.146 -28.143 -67.023 1.00 91.96 130 GLU C C 1
ATOM 5604 O O . GLU C 1 130 ? -90.287 -27.310 -66.719 1.00 92.19 130 GLU C O 1
ATOM 5610 N N . THR C 1 131 ? -91.976 -28.691 -66.135 1.00 88.16 131 THR C N 1
ATOM 5611 C CA . THR C 1 131 ? -91.963 -28.348 -64.709 1.00 84.72 131 THR C CA 1
ATOM 5612 C C . THR C 1 131 ? -92.154 -29.616 -63.877 1.00 82.86 131 THR C C 1
ATOM 5613 O O . THR C 1 131 ? -93.109 -30.359 -64.101 1.00 83.51 131 THR C O 1
ATOM 5617 N N . ASP C 1 132 ? -91.248 -29.856 -62.928 1.00 80.86 132 ASP C N 1
ATOM 5618 C CA . ASP C 1 132 ? -91.338 -31.009 -62.022 1.00 79.13 132 ASP C CA 1
ATOM 5619 C C . ASP C 1 132 ? -91.329 -30.560 -60.563 1.00 78.13 132 ASP C C 1
ATOM 5620 O O . ASP C 1 132 ? -90.892 -29.456 -60.234 1.00 77.14 132 ASP C O 1
ATOM 5625 N N . THR C 1 133 ? -91.825 -31.439 -59.697 1.00 77.80 133 THR C N 1
ATOM 5626 C CA . THR C 1 133 ? -91.865 -31.209 -58.262 1.00 77.44 133 THR C CA 1
ATOM 5627 C C . THR C 1 133 ? -90.932 -32.154 -57.500 1.00 78.82 133 THR C C 1
ATOM 5628 O O . THR C 1 133 ? -90.914 -33.362 -57.744 1.00 79.67 133 THR C O 1
ATOM 5632 N N . LEU C 1 134 ? -90.174 -31.574 -56.566 1.00 79.82 134 LEU C N 1
ATOM 5633 C CA . LEU C 1 134 ? -89.298 -32.310 -55.654 1.00 79.83 134 LEU C CA 1
ATOM 5634 C C . LEU C 1 134 ? -89.906 -32.328 -54.257 1.00 79.64 134 LEU C C 1
ATOM 5635 O O . LEU C 1 134 ? -90.027 -31.282 -53.620 1.00 78.90 134 LEU C O 1
ATOM 5640 N N . THR C 1 135 ? -90.252 -33.520 -53.778 1.00 79.50 135 THR C N 1
ATOM 5641 C CA . THR C 1 135 ? -90.728 -33.704 -52.408 1.00 79.24 135 THR C CA 1
ATOM 5642 C C . THR C 1 135 ? -89.658 -34.420 -51.580 1.00 78.08 135 THR C C 1
ATOM 5643 O O . THR C 1 135 ? -89.080 -35.414 -52.030 1.00 76.90 135 THR C O 1
ATOM 5647 N N . PHE C 1 136 ? -89.386 -33.901 -50.382 1.00 77.46 136 PHE C N 1
ATOM 5648 C CA . PHE C 1 136 ? -88.466 -34.551 -49.438 1.00 77.06 136 PHE C CA 1
ATOM 5649 C C . PHE C 1 136 ? -88.745 -34.132 -47.992 1.00 76.35 136 PHE C C 1
ATOM 5650 O O . PHE C 1 136 ? -89.227 -33.024 -47.740 1.00 76.65 136 PHE C O 1
ATOM 5658 N N . LYS C 1 137 ? -88.407 -35.016 -47.055 1.00 75.59 137 LYS C N 1
ATOM 5659 C CA . LYS C 1 137 ? -88.556 -34.745 -45.625 1.00 75.06 137 LYS C CA 1
ATOM 5660 C C . LYS C 1 137 ? -87.242 -34.204 -45.063 1.00 72.24 137 LYS C C 1
ATOM 5661 O O . LYS C 1 137 ? -86.176 -34.772 -45.313 1.00 70.62 137 LYS C O 1
ATOM 5667 N N . ALA C 1 138 ? -87.325 -33.104 -44.316 1.00 70.24 138 ALA C N 1
ATOM 5668 C CA . ALA C 1 138 ? -86.155 -32.493 -43.683 1.00 68.88 138 ALA C CA 1
ATOM 5669 C C . ALA C 1 138 ? -86.000 -33.048 -42.271 1.00 68.16 138 ALA C C 1
ATOM 5670 O O . ALA C 1 138 ? -86.576 -32.520 -41.320 1.00 67.22 138 ALA C O 1
ATOM 5672 N N . LYS C 1 139 ? -85.208 -34.107 -42.139 1.00 67.88 139 LYS C N 1
ATOM 5673 C CA . LYS C 1 139 ? -85.066 -34.817 -40.855 1.00 68.14 139 LYS C CA 1
ATOM 5674 C C . LYS C 1 139 ? -83.694 -34.626 -40.187 1.00 66.76 139 LYS C C 1
ATOM 5675 O O . LYS C 1 139 ? -83.394 -35.275 -39.181 1.00 67.22 139 LYS C O 1
ATOM 5681 N N . ARG C 1 140 ? -82.887 -33.707 -40.722 1.00 64.73 140 ARG C N 1
ATOM 5682 C CA . ARG C 1 140 ? -81.652 -33.268 -40.066 1.00 62.57 140 ARG C CA 1
ATOM 5683 C C . ARG C 1 140 ? -81.589 -31.747 -40.095 1.00 61.03 140 ARG C C 1
ATOM 5684 O O . ARG C 1 140 ? -81.620 -31.142 -41.170 1.00 60.91 140 ARG C O 1
ATOM 5692 N N . GLU C 1 141 ? -81.522 -31.139 -38.910 1.00 59.27 141 GLU C N 1
ATOM 5693 C CA . GLU C 1 141 ? -81.482 -29.679 -38.783 1.00 58.01 141 GLU C CA 1
ATOM 5694 C C . GLU C 1 141 ? -80.120 -29.125 -39.173 1.00 56.66 141 GLU C C 1
ATOM 5695 O O . GLU C 1 141 ? -79.112 -29.825 -39.087 1.00 56.24 141 GLU C O 1
ATOM 5701 N N . GLY C 1 142 ? -80.118 -27.866 -39.603 1.00 55.65 142 GLY C N 1
ATOM 5702 C CA . GLY C 1 142 ? -78.906 -27.153 -39.978 1.00 55.04 142 GLY C CA 1
ATOM 5703 C C . GLY C 1 142 ? -79.070 -26.232 -41.165 1.00 54.84 142 GLY C C 1
ATOM 5704 O O . GLY C 1 142 ? -80.133 -26.191 -41.790 1.00 54.48 142 GLY C O 1
ATOM 5705 N N . ALA C 1 143 ? -78.008 -25.482 -41.453 1.00 54.67 143 ALA C N 1
ATOM 5706 C CA . ALA C 1 143 ? -77.941 -24.645 -42.649 1.00 54.04 143 ALA C CA 1
ATOM 5707 C C . ALA C 1 143 ? -77.263 -25.443 -43.750 1.00 53.88 143 ALA C C 1
ATOM 5708 O O . ALA C 1 143 ? -76.149 -25.940 -43.559 1.00 54.31 143 ALA C O 1
ATOM 5710 N N . TYR C 1 144 ? -77.939 -25.570 -44.892 1.00 53.72 144 TYR C N 1
ATOM 5711 C CA . TYR C 1 144 ? -77.408 -26.302 -46.041 1.00 53.24 144 TYR C CA 1
ATOM 5712 C C . TYR C 1 144 ? -77.456 -25.491 -47.331 1.00 53.86 144 TYR C C 1
ATOM 5713 O O . TYR C 1 144 ? -78.199 -24.510 -47.441 1.00 53.98 144 TYR C O 1
ATOM 5722 N N . ILE C 1 145 ? -76.658 -25.932 -48.304 1.00 55.12 145 ILE C N 1
ATOM 5723 C CA . ILE C 1 145 ? -76.670 -25.373 -49.665 1.00 56.43 145 ILE C CA 1
ATOM 5724 C C . ILE C 1 145 ? -77.541 -26.237 -50.571 1.00 57.31 145 ILE C C 1
ATOM 5725 O O . ILE C 1 145 ? -77.594 -27.458 -50.415 1.00 57.65 145 ILE C O 1
ATOM 5730 N N . TYR C 1 146 ? -78.209 -25.593 -51.523 1.00 57.94 146 TYR C N 1
ATOM 5731 C CA . TYR C 1 146 ? -78.869 -26.292 -52.623 1.00 58.55 146 TYR C CA 1
ATOM 5732 C C . TYR C 1 146 ? -78.390 -25.712 -53.950 1.00 59.49 146 TYR C C 1
ATOM 5733 O O . TYR C 1 146 ? -78.041 -24.529 -54.017 1.00 58.39 146 TYR C O 1
ATOM 5742 N N . HIS C 1 147 ? -78.383 -26.526 -55.004 1.00 61.48 147 HIS C N 1
ATOM 5743 C CA . HIS C 1 147 ? -77.893 -26.066 -56.308 1.00 63.44 147 HIS C CA 1
ATOM 5744 C C . HIS C 1 147 ? -78.391 -26.868 -57.519 1.00 64.64 147 HIS C C 1
ATOM 5745 O O . HIS C 1 147 ? -79.065 -27.891 -57.387 1.00 64.34 147 HIS C O 1
ATOM 5752 N N . CYS C 1 148 ? -78.063 -26.354 -58.703 1.00 66.08 148 CYS C N 1
ATOM 5753 C CA . CYS C 1 148 ? -78.350 -27.020 -59.971 1.00 67.23 148 CYS C CA 1
ATOM 5754 C C . CYS C 1 148 ? -77.236 -28.003 -60.306 1.00 68.00 148 CYS C C 1
ATOM 5755 O O . CYS C 1 148 ? -76.080 -27.597 -60.417 1.00 67.80 148 CYS C O 1
ATOM 5758 N N . GLY C 1 149 ? -77.582 -29.287 -60.439 1.00 69.85 149 GLY C N 1
ATOM 5759 C CA . GLY C 1 149 ? -76.610 -30.348 -60.746 1.00 70.80 149 GLY C CA 1
ATOM 5760 C C . GLY C 1 149 ? -76.865 -31.059 -62.065 1.00 71.91 149 GLY C C 1
ATOM 5761 O O . GLY C 1 149 ? -76.390 -32.180 -62.271 1.00 71.30 149 GLY C O 1
ATOM 5762 N N . ALA C 1 150 ? -77.551 -30.380 -62.982 1.00 73.46 150 ALA C N 1
ATOM 5763 C CA . ALA C 1 150 ? -78.033 -30.998 -64.217 1.00 74.52 150 ALA C CA 1
ATOM 5764 C C . ALA C 1 150 ? -76.912 -31.399 -65.170 1.00 75.73 150 ALA C C 1
ATOM 5765 O O . ALA C 1 150 ? -75.814 -30.872 -65.105 1.00 75.18 150 ALA C O 1
ATOM 5767 N N . GLU C 1 151 ? -77.223 -32.346 -66.049 1.00 78.24 151 GLU C N 1
ATOM 5768 C CA . GLU C 1 151 ? -76.293 -32.852 -67.058 1.00 79.85 151 GLU C CA 1
ATOM 5769 C C . GLU C 1 151 ? -75.057 -33.498 -66.448 1.00 78.74 151 GLU C C 1
ATOM 5770 O O . GLU C 1 151 ? -74.029 -33.622 -67.116 1.00 78.85 151 GLU C O 1
ATOM 5776 N N . GLY C 1 152 ? -75.165 -33.933 -65.193 1.00 77.24 152 GLY C N 1
ATOM 5777 C CA . GLY C 1 152 ? -74.029 -34.478 -64.454 1.00 76.58 152 GLY C CA 1
ATOM 5778 C C . GLY C 1 152 ? -72.824 -33.559 -64.361 1.00 75.39 152 GLY C C 1
ATOM 5779 O O . GLY C 1 152 ? -71.706 -34.029 -64.131 1.00 73.66 152 GLY C O 1
ATOM 5780 N N . MET C 1 153 ? -73.051 -32.257 -64.531 1.00 74.36 153 MET C N 1
ATOM 5781 C CA . MET C 1 153 ? -71.982 -31.266 -64.516 1.00 73.67 153 MET C CA 1
ATOM 5782 C C . MET C 1 153 ? -72.310 -30.201 -63.474 1.00 71.66 153 MET C C 1
ATOM 5783 O O . MET C 1 153 ? -72.547 -29.041 -63.822 1.00 71.30 153 MET C O 1
ATOM 5788 N N . PRO C 1 154 ? -72.310 -30.579 -62.180 1.00 69.57 154 PRO C N 1
ATOM 5789 C CA . PRO C 1 154 ? -72.639 -29.571 -61.168 1.00 68.09 154 PRO C CA 1
ATOM 5790 C C . PRO C 1 154 ? -71.678 -28.378 -61.152 1.00 66.66 154 PRO C C 1
ATOM 5791 O O . PRO C 1 154 ? -72.081 -27.285 -60.778 1.00 66.40 154 PRO C O 1
ATOM 5795 N N . TRP C 1 155 ? -70.424 -28.597 -61.546 1.00 65.11 155 TRP C N 1
ATOM 5796 C CA . TRP C 1 155 ? -69.426 -27.518 -61.659 1.00 64.31 155 TRP C CA 1
ATOM 5797 C C . TRP C 1 155 ? -69.833 -26.389 -62.601 1.00 64.68 155 TRP C C 1
ATOM 5798 O O . TRP C 1 155 ? -69.703 -25.217 -62.250 1.00 64.53 155 TRP C O 1
ATOM 5809 N N . GLU C 1 156 ? -70.331 -26.745 -63.782 1.00 65.23 156 GLU C N 1
ATOM 5810 C CA . GLU C 1 156 ? -70.708 -25.752 -64.789 1.00 65.90 156 GLU C CA 1
ATOM 5811 C C . GLU C 1 156 ? -71.949 -24.975 -64.342 1.00 65.20 156 GLU C C 1
ATOM 5812 O O . GLU C 1 156 ? -72.004 -23.753 -64.482 1.00 64.13 156 GLU C O 1
ATOM 5818 N N . HIS C 1 157 ? -72.928 -25.694 -63.795 1.00 64.66 157 HIS C N 1
ATOM 5819 C CA . HIS C 1 157 ? -74.200 -25.093 -63.377 1.00 64.30 157 HIS C CA 1
ATOM 5820 C C . HIS C 1 157 ? -74.068 -24.181 -62.162 1.00 62.87 157 HIS C C 1
ATOM 5821 O O . HIS C 1 157 ? -74.689 -23.122 -62.122 1.00 62.33 157 HIS C O 1
ATOM 5828 N N . VAL C 1 158 ? -73.269 -24.594 -61.180 1.00 61.64 158 VAL C N 1
ATOM 5829 C CA . VAL C 1 158 ? -73.019 -23.771 -59.991 1.00 60.92 158 VAL C CA 1
ATOM 5830 C C . VAL C 1 158 ? -72.191 -22.546 -60.386 1.00 60.42 158 VAL C C 1
ATOM 5831 O O . VAL C 1 158 ? -72.501 -21.430 -59.959 1.00 59.73 158 VAL C O 1
ATOM 5835 N N . ALA C 1 159 ? -71.170 -22.756 -61.223 1.00 59.93 159 ALA C N 1
ATOM 5836 C CA . ALA C 1 159 ? -70.299 -21.668 -61.730 1.00 59.78 159 ALA C CA 1
ATOM 5837 C C . ALA C 1 159 ? -71.044 -20.455 -62.308 1.00 59.75 159 ALA C C 1
ATOM 5838 O O . ALA C 1 159 ? -70.582 -19.325 -62.177 1.00 60.07 159 ALA C O 1
ATOM 5840 N N . TYR C 1 160 ? -72.174 -20.730 -62.965 1.00 59.17 160 TYR C N 1
ATOM 5841 C CA . TYR C 1 160 ? -73.032 -19.684 -63.542 1.00 57.82 160 TYR C CA 1
ATOM 5842 C C . TYR C 1 160 ? -73.966 -18.985 -62.531 1.00 56.59 160 TYR C C 1
ATOM 5843 O O . TYR C 1 160 ? -74.726 -18.103 -62.929 1.00 55.57 160 TYR C O 1
ATOM 5852 N N . GLY C 1 161 ? -73.979 -19.445 -61.277 1.00 56.41 161 GLY C N 1
ATOM 5853 C CA . GLY C 1 161 ? -74.771 -18.833 -60.216 1.00 56.25 161 GLY C CA 1
ATOM 5854 C C . GLY C 1 161 ? -75.991 -19.604 -59.693 1.00 55.96 161 GLY C C 1
ATOM 5855 O O . GLY C 1 161 ? -76.812 -19.018 -58.974 1.00 55.04 161 GLY C O 1
ATOM 5856 N N . MET C 1 162 ? -76.143 -20.890 -60.044 1.00 56.42 162 MET C N 1
ATOM 5857 C CA . MET C 1 162 ? -77.330 -21.684 -59.631 1.00 56.96 162 MET C CA 1
ATOM 5858 C C . MET C 1 162 ? -77.113 -22.321 -58.266 1.00 56.55 162 MET C C 1
ATOM 5859 O O . MET C 1 162 ? -76.963 -23.538 -58.164 1.00 56.70 162 MET C O 1
ATOM 5864 N N . TYR C 1 163 ? -77.078 -21.484 -57.230 1.00 55.76 163 TYR C N 1
ATOM 5865 C CA . TYR C 1 163 ? -76.912 -21.956 -55.856 1.00 55.33 163 TYR C CA 1
ATOM 5866 C C . TYR C 1 163 ? -77.636 -21.077 -54.846 1.00 55.50 163 TYR C C 1
ATOM 5867 O O . TYR C 1 163 ? -77.614 -19.852 -54.955 1.00 54.99 163 TYR C O 1
ATOM 5876 N N . GLY C 1 164 ? -78.274 -21.717 -53.867 1.00 55.72 164 GLY C N 1
ATOM 5877 C CA . GLY C 1 164 ? -78.954 -21.017 -52.778 1.00 55.61 164 GLY C CA 1
ATOM 5878 C C . GLY C 1 164 ? -78.854 -21.757 -51.458 1.00 55.33 164 GLY C C 1
ATOM 5879 O O . GLY C 1 164 ? -78.356 -22.887 -51.396 1.00 54.99 164 GLY C O 1
ATOM 5880 N N . LEU C 1 165 ? -79.356 -21.114 -50.406 1.00 54.93 165 LEU C N 1
ATOM 5881 C CA . LEU C 1 165 ? -79.278 -21.632 -49.043 1.00 54.76 165 LEU C CA 1
ATOM 5882 C C . LEU C 1 165 ? -80.635 -22.114 -48.558 1.00 54.92 165 LEU C C 1
ATOM 5883 O O . LEU C 1 165 ? -81.633 -21.412 -48.710 1.00 55.50 165 LEU C O 1
ATOM 5888 N N . ILE C 1 166 ? -80.647 -23.295 -47.940 1.00 55.14 166 ILE C N 1
ATOM 5889 C CA . ILE C 1 166 ? -81.807 -23.791 -47.183 1.00 55.10 166 ILE C CA 1
ATOM 5890 C C . ILE C 1 166 ? -81.396 -24.007 -45.727 1.00 54.58 166 ILE C C 1
ATOM 5891 O O . ILE C 1 166 ? -80.325 -24.544 -45.452 1.00 54.71 166 ILE C O 1
ATOM 5896 N N . VAL C 1 167 ? -82.252 -23.587 -44.801 1.00 54.55 167 VAL C N 1
ATOM 5897 C CA . VAL C 1 167 ? -82.028 -23.835 -43.374 1.00 54.69 167 VAL C CA 1
ATOM 5898 C C . VAL C 1 167 ? -83.169 -24.676 -42.822 1.00 55.24 167 VAL C C 1
ATOM 5899 O O . VAL C 1 167 ? -84.341 -24.375 -43.056 1.00 55.81 167 VAL C O 1
ATOM 5903 N N . VAL C 1 168 ? -82.811 -25.743 -42.111 1.00 55.49 168 VAL C N 1
ATOM 5904 C CA . VAL C 1 168 ? -83.772 -26.557 -41.378 1.00 55.51 168 VAL C CA 1
ATOM 5905 C C . VAL C 1 168 ? -83.604 -26.215 -39.904 1.00 55.49 168 VAL C C 1
ATOM 5906 O O . VAL C 1 168 ? -82.652 -26.658 -39.264 1.00 56.08 168 VAL C O 1
ATOM 5910 N N . GLU C 1 169 ? -84.525 -25.424 -39.367 1.00 55.57 169 GLU C N 1
ATOM 5911 C CA . GLU C 1 169 ? -84.469 -25.040 -37.957 1.00 56.07 169 GLU C CA 1
ATOM 5912 C C . GLU C 1 169 ? -84.947 -26.192 -37.082 1.00 56.41 169 GLU C C 1
ATOM 5913 O O . GLU C 1 169 ? -85.743 -27.011 -37.534 1.00 56.24 169 GLU C O 1
ATOM 5919 N N . PRO C 1 170 ? -84.476 -26.260 -35.821 1.00 57.28 170 PRO C N 1
ATOM 5920 C CA . PRO C 1 170 ? -85.027 -27.268 -34.913 1.00 57.24 170 PRO C CA 1
ATOM 5921 C C . PRO C 1 170 ? -86.488 -26.994 -34.576 1.00 56.89 170 PRO C C 1
ATOM 5922 O O . PRO C 1 170 ? -87.034 -25.959 -34.973 1.00 56.85 170 PRO C O 1
ATOM 5926 N N . LYS C 1 171 ? -87.108 -27.914 -33.845 1.00 56.59 171 LYS C N 1
ATOM 5927 C CA . LYS C 1 171 ? -88.490 -27.732 -33.407 1.00 56.73 171 LYS C CA 1
ATOM 5928 C C . LYS C 1 171 ? -88.523 -26.613 -32.370 1.00 57.37 171 LYS C C 1
ATOM 5929 O O . LYS C 1 171 ? -87.747 -26.622 -31.415 1.00 57.43 171 LYS C O 1
ATOM 5935 N N . GLY C 1 172 ? -89.402 -25.638 -32.593 1.00 58.37 172 GLY C N 1
ATOM 5936 C CA . GLY C 1 172 ? -89.445 -24.400 -31.806 1.00 58.90 172 GLY C CA 1
ATOM 5937 C C . GLY C 1 172 ? -88.736 -23.245 -32.498 1.00 59.22 172 GLY C C 1
ATOM 5938 O O . GLY C 1 172 ? -88.972 -22.079 -32.168 1.00 58.98 172 GLY C O 1
ATOM 5939 N N . GLY C 1 173 ? -87.873 -23.574 -33.460 1.00 59.51 173 GLY C N 1
ATOM 5940 C CA . GLY C 1 173 ? -87.074 -22.595 -34.175 1.00 59.49 173 GLY C CA 1
ATOM 5941 C C . GLY C 1 173 ? -85.826 -22.214 -33.413 1.00 59.61 173 GLY C C 1
ATOM 5942 O O . GLY C 1 173 ? -85.691 -22.496 -32.218 1.00 59.74 173 GLY C O 1
ATOM 5943 N N . LEU C 1 174 ? -84.917 -21.552 -34.116 1.00 59.54 174 LEU C N 1
ATOM 5944 C CA . LEU C 1 174 ? -83.682 -21.065 -33.519 1.00 58.94 174 LEU C CA 1
ATOM 5945 C C . LEU C 1 174 ? -84.030 -19.939 -32.562 1.00 58.11 174 LEU C C 1
ATOM 5946 O O . LEU C 1 174 ? -85.102 -19.337 -32.671 1.00 57.56 174 LEU C O 1
ATOM 5951 N N . SER C 1 175 ? -83.132 -19.662 -31.623 1.00 58.18 175 SER C N 1
ATOM 5952 C CA . SER C 1 175 ? -83.335 -18.573 -30.673 1.00 58.76 175 SER C CA 1
ATOM 5953 C C . SER C 1 175 ? -83.631 -17.301 -31.451 1.00 60.29 175 SER C C 1
ATOM 5954 O O . SER C 1 175 ? -82.954 -17.005 -32.439 1.00 61.67 175 SER C O 1
ATOM 5957 N N . ARG C 1 176 ? -84.658 -16.573 -31.023 1.00 61.22 176 ARG C N 1
ATOM 5958 C CA . ARG C 1 176 ? -85.094 -15.366 -31.720 1.00 62.51 176 ARG C CA 1
ATOM 5959 C C . ARG C 1 176 ? -84.031 -14.269 -31.684 1.00 62.01 176 ARG C C 1
ATOM 5960 O O . ARG C 1 176 ? -83.334 -14.096 -30.689 1.00 61.68 176 ARG C O 1
ATOM 5968 N N . VAL C 1 177 ? -83.917 -13.544 -32.788 1.00 61.13 177 VAL C N 1
ATOM 5969 C CA . VAL C 1 177 ? -82.955 -12.466 -32.927 1.00 60.15 177 VAL C CA 1
ATOM 5970 C C . VAL C 1 177 ? -83.653 -11.187 -33.419 1.00 58.68 177 VAL C C 1
ATOM 5971 O O . VAL C 1 177 ? -84.738 -11.245 -33.976 1.00 58.64 177 VAL C O 1
ATOM 5975 N N . ASP C 1 178 ? -83.028 -10.028 -33.210 1.00 56.49 178 ASP C N 1
ATOM 5976 C CA . ASP C 1 178 ? -83.598 -8.755 -33.672 1.00 55.69 178 ASP C CA 1
ATOM 5977 C C . ASP C 1 178 ? -83.601 -8.625 -35.203 1.00 54.93 178 ASP C C 1
ATOM 5978 O O . ASP C 1 178 ? -84.653 -8.376 -35.795 1.00 54.72 178 ASP C O 1
ATOM 5983 N N . LYS C 1 179 ? -82.438 -8.814 -35.828 1.00 54.13 179 LYS C N 1
ATOM 5984 C CA . LYS C 1 179 ? -82.299 -8.722 -37.292 1.00 53.44 179 LYS C CA 1
ATOM 5985 C C . LYS C 1 179 ? -81.626 -9.964 -37.873 1.00 52.13 179 LYS C C 1
ATOM 5986 O O . LYS C 1 179 ? -80.735 -10.545 -37.258 1.00 51.68 179 LYS C O 1
ATOM 5992 N N . GLU C 1 180 ? -82.052 -10.355 -39.074 1.00 51.37 180 GLU C N 1
ATOM 5993 C CA . GLU C 1 180 ? -81.516 -11.534 -39.755 1.00 50.78 180 GLU C CA 1
ATOM 5994 C C . GLU C 1 180 ? -81.225 -11.223 -41.220 1.00 49.58 180 GLU C C 1
ATOM 5995 O O . GLU C 1 180 ? -82.004 -10.519 -41.868 1.00 49.65 180 GLU C O 1
ATOM 6001 N N . PHE C 1 181 ? -80.126 -11.772 -41.741 1.00 47.57 181 PHE C N 1
ATOM 6002 C CA . PHE C 1 181 ? -79.727 -11.542 -43.138 1.00 46.09 181 PHE C CA 1
ATOM 6003 C C . PHE C 1 181 ? -79.195 -12.799 -43.827 1.00 45.38 181 PHE C C 1
ATOM 6004 O O . PHE C 1 181 ? -78.893 -13.812 -43.182 1.00 45.07 181 PHE C O 1
ATOM 6012 N N . TYR C 1 182 ? -79.073 -12.701 -45.150 1.00 45.23 182 TYR C N 1
ATOM 6013 C CA . TYR C 1 182 ? -78.715 -13.824 -46.020 1.00 45.27 182 TYR C CA 1
ATOM 6014 C C . TYR C 1 182 ? -77.638 -13.389 -47.004 1.00 45.39 182 TYR C C 1
ATOM 6015 O O . TYR C 1 182 ? -77.847 -12.468 -47.796 1.00 45.77 182 TYR C O 1
ATOM 6024 N N . ILE C 1 183 ? -76.484 -14.051 -46.940 1.00 45.45 183 ILE C N 1
ATOM 6025 C CA . ILE C 1 183 ? -75.355 -13.734 -47.809 1.00 45.46 183 ILE C CA 1
ATOM 6026 C C . ILE C 1 183 ? -74.820 -14.997 -48.481 1.00 46.11 183 ILE C C 1
ATOM 6027 O O . ILE C 1 183 ? -74.514 -15.982 -47.811 1.00 46.81 183 ILE C O 1
ATOM 6032 N N . GLY C 1 184 ? -74.708 -14.953 -49.809 1.00 46.48 184 GLY C N 1
ATOM 6033 C CA . GLY C 1 184 ? -74.015 -15.986 -50.583 1.00 47.07 184 GLY C CA 1
ATOM 6034 C C . GLY C 1 184 ? -72.754 -15.455 -51.242 1.00 47.67 184 GLY C C 1
ATOM 6035 O O . GLY C 1 184 ? -72.817 -14.495 -52.017 1.00 48.58 184 GLY C O 1
ATOM 6036 N N . GLN C 1 185 ? -71.612 -16.074 -50.928 1.00 47.59 185 GLN C N 1
ATOM 6037 C CA . GLN C 1 185 ? -70.342 -15.738 -51.575 1.00 47.23 185 GLN C CA 1
ATOM 6038 C C . GLN C 1 185 ? -70.088 -16.660 -52.769 1.00 47.59 185 GLN C C 1
ATOM 6039 O O . GLN C 1 185 ? -70.451 -17.842 -52.755 1.00 47.58 185 GLN C O 1
ATOM 6045 N N . GLY C 1 186 ? -69.453 -16.105 -53.798 1.00 48.14 186 GLY C N 1
ATOM 6046 C CA . GLY C 1 186 ? -69.007 -16.873 -54.966 1.00 48.39 186 GLY C CA 1
ATOM 6047 C C . GLY C 1 186 ? -67.831 -16.224 -55.674 1.00 49.13 186 GLY C C 1
ATOM 6048 O O . GLY C 1 186 ? -67.615 -15.004 -55.550 1.00 49.39 186 GLY C O 1
ATOM 6049 N N . GLU C 1 187 ? -67.120 -17.024 -56.472 1.00 50.04 187 GLU C N 1
ATOM 6050 C CA . GLU C 1 187 ? -66.052 -16.531 -57.353 1.00 50.44 187 GLU C CA 1
ATOM 6051 C C . GLU C 1 187 ? -66.394 -16.798 -58.822 1.00 51.61 187 GLU C C 1
ATOM 6052 O O . GLU C 1 187 ? -67.119 -17.753 -59.131 1.00 52.52 187 GLU C O 1
ATOM 6058 N N . TRP C 1 188 ? -65.868 -15.959 -59.714 1.00 52.66 188 TRP C N 1
ATOM 6059 C CA . TRP C 1 188 ? -66.223 -16.000 -61.135 1.00 53.51 188 TRP C CA 1
ATOM 6060 C C . TRP C 1 188 ? -65.007 -15.949 -62.053 1.00 54.92 188 TRP C C 1
ATOM 6061 O O . TRP C 1 188 ? -64.035 -15.238 -61.811 1.00 55.15 188 TRP C O 1
ATOM 6072 N N . TYR C 1 189 ? -65.073 -16.752 -63.106 1.00 57.10 189 TYR C N 1
ATOM 6073 C CA . TYR C 1 189 ? -64.036 -16.805 -64.119 1.00 59.30 189 TYR C CA 1
ATOM 6074 C C . TYR C 1 189 ? -64.747 -16.398 -65.380 1.00 61.09 189 TYR C C 1
ATOM 6075 O O . TYR C 1 189 ? -65.714 -17.069 -65.782 1.00 62.01 189 TYR C O 1
ATOM 6084 N N . ILE C 1 190 ? -64.256 -15.359 -66.046 1.00 62.98 190 ILE C N 1
ATOM 6085 C CA . ILE C 1 190 ? -64.967 -14.808 -67.203 1.00 64.67 190 ILE C CA 1
ATOM 6086 C C . ILE C 1 190 ? -64.125 -14.725 -68.498 1.00 66.93 190 ILE C C 1
ATOM 6087 O O . ILE C 1 190 ? -62.989 -14.375 -68.487 1.00 67.37 190 ILE C O 1
ATOM 6092 N N . LYS C 1 191 ? -64.734 -15.119 -69.614 1.00 69.35 191 LYS C N 1
ATOM 6093 C CA . LYS C 1 191 ? -64.106 -15.056 -70.948 1.00 70.26 191 LYS C CA 1
ATOM 6094 C C . LYS C 1 191 ? -65.097 -14.387 -71.865 1.00 71.46 191 LYS C C 1
ATOM 6095 O O . LYS C 1 191 ? -66.262 -14.723 -71.833 1.00 72.42 191 LYS C O 1
ATOM 6101 N N . PRO C 1 192 ? -64.646 -13.433 -72.692 1.00 72.78 192 PRO C N 1
ATOM 6102 C CA . PRO C 1 192 ? -65.555 -12.793 -73.651 1.00 73.14 192 PRO C CA 1
ATOM 6103 C C . PRO C 1 192 ? -65.539 -13.620 -74.941 1.00 73.02 192 PRO C C 1
ATOM 6104 O O . PRO C 1 192 ? -64.497 -14.032 -75.361 1.00 73.27 192 PRO C O 1
ATOM 6108 N N . GLY C 1 193 ? -66.648 -13.918 -75.595 1.00 72.87 193 GLY C N 1
ATOM 6109 C CA . GLY C 1 193 ? -67.984 -13.614 -75.172 1.00 73.09 193 GLY C CA 1
ATOM 6110 C C . GLY C 1 193 ? -68.811 -14.878 -75.061 1.00 74.43 193 GLY C C 1
ATOM 6111 O O . GLY C 1 193 ? -68.324 -15.984 -75.234 1.00 74.03 193 GLY C O 1
ATOM 6112 N N . ILE C 1 194 ? -70.109 -14.701 -74.988 1.00 76.19 194 ILE C N 1
ATOM 6113 C CA . ILE C 1 194 ? -70.985 -15.850 -74.877 1.00 77.66 194 ILE C CA 1
ATOM 6114 C C . ILE C 1 194 ? -71.089 -16.527 -76.225 1.00 79.17 194 ILE C C 1
ATOM 6115 O O . ILE C 1 194 ? -71.382 -15.881 -77.232 1.00 78.30 194 ILE C O 1
ATOM 6120 N N . GLU C 1 195 ? -70.966 -17.857 -76.216 1.00 81.86 195 GLU C N 1
ATOM 6121 C CA . GLU C 1 195 ? -71.142 -18.683 -77.415 1.00 84.29 195 GLU C CA 1
ATOM 6122 C C . GLU C 1 195 ? -72.566 -18.718 -77.989 1.00 85.21 195 GLU C C 1
ATOM 6123 O O . GLU C 1 195 ? -72.777 -18.586 -79.196 1.00 85.10 195 GLU C O 1
ATOM 6129 N N . ASP C 1 196 ? -73.550 -18.905 -77.117 1.00 87.03 196 ASP C N 1
ATOM 6130 C CA . ASP C 1 196 ? -74.902 -19.143 -77.611 1.00 87.81 196 ASP C CA 1
ATOM 6131 C C . ASP C 1 196 ? -75.476 -17.876 -78.190 1.00 88.35 196 ASP C C 1
ATOM 6132 O O . ASP C 1 196 ? -76.193 -17.926 -79.175 1.00 90.29 196 ASP C O 1
ATOM 6137 N N . HIS C 1 197 ? -75.149 -16.753 -77.569 1.00 87.85 197 HIS C N 1
ATOM 6138 C CA . HIS C 1 197 ? -75.633 -15.407 -77.992 1.00 87.64 197 HIS C CA 1
ATOM 6139 C C . HIS C 1 197 ? -74.400 -14.653 -78.372 1.00 89.03 197 HIS C C 1
ATOM 6140 O O . HIS C 1 197 ? -73.632 -14.376 -77.484 1.00 90.40 197 HIS C O 1
ATOM 6147 N N . PRO C 1 198 ? -74.188 -14.343 -79.685 1.00 89.45 198 PRO C N 1
ATOM 6148 C CA . PRO C 1 198 ? -73.007 -13.562 -79.984 1.00 89.17 198 PRO C CA 1
ATOM 6149 C C . PRO C 1 198 ? -73.315 -12.087 -80.134 1.00 88.74 198 PRO C C 1
ATOM 6150 O O . PRO C 1 198 ? -72.401 -11.284 -80.032 1.00 89.09 198 PRO C O 1
ATOM 6154 N N . HIS C 1 199 ? -74.576 -11.730 -80.359 1.00 88.20 199 HIS C N 1
ATOM 6155 C CA . HIS C 1 199 ? -74.980 -10.320 -80.423 1.00 87.73 199 HIS C CA 1
ATOM 6156 C C . HIS C 1 199 ? -74.676 -9.546 -79.152 1.00 87.35 199 HIS C C 1
ATOM 6157 O O . HIS C 1 199 ? -74.305 -8.378 -79.203 1.00 86.99 199 HIS C O 1
ATOM 6164 N N . ILE C 1 200 ? -74.802 -10.214 -78.009 1.00 86.98 200 ILE C N 1
ATOM 6165 C CA . ILE C 1 200 ? -74.583 -9.621 -76.701 1.00 86.41 200 ILE C CA 1
ATOM 6166 C C . ILE C 1 200 ? -73.073 -9.418 -76.548 1.00 85.48 200 ILE C C 1
ATOM 6167 O O . ILE C 1 200 ? -72.301 -10.329 -76.871 1.00 84.00 200 ILE C O 1
ATOM 6172 N N . ARG C 1 201 ? -72.637 -8.259 -76.063 1.00 85.33 201 ARG C N 1
ATOM 6173 C CA . ARG C 1 201 ? -71.229 -8.096 -75.716 1.00 85.19 201 ARG C CA 1
ATOM 6174 C C . ARG C 1 201 ? -71.078 -8.434 -74.252 1.00 83.33 201 ARG C C 1
ATOM 6175 O O . ARG C 1 201 ? -71.386 -7.588 -73.445 1.00 82.41 201 ARG C O 1
ATOM 6183 N N . GLY C 1 202 ? -70.711 -9.673 -73.903 1.00 81.52 202 GLY C N 1
ATOM 6184 C CA . GLY C 1 202 ? -70.408 -9.977 -72.537 1.00 79.92 202 GLY C CA 1
ATOM 6185 C C . GLY C 1 202 ? -69.491 -11.216 -72.428 1.00 78.70 202 GLY C C 1
ATOM 6186 O O . GLY C 1 202 ? -69.014 -11.757 -73.432 1.00 77.63 202 GLY C O 1
ATOM 6187 N N . TYR C 1 203 ? -69.311 -11.698 -71.201 1.00 77.52 203 TYR C N 1
ATOM 6188 C CA . TYR C 1 203 ? -68.262 -12.666 -70.889 1.00 76.58 203 TYR C CA 1
ATOM 6189 C C . TYR C 1 203 ? -68.963 -13.946 -70.428 1.00 75.32 203 TYR C C 1
ATOM 6190 O O . TYR C 1 203 ? -69.781 -13.950 -69.511 1.00 75.23 203 TYR C O 1
ATOM 6199 N N . SER C 1 204 ? -68.600 -15.054 -71.024 1.00 74.42 204 SER C N 1
ATOM 6200 C CA . SER C 1 204 ? -69.156 -16.370 -70.658 1.00 74.30 204 SER C CA 1
ATOM 6201 C C . SER C 1 204 ? -68.170 -17.087 -69.735 1.00 73.87 204 SER C C 1
ATOM 6202 O O . SER C 1 204 ? -67.055 -16.613 -69.523 1.00 74.38 204 SER C O 1
ATOM 6205 N N . LEU C 1 205 ? -68.589 -18.215 -69.157 1.00 72.86 205 LEU C N 1
ATOM 6206 C CA . LEU C 1 205 ? -67.748 -19.022 -68.259 1.00 71.90 205 LEU C CA 1
ATOM 6207 C C . LEU C 1 205 ? -66.443 -19.409 -68.941 1.00 70.53 205 LEU C C 1
ATOM 6208 O O . LEU C 1 205 ? -66.425 -19.725 -70.110 1.00 70.51 205 LEU C O 1
ATOM 6213 N N . ASP C 1 206 ? -65.341 -19.363 -68.211 1.00 69.54 206 ASP C N 1
ATOM 6214 C CA . ASP C 1 206 ? -64.052 -19.784 -68.721 1.00 68.82 206 ASP C CA 1
ATOM 6215 C C . ASP C 1 206 ? -63.660 -21.087 -68.073 1.00 69.10 206 ASP C C 1
ATOM 6216 O O . ASP C 1 206 ? -63.403 -21.113 -66.872 1.00 68.39 206 ASP C O 1
ATOM 6221 N N . GLU C 1 207 ? -63.607 -22.150 -68.867 1.00 70.30 207 GLU C N 1
ATOM 6222 C CA . GLU C 1 207 ? -63.256 -23.481 -68.370 1.00 71.36 207 GLU C CA 1
ATOM 6223 C C . GLU C 1 207 ? -61.846 -23.505 -67.800 1.00 69.33 207 GLU C C 1
ATOM 6224 O O . GLU C 1 207 ? -61.640 -24.044 -66.697 1.00 69.39 207 GLU C O 1
ATOM 6230 N N . ASP C 1 208 ? -60.907 -22.907 -68.540 1.00 67.28 208 ASP C N 1
ATOM 6231 C CA . ASP C 1 208 ? -59.499 -22.944 -68.175 1.00 65.35 208 ASP C CA 1
ATOM 6232 C C . ASP C 1 208 ? -59.239 -22.245 -66.844 1.00 62.75 208 ASP C C 1
ATOM 6233 O O . ASP C 1 208 ? -58.760 -22.879 -65.896 1.00 61.77 208 ASP C O 1
ATOM 6238 N N . LYS C 1 209 ? -59.571 -20.960 -66.767 1.00 60.51 209 LYS C N 1
ATOM 6239 C CA . LYS C 1 209 ? -59.499 -20.211 -65.509 1.00 60.22 209 LYS C CA 1
ATOM 6240 C C . LYS C 1 209 ? -60.203 -20.935 -64.339 1.00 60.11 209 LYS C C 1
ATOM 6241 O O . LYS C 1 209 ? -59.694 -20.978 -63.220 1.00 59.93 209 LYS C O 1
ATOM 6247 N N . ALA C 1 210 ? -61.381 -21.494 -64.620 1.00 60.26 210 ALA C N 1
ATOM 6248 C CA . ALA C 1 210 ? -62.180 -22.240 -63.638 1.00 59.91 210 ALA C CA 1
ATOM 6249 C C . ALA C 1 210 ? -61.481 -23.500 -63.167 1.00 60.18 210 ALA C C 1
ATOM 6250 O O . ALA C 1 210 ? -61.400 -23.743 -61.967 1.00 60.21 210 ALA C O 1
ATOM 6252 N N . LEU C 1 211 ? -60.982 -24.293 -64.114 1.00 60.83 211 LEU C N 1
ATOM 6253 C CA . LEU C 1 211 ? -60.227 -25.518 -63.800 1.00 61.38 211 LEU C CA 1
ATOM 6254 C C . LEU C 1 211 ? -58.943 -25.240 -63.011 1.00 61.08 211 LEU C C 1
ATOM 6255 O O . LEU C 1 211 ? -58.557 -26.031 -62.149 1.00 60.79 211 LEU C O 1
ATOM 6260 N N . ALA C 1 212 ? -58.301 -24.111 -63.307 1.00 61.35 212 ALA C N 1
ATOM 6261 C CA . ALA C 1 212 ? -57.086 -23.677 -62.608 1.00 61.14 212 ALA C CA 1
ATOM 6262 C C . ALA C 1 212 ? -57.347 -22.955 -61.275 1.00 60.96 212 ALA C C 1
ATOM 6263 O O . ALA C 1 212 ? -56.397 -22.605 -60.575 1.00 61.26 212 ALA C O 1
ATOM 6265 N N . GLU C 1 213 ? -58.619 -22.737 -60.931 1.00 60.79 213 GLU C N 1
ATOM 6266 C CA . GLU C 1 213 ? -59.026 -22.045 -59.699 1.00 60.35 213 GLU C CA 1
ATOM 6267 C C . GLU C 1 213 ? -58.408 -20.646 -59.565 1.00 59.19 213 GLU C C 1
ATOM 6268 O O . GLU C 1 213 ? -57.996 -20.240 -58.478 1.00 57.92 213 GLU C O 1
ATOM 6274 N N . HIS C 1 214 ? -58.373 -19.911 -60.679 1.00 58.84 214 HIS C N 1
ATOM 6275 C CA . HIS C 1 214 ? -57.866 -18.530 -60.716 1.00 59.07 214 HIS C CA 1
ATOM 6276 C C . HIS C 1 214 ? -58.978 -17.557 -61.124 1.00 57.89 214 HIS C C 1
ATOM 6277 O O . HIS C 1 214 ? -59.048 -17.135 -62.282 1.00 57.95 214 HIS C O 1
ATOM 6284 N N . PRO C 1 215 ? -59.840 -17.187 -60.159 1.00 56.85 215 PRO C N 1
ATOM 6285 C CA . PRO C 1 215 ? -60.953 -16.297 -60.445 1.00 56.15 215 PRO C CA 1
ATOM 6286 C C . PRO C 1 215 ? -60.550 -14.846 -60.637 1.00 55.31 215 PRO C C 1
ATOM 6287 O O . PRO C 1 215 ? -59.505 -14.411 -60.148 1.00 55.41 215 PRO C O 1
ATOM 6291 N N . ASP C 1 216 ? -61.394 -14.118 -61.362 1.00 54.42 216 ASP C N 1
ATOM 6292 C CA . ASP C 1 216 ? -61.164 -12.720 -61.709 1.00 53.44 216 ASP C CA 1
ATOM 6293 C C . ASP C 1 216 ? -61.918 -11.794 -60.787 1.00 52.69 216 ASP C C 1
ATOM 6294 O O . ASP C 1 216 ? -61.425 -10.714 -60.447 1.00 53.12 216 ASP C O 1
ATOM 6299 N N . TYR C 1 217 ? -63.148 -12.168 -60.463 1.00 52.08 217 TYR C N 1
ATOM 6300 C CA . TYR C 1 217 ? -63.958 -11.417 -59.503 1.00 51.40 217 TYR C CA 1
ATOM 6301 C C . TYR C 1 217 ? -64.520 -12.320 -58.420 1.00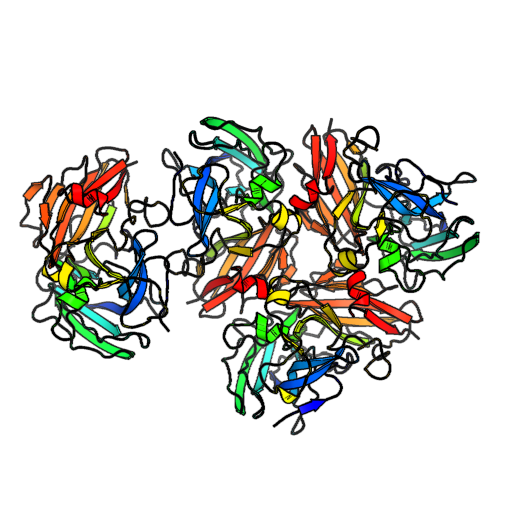 50.36 217 TYR C C 1
ATOM 6302 O O . TYR C 1 217 ? -64.664 -13.516 -58.610 1.00 49.87 217 TYR C O 1
ATOM 6311 N N . PHE C 1 218 ? -64.827 -11.700 -57.283 1.00 49.52 218 PHE C N 1
ATOM 6312 C CA . PHE C 1 218 ? -65.502 -12.346 -56.154 1.00 48.73 218 PHE C CA 1
ATOM 6313 C C . PHE C 1 218 ? -66.766 -11.531 -55.897 1.00 49.04 218 PHE C C 1
ATOM 6314 O O . PHE C 1 218 ? -66.777 -10.326 -56.087 1.00 48.86 218 PHE C O 1
ATOM 6322 N N . THR C 1 219 ? -67.859 -12.214 -55.573 1.00 49.69 219 THR C N 1
ATOM 6323 C CA . THR C 1 219 ? -69.132 -11.515 -55.397 1.00 50.28 219 THR C CA 1
ATOM 6324 C C . THR C 1 219 ? -69.868 -11.903 -54.135 1.00 50.15 219 THR C C 1
ATOM 6325 O O . THR C 1 219 ? -69.883 -13.068 -53.747 1.00 49.01 219 THR C O 1
ATOM 6329 N N . PHE C 1 220 ? -70.516 -10.910 -53.537 1.00 50.66 220 PHE C N 1
ATOM 6330 C CA . PHE C 1 220 ? -71.435 -11.133 -52.438 1.00 50.97 220 PHE C CA 1
ATOM 6331 C C . PHE C 1 220 ? -72.831 -10.876 -52.968 1.00 51.80 220 PHE C C 1
ATOM 6332 O O . PHE C 1 220 ? -73.090 -9.787 -53.478 1.00 52.33 220 PHE C O 1
ATOM 6340 N N . ASN C 1 221 ? -73.699 -11.880 -52.896 1.00 52.72 221 ASN C N 1
ATOM 6341 C CA . ASN C 1 221 ? -75.065 -11.748 -53.376 1.00 53.75 221 ASN C CA 1
ATOM 6342 C C . ASN C 1 221 ? -75.198 -11.395 -54.860 1.00 54.50 221 ASN C C 1
ATOM 6343 O O . ASN C 1 221 ? -76.055 -10.613 -55.236 1.00 54.55 221 ASN C O 1
ATOM 6348 N N . GLY C 1 222 ? -74.333 -11.972 -55.688 1.00 55.24 222 GLY C N 1
ATOM 6349 C CA . GLY C 1 222 ? -74.438 -11.857 -57.147 1.00 56.30 222 GLY C CA 1
ATOM 6350 C C . GLY C 1 222 ? -73.902 -10.626 -57.869 1.00 57.22 222 GLY C C 1
ATOM 6351 O O . GLY C 1 222 ? -74.023 -10.547 -59.092 1.00 57.64 222 GLY C O 1
ATOM 6352 N N . HIS C 1 223 ? -73.293 -9.683 -57.153 1.00 57.97 223 HIS C N 1
ATOM 6353 C CA . HIS C 1 223 ? -72.720 -8.495 -57.803 1.00 58.62 223 HIS C CA 1
ATOM 6354 C C . HIS C 1 223 ? -71.432 -8.093 -57.089 1.00 59.30 223 HIS C C 1
ATOM 6355 O O . HIS C 1 223 ? -71.290 -8.269 -55.891 1.00 60.29 223 HIS C O 1
ATOM 6362 N N . THR C 1 224 ? -70.487 -7.543 -57.841 1.00 59.82 224 THR C N 1
ATOM 6363 C CA . THR C 1 224 ? -69.207 -7.130 -57.276 1.00 60.14 224 THR C CA 1
ATOM 6364 C C . THR C 1 224 ? -69.412 -5.998 -56.253 1.00 60.79 224 THR C C 1
ATOM 6365 O O . THR C 1 224 ? -68.816 -5.970 -55.195 1.00 60.78 224 THR C O 1
ATOM 6369 N N . GLN C 1 225 ? -70.209 -5.021 -56.632 1.00 61.68 225 GLN C N 1
ATOM 6370 C CA . GLN C 1 225 ? -70.563 -3.892 -55.762 1.00 62.04 225 GLN C CA 1
ATOM 6371 C C . GLN C 1 225 ? -71.824 -4.076 -54.942 1.00 61.92 225 GLN C C 1
ATOM 6372 O O . GLN C 1 225 ? -72.203 -3.170 -54.196 1.00 61.90 225 GLN C O 1
ATOM 6378 N N . ALA C 1 226 ? -72.466 -5.236 -55.043 1.00 61.50 226 ALA C N 1
ATOM 6379 C CA . ALA C 1 226 ? -73.673 -5.481 -54.255 1.00 61.68 226 ALA C CA 1
ATOM 6380 C C . ALA C 1 226 ? -73.239 -5.459 -52.778 1.00 62.59 226 ALA C C 1
ATOM 6381 O O . ALA C 1 226 ? -72.205 -6.013 -52.401 1.00 63.89 226 ALA C O 1
ATOM 6383 N N . LEU C 1 227 ? -74.017 -4.767 -51.958 1.00 62.18 227 LEU C N 1
ATOM 6384 C CA . LEU C 1 227 ? -73.722 -4.581 -50.524 1.00 62.58 227 LEU C CA 1
ATOM 6385 C C . LEU C 1 227 ? -72.738 -3.453 -50.322 1.00 62.33 227 LEU C C 1
ATOM 6386 O O . LEU C 1 227 ? -72.434 -3.095 -49.181 1.00 61.94 227 LEU C O 1
ATOM 6391 N N . MET C 1 228 ? -72.219 -2.926 -51.423 1.00 62.77 228 MET C N 1
ATOM 6392 C CA . MET C 1 228 ? -71.313 -1.808 -51.402 1.00 62.68 228 MET C CA 1
ATOM 6393 C C . MET C 1 228 ? -71.908 -0.585 -52.070 1.00 62.77 228 MET C C 1
ATOM 6394 O O . MET C 1 228 ? -71.428 0.516 -51.834 1.00 63.30 228 MET C O 1
ATOM 6399 N N . ASP C 1 229 ? -72.922 -0.782 -52.906 1.00 62.75 229 ASP C N 1
ATOM 6400 C CA . ASP C 1 229 ? -73.548 0.301 -53.634 1.00 62.87 229 ASP C CA 1
ATOM 6401 C C . ASP C 1 229 ? -74.929 0.574 -53.078 1.00 63.29 229 ASP C C 1
ATOM 6402 O O . ASP C 1 229 ? -75.768 -0.386 -53.044 1.00 64.18 229 ASP C O 1
ATOM 6407 N N . PRO C 1 230 ? -75.229 1.845 -52.658 1.00 63.57 230 PRO C N 1
ATOM 6408 C CA . PRO C 1 230 ? -76.579 1.963 -52.097 1.00 63.66 230 PRO C CA 1
ATOM 6409 C C . PRO C 1 230 ? -77.700 1.558 -53.059 1.00 63.59 230 PRO C C 1
ATOM 6410 O O . PRO C 1 230 ? -78.661 0.948 -52.630 1.00 63.70 230 PRO C O 1
ATOM 6414 N N . SER C 1 231 ? -77.547 1.908 -54.344 1.00 64.18 231 SER C N 1
ATOM 6415 C CA . SER C 1 231 ? -78.550 1.555 -55.333 1.00 64.89 231 SER C CA 1
ATOM 6416 C C . SER C 1 231 ? -78.697 0.044 -55.392 1.00 65.64 231 SER C C 1
ATOM 6417 O O . SER C 1 231 ? -79.804 -0.463 -55.444 1.00 67.14 231 SER C O 1
ATOM 6420 N N . ILE C 1 232 ? -77.583 -0.679 -55.346 1.00 65.85 232 ILE C N 1
ATOM 6421 C CA . ILE C 1 232 ? -77.648 -2.122 -55.424 1.00 66.00 232 ILE C CA 1
ATOM 6422 C C . ILE C 1 232 ? -77.584 -2.700 -54.015 1.00 66.54 232 ILE C C 1
ATOM 6423 O O . ILE C 1 232 ? -76.595 -3.378 -53.666 1.00 68.96 232 ILE C O 1
ATOM 6428 N N . TYR C 1 233 ? -78.637 -2.504 -53.237 1.00 65.46 233 TYR C N 1
ATOM 6429 C CA . TYR C 1 233 ? -78.671 -3.038 -51.878 1.00 64.92 233 TYR C CA 1
ATOM 6430 C C . TYR C 1 233 ? -77.558 -2.510 -51.013 1.00 65.12 233 TYR C C 1
ATOM 6431 O O . TYR C 1 233 ? -77.086 -3.232 -50.101 1.00 63.04 233 TYR C O 1
ATOM 6440 N N . GLY C 1 234 ? -77.121 -1.276 -51.265 1.00 67.03 234 GLY C N 1
ATOM 6441 C CA . GLY C 1 234 ? -76.099 -0.699 -50.417 1.00 67.64 234 GLY C CA 1
ATOM 6442 C C . GLY C 1 234 ? -76.712 -0.417 -49.074 1.00 68.18 234 GLY C C 1
ATOM 6443 O O . GLY C 1 234 ? -77.830 0.080 -48.970 1.00 69.59 234 GLY C O 1
ATOM 6444 N N . ASN C 1 235 ? -75.967 -0.751 -48.047 1.00 68.05 235 ASN C N 1
ATOM 6445 C CA . ASN C 1 235 ? -76.440 -0.610 -46.698 1.00 68.43 235 ASN C CA 1
ATOM 6446 C C . ASN C 1 235 ? -77.783 -1.271 -46.560 1.00 66.92 235 ASN C C 1
ATOM 6447 O O . ASN C 1 235 ? -78.604 -0.781 -45.810 1.00 65.40 235 ASN C O 1
ATOM 6452 N N . ALA C 1 236 ? -78.025 -2.343 -47.322 1.00 65.55 236 ALA C N 1
ATOM 6453 C CA . ALA C 1 236 ? -79.290 -3.058 -47.256 1.00 65.01 236 ALA C CA 1
ATOM 6454 C C . ALA C 1 236 ? -79.344 -3.710 -45.872 1.00 64.18 236 ALA C C 1
ATOM 6455 O O . ALA C 1 236 ? -80.384 -3.790 -45.234 1.00 64.63 236 ALA C O 1
ATOM 6457 N N . ILE C 1 237 ? -78.190 -4.171 -45.423 1.00 62.97 237 ILE C N 1
ATOM 6458 C CA . ILE C 1 237 ? -78.047 -4.808 -44.116 1.00 61.85 237 ILE C CA 1
ATOM 6459 C C . ILE C 1 237 ? -77.707 -3.704 -43.109 1.00 61.52 237 ILE C C 1
ATOM 6460 O O . ILE C 1 237 ? -76.550 -3.317 -42.950 1.00 61.19 237 ILE C O 1
ATOM 6465 N N . THR C 1 238 ? -78.729 -3.208 -42.429 1.00 61.77 238 THR C N 1
ATOM 6466 C CA . THR C 1 238 ? -78.578 -2.173 -41.419 1.00 61.51 238 THR C CA 1
ATOM 6467 C C . THR C 1 238 ? -79.279 -2.617 -40.156 1.00 60.77 238 THR C C 1
ATOM 6468 O O . THR C 1 238 ? -80.405 -3.103 -40.205 1.00 60.74 238 THR C O 1
ATOM 6472 N N . VAL C 1 239 ? -78.616 -2.439 -39.014 1.00 59.90 239 VAL C N 1
ATOM 6473 C CA . VAL C 1 239 ? -79.170 -2.841 -37.729 1.00 59.62 239 VAL C CA 1
ATOM 6474 C C . VAL C 1 239 ? -78.918 -1.787 -36.647 1.00 59.29 239 VAL C C 1
ATOM 6475 O O . VAL C 1 239 ? -77.947 -1.052 -36.693 1.00 59.66 239 VAL C O 1
ATOM 6479 N N . ASN C 1 240 ? -79.839 -1.690 -35.701 1.00 59.04 240 ASN C N 1
ATOM 6480 C CA . ASN C 1 240 ? -79.688 -0.765 -34.583 1.00 58.45 240 ASN C CA 1
ATOM 6481 C C . ASN C 1 240 ? -78.641 -1.313 -33.624 1.00 57.69 240 ASN C C 1
ATOM 6482 O O . ASN C 1 240 ? -78.538 -2.510 -33.413 1.00 55.92 240 ASN C O 1
ATOM 6487 N N . GLN C 1 241 ? -77.885 -0.417 -33.000 1.00 57.77 241 GLN C N 1
ATOM 6488 C CA . GLN C 1 241 ? -76.878 -0.870 -32.027 1.00 58.35 241 GLN C CA 1
ATOM 6489 C C . GLN C 1 241 ? -77.521 -1.602 -30.835 1.00 58.10 241 GLN C C 1
ATOM 6490 O O . GLN C 1 241 ? -78.636 -1.252 -30.383 1.00 57.59 241 GLN C O 1
ATOM 6496 N N . GLY C 1 242 ? -76.818 -2.614 -30.346 1.00 58.31 242 GLY C N 1
ATOM 6497 C CA . GLY C 1 242 ? -77.299 -3.432 -29.258 1.00 58.22 242 GLY C CA 1
ATOM 6498 C C . GLY C 1 242 ? -78.234 -4.526 -29.726 1.00 57.82 242 GLY C C 1
ATOM 6499 O O . GLY C 1 242 ? -78.743 -5.286 -28.895 1.00 58.04 242 GLY C O 1
ATOM 6500 N N . ASP C 1 243 ? -78.411 -4.653 -31.041 1.00 57.25 243 ASP C N 1
ATOM 6501 C CA . ASP C 1 243 ? -79.321 -5.647 -31.601 1.00 57.11 243 ASP C CA 1
ATOM 6502 C C . ASP C 1 243 ? -78.671 -6.972 -31.945 1.00 55.90 243 ASP C C 1
ATOM 6503 O O . ASP C 1 243 ? -77.680 -7.008 -32.627 1.00 56.43 243 ASP C O 1
ATOM 6508 N N . LYS C 1 244 ? -79.272 -8.073 -31.523 1.00 54.91 244 LYS C N 1
ATOM 6509 C CA . LYS C 1 244 ? -78.726 -9.382 -31.854 1.00 53.92 244 LYS C CA 1
ATOM 6510 C C . LYS C 1 244 ? -78.946 -9.573 -33.347 1.00 52.00 244 LYS C C 1
ATOM 6511 O O . LYS C 1 244 ? -80.045 -9.290 -33.845 1.00 51.56 244 LYS C O 1
ATOM 6517 N N . VAL C 1 245 ? -77.920 -10.056 -34.049 1.00 50.22 245 VAL C N 1
ATOM 6518 C CA . VAL C 1 245 ? -77.989 -10.286 -35.496 1.00 49.36 245 VAL C CA 1
ATOM 6519 C C . VAL C 1 245 ? -77.653 -11.738 -35.808 1.00 48.82 245 VAL C C 1
ATOM 6520 O O . VAL C 1 245 ? -76.744 -12.307 -35.207 1.00 48.72 245 VAL C O 1
ATOM 6524 N N . ARG C 1 246 ? -78.400 -12.329 -36.740 1.00 48.56 246 ARG C N 1
ATOM 6525 C CA . ARG C 1 246 ? -78.122 -13.676 -37.240 1.00 48.56 246 ARG C CA 1
ATOM 6526 C C . ARG C 1 246 ? -77.892 -13.593 -38.736 1.00 48.25 246 ARG C C 1
ATOM 6527 O O . ARG C 1 246 ? -78.608 -12.878 -39.440 1.00 48.97 246 ARG C O 1
ATOM 6535 N N . LEU C 1 247 ? -76.906 -14.340 -39.218 1.00 47.81 247 LEU C N 1
ATOM 6536 C CA . LEU C 1 247 ? -76.554 -14.330 -40.628 1.00 47.82 247 LEU C CA 1
ATOM 6537 C C . LEU C 1 247 ? -76.565 -15.746 -41.190 1.00 47.23 247 LEU C C 1
ATOM 6538 O O . LEU C 1 247 ? -75.822 -16.610 -40.724 1.00 47.31 247 LEU C O 1
ATOM 6543 N N . PHE C 1 248 ? -77.421 -15.970 -42.186 1.00 46.82 248 PHE C N 1
ATOM 6544 C CA . PHE C 1 248 ? -77.448 -17.225 -42.930 1.00 46.82 248 PHE C CA 1
ATOM 6545 C C . PHE C 1 248 ? -76.489 -17.076 -44.105 1.00 46.23 248 PHE C C 1
ATOM 6546 O O . PHE C 1 248 ? -76.714 -16.249 -44.989 1.00 45.86 248 PHE C O 1
ATOM 6554 N N . PHE C 1 249 ? -75.418 -17.868 -44.105 1.00 45.82 249 PHE C N 1
ATOM 6555 C CA . PHE C 1 249 ? -74.331 -17.711 -45.074 1.00 45.58 249 PHE C CA 1
ATOM 6556 C C . PHE C 1 249 ? -74.130 -18.963 -45.916 1.00 45.45 249 PHE C C 1
ATOM 6557 O O . PHE C 1 249 ? -74.109 -20.066 -45.377 1.00 45.21 249 PHE C O 1
ATOM 6565 N N . VAL C 1 250 ? -73.961 -18.777 -47.228 1.00 45.63 250 VAL C N 1
ATOM 6566 C CA . VAL C 1 250 ? -73.614 -19.868 -48.146 1.00 46.02 250 VAL C CA 1
ATOM 6567 C C . VAL C 1 250 ? -72.333 -19.542 -48.876 1.00 45.99 250 VAL C C 1
ATOM 6568 O O . VAL C 1 250 ? -72.085 -18.388 -49.216 1.00 46.03 250 VAL C O 1
ATOM 6572 N N . ALA C 1 251 ? -71.551 -20.581 -49.147 1.00 46.09 251 ALA C N 1
ATOM 6573 C CA . ALA C 1 251 ? -70.381 -20.481 -50.002 1.00 46.47 251 ALA C CA 1
ATOM 6574 C C . ALA C 1 251 ? -70.664 -21.275 -51.270 1.00 46.54 251 ALA C C 1
ATOM 6575 O O . ALA C 1 251 ? -70.467 -22.488 -51.315 1.00 46.17 251 ALA C O 1
ATOM 6577 N N . GLY C 1 252 ? -71.165 -20.582 -52.287 1.00 46.97 252 GLY C N 1
ATOM 6578 C CA . GLY C 1 252 ? -71.477 -21.201 -53.571 1.00 47.50 252 GLY C CA 1
ATOM 6579 C C . GLY C 1 252 ? -70.251 -21.701 -54.309 1.00 47.91 252 GLY C C 1
ATOM 6580 O O . GLY C 1 252 ? -70.315 -22.721 -55.000 1.00 48.18 252 GLY C O 1
ATOM 6581 N N . GLY C 1 253 ? -69.141 -20.978 -54.162 1.00 48.12 253 GLY C N 1
ATOM 6582 C CA . GLY C 1 253 ? -67.892 -21.330 -54.818 1.00 48.18 253 GLY C CA 1
ATOM 6583 C C . GLY C 1 253 ? -67.949 -20.921 -56.282 1.00 48.16 253 GLY C C 1
ATOM 6584 O O . GLY C 1 253 ? -68.098 -19.733 -56.566 1.00 48.08 253 GLY C O 1
ATOM 6585 N N . PRO C 1 254 ? -67.854 -21.865 -57.223 1.00 49.20 254 PRO C N 1
ATOM 6586 C CA . PRO C 1 254 ? -67.850 -23.314 -56.968 1.00 49.66 254 PRO C CA 1
ATOM 6587 C C . PRO C 1 254 ? -66.524 -23.930 -56.540 1.00 49.48 254 PRO C C 1
ATOM 6588 O O . PRO C 1 254 ? -66.461 -25.158 -56.387 1.00 49.30 254 PRO C O 1
ATOM 6592 N N . ASN C 1 255 ? -65.474 -23.127 -56.380 1.00 50.10 255 ASN C N 1
ATOM 6593 C CA . ASN C 1 255 ? -64.159 -23.653 -55.983 1.00 50.75 255 ASN C CA 1
ATOM 6594 C C . ASN C 1 255 ? -63.592 -23.073 -54.691 1.00 50.35 255 ASN C C 1
ATOM 6595 O O . ASN C 1 255 ? -62.899 -23.791 -53.945 1.00 49.77 255 ASN C O 1
ATOM 6600 N N . ILE C 1 256 ? -63.835 -21.797 -54.418 1.00 49.76 256 ILE C N 1
ATOM 6601 C CA . ILE C 1 256 ? -63.155 -21.120 -53.313 1.00 49.45 256 ILE C CA 1
ATOM 6602 C C . ILE C 1 256 ? -64.101 -20.954 -52.127 1.00 49.04 256 ILE C C 1
ATOM 6603 O O . ILE C 1 256 ? -65.199 -20.394 -52.243 1.00 49.33 256 ILE C O 1
ATOM 6608 N N . GLY C 1 257 ? -63.650 -21.431 -50.971 1.00 48.65 257 GLY C N 1
ATOM 6609 C CA . GLY C 1 257 ? -64.379 -21.253 -49.724 1.00 48.12 257 GLY C CA 1
ATOM 6610 C C . GLY C 1 257 ? -64.250 -19.815 -49.264 1.00 47.72 257 GLY C C 1
ATOM 6611 O O . GLY C 1 257 ? -63.575 -19.003 -49.892 1.00 47.57 257 GLY C O 1
ATOM 6612 N N . SER C 1 258 ? -64.901 -19.483 -48.160 1.00 47.52 258 SER C N 1
ATOM 6613 C CA . SER C 1 258 ? -64.844 -18.123 -47.644 1.00 47.18 258 SER C CA 1
ATOM 6614 C C . SER C 1 258 ? -64.288 -18.053 -46.230 1.00 46.99 258 SER C C 1
ATOM 6615 O O . SER C 1 258 ? -64.850 -18.650 -45.318 1.00 47.39 258 SER C O 1
ATOM 6618 N N . ASN C 1 259 ? -63.226 -17.276 -46.049 1.00 46.63 259 ASN C N 1
ATOM 6619 C CA . ASN C 1 259 ? -62.727 -16.953 -44.730 1.00 46.15 259 ASN C CA 1
ATOM 6620 C C . ASN C 1 259 ? -63.553 -15.790 -44.245 1.00 46.36 259 ASN C C 1
ATOM 6621 O O . ASN C 1 259 ? -63.055 -14.673 -44.120 1.00 46.32 259 ASN C O 1
ATOM 6626 N N . PHE C 1 260 ? -64.826 -16.066 -43.983 1.00 46.55 260 PHE C N 1
ATOM 6627 C CA . PHE C 1 260 ? -65.787 -15.024 -43.650 1.00 46.70 260 PHE C CA 1
ATOM 6628 C C . PHE C 1 260 ? -65.449 -14.331 -42.330 1.00 46.71 260 PHE C C 1
ATOM 6629 O O . PHE C 1 260 ? -65.054 -14.971 -41.359 1.00 45.95 260 PHE C O 1
ATOM 6637 N N . HIS C 1 261 ? -65.635 -13.016 -42.326 1.00 47.36 261 HIS C N 1
ATOM 6638 C CA . HIS C 1 261 ? -65.361 -12.174 -41.171 1.00 48.35 261 HIS C CA 1
ATOM 6639 C C . HIS C 1 261 ? -66.000 -10.808 -41.411 1.00 48.44 261 HIS C C 1
ATOM 6640 O O . HIS C 1 261 ? -66.040 -10.332 -42.541 1.00 47.89 261 HIS C O 1
ATOM 6647 N N . ILE C 1 262 ? -66.499 -10.186 -40.348 1.00 48.93 262 ILE C N 1
ATOM 6648 C CA . ILE C 1 262 ? -67.048 -8.834 -40.433 1.00 49.54 262 ILE C CA 1
ATOM 6649 C C . ILE C 1 262 ? -66.225 -7.934 -39.518 1.00 50.01 262 ILE C C 1
ATOM 6650 O O . ILE C 1 262 ? -66.048 -8.237 -38.341 1.00 50.23 262 ILE C O 1
ATOM 6655 N N . ILE C 1 263 ? -65.688 -6.855 -40.085 1.00 50.61 263 ILE C N 1
ATOM 6656 C CA . ILE C 1 263 ? -64.784 -5.968 -39.351 1.00 50.90 263 ILE C CA 1
ATOM 6657 C C . ILE C 1 263 ? -65.503 -5.336 -38.159 1.00 50.45 263 ILE C C 1
ATOM 6658 O O . ILE C 1 263 ? -66.655 -4.933 -38.257 1.00 50.53 263 ILE C O 1
ATOM 6663 N N . GLY C 1 264 ? -64.790 -5.270 -37.038 1.00 49.99 264 GLY C N 1
ATOM 6664 C CA . GLY C 1 264 ? -65.307 -4.723 -35.794 1.00 49.73 264 GLY C CA 1
ATOM 6665 C C . GLY C 1 264 ? -66.313 -5.618 -35.098 1.00 49.69 264 GLY C C 1
ATOM 6666 O O . GLY C 1 264 ? -66.957 -5.175 -34.149 1.00 49.10 264 GLY C O 1
ATOM 6667 N N . GLN C 1 265 ? -66.479 -6.850 -35.583 1.00 50.05 265 GLN C N 1
ATOM 6668 C CA . GLN C 1 265 ? -67.511 -7.747 -35.086 1.00 50.56 265 GLN C CA 1
ATOM 6669 C C . GLN C 1 265 ? -66.904 -9.058 -34.620 1.00 50.52 265 GLN C C 1
ATOM 6670 O O . GLN C 1 265 ? -65.920 -9.548 -35.186 1.00 50.82 265 GLN C O 1
ATOM 6676 N N . ILE C 1 266 ? -67.530 -9.641 -33.599 1.00 50.47 266 ILE C N 1
ATOM 6677 C CA . ILE C 1 266 ? -67.144 -10.947 -33.065 1.00 50.23 266 ILE C CA 1
ATOM 6678 C C . ILE C 1 266 ? -68.356 -11.870 -33.109 1.00 49.99 266 ILE C C 1
ATOM 6679 O O . ILE C 1 266 ? -69.437 -11.484 -32.674 1.00 50.42 266 ILE C O 1
ATOM 6684 N N . PHE C 1 267 ? -68.164 -13.083 -33.617 1.00 49.39 267 PHE C N 1
ATOM 6685 C CA . PHE C 1 267 ? -69.255 -14.040 -33.710 1.00 49.45 267 PHE C CA 1
ATOM 6686 C C . PHE C 1 267 ? -69.411 -14.754 -32.375 1.00 49.93 267 PHE C C 1
ATOM 6687 O O . PHE C 1 267 ? -68.574 -15.575 -31.997 1.00 50.43 267 PHE C O 1
ATOM 6695 N N . ASP C 1 268 ? -70.486 -14.436 -31.669 1.00 50.23 268 ASP C N 1
ATOM 6696 C CA . ASP C 1 268 ? -70.781 -15.086 -30.397 1.00 50.54 268 ASP C CA 1
ATOM 6697 C C . ASP C 1 268 ? -71.058 -16.568 -30.583 1.00 50.11 268 ASP C C 1
ATOM 6698 O O . ASP C 1 268 ? -70.715 -17.378 -29.723 1.00 49.94 268 ASP C O 1
ATOM 6703 N N . LYS C 1 269 ? -71.718 -16.913 -31.687 1.00 50.05 269 LYS C N 1
ATOM 6704 C CA . LYS C 1 269 ? -72.037 -18.305 -32.010 1.00 50.27 269 LYS C CA 1
ATOM 6705 C C . LYS C 1 269 ? -71.776 -18.580 -33.484 1.00 49.64 269 LYS C C 1
ATOM 6706 O O . LYS C 1 269 ? -72.141 -17.785 -34.349 1.00 48.97 269 LYS C O 1
ATOM 6712 N N . PHE C 1 270 ? -71.160 -19.721 -33.766 1.00 49.76 270 PHE C N 1
ATOM 6713 C CA . PHE C 1 270 ? -70.936 -20.154 -35.142 1.00 49.84 270 PHE C CA 1
ATOM 6714 C C . PHE C 1 270 ? -71.223 -21.636 -35.276 1.00 50.34 270 PHE C C 1
ATOM 6715 O O . PHE C 1 270 ? -70.536 -22.464 -34.670 1.00 50.95 270 PHE C O 1
ATOM 6723 N N . TYR C 1 271 ? -72.222 -21.985 -36.076 1.00 50.79 271 TYR C N 1
ATOM 6724 C CA . TYR C 1 271 ? -72.529 -23.392 -36.301 1.00 51.41 271 TYR C CA 1
ATOM 6725 C C . TYR C 1 271 ? -72.682 -23.706 -37.790 1.00 52.32 271 TYR C C 1
ATOM 6726 O O . TYR C 1 271 ? -73.532 -23.112 -38.433 1.00 52.15 271 TYR C O 1
ATOM 6735 N N . PRO C 1 272 ? -71.863 -24.661 -38.340 1.00 53.96 272 PRO C N 1
ATOM 6736 C CA . PRO C 1 272 ? -72.050 -24.979 -39.759 1.00 54.97 272 PRO C CA 1
ATOM 6737 C C . PRO C 1 272 ? -73.104 -26.015 -39.946 1.00 56.10 272 PRO C C 1
ATOM 6738 O O . PRO C 1 272 ? -73.682 -26.070 -41.035 1.00 56.74 272 PRO C O 1
ATOM 6742 N N . GLY C 1 273 ? -73.414 -26.790 -38.913 1.00 57.18 273 GLY C N 1
ATOM 6743 C CA . GLY C 1 273 ? -74.511 -27.749 -38.982 1.00 58.09 273 GLY C CA 1
ATOM 6744 C C . GLY C 1 273 ? -75.425 -27.632 -37.787 1.00 58.38 273 GLY C C 1
ATOM 6745 O O . GLY C 1 273 ? -76.254 -26.772 -37.816 1.00 59.01 273 GLY C O 1
ATOM 6746 N N . HIS C 1 274 ? -75.260 -28.482 -36.777 1.00 58.19 274 HIS C N 1
ATOM 6747 C CA . HIS C 1 274 ? -76.263 -28.589 -35.721 1.00 58.07 274 HIS C CA 1
ATOM 6748 C C . HIS C 1 274 ? -76.144 -27.358 -34.844 1.00 58.54 274 HIS C C 1
ATOM 6749 O O . HIS C 1 274 ? -75.033 -26.872 -34.634 1.00 58.94 274 HIS C O 1
ATOM 6756 N N . ARG C 1 275 ? -77.263 -26.849 -34.346 1.00 59.19 275 ARG C N 1
ATOM 6757 C CA . ARG C 1 275 ? -77.259 -25.670 -33.492 1.00 60.04 275 ARG C CA 1
ATOM 6758 C C . ARG C 1 275 ? -76.433 -25.894 -32.228 1.00 60.10 275 ARG C C 1
ATOM 6759 O O . ARG C 1 275 ? -75.691 -25.022 -31.792 1.00 59.77 275 ARG C O 1
ATOM 6767 N N . ARG C 1 276 ? -76.629 -27.045 -31.620 1.00 60.94 276 ARG C N 1
ATOM 6768 C CA . ARG C 1 276 ? -75.890 -27.413 -30.417 1.00 61.38 276 ARG C CA 1
ATOM 6769 C C . ARG C 1 276 ? -74.371 -27.441 -30.565 1.00 60.48 276 ARG C C 1
ATOM 6770 O O . ARG C 1 276 ? -73.669 -27.101 -29.632 1.00 60.30 276 ARG C O 1
ATOM 6778 N N . ASP C 1 277 ? -73.878 -27.875 -31.716 1.00 59.69 277 ASP C N 1
ATOM 6779 C CA . ASP C 1 277 ? -72.448 -27.943 -31.961 1.00 58.82 277 ASP C CA 1
ATOM 6780 C C . ASP C 1 277 ? -71.993 -26.646 -32.601 1.00 58.52 277 ASP C C 1
ATOM 6781 O O . ASP C 1 277 ? -72.289 -26.376 -33.765 1.00 58.09 277 ASP C O 1
ATOM 6786 N N . PHE C 1 278 ? -71.237 -25.863 -31.848 1.00 58.01 278 PHE C N 1
ATOM 6787 C CA . PHE C 1 278 ? -70.744 -24.572 -32.320 1.00 57.62 278 PHE C CA 1
ATOM 6788 C C . PHE C 1 278 ? -69.519 -24.127 -31.541 1.00 56.72 278 PHE C C 1
ATOM 6789 O O . PHE C 1 278 ? -69.256 -24.618 -30.444 1.00 56.93 278 PHE C O 1
ATOM 6797 N N . ILE C 1 279 ? -68.817 -23.131 -32.075 1.00 55.55 279 ILE C N 1
ATOM 6798 C CA . ILE C 1 279 ? -67.709 -22.494 -31.366 1.00 55.05 279 ILE C CA 1
ATOM 6799 C C . ILE C 1 279 ? -68.118 -21.079 -30.966 1.00 53.80 279 ILE C C 1
ATOM 6800 O O . ILE C 1 279 ? -68.744 -20.364 -31.747 1.00 52.94 279 ILE C O 1
ATOM 6805 N N . ARG C 1 280 ? -67.738 -20.676 -29.756 1.00 52.77 280 ARG C N 1
ATOM 6806 C CA . ARG C 1 280 ? -68.014 -19.328 -29.258 1.00 51.93 280 ARG C CA 1
ATOM 6807 C C . ARG C 1 280 ? -66.846 -18.397 -29.536 1.00 50.99 280 ARG C C 1
ATOM 6808 O O . ARG C 1 280 ? -65.684 -18.799 -29.426 1.00 51.18 280 ARG C O 1
ATOM 6816 N N . ASN C 1 281 ? -67.161 -17.146 -29.876 1.00 49.97 281 ASN C N 1
ATOM 6817 C CA . ASN C 1 281 ? -66.160 -16.079 -30.081 1.00 49.24 281 ASN C CA 1
ATOM 6818 C C . ASN C 1 281 ? -65.201 -16.271 -31.271 1.00 48.73 281 ASN C C 1
ATOM 6819 O O . ASN C 1 281 ? -63.995 -16.018 -31.152 1.00 48.23 281 ASN C O 1
ATOM 6824 N N . GLU C 1 282 ? -65.734 -16.690 -32.419 1.00 48.23 282 GLU C N 1
ATOM 6825 C CA . GLU C 1 282 ? -64.918 -16.831 -33.621 1.00 48.29 282 GLU C CA 1
ATOM 6826 C C . GLU C 1 282 ? -64.796 -15.471 -34.301 1.00 47.81 282 GLU C C 1
ATOM 6827 O O . GLU C 1 282 ? -65.735 -14.677 -34.304 1.00 47.84 282 GLU C O 1
ATOM 6833 N N . GLU C 1 283 ? -63.620 -15.208 -34.855 1.00 47.45 283 GLU C N 1
ATOM 6834 C CA . GLU C 1 283 ? -63.343 -13.956 -35.565 1.00 47.15 283 GLU C CA 1
ATOM 6835 C C . GLU C 1 283 ? -63.482 -14.142 -37.075 1.00 46.47 283 GLU C C 1
ATOM 6836 O O . GLU C 1 283 ? -64.123 -13.329 -37.743 1.00 47.48 283 GLU C O 1
ATOM 6842 N N . THR C 1 284 ? -62.905 -15.224 -37.594 1.00 45.45 284 THR C N 1
ATOM 6843 C CA . THR C 1 284 ? -62.968 -15.578 -39.006 1.00 44.81 284 THR C CA 1
ATOM 6844 C C . THR C 1 284 ? -63.227 -17.088 -39.080 1.00 44.72 284 THR C C 1
ATOM 6845 O O . THR C 1 284 ? -62.491 -17.868 -38.469 1.00 44.67 284 THR C O 1
ATOM 6849 N N . ALA C 1 285 ? -64.268 -17.488 -39.814 1.00 44.47 285 ALA C N 1
ATOM 6850 C CA . ALA C 1 285 ? -64.646 -18.904 -39.960 1.00 44.27 285 ALA C CA 1
ATOM 6851 C C . ALA C 1 285 ? -64.483 -19.334 -41.413 1.00 44.18 285 ALA C C 1
ATOM 6852 O O . ALA C 1 285 ? -64.988 -18.660 -42.315 1.00 44.65 285 ALA C O 1
ATOM 6854 N N . TYR C 1 286 ? -63.778 -20.442 -41.645 1.00 43.94 286 TYR C N 1
ATOM 6855 C CA . TYR C 1 286 ? -63.639 -20.976 -42.999 1.00 43.98 286 TYR C CA 1
ATOM 6856 C C . TYR C 1 286 ? -64.888 -21.753 -43.388 1.00 43.92 286 TYR C C 1
ATOM 6857 O O . TYR C 1 286 ? -65.177 -22.806 -42.813 1.00 43.30 286 TYR C O 1
ATOM 6866 N N . ILE C 1 287 ? -65.612 -21.225 -44.372 1.00 44.01 287 ILE C N 1
ATOM 6867 C CA . ILE C 1 287 ? -66.788 -21.879 -44.939 1.00 43.78 287 ILE C CA 1
ATOM 6868 C C . ILE C 1 287 ? -66.383 -22.529 -46.264 1.00 43.57 287 ILE C C 1
ATOM 6869 O O . ILE C 1 287 ? -66.169 -21.826 -47.251 1.00 44.01 287 ILE C O 1
ATOM 6874 N N . PRO C 1 288 ? -66.279 -23.873 -46.300 1.00 43.16 288 PRO C N 1
ATOM 6875 C CA . PRO C 1 288 ? -65.852 -24.516 -47.548 1.00 42.84 288 PRO C CA 1
ATOM 6876 C C . PRO C 1 288 ? -66.871 -24.348 -48.679 1.00 42.87 288 PRO C C 1
ATOM 6877 O O . PRO C 1 288 ? -68.066 -24.224 -48.401 1.00 43.37 288 PRO C O 1
ATOM 6881 N N . PRO C 1 289 ? -66.413 -24.359 -49.951 1.00 42.55 289 PRO C N 1
ATOM 6882 C CA . PRO C 1 289 ? -67.383 -24.303 -51.037 1.00 42.54 289 PRO C CA 1
ATOM 6883 C C . PRO C 1 289 ? -68.390 -25.442 -50.930 1.00 42.36 289 PRO C C 1
ATOM 6884 O O . PRO C 1 289 ? -68.040 -26.540 -50.488 1.00 41.99 289 PRO C O 1
ATOM 6888 N N . GLY C 1 290 ? -69.634 -25.163 -51.305 1.00 42.52 290 GLY C N 1
ATOM 6889 C CA . GLY C 1 290 ? -70.717 -26.131 -51.176 1.00 42.54 290 GLY C CA 1
ATOM 6890 C C . GLY C 1 290 ? -71.103 -26.412 -49.745 1.00 42.49 290 GLY C C 1
ATOM 6891 O O . GLY C 1 290 ? -71.355 -27.562 -49.375 1.00 42.35 290 GLY C O 1
ATOM 6892 N N . SER C 1 291 ? -71.143 -25.355 -48.942 1.00 42.50 291 SER C N 1
ATOM 6893 C CA . SER C 1 291 ? -71.542 -25.462 -47.552 1.00 42.77 291 SER C CA 1
ATOM 6894 C C . SER C 1 291 ? -72.188 -24.169 -47.098 1.00 43.35 291 SER C C 1
ATOM 6895 O O . SER C 1 291 ? -71.855 -23.088 -47.587 1.00 43.81 291 SER C O 1
ATOM 6898 N N . ALA C 1 292 ? -73.118 -24.302 -46.160 1.00 44.49 292 ALA C N 1
ATOM 6899 C CA . ALA C 1 292 ? -73.785 -23.168 -45.540 1.00 45.75 292 ALA C CA 1
ATOM 6900 C C . ALA C 1 292 ? -73.655 -23.256 -44.037 1.00 46.39 292 ALA C C 1
ATOM 6901 O O . ALA C 1 292 ? -73.475 -24.350 -43.483 1.00 49.64 292 ALA C O 1
ATOM 6903 N N . ALA C 1 293 ? -73.761 -22.107 -43.378 1.00 46.01 293 ALA C N 1
ATOM 6904 C CA . ALA C 1 293 ? -73.550 -22.003 -41.930 1.00 45.54 293 ALA C CA 1
ATOM 6905 C C . ALA C 1 293 ? -74.312 -20.824 -41.339 1.00 45.16 293 ALA C C 1
ATOM 6906 O O . ALA C 1 293 ? -74.889 -19.999 -42.082 1.00 45.05 293 ALA C O 1
ATOM 6908 N N . VAL C 1 294 ? -74.319 -20.750 -40.009 1.00 45.04 294 VAL C N 1
ATOM 6909 C CA . VAL C 1 294 ? -75.037 -19.703 -39.288 1.00 45.15 294 VAL C CA 1
ATOM 6910 C C . VAL C 1 294 ? -74.059 -18.939 -38.402 1.00 45.39 294 VAL C C 1
ATOM 6911 O O . VAL C 1 294 ? -73.315 -19.539 -37.634 1.00 46.01 294 VAL C O 1
ATOM 6915 N N . PHE C 1 295 ? -74.081 -17.608 -38.513 1.00 45.37 295 PHE C N 1
ATOM 6916 C CA . PHE C 1 295 ? -73.278 -16.718 -37.670 1.00 45.67 295 PHE C CA 1
ATOM 6917 C C . PHE C 1 295 ? -74.209 -15.905 -36.778 1.00 46.69 295 PHE C C 1
ATOM 6918 O O . PHE C 1 295 ? -75.281 -15.487 -37.218 1.00 46.85 295 PHE C O 1
ATOM 6926 N N . GLU C 1 296 ? -73.796 -15.677 -35.533 1.00 48.16 296 GLU C N 1
ATOM 6927 C CA . GLU C 1 296 ? -74.577 -14.880 -34.587 1.00 49.25 296 GLU C CA 1
ATOM 6928 C C . GLU C 1 296 ? -73.664 -13.902 -33.849 1.00 50.15 296 GLU C C 1
ATOM 6929 O O . GLU C 1 296 ? -72.610 -14.285 -33.337 1.00 50.61 296 GLU C O 1
ATOM 6935 N N . PHE C 1 297 ? -74.075 -12.635 -33.798 1.00 51.05 297 PHE C N 1
ATOM 6936 C CA . PHE C 1 297 ? -73.279 -11.579 -33.163 1.00 51.39 297 PHE C CA 1
ATOM 6937 C C . PHE C 1 297 ? -74.131 -10.395 -32.720 1.00 52.55 297 PHE C C 1
ATOM 6938 O O . PHE C 1 297 ? -75.146 -10.088 -33.346 1.00 52.70 297 PHE C O 1
ATOM 6946 N N . LYS C 1 298 ? -73.699 -9.739 -31.642 1.00 54.16 298 LYS C N 1
ATOM 6947 C CA . LYS C 1 298 ? -74.348 -8.531 -31.150 1.00 55.38 298 LYS C CA 1
ATOM 6948 C C . LYS C 1 298 ? -73.677 -7.300 -31.758 1.00 55.90 298 LYS C C 1
ATOM 6949 O O . LYS C 1 298 ? -72.456 -7.203 -31.787 1.00 56.24 298 LYS C O 1
ATOM 6955 N N . ALA C 1 299 ? -74.500 -6.372 -32.249 1.00 56.67 299 ALA C N 1
ATOM 6956 C CA . ALA C 1 299 ? -74.036 -5.119 -32.859 1.00 57.42 299 ALA C CA 1
ATOM 6957 C C . ALA C 1 299 ? -73.818 -4.037 -31.792 1.00 58.37 299 ALA C C 1
ATOM 6958 O O . ALA C 1 299 ? -74.489 -3.007 -31.770 1.00 58.99 299 ALA C O 1
ATOM 6960 N N . LEU C 1 300 ? -72.816 -4.265 -30.944 1.00 59.31 300 LEU C N 1
ATOM 6961 C CA . LEU C 1 300 ? -72.535 -3.376 -29.810 1.00 60.39 300 LEU C CA 1
ATOM 6962 C C . LEU C 1 300 ? -71.843 -2.060 -30.193 1.00 60.51 300 LEU C C 1
ATOM 6963 O O . LEU C 1 300 ? -71.804 -1.137 -29.385 1.00 60.28 300 LEU C O 1
ATOM 6968 N N . ALA C 1 301 ? -71.284 -1.992 -31.405 1.00 60.93 301 ALA C N 1
ATOM 6969 C CA . ALA C 1 301 ? -70.590 -0.795 -31.900 1.00 60.98 301 ALA C CA 1
ATOM 6970 C C . ALA C 1 301 ? -71.317 -0.177 -33.095 1.00 60.48 301 ALA C C 1
ATOM 6971 O O . ALA C 1 301 ? -71.750 -0.899 -33.999 1.00 61.02 301 ALA C O 1
ATOM 6973 N N . THR C 1 302 ? -71.427 1.153 -33.091 1.00 59.91 302 THR C N 1
ATOM 6974 C CA . THR C 1 302 ? -72.132 1.905 -34.135 1.00 60.00 302 THR C CA 1
ATOM 6975 C C . THR C 1 302 ? -71.190 2.208 -35.304 1.00 59.74 302 THR C C 1
ATOM 6976 O O . THR C 1 302 ? -69.970 2.061 -35.186 1.00 59.57 302 THR C O 1
ATOM 6980 N N . GLY C 1 303 ? -71.770 2.647 -36.419 1.00 59.71 303 GLY C N 1
ATOM 6981 C CA . GLY C 1 303 ? -71.011 3.061 -37.605 1.00 59.24 303 GLY C CA 1
ATOM 6982 C C . GLY C 1 303 ? -70.985 2.028 -38.714 1.00 58.79 303 GLY C C 1
ATOM 6983 O O . GLY C 1 303 ? -71.740 1.055 -38.693 1.00 58.10 303 GLY C O 1
ATOM 6984 N N . ASP C 1 304 ? -70.111 2.258 -39.689 1.00 58.96 304 ASP C N 1
ATOM 6985 C CA . ASP C 1 304 ? -69.972 1.377 -40.846 1.00 58.83 304 ASP C CA 1
ATOM 6986 C C . ASP C 1 304 ? -68.908 0.324 -40.576 1.00 57.30 304 ASP C C 1
ATOM 6987 O O . ASP C 1 304 ? -67.911 0.597 -39.905 1.00 58.00 304 ASP C O 1
ATOM 6992 N N . PHE C 1 305 ? -69.139 -0.881 -41.092 1.00 55.02 305 PHE C N 1
ATOM 6993 C CA . PHE C 1 305 ? -68.228 -2.011 -40.905 1.00 53.56 305 PHE C CA 1
ATOM 6994 C C . PHE C 1 305 ? -68.154 -2.849 -42.173 1.00 52.31 305 PHE C C 1
ATOM 6995 O O . PHE C 1 305 ? -69.177 -3.168 -42.772 1.00 52.30 305 PHE C O 1
ATOM 7003 N N . LEU C 1 306 ? -66.940 -3.217 -42.567 1.00 51.29 306 LEU C N 1
ATOM 7004 C CA . LEU C 1 306 ? -66.716 -3.913 -43.828 1.00 50.25 306 LEU C CA 1
ATOM 7005 C C . LEU C 1 306 ? -66.832 -5.434 -43.690 1.00 49.40 306 LEU C C 1
ATOM 7006 O O . LEU C 1 306 ? -66.105 -6.051 -42.908 1.00 49.33 306 LEU C O 1
ATOM 7011 N N . ILE C 1 307 ? -67.762 -6.021 -44.440 1.00 48.40 307 ILE C N 1
ATOM 7012 C CA . ILE C 1 307 ? -67.959 -7.469 -44.478 1.00 48.05 307 ILE C CA 1
ATOM 7013 C C . ILE C 1 307 ? -67.053 -7.986 -45.562 1.00 47.68 307 ILE C C 1
ATOM 7014 O O . ILE C 1 307 ? -67.154 -7.529 -46.695 1.00 47.63 307 ILE C O 1
ATOM 7019 N N . VAL C 1 308 ? -66.190 -8.940 -45.244 1.00 47.52 308 VAL C N 1
ATOM 7020 C CA . VAL C 1 308 ? -65.236 -9.417 -46.235 1.00 47.63 308 VAL C CA 1
ATOM 7021 C C . VAL C 1 308 ? -64.736 -10.827 -45.987 1.00 47.42 308 VAL C C 1
ATOM 7022 O O . VAL C 1 308 ? -64.708 -11.295 -44.859 1.00 47.61 308 VAL C O 1
ATOM 7026 N N . ASP C 1 309 ? -64.316 -11.490 -47.058 1.00 47.28 309 ASP C N 1
ATOM 7027 C CA . ASP C 1 309 ? -63.496 -12.682 -46.930 1.00 47.41 309 ASP C CA 1
ATOM 7028 C C . ASP C 1 309 ? -62.171 -12.162 -46.412 1.00 47.66 309 ASP C C 1
ATOM 7029 O O . ASP C 1 309 ? -61.759 -11.083 -46.814 1.00 48.07 309 ASP C O 1
ATOM 7034 N N . HIS C 1 310 ? -61.514 -12.878 -45.503 1.00 48.05 310 HIS C N 1
ATOM 7035 C CA . HIS C 1 310 ? -60.260 -12.347 -44.951 1.00 48.05 310 HIS C CA 1
ATOM 7036 C C . HIS C 1 310 ? -59.020 -12.652 -45.798 1.00 47.22 310 HIS C C 1
ATOM 7037 O O . HIS C 1 310 ? -57.922 -12.234 -45.438 1.00 47.54 310 HIS C O 1
ATOM 7044 N N . ALA C 1 311 ? -59.183 -13.379 -46.906 1.00 46.66 311 ALA C N 1
ATOM 7045 C CA . ALA C 1 311 ? -58.180 -13.326 -47.959 1.00 46.66 311 ALA C CA 1
ATOM 7046 C C . ALA C 1 311 ? -58.327 -11.929 -48.550 1.00 46.34 311 ALA C C 1
ATOM 7047 O O . ALA C 1 311 ? -59.177 -11.700 -49.385 1.00 47.17 311 ALA C O 1
ATOM 7049 N N . LEU C 1 312 ? -57.536 -10.988 -48.054 1.00 45.35 312 LEU C N 1
ATOM 7050 C CA . LEU C 1 312 ? -57.835 -9.568 -48.250 1.00 44.65 312 LEU C CA 1
ATOM 7051 C C . LEU C 1 312 ? -57.755 -9.057 -49.684 1.00 44.77 312 LEU C C 1
ATOM 7052 O O . LEU C 1 312 ? -58.571 -8.236 -50.083 1.00 44.69 312 LEU C O 1
ATOM 7057 N N . PHE C 1 313 ? -56.819 -9.557 -50.471 1.00 44.76 313 PHE C N 1
ATOM 7058 C CA . PHE C 1 313 ? -56.750 -9.163 -51.879 1.00 44.70 313 PHE C CA 1
ATOM 7059 C C . PHE C 1 313 ? -58.002 -9.624 -52.617 1.00 44.18 313 PHE C C 1
ATOM 7060 O O . PHE C 1 313 ? -58.329 -9.137 -53.700 1.00 44.26 313 PHE C O 1
ATOM 7068 N N . ARG C 1 314 ? -58.705 -10.564 -52.006 1.00 43.34 314 ARG C N 1
ATOM 7069 C CA . ARG C 1 314 ? -59.999 -11.023 -52.481 1.00 42.62 314 ARG C CA 1
ATOM 7070 C C . ARG C 1 314 ? -61.030 -9.902 -52.420 1.00 42.15 314 ARG C C 1
ATOM 7071 O O . ARG C 1 314 ? -61.888 -9.774 -53.295 1.00 41.85 314 ARG C O 1
ATOM 7079 N N . VAL C 1 315 ? -60.928 -9.053 -51.408 1.00 42.01 315 VAL C N 1
ATOM 7080 C CA . VAL C 1 315 ? -61.850 -7.920 -51.230 1.00 42.18 315 VAL C CA 1
ATOM 7081 C C . VAL C 1 315 ? -61.806 -6.935 -52.401 1.00 42.50 315 VAL C C 1
ATOM 7082 O O . VAL C 1 315 ? -62.867 -6.494 -52.846 1.00 42.44 315 VAL C O 1
ATOM 7086 N N . PRO C 1 316 ? -60.584 -6.559 -52.890 1.00 43.23 316 PRO C N 1
ATOM 7087 C CA . PRO C 1 316 ? -60.607 -5.666 -54.064 1.00 43.80 316 PRO C CA 1
ATOM 7088 C C . PRO C 1 316 ? -61.357 -6.287 -55.223 1.00 44.69 316 PRO C C 1
ATOM 7089 O O . PRO C 1 316 ? -62.021 -5.581 -55.982 1.00 45.44 316 PRO C O 1
ATOM 7093 N N . LYS C 1 317 ? -61.226 -7.604 -55.349 1.00 45.06 317 LYS C N 1
ATOM 7094 C CA . LYS C 1 317 ? -61.895 -8.352 -56.410 1.00 45.29 317 LYS C CA 1
ATOM 7095 C C . LYS C 1 317 ? -63.421 -8.404 -56.280 1.00 45.88 317 LYS C C 1
ATOM 7096 O O . LYS C 1 317 ? -64.089 -8.903 -57.173 1.00 45.87 317 LYS C O 1
ATOM 7102 N N . GLY C 1 318 ? -63.942 -7.967 -55.131 1.00 46.41 318 GLY C N 1
ATOM 7103 C CA . GLY C 1 318 ? -65.376 -7.880 -54.888 1.00 46.50 318 GLY C CA 1
ATOM 7104 C C . GLY C 1 318 ? -65.870 -8.577 -53.638 1.00 46.50 318 GLY C C 1
ATOM 7105 O O . GLY C 1 318 ? -67.032 -8.408 -53.264 1.00 46.92 318 GLY C O 1
ATOM 7106 N N . ALA C 1 319 ? -64.982 -9.280 -52.929 1.00 45.97 319 ALA C N 1
ATOM 7107 C CA . ALA C 1 319 ? -65.330 -9.866 -51.627 1.00 45.64 319 ALA C CA 1
ATOM 7108 C C . ALA C 1 319 ? -65.353 -8.778 -50.546 1.00 45.69 319 ALA C C 1
ATOM 7109 O O . ALA C 1 319 ? -64.609 -8.818 -49.578 1.00 45.10 319 ALA C O 1
ATOM 7111 N N . GLY C 1 320 ? -66.318 -7.874 -50.701 1.00 46.55 320 GLY C N 1
ATOM 7112 C CA . GLY C 1 320 ? -66.430 -6.683 -49.882 1.00 47.22 320 GLY C CA 1
ATOM 7113 C C . GLY C 1 320 ? -67.878 -6.260 -49.772 1.00 48.45 320 GLY C C 1
ATOM 7114 O O . GLY C 1 320 ? -68.570 -6.100 -50.784 1.00 48.82 320 GLY C O 1
ATOM 7115 N N . GLY C 1 321 ? -68.336 -6.118 -48.534 1.00 49.79 321 GLY C N 1
ATOM 7116 C CA . GLY C 1 321 ? -69.696 -5.721 -48.225 1.00 50.72 321 GLY C CA 1
ATOM 7117 C C . GLY C 1 321 ? -69.694 -4.664 -47.142 1.00 52.07 321 GLY C C 1
ATOM 7118 O O . GLY C 1 321 ? -68.636 -4.200 -46.714 1.00 52.42 321 GLY C O 1
ATOM 7119 N N . LEU C 1 322 ? -70.887 -4.290 -46.683 1.00 54.01 322 LEU C N 1
ATOM 7120 C CA . LEU C 1 322 ? -71.039 -3.153 -45.773 1.00 55.72 322 LEU C CA 1
ATOM 7121 C C . LEU C 1 322 ? -72.185 -3.377 -44.781 1.00 56.47 322 LEU C C 1
ATOM 7122 O O . LEU C 1 322 ? -73.330 -3.594 -45.186 1.00 57.25 322 LEU C O 1
ATOM 7127 N N . LEU C 1 323 ? -71.852 -3.356 -43.490 1.00 56.75 323 LEU C N 1
ATOM 7128 C CA . LEU C 1 323 ? -72.817 -3.492 -42.402 1.00 57.63 323 LEU C CA 1
ATOM 7129 C C . LEU C 1 323 ? -72.946 -2.152 -41.694 1.00 58.81 323 LEU C C 1
ATOM 7130 O O . LEU C 1 323 ? -71.941 -1.549 -41.322 1.00 59.46 323 LEU C O 1
ATOM 7135 N N . HIS C 1 324 ? -74.179 -1.709 -41.469 1.00 59.83 324 HIS C N 1
ATOM 7136 C CA . HIS C 1 324 ? -74.438 -0.419 -40.821 1.00 60.86 324 HIS C CA 1
ATOM 7137 C C . HIS C 1 324 ? -75.087 -0.596 -39.456 1.00 60.68 324 HIS C C 1
ATOM 7138 O O . HIS C 1 324 ? -76.071 -1.337 -39.316 1.00 60.47 324 HIS C O 1
ATOM 7145 N N . VAL C 1 325 ? -74.545 0.107 -38.461 1.00 61.10 325 VAL C N 1
ATOM 7146 C CA . VAL C 1 325 ? -75.079 0.087 -37.098 1.00 61.66 325 VAL C CA 1
ATOM 7147 C C . VAL C 1 325 ? -75.379 1.514 -36.625 1.00 62.54 325 VAL C C 1
ATOM 7148 O O . VAL C 1 325 ? -74.491 2.355 -36.618 1.00 63.28 325 VAL C O 1
ATOM 7152 N N . LYS C 1 326 ? -76.632 1.751 -36.230 1.00 62.99 326 LYS C N 1
ATOM 7153 C CA . LYS C 1 326 ? -77.141 3.071 -35.852 1.00 63.48 326 LYS C CA 1
ATOM 7154 C C . LYS C 1 326 ? -77.422 3.160 -34.360 1.00 62.99 326 LYS C C 1
ATOM 7155 O O . LYS C 1 326 ? -77.134 4.163 -33.703 1.00 62.52 326 LYS C O 1
ATOM 7162 N N . MET D 1 21 ? -35.085 -55.086 -63.980 1.00 118.45 21 MET D N 1
ATOM 7163 C CA . MET D 1 21 ? -35.171 -53.982 -62.951 1.00 118.60 21 MET D CA 1
ATOM 7164 C C . MET D 1 21 ? -36.436 -53.070 -62.969 1.00 118.15 21 MET D C 1
ATOM 7165 O O . MET D 1 21 ? -36.577 -52.217 -62.093 1.00 117.59 21 MET D O 1
ATOM 7170 N N . VAL D 1 22 ? -37.378 -53.288 -63.903 1.00 118.29 22 VAL D N 1
ATOM 7171 C CA . VAL D 1 22 ? -38.522 -52.392 -64.151 1.00 117.11 22 VAL D CA 1
ATOM 7172 C C . VAL D 1 22 ? -39.811 -53.100 -63.804 1.00 113.88 22 VAL D C 1
ATOM 7173 O O . VAL D 1 22 ? -40.012 -54.225 -64.253 1.00 114.95 22 VAL D O 1
ATOM 7177 N N . ASP D 1 23 ? -40.654 -52.419 -63.025 1.00 108.26 23 ASP D N 1
ATOM 7178 C CA . ASP D 1 23 ? -42.033 -52.855 -62.754 1.00 104.43 23 ASP D CA 1
ATOM 7179 C C . ASP D 1 23 ? -43.082 -51.861 -63.268 1.00 100.78 23 ASP D C 1
ATOM 7180 O O . ASP D 1 23 ? -43.118 -50.711 -62.846 1.00 100.62 23 ASP D O 1
ATOM 7185 N N . VAL D 1 24 ? -43.955 -52.336 -64.158 1.00 96.74 24 VAL D N 1
ATOM 7186 C CA . VAL D 1 24 ? -44.989 -51.498 -64.755 1.00 93.77 24 VAL D CA 1
ATOM 7187 C C . VAL D 1 24 ? -46.319 -52.239 -64.669 1.00 90.95 24 VAL D C 1
ATOM 7188 O O . VAL D 1 24 ? -46.495 -53.269 -65.294 1.00 91.86 24 VAL D O 1
ATOM 7192 N N . ILE D 1 25 ? -47.254 -51.689 -63.901 1.00 87.83 25 ILE D N 1
ATOM 7193 C CA . ILE D 1 25 ? -48.574 -52.304 -63.660 1.00 85.59 25 ILE D CA 1
ATOM 7194 C C . ILE D 1 25 ? -49.665 -51.359 -64.139 1.00 83.00 25 ILE D C 1
ATOM 7195 O O . ILE D 1 25 ? -49.385 -50.192 -64.371 1.00 81.65 25 ILE D O 1
ATOM 7200 N N . SER D 1 26 ? -50.880 -51.870 -64.326 1.00 81.02 26 SER D N 1
ATOM 7201 C CA . SER D 1 26 ? -52.018 -51.058 -64.779 1.00 80.05 26 SER D CA 1
ATOM 7202 C C . SER D 1 26 ? -52.358 -49.875 -63.866 1.00 79.22 26 SER D C 1
ATOM 7203 O O . SER D 1 26 ? -52.525 -48.758 -64.350 1.00 79.15 26 SER D O 1
ATOM 7206 N N . ASN D 1 27 ? -52.473 -50.122 -62.561 1.00 77.57 27 ASN D N 1
ATOM 7207 C CA . ASN D 1 27 ? -52.833 -49.055 -61.611 1.00 75.80 27 ASN D CA 1
ATOM 7208 C C . ASN D 1 27 ? -52.464 -49.370 -60.164 1.00 74.36 27 ASN D C 1
ATOM 7209 O O . ASN D 1 27 ? -52.257 -50.527 -59.801 1.00 74.37 27 ASN D O 1
ATOM 7214 N N . VAL D 1 28 ? -52.413 -48.319 -59.350 1.00 72.96 28 VAL D N 1
ATOM 7215 C CA . VAL D 1 28 ? -52.113 -48.425 -57.908 1.00 70.96 28 VAL D CA 1
ATOM 7216 C C . VAL D 1 28 ? -53.361 -48.168 -57.058 1.00 68.92 28 VAL D C 1
ATOM 7217 O O . VAL D 1 28 ? -53.269 -47.924 -55.855 1.00 67.93 28 VAL D O 1
ATOM 7221 N N . ALA D 1 29 ? -54.535 -48.224 -57.678 1.00 67.11 29 ALA D N 1
ATOM 7222 C CA . ALA D 1 29 ? -55.765 -47.943 -56.959 1.00 65.70 29 ALA D CA 1
ATOM 7223 C C . ALA D 1 29 ? -55.914 -48.842 -55.738 1.00 64.57 29 ALA D C 1
ATOM 7224 O O . ALA D 1 29 ? -55.600 -50.038 -55.800 1.00 64.04 29 ALA D O 1
ATOM 7226 N N . LYS D 1 30 ? -56.372 -48.253 -54.633 1.00 64.09 30 LYS D N 1
ATOM 7227 C CA . LYS D 1 30 ? -56.586 -48.970 -53.368 1.00 63.49 30 LYS D CA 1
ATOM 7228 C C . LYS D 1 30 ? -58.052 -49.339 -53.206 1.00 62.96 30 LYS D C 1
ATOM 7229 O O . LYS D 1 30 ? -58.920 -48.482 -53.361 1.00 62.13 30 LYS D O 1
ATOM 7235 N N . ASP D 1 31 ? -58.320 -50.619 -52.925 1.00 62.71 31 ASP D N 1
ATOM 7236 C CA . ASP D 1 31 ? -59.681 -51.089 -52.693 1.00 62.94 31 ASP D CA 1
ATOM 7237 C C . ASP D 1 31 ? -60.189 -50.368 -51.451 1.00 62.11 31 ASP D C 1
ATOM 7238 O O . ASP D 1 31 ? -59.566 -50.476 -50.402 1.00 63.27 31 ASP D O 1
ATOM 7243 N N . PRO D 1 32 ? -61.326 -49.645 -51.550 1.00 60.29 32 PRO D N 1
ATOM 7244 C CA . PRO D 1 32 ? -61.829 -49.015 -50.329 1.00 60.28 32 PRO D CA 1
ATOM 7245 C C . PRO D 1 32 ? -62.602 -49.964 -49.405 1.00 60.72 32 PRO D C 1
ATOM 7246 O O . PRO D 1 32 ? -63.338 -49.494 -48.549 1.00 61.04 32 PRO D O 1
ATOM 7250 N N . ALA D 1 33 ? -62.457 -51.276 -49.589 1.00 60.73 33 ALA D N 1
ATOM 7251 C CA . ALA D 1 33 ? -63.010 -52.282 -48.686 1.00 60.47 33 ALA D CA 1
ATOM 7252 C C . ALA D 1 33 ? -61.944 -53.154 -48.003 1.00 61.23 33 ALA D C 1
ATOM 7253 O O . ALA D 1 33 ? -62.256 -53.849 -47.034 1.00 60.34 33 ALA D O 1
ATOM 7255 N N . ASP D 1 34 ? -60.699 -53.108 -48.487 1.00 62.92 34 ASP D N 1
ATOM 7256 C CA . ASP D 1 34 ? -59.579 -53.811 -47.851 1.00 64.53 34 ASP D CA 1
ATOM 7257 C C . ASP D 1 34 ? -59.296 -53.124 -46.508 1.00 64.88 34 ASP D C 1
ATOM 7258 O O . ASP D 1 34 ? -58.370 -52.317 -46.378 1.00 64.83 34 ASP D O 1
ATOM 7263 N N . ILE D 1 35 ? -60.128 -53.445 -45.519 1.00 65.10 35 ILE D N 1
ATOM 7264 C CA . ILE D 1 35 ? -60.081 -52.806 -44.206 1.00 64.85 35 ILE D CA 1
ATOM 7265 C C . ILE D 1 35 ? -59.914 -53.870 -43.128 1.00 65.06 35 ILE D C 1
ATOM 7266 O O . ILE D 1 35 ? -60.606 -54.887 -43.164 1.00 65.26 35 ILE D O 1
ATOM 7271 N N . PRO D 1 36 ? -59.014 -53.634 -42.151 1.00 65.12 36 PRO D N 1
ATOM 7272 C CA . PRO D 1 36 ? -58.969 -54.537 -40.997 1.00 65.22 36 PRO D CA 1
ATOM 7273 C C . PRO D 1 36 ? -60.317 -54.648 -40.286 1.00 65.07 36 PRO D C 1
ATOM 7274 O O . PRO D 1 36 ? -61.203 -53.819 -40.497 1.00 63.87 36 PRO D O 1
ATOM 7278 N N . GLY D 1 37 ? -60.456 -55.678 -39.461 1.00 65.67 37 GLY D N 1
ATOM 7279 C CA . GLY D 1 37 ? -61.705 -55.956 -38.749 1.00 66.19 37 GLY D CA 1
ATOM 7280 C C . GLY D 1 37 ? -61.987 -54.991 -37.613 1.00 66.53 37 GLY D C 1
ATOM 7281 O O . GLY D 1 37 ? -61.061 -54.430 -37.023 1.00 65.36 37 GLY D O 1
ATOM 7282 N N . ARG D 1 38 ? -63.276 -54.805 -37.334 1.00 67.79 38 ARG D N 1
ATOM 7283 C CA . ARG D 1 38 ? -63.749 -53.937 -36.234 1.00 68.63 38 ARG D CA 1
ATOM 7284 C C . ARG D 1 38 ? -63.122 -54.370 -34.923 1.00 68.11 38 ARG D C 1
ATOM 7285 O O . ARG D 1 38 ? -62.770 -55.544 -34.740 1.00 67.89 38 ARG D O 1
ATOM 7293 N N . ILE D 1 39 ? -63.038 -53.415 -34.001 1.00 67.64 39 ILE D N 1
ATOM 7294 C CA . ILE D 1 39 ? -62.474 -53.644 -32.678 1.00 67.14 39 ILE D CA 1
ATOM 7295 C C . ILE D 1 39 ? -63.597 -53.653 -31.639 1.00 67.59 39 ILE D C 1
ATOM 7296 O O . ILE D 1 39 ? -64.383 -52.712 -31.571 1.00 67.68 39 ILE D O 1
ATOM 7301 N N . SER D 1 40 ? -63.659 -54.732 -30.857 1.00 68.57 40 SER D N 1
ATOM 7302 C CA . SER D 1 40 ? -64.671 -54.913 -29.816 1.00 68.79 40 SER D CA 1
ATOM 7303 C C . SER D 1 40 ? -64.033 -55.306 -28.483 1.00 68.86 40 SER D C 1
ATOM 7304 O O . SER D 1 40 ? -64.682 -55.932 -27.646 1.00 70.10 40 SER D O 1
ATOM 7307 N N . ARG D 1 41 ? -62.775 -54.912 -28.283 1.00 68.16 41 ARG D N 1
ATOM 7308 C CA . ARG D 1 41 ? -61.985 -55.330 -27.123 1.00 67.28 41 ARG D CA 1
ATOM 7309 C C . ARG D 1 41 ? -61.523 -54.108 -26.334 1.00 67.09 41 ARG D C 1
ATOM 7310 O O . ARG D 1 41 ? -61.406 -53.014 -26.883 1.00 66.06 41 ARG D O 1
ATOM 7318 N N . SER D 1 42 ? -61.283 -54.310 -25.041 1.00 67.59 42 SER D N 1
ATOM 7319 C CA . SER D 1 42 ? -60.668 -53.298 -24.174 1.00 67.50 42 SER D CA 1
ATOM 7320 C C . SER D 1 42 ? -59.257 -53.673 -23.705 1.00 67.83 42 SER D C 1
ATOM 7321 O O . SER D 1 42 ? -58.537 -52.818 -23.182 1.00 67.38 42 SER D O 1
ATOM 7324 N N . CYS D 1 43 ? -58.870 -54.938 -23.890 1.00 69.42 43 CYS D N 1
ATOM 7325 C CA . CYS D 1 43 ? -57.526 -55.400 -23.556 1.00 70.30 43 CYS D CA 1
ATOM 7326 C C . CYS D 1 43 ? -56.485 -54.842 -24.510 1.00 71.03 43 CYS D C 1
ATOM 7327 O O . CYS D 1 43 ? -56.493 -55.196 -25.690 1.00 71.75 43 CYS D O 1
ATOM 7330 N N . PRO D 1 44 ? -55.563 -53.994 -24.008 1.00 71.13 44 PRO D N 1
ATOM 7331 C CA . PRO D 1 44 ? -54.492 -53.584 -24.914 1.00 70.06 44 PRO D CA 1
ATOM 7332 C C . PRO D 1 44 ? -53.698 -54.779 -25.449 1.00 68.91 44 PRO D C 1
ATOM 7333 O O . PRO D 1 44 ? -53.663 -55.845 -24.826 1.00 67.46 44 PRO D O 1
ATOM 7337 N N . LYS D 1 45 ? -53.094 -54.586 -26.612 1.00 69.09 45 LYS D N 1
ATOM 7338 C CA . LYS D 1 45 ? -52.365 -55.629 -27.327 1.00 68.94 45 LYS D CA 1
ATOM 7339 C C . LYS D 1 45 ? -51.226 -55.009 -28.120 1.00 67.04 45 LYS D C 1
ATOM 7340 O O . LYS D 1 45 ? -51.138 -53.785 -28.248 1.00 67.25 45 LYS D O 1
ATOM 7346 N N . THR D 1 46 ? -50.346 -55.865 -28.633 1.00 65.24 46 THR D N 1
ATOM 7347 C CA . THR D 1 46 ? -49.271 -55.438 -29.523 1.00 63.70 46 THR D CA 1
ATOM 7348 C C . THR D 1 46 ? -49.673 -55.761 -30.960 1.00 62.82 46 THR D C 1
ATOM 7349 O O . THR D 1 46 ? -49.452 -56.875 -31.444 1.00 63.33 46 THR D O 1
ATOM 7353 N N . VAL D 1 47 ? -50.273 -54.777 -31.628 1.00 62.04 47 VAL D N 1
ATOM 7354 C CA . VAL D 1 47 ? -50.698 -54.920 -33.022 1.00 61.50 47 VAL D CA 1
ATOM 7355 C C . VAL D 1 47 ? -49.480 -54.657 -33.895 1.00 61.65 47 VAL D C 1
ATOM 7356 O O . VAL D 1 47 ? -48.720 -53.717 -33.644 1.00 61.52 47 VAL D O 1
ATOM 7360 N N . THR D 1 48 ? -49.312 -55.481 -34.926 1.00 62.02 48 THR D N 1
ATOM 7361 C CA . THR D 1 48 ? -48.110 -55.450 -35.759 1.00 62.70 48 THR D CA 1
ATOM 7362 C C . THR D 1 48 ? -48.459 -55.551 -37.248 1.00 62.70 48 THR D C 1
ATOM 7363 O O . THR D 1 48 ? -49.244 -56.414 -37.649 1.00 61.83 48 THR D O 1
ATOM 7367 N N . VAL D 1 49 ? -47.874 -54.657 -38.050 1.00 63.64 49 VAL D N 1
ATOM 7368 C CA . VAL D 1 49 ? -48.107 -54.616 -39.503 1.00 64.67 49 VAL D CA 1
ATOM 7369 C C . VAL D 1 49 ? -46.788 -54.561 -40.278 1.00 65.83 49 VAL D C 1
ATOM 7370 O O . VAL D 1 49 ? -45.837 -53.884 -39.872 1.00 65.54 49 VAL D O 1
ATOM 7374 N N . ASN D 1 50 ? -46.749 -55.282 -41.398 1.00 67.28 50 ASN D N 1
ATOM 7375 C CA . ASN D 1 50 ? -45.567 -55.366 -42.253 1.00 67.79 50 ASN D CA 1
ATOM 7376 C C . ASN D 1 50 ? -45.793 -54.557 -43.531 1.00 67.41 50 ASN D C 1
ATOM 7377 O O . ASN D 1 50 ? -46.675 -54.887 -44.340 1.00 67.49 50 ASN D O 1
ATOM 7382 N N . LEU D 1 51 ? -45.000 -53.496 -43.694 1.00 67.04 51 LEU D N 1
ATOM 7383 C CA . LEU D 1 51 ? -45.055 -52.638 -44.879 1.00 66.50 51 LEU D CA 1
ATOM 7384 C C . LEU D 1 51 ? -43.789 -52.733 -45.731 1.00 66.98 51 LEU D C 1
ATOM 7385 O O . LEU D 1 51 ? -42.690 -52.992 -45.223 1.00 66.90 51 LEU D O 1
ATOM 7390 N N . VAL D 1 52 ? -43.968 -52.510 -47.033 1.00 67.63 52 VAL D N 1
ATOM 7391 C CA . VAL D 1 52 ? -42.873 -52.536 -48.003 1.00 68.36 52 VAL D CA 1
ATOM 7392 C C . VAL D 1 52 ? -43.021 -51.376 -49.004 1.00 68.33 52 VAL D C 1
ATOM 7393 O O . VAL D 1 52 ? -43.993 -51.318 -49.765 1.00 67.82 52 VAL D O 1
ATOM 7397 N N . ALA D 1 53 ? -42.055 -50.454 -48.975 1.00 68.79 53 ALA D N 1
ATOM 7398 C CA . ALA D 1 53 ? -42.026 -49.305 -49.887 1.00 69.32 53 ALA D CA 1
ATOM 7399 C C . ALA D 1 53 ? -41.733 -49.766 -51.314 1.00 69.88 53 ALA D C 1
ATOM 7400 O O . ALA D 1 53 ? -40.695 -50.372 -51.568 1.00 69.03 53 ALA D O 1
ATOM 7402 N N . LYS D 1 54 ? -42.646 -49.462 -52.237 1.00 71.57 54 LYS D N 1
ATOM 7403 C CA . LYS D 1 54 ? -42.600 -49.976 -53.612 1.00 72.92 54 LYS D CA 1
ATOM 7404 C C . LYS D 1 54 ? -42.683 -48.856 -54.652 1.00 73.19 54 LYS D C 1
ATOM 7405 O O . LYS D 1 54 ? -43.732 -48.228 -54.812 1.00 73.03 54 LYS D O 1
ATOM 7411 N N . GLU D 1 55 ? -41.582 -48.613 -55.361 1.00 73.73 55 GLU D N 1
ATOM 7412 C CA . GLU D 1 55 ? -41.595 -47.702 -56.504 1.00 74.15 55 GLU D CA 1
ATOM 7413 C C . GLU D 1 55 ? -42.142 -48.452 -57.709 1.00 73.99 55 GLU D C 1
ATOM 7414 O O . GLU D 1 55 ? -41.685 -49.552 -58.017 1.00 74.80 55 GLU D O 1
ATOM 7420 N N . VAL D 1 56 ? -43.124 -47.860 -58.382 1.00 73.39 56 VAL D N 1
ATOM 7421 C CA . VAL D 1 56 ? -43.856 -48.536 -59.452 1.00 73.04 56 VAL D CA 1
ATOM 7422 C C . VAL D 1 56 ? -44.250 -47.534 -60.536 1.00 73.25 56 VAL D C 1
ATOM 7423 O O . VAL D 1 56 ? -44.478 -46.360 -60.249 1.00 72.82 56 VAL D O 1
ATOM 7427 N N . VAL D 1 57 ? -44.334 -47.999 -61.778 1.00 74.11 57 VAL D N 1
ATOM 7428 C CA . VAL D 1 57 ? -44.964 -47.220 -62.846 1.00 75.01 57 VAL D CA 1
ATOM 7429 C C . VAL D 1 57 ? -46.363 -47.775 -63.080 1.00 75.71 57 VAL D C 1
ATOM 7430 O O . VAL D 1 57 ? -46.562 -48.997 -63.111 1.00 76.24 57 VAL D O 1
ATOM 7434 N N . ALA D 1 58 ? -47.326 -46.872 -63.237 1.00 75.87 58 ALA D N 1
ATOM 7435 C CA . ALA D 1 58 ? -48.715 -47.254 -63.474 1.00 75.69 58 ALA D CA 1
ATOM 7436 C C . ALA D 1 58 ? -49.527 -46.084 -64.003 1.00 75.92 58 ALA D C 1
ATOM 7437 O O . ALA D 1 58 ? -49.040 -44.955 -64.038 1.00 75.93 58 ALA D O 1
ATOM 7439 N N . ASP D 1 59 ? -50.761 -46.358 -64.421 1.00 76.35 59 ASP D N 1
ATOM 7440 C CA . ASP D 1 59 ? -51.655 -45.297 -64.891 1.00 76.60 59 ASP D CA 1
ATOM 7441 C C . ASP D 1 59 ? -52.124 -44.434 -63.724 1.00 75.66 59 ASP D C 1
ATOM 7442 O O . ASP D 1 59 ? -52.702 -44.946 -62.771 1.00 76.88 59 ASP D O 1
ATOM 7447 N N . LEU D 1 60 ? -51.827 -43.141 -63.786 1.00 73.63 60 LEU D N 1
ATOM 7448 C CA . LEU D 1 60 ? -52.426 -42.178 -62.872 1.00 72.23 60 LEU D CA 1
ATOM 7449 C C . LEU D 1 60 ? -53.810 -41.876 -63.414 1.00 71.69 60 LEU D C 1
ATOM 7450 O O . LEU D 1 60 ? -54.813 -42.025 -62.712 1.00 70.75 60 LEU D O 1
ATOM 7455 N N . ALA D 1 61 ? -53.845 -41.432 -64.667 1.00 71.85 61 ALA D N 1
ATOM 7456 C CA . ALA D 1 61 ? -55.084 -41.210 -65.398 1.00 72.81 61 ALA D CA 1
ATOM 7457 C C . ALA D 1 61 ? -55.109 -42.200 -66.559 1.00 73.80 61 ALA D C 1
ATOM 7458 O O . ALA D 1 61 ? -54.083 -42.824 -66.851 1.00 74.57 61 ALA D O 1
ATOM 7460 N N . PRO D 1 62 ? -56.270 -42.357 -67.229 1.00 74.64 62 PRO D N 1
ATOM 7461 C CA . PRO D 1 62 ? -56.298 -43.164 -68.453 1.00 74.58 62 PRO D CA 1
ATOM 7462 C C . PRO D 1 62 ? -55.347 -42.624 -69.520 1.00 74.38 62 PRO D C 1
ATOM 7463 O O . PRO D 1 62 ? -55.415 -41.442 -69.867 1.00 73.90 62 PRO D O 1
ATOM 7467 N N . GLY D 1 63 ? -54.441 -43.482 -69.988 1.00 74.36 63 GLY D N 1
ATOM 7468 C CA . GLY D 1 63 ? -53.442 -43.109 -70.993 1.00 74.70 63 GLY D CA 1
ATOM 7469 C C . GLY D 1 63 ? -52.195 -42.399 -70.481 1.00 74.50 63 GLY D C 1
ATOM 7470 O O . GLY D 1 63 ? -51.298 -42.096 -71.272 1.00 75.24 63 GLY D O 1
ATOM 7471 N N . LYS D 1 64 ? -52.129 -42.128 -69.175 1.00 73.92 64 LYS D N 1
ATOM 7472 C CA . LYS D 1 64 ? -51.001 -41.421 -68.569 1.00 73.44 64 LYS D CA 1
ATOM 7473 C C . LYS D 1 64 ? -50.318 -42.330 -67.551 1.00 72.41 64 LYS D C 1
ATOM 7474 O O . LYS D 1 64 ? -50.891 -42.621 -66.502 1.00 71.66 64 LYS D O 1
ATOM 7480 N N . LYS D 1 65 ? -49.103 -42.775 -67.869 1.00 71.71 65 LYS D N 1
ATOM 7481 C CA . LYS D 1 65 ? -48.301 -43.591 -66.954 1.00 71.16 65 LYS D CA 1
ATOM 7482 C C . LYS D 1 65 ? -47.517 -42.695 -66.008 1.00 70.17 65 LYS D C 1
ATOM 7483 O O . LYS D 1 65 ? -46.833 -41.772 -66.459 1.00 70.99 65 LYS D O 1
ATOM 7489 N N . PHE D 1 66 ? -47.612 -42.968 -64.711 1.00 68.47 66 PHE D N 1
ATOM 7490 C CA . PHE D 1 66 ? -46.922 -42.184 -63.690 1.00 67.31 66 PHE D CA 1
ATOM 7491 C C . PHE D 1 66 ? -46.018 -43.058 -62.825 1.00 66.54 66 PHE D C 1
ATOM 7492 O O . PHE D 1 66 ? -46.295 -44.232 -62.601 1.00 66.23 66 PHE D O 1
ATOM 7500 N N . TRP D 1 67 ? -44.931 -42.455 -62.342 1.00 66.07 67 TRP D N 1
ATOM 7501 C CA . TRP D 1 67 ? -43.969 -43.132 -61.475 1.00 65.82 67 TRP D CA 1
ATOM 7502 C C . TRP D 1 67 ? -44.383 -42.971 -60.016 1.00 66.35 67 TRP D C 1
ATOM 7503 O O . TRP D 1 67 ? -44.184 -41.937 -59.418 1.00 66.42 67 TRP D O 1
ATOM 7514 N N . PHE D 1 68 ? -44.923 -44.030 -59.437 1.00 66.13 68 PHE D N 1
ATOM 7515 C CA . PHE D 1 68 ? -45.440 -43.984 -58.081 1.00 65.85 68 PHE D CA 1
ATOM 7516 C C . PHE D 1 68 ? -44.437 -44.463 -57.040 1.00 66.07 68 PHE D C 1
ATOM 7517 O O . PHE D 1 68 ? -43.564 -45.292 -57.311 1.00 66.47 68 PHE D O 1
ATOM 7525 N N . TRP D 1 69 ? -44.575 -43.901 -55.846 1.00 65.48 69 TRP D N 1
ATOM 7526 C CA . TRP D 1 69 ? -43.868 -44.343 -54.661 1.00 64.35 69 TRP D CA 1
ATOM 7527 C C . TRP D 1 69 ? -45.014 -44.703 -53.744 1.00 63.66 69 TRP D C 1
ATOM 7528 O O . TRP D 1 69 ? -45.826 -43.847 -53.418 1.00 63.18 69 TRP D O 1
ATOM 7539 N N . THR D 1 70 ? -45.147 -45.976 -53.402 1.00 63.31 70 THR D N 1
ATOM 7540 C CA . THR D 1 70 ? -46.322 -46.430 -52.664 1.00 63.24 70 THR D CA 1
ATOM 7541 C C . THR D 1 70 ? -45.923 -47.283 -51.485 1.00 63.03 70 THR D C 1
ATOM 7542 O O . THR D 1 70 ? -44.756 -47.649 -51.322 1.00 61.78 70 THR D O 1
ATOM 7546 N N . PHE D 1 71 ? -46.919 -47.576 -50.658 1.00 63.73 71 PHE D N 1
ATOM 7547 C CA . PHE D 1 71 ? -46.792 -48.518 -49.556 1.00 63.96 71 PHE D CA 1
ATOM 7548 C C . PHE D 1 71 ? -47.610 -49.752 -49.905 1.00 64.49 71 PHE D C 1
ATOM 7549 O O . PHE D 1 71 ? -48.672 -49.645 -50.520 1.00 64.40 71 PHE D O 1
ATOM 7557 N N . ALA D 1 72 ? -47.109 -50.919 -49.515 1.00 65.43 72 ALA D N 1
ATOM 7558 C CA . ALA D 1 72 ? -47.822 -52.177 -49.705 1.00 66.04 72 ALA D CA 1
ATOM 7559 C C . ALA D 1 72 ? -47.801 -52.969 -48.406 1.00 66.56 72 ALA D C 1
ATOM 7560 O O . ALA D 1 72 ? -46.835 -52.894 -47.651 1.00 65.71 72 ALA D O 1
ATOM 7562 N N . GLU D 1 73 ? -48.869 -53.720 -48.147 1.00 68.07 73 GLU D N 1
ATOM 7563 C CA . GLU D 1 73 ? -48.983 -54.499 -46.915 1.00 69.70 73 GLU D CA 1
ATOM 7564 C C . GLU D 1 73 ? -48.579 -55.948 -47.156 1.00 71.85 73 GLU D C 1
ATOM 7565 O O . GLU D 1 73 ? -49.111 -56.607 -48.048 1.00 72.39 73 GLU D O 1
ATOM 7571 N N . LYS D 1 74 ? -47.646 -56.430 -46.343 1.00 75.07 74 LYS D N 1
ATOM 7572 C CA . LYS D 1 74 ? -47.167 -57.800 -46.421 1.00 77.92 74 LYS D CA 1
ATOM 7573 C C . LYS D 1 74 ? -47.890 -58.643 -45.368 1.00 79.44 74 LYS D C 1
ATOM 7574 O O . LYS D 1 74 ? -47.705 -58.457 -44.172 1.00 79.58 74 LYS D O 1
ATOM 7580 N N . LYS D 1 75 ? -48.737 -59.553 -45.831 1.00 81.44 75 LYS D N 1
ATOM 7581 C CA . LYS D 1 75 ? -49.408 -60.516 -44.960 1.00 82.66 75 LYS D CA 1
ATOM 7582 C C . LYS D 1 75 ? -48.776 -61.882 -45.184 1.00 83.95 75 LYS D C 1
ATOM 7583 O O . LYS D 1 75 ? -48.886 -62.467 -46.267 1.00 83.59 75 LYS D O 1
ATOM 7589 N N . GLY D 1 76 ? -48.116 -62.393 -44.150 1.00 85.07 76 GLY D N 1
ATOM 7590 C CA . GLY D 1 76 ? -47.382 -63.658 -44.235 1.00 86.28 76 GLY D CA 1
ATOM 7591 C C . GLY D 1 76 ? -46.154 -63.499 -45.124 1.00 87.28 76 GLY D C 1
ATOM 7592 O O . GLY D 1 76 ? -45.452 -62.510 -44.994 1.00 86.42 76 GLY D O 1
ATOM 7593 N N . ASP D 1 77 ? -45.897 -64.483 -45.981 1.00 88.81 77 ASP D N 1
ATOM 7594 C CA . ASP D 1 77 ? -44.819 -64.409 -46.962 1.00 89.54 77 ASP D CA 1
ATOM 7595 C C . ASP D 1 77 ? -45.163 -63.544 -48.168 1.00 88.34 77 ASP D C 1
ATOM 7596 O O . ASP D 1 77 ? -44.282 -63.020 -48.855 1.00 87.77 77 ASP D O 1
ATOM 7601 N N . THR D 1 78 ? -46.445 -63.456 -48.459 1.00 86.87 78 THR D N 1
ATOM 7602 C CA . THR D 1 78 ? -46.946 -62.727 -49.614 1.00 85.28 78 THR D CA 1
ATOM 7603 C C . THR D 1 78 ? -47.046 -61.218 -49.364 1.00 83.60 78 THR D C 1
ATOM 7604 O O . THR D 1 78 ? -47.435 -60.785 -48.270 1.00 84.03 78 THR D O 1
ATOM 7608 N N . VAL D 1 79 ? -46.737 -60.427 -50.402 1.00 80.40 79 VAL D N 1
ATOM 7609 C CA . VAL D 1 79 ? -46.821 -58.950 -50.377 1.00 77.74 79 VAL D CA 1
ATOM 7610 C C . VAL D 1 79 ? -47.698 -58.379 -51.497 1.00 75.73 79 VAL D C 1
ATOM 7611 O O . VAL D 1 79 ? -48.177 -59.109 -52.365 1.00 75.70 79 VAL D O 1
ATOM 7615 N N . GLY D 1 80 ? -47.868 -57.063 -51.473 1.00 73.71 80 GLY D N 1
ATOM 7616 C CA . GLY D 1 80 ? -48.632 -56.362 -52.492 1.00 71.66 80 GLY D CA 1
ATOM 7617 C C . GLY D 1 80 ? -50.128 -56.498 -52.251 1.00 70.03 80 GLY D C 1
ATOM 7618 O O . GLY D 1 80 ? -50.540 -57.215 -51.343 1.00 69.99 80 GLY D O 1
ATOM 7619 N N . PRO D 1 81 ? -50.963 -55.787 -53.023 1.00 68.13 81 PRO D N 1
ATOM 7620 C CA . PRO D 1 81 ? -50.530 -54.888 -54.093 1.00 67.63 81 PRO D CA 1
ATOM 7621 C C . PRO D 1 81 ? -50.062 -53.527 -53.583 1.00 66.78 81 PRO D C 1
ATOM 7622 O O . PRO D 1 81 ? -50.254 -53.204 -52.408 1.00 66.94 81 PRO D O 1
ATOM 7626 N N . ALA D 1 82 ? -49.427 -52.776 -54.474 1.00 65.95 82 ALA D N 1
ATOM 7627 C CA . ALA D 1 82 ? -48.938 -51.435 -54.186 1.00 64.66 82 ALA D CA 1
ATOM 7628 C C . ALA D 1 82 ? -50.071 -50.465 -54.458 1.00 63.69 82 ALA D C 1
ATOM 7629 O O . ALA D 1 82 ? -50.668 -50.501 -55.540 1.00 63.23 82 ALA D O 1
ATOM 7631 N N . THR D 1 83 ? -50.376 -49.597 -53.492 1.00 63.20 83 THR D N 1
ATOM 7632 C CA . THR D 1 83 ? -51.536 -48.708 -53.616 1.00 63.00 83 THR D CA 1
ATOM 7633 C C . THR D 1 83 ? -51.359 -47.283 -53.084 1.00 62.90 83 THR D C 1
ATOM 7634 O O . THR D 1 83 ? -50.449 -46.992 -52.309 1.00 63.33 83 THR D O 1
ATOM 7638 N N . VAL D 1 84 ? -52.278 -46.416 -53.515 1.00 61.93 84 VAL D N 1
ATOM 7639 C CA . VAL D 1 84 ? -52.395 -45.037 -53.039 1.00 60.95 84 VAL D CA 1
ATOM 7640 C C . VAL D 1 84 ? -53.888 -44.761 -52.772 1.00 60.64 84 VAL D C 1
ATOM 7641 O O . VAL D 1 84 ? -54.670 -44.865 -53.691 1.00 60.99 84 VAL D O 1
ATOM 7645 N N . PRO D 1 85 ? -54.291 -44.443 -51.534 1.00 59.21 85 PRO D N 1
ATOM 7646 C CA . PRO D 1 85 ? -53.408 -44.377 -50.370 1.00 58.61 85 PRO D CA 1
ATOM 7647 C C . PRO D 1 85 ? -52.892 -45.749 -49.947 1.00 57.88 85 PRO D C 1
ATOM 7648 O O . PRO D 1 85 ? -53.411 -46.778 -50.391 1.00 57.60 85 PRO D O 1
ATOM 7652 N N . GLY D 1 86 ? -51.879 -45.748 -49.087 1.00 57.34 86 GLY D N 1
ATOM 7653 C CA . GLY D 1 86 ? -51.301 -46.978 -48.555 1.00 56.84 86 GLY D CA 1
ATOM 7654 C C . GLY D 1 86 ? -52.297 -47.793 -47.742 1.00 56.40 86 GLY D C 1
ATOM 7655 O O . GLY D 1 86 ? -53.463 -47.417 -47.632 1.00 55.87 86 GLY D O 1
ATOM 7656 N N . PRO D 1 87 ? -51.849 -48.921 -47.168 1.00 56.35 87 PRO D N 1
ATOM 7657 C CA . PRO D 1 87 ? -52.745 -49.784 -46.399 1.00 56.39 87 PRO D CA 1
ATOM 7658 C C . PRO D 1 87 ? -53.249 -49.120 -45.125 1.00 55.99 87 PRO D C 1
ATOM 7659 O O . PRO D 1 87 ? -52.486 -48.419 -44.458 1.00 56.64 87 PRO D O 1
ATOM 7663 N N . MET D 1 88 ? -54.521 -49.341 -44.797 1.00 55.36 88 MET D N 1
ATOM 7664 C CA . MET D 1 88 ? -55.094 -48.796 -43.572 1.00 54.92 88 MET D CA 1
ATOM 7665 C C . MET D 1 88 ? -54.617 -49.608 -42.372 1.00 54.82 88 MET D C 1
ATOM 7666 O O . MET D 1 88 ? -54.791 -50.827 -42.330 1.00 54.54 88 MET D O 1
ATOM 7671 N N . VAL D 1 89 ? -54.016 -48.913 -41.410 1.00 55.23 89 VAL D N 1
ATOM 7672 C CA . VAL D 1 89 ? -53.641 -49.487 -40.120 1.00 55.06 89 VAL D CA 1
ATOM 7673 C C . VAL D 1 89 ? -54.787 -49.205 -39.153 1.00 54.89 89 VAL D C 1
ATOM 7674 O O . VAL D 1 89 ? -55.442 -48.163 -39.241 1.00 54.43 89 VAL D O 1
ATOM 7678 N N . ARG D 1 90 ? -55.028 -50.133 -38.233 1.00 55.17 90 ARG D N 1
ATOM 7679 C CA . ARG D 1 90 ? -56.150 -50.020 -37.305 1.00 55.64 90 ARG D CA 1
ATOM 7680 C C . ARG D 1 90 ? -55.818 -50.645 -35.958 1.00 55.48 90 ARG D C 1
ATOM 7681 O O . ARG D 1 90 ? -55.562 -51.847 -35.869 1.00 55.49 90 ARG D O 1
ATOM 7689 N N . VAL D 1 91 ? -55.835 -49.815 -34.917 1.00 55.55 91 VAL D N 1
ATOM 7690 C CA . VAL D 1 91 ? -55.458 -50.222 -33.564 1.00 55.49 91 VAL D CA 1
ATOM 7691 C C . VAL D 1 91 ? -56.414 -49.630 -32.527 1.00 55.43 91 VAL D C 1
ATOM 7692 O O . VAL D 1 91 ? -57.336 -48.880 -32.867 1.00 54.67 91 VAL D O 1
ATOM 7696 N N . MET D 1 92 ? -56.192 -49.995 -31.268 1.00 56.07 92 MET D N 1
ATOM 7697 C CA . MET D 1 92 ? -56.958 -49.482 -30.135 1.00 57.00 92 MET D CA 1
ATOM 7698 C C . MET D 1 92 ? -56.063 -48.577 -29.276 1.00 57.24 92 MET D C 1
ATOM 7699 O O . MET D 1 92 ? -54.841 -48.727 -29.279 1.00 57.21 92 MET D O 1
ATOM 7704 N N . GLU D 1 93 ? -56.671 -47.625 -28.564 1.00 57.58 93 GLU D N 1
ATOM 7705 C CA . GLU D 1 93 ? -55.922 -46.705 -27.699 1.00 57.97 93 GLU D CA 1
ATOM 7706 C C . GLU D 1 93 ? -55.333 -47.448 -26.506 1.00 58.20 93 GLU D C 1
ATOM 7707 O O . GLU D 1 93 ? -56.068 -48.008 -25.691 1.00 58.14 93 GLU D O 1
ATOM 7713 N N . GLY D 1 94 ? -54.007 -47.424 -26.403 1.00 59.04 94 GLY D N 1
ATOM 7714 C CA . GLY D 1 94 ? -53.284 -48.159 -25.365 1.00 59.96 94 GLY D CA 1
ATOM 7715 C C . GLY D 1 94 ? -52.557 -49.376 -25.903 1.00 60.61 94 GLY D C 1
ATOM 7716 O O . GLY D 1 94 ? -51.723 -49.953 -25.200 1.00 60.81 94 GLY D O 1
ATOM 7717 N N . ASP D 1 95 ? -52.863 -49.769 -27.142 1.00 60.93 95 ASP D N 1
ATOM 7718 C CA . ASP D 1 95 ? -52.084 -50.801 -27.829 1.00 60.72 95 ASP D CA 1
ATOM 7719 C C . ASP D 1 95 ? -50.639 -50.357 -28.019 1.00 60.49 95 ASP D C 1
ATOM 7720 O O . ASP D 1 95 ? -50.300 -49.183 -27.845 1.00 60.53 95 ASP D O 1
ATOM 7725 N N . THR D 1 96 ? -49.800 -51.325 -28.367 1.00 60.18 96 THR D N 1
ATOM 7726 C CA . THR D 1 96 ? -48.419 -51.078 -28.754 1.00 59.89 96 THR D CA 1
ATOM 7727 C C . THR D 1 96 ? -48.329 -51.408 -30.234 1.00 59.97 96 THR D C 1
ATOM 7728 O O . THR D 1 96 ? -48.672 -52.513 -30.647 1.00 60.17 96 THR D O 1
ATOM 7732 N N . VAL D 1 97 ? -47.884 -50.449 -31.038 1.00 59.79 97 VAL D N 1
ATOM 7733 C CA . VAL D 1 97 ? -47.947 -50.589 -32.490 1.00 60.20 97 VAL D CA 1
ATOM 7734 C C . VAL D 1 97 ? -46.555 -50.826 -33.068 1.00 60.58 97 VAL D C 1
ATOM 7735 O O . VAL D 1 97 ? -45.632 -50.050 -32.816 1.00 60.94 97 VAL D O 1
ATOM 7739 N N . VAL D 1 98 ? -46.424 -51.902 -33.844 1.00 60.78 98 VAL D N 1
ATOM 7740 C CA . VAL D 1 98 ? -45.150 -52.300 -34.440 1.00 60.82 98 VAL D CA 1
ATOM 7741 C C . VAL D 1 98 ? -45.304 -52.331 -35.956 1.00 61.11 98 VAL D C 1
ATOM 7742 O O . VAL D 1 98 ? -46.080 -53.121 -36.497 1.00 60.54 98 VAL D O 1
ATOM 7746 N N . ILE D 1 99 ? -44.576 -51.448 -36.635 1.00 61.82 99 ILE D N 1
ATOM 7747 C CA . ILE D 1 99 ? -44.579 -51.406 -38.093 1.00 62.19 99 ILE D CA 1
ATOM 7748 C C . ILE D 1 99 ? -43.191 -51.791 -38.578 1.00 63.07 99 ILE D C 1
ATOM 7749 O O . ILE D 1 99 ? -42.227 -51.068 -38.323 1.00 63.62 99 ILE D O 1
ATOM 7754 N N . ASN D 1 100 ? -43.097 -52.919 -39.277 1.00 64.13 100 ASN D N 1
ATOM 7755 C CA . ASN D 1 100 ? -41.852 -53.319 -39.927 1.00 64.80 100 ASN D CA 1
ATOM 7756 C C . ASN D 1 100 ? -41.906 -52.765 -41.343 1.00 65.86 100 ASN D C 1
ATOM 7757 O O . ASN D 1 100 ? -42.743 -53.195 -42.140 1.00 66.15 100 ASN D O 1
ATOM 7762 N N . LEU D 1 101 ? -41.049 -51.789 -41.646 1.00 67.12 101 LEU D N 1
ATOM 7763 C CA . LEU D 1 101 ? -40.955 -51.258 -43.006 1.00 68.12 101 LEU D CA 1
ATOM 7764 C C . LEU D 1 101 ? -39.787 -51.895 -43.738 1.00 69.80 101 LEU D C 1
ATOM 7765 O O . LEU D 1 101 ? -38.685 -51.988 -43.198 1.00 70.22 101 LEU D O 1
ATOM 7770 N N . THR D 1 102 ? -40.040 -52.301 -44.978 1.00 71.74 102 THR D N 1
ATOM 7771 C CA . THR D 1 102 ? -39.005 -52.786 -45.876 1.00 73.90 102 THR D CA 1
ATOM 7772 C C . THR D 1 102 ? -38.950 -51.905 -47.114 1.00 75.97 102 THR D C 1
ATOM 7773 O O . THR D 1 102 ? -39.983 -51.507 -47.645 1.00 77.44 102 THR D O 1
ATOM 7777 N N . ASN D 1 103 ? -37.737 -51.590 -47.558 1.00 77.89 103 ASN D N 1
ATOM 7778 C CA . ASN D 1 103 ? -37.530 -50.858 -48.800 1.00 79.57 103 ASN D CA 1
ATOM 7779 C C . ASN D 1 103 ? -37.046 -51.863 -49.843 1.00 82.96 103 ASN D C 1
ATOM 7780 O O . ASN D 1 103 ? -35.918 -52.355 -49.752 1.00 84.06 103 ASN D O 1
ATOM 7785 N N . ASP D 1 104 ? -37.902 -52.175 -50.819 1.00 86.13 104 ASP D N 1
ATOM 7786 C CA . ASP D 1 104 ? -37.578 -53.145 -51.882 1.00 89.25 104 ASP D CA 1
ATOM 7787 C C . ASP D 1 104 ? -36.201 -52.881 -52.495 1.00 90.71 104 ASP D C 1
ATOM 7788 O O . ASP D 1 104 ? -35.726 -51.745 -52.522 1.00 90.97 104 ASP D O 1
ATOM 7793 N N . LEU D 1 105 ? -35.588 -53.949 -52.996 1.00 92.45 105 LEU D N 1
ATOM 7794 C CA . LEU D 1 105 ? -34.239 -53.908 -53.554 1.00 93.72 105 LEU D CA 1
ATOM 7795 C C . LEU D 1 105 ? -34.184 -53.159 -54.888 1.00 94.19 105 LEU D C 1
ATOM 7796 O O . LEU D 1 105 ? -33.167 -52.553 -55.227 1.00 93.78 105 LEU D O 1
ATOM 7801 N N . HIS D 1 106 ? -35.284 -53.198 -55.634 1.00 95.58 106 HIS D N 1
ATOM 7802 C CA . HIS D 1 106 ? -35.358 -52.565 -56.947 1.00 96.30 106 HIS D CA 1
ATOM 7803 C C . HIS D 1 106 ? -35.750 -51.087 -56.901 1.00 94.85 106 HIS D C 1
ATOM 7804 O O . HIS D 1 106 ? -36.019 -50.489 -57.949 1.00 95.88 106 HIS D O 1
ATOM 7811 N N . ASN D 1 107 ? -35.845 -50.515 -55.704 1.00 92.91 107 ASN D N 1
ATOM 7812 C CA . ASN D 1 107 ? -36.155 -49.093 -55.546 1.00 91.31 107 ASN D CA 1
ATOM 7813 C C . ASN D 1 107 ? -34.913 -48.238 -55.766 1.00 89.57 107 ASN D C 1
ATOM 7814 O O . ASN D 1 107 ? -33.775 -48.717 -55.762 1.00 89.92 107 ASN D O 1
ATOM 7819 N N . GLU D 1 108 ? -35.149 -46.947 -55.947 1.00 87.30 108 GLU D N 1
ATOM 7820 C CA . GLU D 1 108 ? -34.104 -45.961 -56.180 1.00 85.61 108 GLU D CA 1
ATOM 7821 C C . GLU D 1 108 ? -33.907 -45.143 -54.908 1.00 83.35 108 GLU D C 1
ATOM 7822 O O . GLU D 1 108 ? -32.893 -45.294 -54.224 1.00 83.15 108 GLU D O 1
ATOM 7828 N N . GLU D 1 109 ? -34.890 -44.310 -54.567 1.00 81.34 109 GLU D N 1
ATOM 7829 C CA . GLU D 1 109 ? -34.756 -43.378 -53.442 1.00 79.68 109 GLU D CA 1
ATOM 7830 C C . GLU D 1 109 ? -34.978 -44.117 -52.118 1.00 77.46 109 GLU D C 1
ATOM 7831 O O . GLU D 1 109 ? -35.725 -45.098 -52.078 1.00 76.02 109 GLU D O 1
ATOM 7837 N N . PRO D 1 110 ? -34.327 -43.651 -51.029 1.00 76.00 110 PRO D N 1
ATOM 7838 C CA . PRO D 1 110 ? -34.562 -44.235 -49.705 1.00 75.19 110 PRO D CA 1
ATOM 7839 C C . PRO D 1 110 ? -35.919 -43.805 -49.148 1.00 73.61 110 PRO D C 1
ATOM 7840 O O . PRO D 1 110 ? -36.524 -42.870 -49.672 1.00 72.98 110 PRO D O 1
ATOM 7844 N N . HIS D 1 111 ? -36.396 -44.492 -48.111 1.00 72.06 111 HIS D N 1
ATOM 7845 C CA . HIS D 1 111 ? -37.714 -44.200 -47.526 1.00 71.09 111 HIS D CA 1
ATOM 7846 C C . HIS D 1 111 ? -37.736 -44.400 -46.003 1.00 69.95 111 HIS D C 1
ATOM 7847 O O . HIS D 1 111 ? -36.772 -44.892 -45.415 1.00 70.59 111 HIS D O 1
ATOM 7854 N N . ASN D 1 112 ? -38.847 -43.997 -45.384 1.00 68.60 112 ASN D N 1
ATOM 7855 C CA . ASN D 1 112 ? -39.067 -44.117 -43.935 1.00 67.09 112 ASN D CA 1
ATOM 7856 C C . ASN D 1 112 ? -40.539 -43.847 -43.583 1.00 65.51 112 ASN D C 1
ATOM 7857 O O . ASN D 1 112 ? -41.322 -43.446 -44.441 1.00 65.28 112 ASN D O 1
ATOM 7862 N N . LEU D 1 113 ? -40.898 -44.052 -42.321 1.00 63.94 113 LEU D N 1
ATOM 7863 C CA . LEU D 1 113 ? -42.258 -43.807 -41.840 1.00 62.86 113 LEU D CA 1
ATOM 7864 C C . LEU D 1 113 ? -42.346 -42.562 -40.958 1.00 62.52 113 LEU D C 1
ATOM 7865 O O . LEU D 1 113 ? -41.353 -42.096 -40.403 1.00 62.70 113 LEU D O 1
ATOM 7870 N N . ASP D 1 114 ? -43.555 -42.015 -40.882 1.00 62.30 114 ASP D N 1
ATOM 7871 C CA . ASP D 1 114 ? -43.890 -40.905 -39.993 1.00 61.97 114 ASP D CA 1
ATOM 7872 C C . ASP D 1 114 ? -45.367 -41.008 -39.600 1.00 61.21 114 ASP D C 1
ATOM 7873 O O . ASP D 1 114 ? -46.245 -40.666 -40.389 1.00 60.86 114 ASP D O 1
ATOM 7878 N N . PHE D 1 115 ? -45.632 -41.461 -38.382 1.00 60.64 115 PHE D N 1
ATOM 7879 C CA . PHE D 1 115 ? -47.005 -41.649 -37.935 1.00 60.20 115 PHE D CA 1
ATOM 7880 C C . PHE D 1 115 ? -47.453 -40.454 -37.095 1.00 60.13 115 PHE D C 1
ATOM 7881 O O . PHE D 1 115 ? -46.823 -40.114 -36.090 1.00 60.70 115 PHE D O 1
ATOM 7889 N N . HIS D 1 116 ? -48.529 -39.805 -37.536 1.00 59.56 116 HIS D N 1
ATOM 7890 C CA . HIS D 1 116 ? -49.165 -38.717 -36.777 1.00 59.91 116 HIS D CA 1
ATOM 7891 C C . HIS D 1 116 ? -49.861 -39.217 -35.503 1.00 60.29 116 HIS D C 1
ATOM 7892 O O . HIS D 1 116 ? -50.115 -38.429 -34.588 1.00 60.50 116 HIS D O 1
ATOM 7899 N N . ALA D 1 117 ? -50.164 -40.517 -35.450 1.00 60.61 117 ALA D N 1
ATOM 7900 C CA . ALA D 1 117 ? -50.785 -41.150 -34.274 1.00 61.12 117 ALA D CA 1
ATOM 7901 C C . ALA D 1 117 ? -49.859 -41.343 -33.063 1.00 61.68 117 ALA D C 1
ATOM 7902 O O . ALA D 1 117 ? -50.347 -41.674 -31.977 1.00 61.67 117 ALA D O 1
ATOM 7904 N N . GLY D 1 118 ? -48.548 -41.151 -33.243 1.00 62.39 118 GLY D N 1
ATOM 7905 C CA . GLY D 1 118 ? -47.564 -41.374 -32.176 1.00 63.28 118 GLY D CA 1
ATOM 7906 C C . GLY D 1 118 ? -46.665 -40.189 -31.867 1.00 63.96 118 GLY D C 1
ATOM 7907 O O . GLY D 1 118 ? -46.428 -39.330 -32.719 1.00 63.01 118 GLY D O 1
ATOM 7908 N N . PHE D 1 119 ? -46.156 -40.164 -30.636 1.00 65.15 119 PHE D N 1
ATOM 7909 C CA . PHE D 1 119 ? -45.261 -39.105 -30.176 1.00 65.81 119 PHE D CA 1
ATOM 7910 C C . PHE D 1 119 ? -43.836 -39.433 -30.598 1.00 66.40 119 PHE D C 1
ATOM 7911 O O . PHE D 1 119 ? -43.252 -40.415 -30.130 1.00 66.11 119 PHE D O 1
ATOM 7919 N N . GLY D 1 120 ? -43.285 -38.606 -31.482 1.00 67.18 120 GLY D N 1
ATOM 7920 C CA . GLY D 1 120 ? -41.980 -38.860 -32.081 1.00 68.26 120 GLY D CA 1
ATOM 7921 C C . GLY D 1 120 ? -41.941 -40.236 -32.712 1.00 69.82 120 GLY D C 1
ATOM 7922 O O . GLY D 1 120 ? -41.031 -41.018 -32.443 1.00 71.41 120 GLY D O 1
ATOM 7923 N N . ALA D 1 121 ? -42.952 -40.531 -33.530 1.00 70.84 121 ALA D N 1
ATOM 7924 C CA . ALA D 1 121 ? -43.089 -41.827 -34.193 1.00 71.87 121 ALA D CA 1
ATOM 7925 C C . ALA D 1 121 ? -42.624 -41.719 -35.645 1.00 73.53 121 ALA D C 1
ATOM 7926 O O . ALA D 1 121 ? -43.418 -41.832 -36.586 1.00 73.34 121 ALA D O 1
ATOM 7928 N N . MET D 1 122 ? -41.323 -41.483 -35.803 1.00 75.75 122 MET D N 1
ATOM 7929 C CA . MET D 1 122 ? -40.670 -41.435 -37.109 1.00 77.48 122 MET D CA 1
ATOM 7930 C C . MET D 1 122 ? -39.520 -42.436 -37.117 1.00 78.23 122 MET D C 1
ATOM 7931 O O . MET D 1 122 ? -38.792 -42.560 -36.130 1.00 78.09 122 MET D O 1
ATOM 7936 N N . LEU D 1 123 ? -39.370 -43.146 -38.235 1.00 78.86 123 LEU D N 1
ATOM 7937 C CA . LEU D 1 123 ? -38.236 -44.054 -38.439 1.00 79.37 123 LEU D CA 1
ATOM 7938 C C . LEU D 1 123 ? -37.032 -43.275 -38.947 1.00 81.25 123 LEU D C 1
ATOM 7939 O O . LEU D 1 123 ? -37.084 -42.052 -39.090 1.00 83.41 123 LEU D O 1
ATOM 7944 N N . MET D 1 124 ? -35.938 -43.991 -39.192 1.00 82.87 124 MET D N 1
ATOM 7945 C CA . MET D 1 124 ? -34.783 -43.431 -39.885 1.00 84.48 124 MET D CA 1
ATOM 7946 C C . MET D 1 124 ? -34.722 -43.981 -41.308 1.00 83.65 124 MET D C 1
ATOM 7947 O O . MET D 1 124 ? -35.099 -45.130 -41.565 1.00 84.61 124 MET D O 1
ATOM 7952 N N . ASP D 1 125 ? -34.241 -43.146 -42.224 1.00 82.28 125 ASP D N 1
ATOM 7953 C CA . ASP D 1 125 ? -34.199 -43.485 -43.646 1.00 81.39 125 ASP D CA 1
ATOM 7954 C C . ASP D 1 125 ? -33.529 -44.836 -43.857 1.00 81.17 125 ASP D C 1
ATOM 7955 O O . ASP D 1 125 ? -32.373 -45.023 -43.474 1.00 81.91 125 ASP D O 1
ATOM 7960 N N . ILE D 1 126 ? -34.276 -45.776 -44.430 1.00 80.28 126 ILE D N 1
ATOM 7961 C CA . ILE D 1 126 ? -33.760 -47.113 -44.719 1.00 79.58 126 ILE D CA 1
ATOM 7962 C C . ILE D 1 126 ? -33.429 -47.216 -46.207 1.00 80.22 126 ILE D C 1
ATOM 7963 O O . ILE D 1 126 ? -34.185 -46.734 -47.052 1.00 78.71 126 ILE D O 1
ATOM 7968 N N . GLU D 1 127 ? -32.297 -47.842 -46.519 1.00 81.58 127 GLU D N 1
ATOM 7969 C CA . GLU D 1 127 ? -31.805 -47.911 -47.901 1.00 83.05 127 GLU D CA 1
ATOM 7970 C C . GLU D 1 127 ? -32.503 -49.071 -48.639 1.00 82.72 127 GLU D C 1
ATOM 7971 O O . GLU D 1 127 ? -32.951 -50.029 -47.996 1.00 82.67 127 GLU D O 1
ATOM 7977 N N . PRO D 1 128 ? -32.613 -48.988 -49.985 1.00 82.01 128 PRO D N 1
ATOM 7978 C CA . PRO D 1 128 ? -33.237 -50.095 -50.714 1.00 81.52 128 PRO D CA 1
ATOM 7979 C C . PRO D 1 128 ? -32.568 -51.435 -50.403 1.00 81.10 128 PRO D C 1
ATOM 7980 O O . PRO D 1 128 ? -31.371 -51.598 -50.643 1.00 81.34 128 PRO D O 1
ATOM 7984 N N . GLY D 1 129 ? -33.339 -52.353 -49.827 1.00 80.86 129 GLY D N 1
ATOM 7985 C CA . GLY D 1 129 ? -32.849 -53.670 -49.411 1.00 80.92 129 GLY D CA 1
ATOM 7986 C C . GLY D 1 129 ? -32.932 -53.877 -47.908 1.00 80.67 129 GLY D C 1
ATOM 7987 O O . GLY D 1 129 ? -33.337 -54.948 -47.448 1.00 79.62 129 GLY D O 1
ATOM 7988 N N . GLU D 1 130 ? -32.555 -52.848 -47.148 1.00 80.57 130 GLU D N 1
ATOM 7989 C CA . GLU D 1 130 ? -32.561 -52.909 -45.678 1.00 80.82 130 GLU D CA 1
ATOM 7990 C C . GLU D 1 130 ? -34.005 -52.842 -45.156 1.00 79.50 130 GLU D C 1
ATOM 7991 O O . GLU D 1 130 ? -34.907 -52.373 -45.858 1.00 78.90 130 GLU D O 1
ATOM 7997 N N . THR D 1 131 ? -34.212 -53.333 -43.934 1.00 78.00 131 THR D N 1
ATOM 7998 C CA . THR D 1 131 ? -35.535 -53.380 -43.304 1.00 77.18 131 THR D CA 1
ATOM 7999 C C . THR D 1 131 ? -35.416 -53.003 -41.829 1.00 76.47 131 THR D C 1
ATOM 8000 O O . THR D 1 131 ? -34.609 -53.592 -41.109 1.00 76.27 131 THR D O 1
ATOM 8004 N N . ASP D 1 132 ? -36.211 -52.027 -41.389 1.00 75.92 132 ASP D N 1
ATOM 8005 C CA . ASP D 1 132 ? -36.238 -51.600 -39.984 1.00 75.30 132 ASP D CA 1
ATOM 8006 C C . ASP D 1 132 ? -37.649 -51.692 -39.407 1.00 74.39 132 ASP D C 1
ATOM 8007 O O . ASP D 1 132 ? -38.640 -51.717 -40.139 1.00 74.08 132 ASP D O 1
ATOM 8012 N N . THR D 1 133 ? -37.717 -51.746 -38.080 1.00 73.11 133 THR D N 1
ATOM 8013 C CA . THR D 1 133 ? -38.972 -51.797 -37.348 1.00 72.59 133 THR D CA 1
ATOM 8014 C C . THR D 1 133 ? -39.218 -50.527 -36.531 1.00 72.19 133 THR D C 1
ATOM 8015 O O . THR D 1 133 ? -38.328 -50.039 -35.831 1.00 71.46 133 THR D O 1
ATOM 8019 N N . LEU D 1 134 ? -40.447 -50.016 -36.631 1.00 72.15 134 LEU D N 1
ATOM 8020 C CA . LEU D 1 134 ? -40.922 -48.871 -35.853 1.00 71.84 134 LEU D CA 1
ATOM 8021 C C . LEU D 1 134 ? -41.883 -49.346 -34.773 1.00 70.96 134 LEU D C 1
ATOM 8022 O O . LEU D 1 134 ? -42.967 -49.840 -35.081 1.00 70.06 134 LEU D O 1
ATOM 8027 N N . THR D 1 135 ? -41.497 -49.157 -33.513 1.00 70.73 135 THR D N 1
ATOM 8028 C CA . THR D 1 135 ? -42.370 -49.444 -32.376 1.00 70.31 135 THR D CA 1
ATOM 8029 C C . THR D 1 135 ? -42.830 -48.133 -31.731 1.00 69.05 135 THR D C 1
ATOM 8030 O O . THR D 1 135 ? -42.019 -47.231 -31.503 1.00 69.07 135 THR D O 1
ATOM 8034 N N . PHE D 1 136 ? -44.131 -48.028 -31.458 1.00 67.75 136 PHE D N 1
ATOM 8035 C CA . PHE D 1 136 ? -44.689 -46.875 -30.738 1.00 66.56 136 PHE D CA 1
ATOM 8036 C C . PHE D 1 136 ? -46.013 -47.218 -30.052 1.00 66.69 136 PHE D C 1
ATOM 8037 O O . PHE D 1 136 ? -46.754 -48.091 -30.513 1.00 66.66 136 PHE D O 1
ATOM 8045 N N . LYS D 1 137 ? -46.309 -46.504 -28.967 1.00 67.24 137 LYS D N 1
ATOM 8046 C CA . LYS D 1 137 ? -47.562 -46.671 -28.229 1.00 67.36 137 LYS D CA 1
ATOM 8047 C C . LYS D 1 137 ? -48.593 -45.657 -28.723 1.00 66.63 137 LYS D C 1
ATOM 8048 O O . LYS D 1 137 ? -48.288 -44.467 -28.845 1.00 67.24 137 LYS D O 1
ATOM 8054 N N . ALA D 1 138 ? -49.801 -46.135 -29.016 1.00 65.34 138 ALA D N 1
ATOM 8055 C CA . ALA D 1 138 ? -50.898 -45.275 -29.467 1.00 64.75 138 ALA D CA 1
ATOM 8056 C C . ALA D 1 138 ? -51.722 -44.831 -28.263 1.00 64.50 138 ALA D C 1
ATOM 8057 O O . ALA D 1 138 ? -52.654 -45.521 -27.852 1.00 65.78 138 ALA D O 1
ATOM 8059 N N . LYS D 1 139 ? -51.377 -43.674 -27.706 1.00 63.36 139 LYS D N 1
ATOM 8060 C CA . LYS D 1 139 ? -52.006 -43.191 -26.462 1.00 62.45 139 LYS D CA 1
ATOM 8061 C C . LYS D 1 139 ? -52.934 -41.983 -26.667 1.00 60.48 139 LYS D C 1
ATOM 8062 O O . LYS D 1 139 ? -53.407 -41.389 -25.694 1.00 59.76 139 LYS D O 1
ATOM 8068 N N . ARG D 1 140 ? -53.214 -41.644 -27.927 1.00 59.15 140 ARG D N 1
ATOM 8069 C CA . ARG D 1 140 ? -54.242 -40.654 -28.263 1.00 58.15 140 ARG D CA 1
ATOM 8070 C C . ARG D 1 140 ? -55.114 -41.206 -29.381 1.00 56.65 140 ARG D C 1
ATOM 8071 O O . ARG D 1 140 ? -54.613 -41.532 -30.458 1.00 55.76 140 ARG D O 1
ATOM 8079 N N . GLU D 1 141 ? -56.415 -41.324 -29.108 1.00 55.35 141 GLU D N 1
ATOM 8080 C CA . GLU D 1 141 ? -57.371 -41.864 -30.078 1.00 54.41 141 GLU D CA 1
ATOM 8081 C C . GLU D 1 141 ? -57.668 -40.860 -31.184 1.00 53.47 141 GLU D C 1
ATOM 8082 O O . GLU D 1 141 ? -57.554 -39.647 -30.988 1.00 52.70 141 GLU D O 1
ATOM 8088 N N . GLY D 1 142 ? -58.054 -41.390 -32.341 1.00 53.29 142 GLY D N 1
ATOM 8089 C CA . GLY D 1 142 ? -58.427 -40.584 -33.501 1.00 53.10 142 GLY D CA 1
ATOM 8090 C C . GLY D 1 142 ? -57.988 -41.180 -34.821 1.00 52.91 142 GLY D C 1
ATOM 8091 O O . GLY D 1 142 ? -57.293 -42.200 -34.863 1.00 52.85 142 GLY D O 1
ATOM 8092 N N . ALA D 1 143 ? -58.413 -40.531 -35.900 1.00 53.04 143 ALA D N 1
ATOM 8093 C CA . ALA D 1 143 ? -57.968 -40.867 -37.248 1.00 53.01 143 ALA D CA 1
ATOM 8094 C C . ALA D 1 143 ? -56.779 -39.980 -37.587 1.00 52.84 143 ALA D C 1
ATOM 8095 O O . ALA D 1 143 ? -56.875 -38.752 -37.505 1.00 53.17 143 ALA D O 1
ATOM 8097 N N . TYR D 1 144 ? -55.665 -40.607 -37.964 1.00 52.28 144 TYR D N 1
ATOM 8098 C CA . TYR D 1 144 ? -54.446 -39.888 -38.334 1.00 52.31 144 TYR D CA 1
ATOM 8099 C C . TYR D 1 144 ? -53.890 -40.327 -39.686 1.00 53.30 144 TYR D C 1
ATOM 8100 O O . TYR D 1 144 ? -54.220 -41.406 -40.192 1.00 54.05 144 TYR D O 1
ATOM 8109 N N . ILE D 1 145 ? -53.034 -39.473 -40.248 1.00 54.05 145 ILE D N 1
ATOM 8110 C CA . ILE D 1 145 ? -52.285 -39.780 -41.476 1.00 54.52 145 ILE D CA 1
ATOM 8111 C C . ILE D 1 145 ? -50.892 -40.279 -41.117 1.00 54.93 145 ILE D C 1
ATOM 8112 O O . ILE D 1 145 ? -50.295 -39.830 -40.138 1.00 55.44 145 ILE D O 1
ATOM 8117 N N . TYR D 1 146 ? -50.380 -41.202 -41.926 1.00 56.05 146 TYR D N 1
ATOM 8118 C CA . TYR D 1 146 ? -48.972 -41.587 -41.880 1.00 57.32 146 TYR D CA 1
ATOM 8119 C C . TYR D 1 146 ? -48.361 -41.450 -43.276 1.00 58.15 146 TYR D C 1
ATOM 8120 O O . TYR D 1 146 ? -49.065 -41.603 -44.270 1.00 58.21 146 TYR D O 1
ATOM 8129 N N . HIS D 1 147 ? -47.060 -41.168 -43.348 1.00 58.99 147 HIS D N 1
ATOM 8130 C CA . HIS D 1 147 ? -46.400 -40.969 -44.645 1.00 59.82 147 HIS D CA 1
ATOM 8131 C C . HIS D 1 147 ? -44.877 -41.167 -44.645 1.00 60.47 147 HIS D C 1
ATOM 8132 O O . HIS D 1 147 ? -44.248 -41.372 -43.602 1.00 60.36 147 HIS D O 1
ATOM 8139 N N . CYS D 1 148 ? -44.311 -41.138 -45.847 1.00 61.02 148 CYS D N 1
ATOM 8140 C CA . CYS D 1 148 ? -42.872 -41.207 -46.051 1.00 61.71 148 CYS D CA 1
ATOM 8141 C C . CYS D 1 148 ? -42.276 -39.813 -45.943 1.00 62.19 148 CYS D C 1
ATOM 8142 O O . CYS D 1 148 ? -42.655 -38.923 -46.702 1.00 62.16 148 CYS D O 1
ATOM 8145 N N . GLY D 1 149 ? -41.357 -39.625 -44.996 1.00 63.34 149 GLY D N 1
ATOM 8146 C CA . GLY D 1 149 ? -40.695 -38.324 -44.775 1.00 64.51 149 GLY D CA 1
ATOM 8147 C C . GLY D 1 149 ? -39.191 -38.332 -45.007 1.00 65.09 149 GLY D C 1
ATOM 8148 O O . GLY D 1 149 ? -38.469 -37.474 -44.487 1.00 65.27 149 GLY D O 1
ATOM 8149 N N . ALA D 1 150 ? -38.722 -39.286 -45.809 1.00 66.06 150 ALA D N 1
ATOM 8150 C CA . ALA D 1 150 ? -37.286 -39.554 -45.957 1.00 67.50 150 ALA D CA 1
ATOM 8151 C C . ALA D 1 150 ? -36.531 -38.429 -46.650 1.00 67.81 150 ALA D C 1
ATOM 8152 O O . ALA D 1 150 ? -37.117 -37.623 -47.355 1.00 68.14 150 ALA D O 1
ATOM 8154 N N . GLU D 1 151 ? -35.224 -38.380 -46.408 1.00 68.19 151 GLU D N 1
ATOM 8155 C CA . GLU D 1 151 ? -34.330 -37.376 -46.986 1.00 68.55 151 GLU D CA 1
ATOM 8156 C C . GLU D 1 151 ? -34.688 -35.952 -46.577 1.00 68.17 151 GLU D C 1
ATOM 8157 O O . GLU D 1 151 ? -34.307 -34.998 -47.257 1.00 68.70 151 GLU D O 1
ATOM 8163 N N . GLY D 1 152 ? -35.398 -35.806 -45.458 1.00 67.60 152 GLY D N 1
ATOM 8164 C CA . GLY D 1 152 ? -35.903 -34.510 -45.011 1.00 66.98 152 GLY D CA 1
ATOM 8165 C C . GLY D 1 152 ? -36.759 -33.771 -46.024 1.00 65.80 152 GLY D C 1
ATOM 8166 O O . GLY D 1 152 ? -36.903 -32.549 -45.935 1.00 64.98 152 GLY D O 1
ATOM 8167 N N . MET D 1 153 ? -37.335 -34.508 -46.974 1.00 65.07 153 MET D N 1
ATOM 8168 C CA . MET D 1 153 ? -38.146 -33.926 -48.037 1.00 64.37 153 MET D CA 1
ATOM 8169 C C . MET D 1 153 ? -39.517 -34.598 -48.038 1.00 63.50 153 MET D C 1
ATOM 8170 O O . MET D 1 153 ? -39.868 -35.297 -48.992 1.00 63.60 153 MET D O 1
ATOM 8175 N N . PRO D 1 154 ? -40.317 -34.378 -46.974 1.00 63.06 154 PRO D N 1
ATOM 8176 C CA . PRO D 1 154 ? -41.631 -35.026 -46.954 1.00 62.56 154 PRO D CA 1
ATOM 8177 C C . PRO D 1 154 ? -42.536 -34.621 -48.122 1.00 62.32 154 PRO D C 1
ATOM 8178 O O . PRO D 1 154 ? -43.381 -35.408 -48.529 1.00 63.39 154 PRO D O 1
ATOM 8182 N N . TRP D 1 155 ? -42.359 -33.406 -48.642 1.00 61.11 155 TRP D N 1
ATOM 8183 C CA . TRP D 1 155 ? -43.104 -32.931 -49.821 1.00 60.67 155 TRP D CA 1
ATOM 8184 C C . TRP D 1 155 ? -42.932 -33.808 -51.058 1.00 61.46 155 TRP D C 1
ATOM 8185 O O . TRP D 1 155 ? -43.916 -34.137 -51.719 1.00 62.31 155 TRP D O 1
ATOM 8196 N N . GLU D 1 156 ? -41.691 -34.186 -51.358 1.00 61.83 156 GLU D N 1
ATOM 8197 C CA . GLU D 1 156 ? -41.396 -34.982 -52.552 1.00 61.83 156 GLU D CA 1
ATOM 8198 C C . GLU D 1 156 ? -41.941 -36.403 -52.401 1.00 61.44 156 GLU D C 1
ATOM 8199 O O . GLU D 1 156 ? -42.531 -36.947 -53.334 1.00 61.00 156 GLU D O 1
ATOM 8205 N N . HIS D 1 157 ? -41.752 -36.982 -51.215 1.00 61.52 157 HIS D N 1
ATOM 8206 C CA . HIS D 1 157 ? -42.166 -38.362 -50.938 1.00 61.78 157 HIS D CA 1
ATOM 8207 C C . HIS D 1 157 ? -43.681 -38.542 -50.888 1.00 61.13 157 HIS D C 1
ATOM 8208 O O . HIS D 1 157 ? -44.198 -39.532 -51.403 1.00 61.05 157 HIS D O 1
ATOM 8215 N N . VAL D 1 158 ? -44.382 -37.592 -50.270 1.00 59.97 158 VAL D N 1
ATOM 8216 C CA . VAL D 1 158 ? -45.847 -37.629 -50.212 1.00 59.21 158 VAL D CA 1
ATOM 8217 C C . VAL D 1 158 ? -46.418 -37.382 -51.611 1.00 59.03 158 VAL D C 1
ATOM 8218 O O . VAL D 1 158 ? -47.338 -38.090 -52.036 1.00 58.35 158 VAL D O 1
ATOM 8222 N N . ALA D 1 159 ? -45.847 -36.409 -52.328 1.00 58.72 159 ALA D N 1
ATOM 8223 C CA . ALA D 1 159 ? -46.255 -36.072 -53.710 1.00 58.52 159 ALA D CA 1
ATOM 8224 C C . ALA D 1 159 ? -46.334 -37.264 -54.666 1.00 58.93 159 ALA D C 1
ATOM 8225 O O . ALA D 1 159 ? -47.191 -37.289 -55.557 1.00 58.68 159 ALA D O 1
ATOM 8227 N N . TYR D 1 160 ? -45.434 -38.231 -54.477 1.00 59.59 160 TYR D N 1
ATOM 8228 C CA . TYR D 1 160 ? -45.407 -39.470 -55.271 1.00 59.87 160 TYR D CA 1
ATOM 8229 C C . TYR D 1 160 ? -46.375 -40.571 -54.796 1.00 60.19 160 TYR D C 1
ATOM 8230 O O . TYR D 1 160 ? -46.473 -41.622 -55.440 1.00 60.46 160 TYR D O 1
ATOM 8239 N N . GLY D 1 161 ? -47.089 -40.336 -53.694 1.00 60.30 161 GLY D N 1
ATOM 8240 C CA . GLY D 1 161 ? -48.150 -41.239 -53.226 1.00 60.11 161 GLY D CA 1
ATOM 8241 C C . GLY D 1 161 ? -47.868 -42.026 -51.961 1.00 59.83 161 GLY D C 1
ATOM 8242 O O . GLY D 1 161 ? -48.621 -42.949 -51.643 1.00 59.99 161 GLY D O 1
ATOM 8243 N N . MET D 1 162 ? -46.808 -41.673 -51.230 1.00 59.45 162 MET D N 1
ATOM 8244 C CA . MET D 1 162 ? -46.438 -42.395 -50.005 1.00 59.51 162 MET D CA 1
ATOM 8245 C C . MET D 1 162 ? -47.195 -41.852 -48.786 1.00 58.15 162 MET D C 1
ATOM 8246 O O . MET D 1 162 ? -46.600 -41.235 -47.892 1.00 58.04 162 MET D O 1
ATOM 8251 N N . TYR D 1 163 ? -48.502 -42.107 -48.744 1.00 56.59 163 TYR D N 1
ATOM 8252 C CA . TYR D 1 163 ? -49.343 -41.698 -47.616 1.00 55.99 163 TYR D CA 1
ATOM 8253 C C . TYR D 1 163 ? -50.499 -42.659 -47.366 1.00 55.73 163 TYR D C 1
ATOM 8254 O O . TYR D 1 163 ? -51.131 -43.135 -48.308 1.00 55.81 163 TYR D O 1
ATOM 8263 N N . GLY D 1 164 ? -50.765 -42.935 -46.090 1.00 55.27 164 GLY D N 1
ATOM 8264 C CA . GLY D 1 164 ? -51.886 -43.781 -45.681 1.00 54.62 164 GLY D CA 1
ATOM 8265 C C . GLY D 1 164 ? -52.515 -43.326 -44.379 1.00 53.75 164 GLY D C 1
ATOM 8266 O O . GLY D 1 164 ? -52.016 -42.410 -43.716 1.00 53.74 164 GLY D O 1
ATOM 8267 N N . LEU D 1 165 ? -53.612 -43.986 -44.016 1.00 52.73 165 LEU D N 1
ATOM 8268 C CA . LEU D 1 165 ? -54.404 -43.631 -42.841 1.00 51.47 165 LEU D CA 1
ATOM 8269 C C . LEU D 1 165 ? -54.224 -44.655 -41.732 1.00 50.96 165 LEU D C 1
ATOM 8270 O O . LEU D 1 165 ? -54.306 -45.856 -41.978 1.00 50.90 165 LEU D O 1
ATOM 8275 N N . ILE D 1 166 ? -54.022 -44.160 -40.511 1.00 50.49 166 ILE D N 1
ATOM 8276 C CA . ILE D 1 166 ? -54.091 -44.982 -39.294 1.00 50.08 166 ILE D CA 1
ATOM 8277 C C . ILE D 1 166 ? -55.197 -44.441 -38.389 1.00 49.97 166 ILE D C 1
ATOM 8278 O O . ILE D 1 166 ? -55.325 -43.232 -38.211 1.00 50.34 166 ILE D O 1
ATOM 8283 N N . VAL D 1 167 ? -55.992 -45.343 -37.821 1.00 49.74 167 VAL D N 1
ATOM 8284 C CA . VAL D 1 167 ? -57.017 -44.962 -36.848 1.00 49.58 167 VAL D CA 1
ATOM 8285 C C . VAL D 1 167 ? -56.723 -45.638 -35.516 1.00 49.56 167 VAL D C 1
ATOM 8286 O O . VAL D 1 167 ? -56.475 -46.844 -35.466 1.00 49.65 167 VAL D O 1
ATOM 8290 N N . VAL D 1 168 ? -56.740 -44.845 -34.448 1.00 49.39 168 VAL D N 1
ATOM 8291 C CA . VAL D 1 168 ? -56.650 -45.355 -33.087 1.00 49.14 168 VAL D CA 1
ATOM 8292 C C . VAL D 1 168 ? -58.044 -45.258 -32.485 1.00 48.76 168 VAL D C 1
ATOM 8293 O O . VAL D 1 168 ? -58.491 -44.176 -32.108 1.00 48.45 168 VAL D O 1
ATOM 8297 N N . GLU D 1 169 ? -58.733 -46.391 -32.394 1.00 49.02 169 GLU D N 1
ATOM 8298 C CA . GLU D 1 169 ? -60.077 -46.418 -31.818 1.00 49.12 169 GLU D CA 1
ATOM 8299 C C . GLU D 1 169 ? -59.997 -46.347 -30.300 1.00 48.64 169 GLU D C 1
ATOM 8300 O O . GLU D 1 169 ? -59.003 -46.769 -29.720 1.00 49.31 169 GLU D O 1
ATOM 8306 N N . PRO D 1 170 ? -61.043 -45.821 -29.642 1.00 48.03 170 PRO D N 1
ATOM 8307 C CA . PRO D 1 170 ? -61.060 -45.874 -28.177 1.00 48.38 170 PRO D CA 1
ATOM 8308 C C . PRO D 1 170 ? -61.182 -47.301 -27.656 1.00 48.75 170 PRO D C 1
ATOM 8309 O O . PRO D 1 170 ? -61.360 -48.235 -28.442 1.00 48.35 170 PRO D O 1
ATOM 8313 N N . LYS D 1 171 ? -61.098 -47.458 -26.340 1.00 49.90 171 LYS D N 1
ATOM 8314 C CA . LYS D 1 171 ? -61.260 -48.771 -25.720 1.00 51.01 171 LYS D CA 1
ATOM 8315 C C . LYS D 1 171 ? -62.718 -49.196 -25.866 1.00 51.95 171 LYS D C 1
ATOM 8316 O O . LYS D 1 171 ? -63.627 -48.431 -25.541 1.00 52.54 171 LYS D O 1
ATOM 8322 N N . GLY D 1 172 ? -62.924 -50.404 -26.389 1.00 52.82 172 GLY D N 1
ATOM 8323 C CA . GLY D 1 172 ? -64.253 -50.898 -26.766 1.00 52.97 172 GLY D CA 1
ATOM 8324 C C . GLY D 1 172 ? -64.527 -50.749 -28.253 1.00 52.70 172 GLY D C 1
ATOM 8325 O O . GLY D 1 172 ? -65.413 -51.415 -28.796 1.00 52.95 172 GLY D O 1
ATOM 8326 N N . GLY D 1 173 ? -63.758 -49.879 -28.911 1.00 52.54 173 GLY D N 1
ATOM 8327 C CA . GLY D 1 173 ? -63.930 -49.579 -30.321 1.00 52.34 173 GLY D CA 1
ATOM 8328 C C . GLY D 1 173 ? -65.011 -48.549 -30.557 1.00 52.10 173 GLY D C 1
ATOM 8329 O O . GLY D 1 173 ? -65.816 -48.249 -29.671 1.00 51.30 173 GLY D O 1
ATOM 8330 N N . LEU D 1 174 ? -65.033 -48.022 -31.774 1.00 52.83 174 LEU D N 1
ATOM 8331 C CA . LEU D 1 174 ? -66.045 -47.057 -32.181 1.00 53.54 174 LEU D CA 1
ATOM 8332 C C . LEU D 1 174 ? -67.378 -47.783 -32.279 1.00 54.73 174 LEU D C 1
ATOM 8333 O O . LEU D 1 174 ? -67.409 -49.008 -32.397 1.00 54.03 174 LEU D O 1
ATOM 8338 N N . SER D 1 175 ? -68.472 -47.032 -32.216 1.00 56.76 175 SER D N 1
ATOM 8339 C CA . SER D 1 175 ? -69.809 -47.619 -32.343 1.00 58.38 175 SER D CA 1
ATOM 8340 C C . SER D 1 175 ? -69.865 -48.452 -33.623 1.00 60.36 175 SER D C 1
ATOM 8341 O O . SER D 1 175 ? -69.392 -47.974 -34.664 1.00 60.88 175 SER D O 1
ATOM 8344 N N . ARG D 1 176 ? -70.392 -49.684 -33.534 1.00 62.91 176 ARG D N 1
ATOM 8345 C CA . ARG D 1 176 ? -70.407 -50.617 -34.704 1.00 65.49 176 ARG D CA 1
ATOM 8346 C C . ARG D 1 176 ? -71.339 -50.068 -35.796 1.00 64.38 176 ARG D C 1
ATOM 8347 O O . ARG D 1 176 ? -72.370 -49.437 -35.525 1.00 63.72 176 ARG D O 1
ATOM 8355 N N . VAL D 1 177 ? -70.918 -50.267 -37.031 1.00 63.39 177 VAL D N 1
ATOM 8356 C CA . VAL D 1 177 ? -71.642 -49.807 -38.209 1.00 63.08 177 VAL D CA 1
ATOM 8357 C C . VAL D 1 177 ? -71.855 -50.974 -39.181 1.00 62.51 177 VAL D C 1
ATOM 8358 O O . VAL D 1 177 ? -71.171 -51.985 -39.082 1.00 62.17 177 VAL D O 1
ATOM 8362 N N . ASP D 1 178 ? -72.819 -50.852 -40.088 1.00 61.88 178 ASP D N 1
ATOM 8363 C CA . ASP D 1 178 ? -73.081 -51.911 -41.070 1.00 60.95 178 ASP D CA 1
ATOM 8364 C C . ASP D 1 178 ? -71.946 -52.055 -42.089 1.00 59.80 178 ASP D C 1
ATOM 8365 O O . ASP D 1 178 ? -71.415 -53.149 -42.265 1.00 59.00 178 ASP D O 1
ATOM 8370 N N . LYS D 1 179 ? -71.578 -50.950 -42.739 1.00 59.56 179 LYS D N 1
ATOM 8371 C CA . LYS D 1 179 ? -70.504 -50.936 -43.749 1.00 59.48 179 LYS D CA 1
ATOM 8372 C C . LYS D 1 179 ? -69.468 -49.855 -43.455 1.00 58.23 179 LYS D C 1
ATOM 8373 O O . LYS D 1 179 ? -69.804 -48.773 -42.975 1.00 57.59 179 LYS D O 1
ATOM 8379 N N . GLU D 1 180 ? -68.207 -50.153 -43.762 1.00 57.60 180 GLU D N 1
ATOM 8380 C CA . GLU D 1 180 ? -67.096 -49.230 -43.513 1.00 57.17 180 GLU D CA 1
ATOM 8381 C C . GLU D 1 180 ? -66.166 -49.169 -44.719 1.00 56.39 180 GLU D C 1
ATOM 8382 O O . GLU D 1 180 ? -65.922 -50.190 -45.372 1.00 56.82 180 GLU D O 1
ATOM 8388 N N . PHE D 1 181 ? -65.673 -47.969 -45.034 1.00 55.39 181 PHE D N 1
ATOM 8389 C CA . PHE D 1 181 ? -64.800 -47.761 -46.203 1.00 54.74 181 PHE D CA 1
ATOM 8390 C C . PHE D 1 181 ? -63.646 -46.801 -45.931 1.00 53.83 181 PHE D C 1
ATOM 8391 O O . PHE D 1 181 ? -63.634 -46.091 -44.924 1.00 53.74 181 PHE D O 1
ATOM 8399 N N . TYR D 1 182 ? -62.691 -46.794 -46.861 1.00 52.38 182 TYR D N 1
ATOM 8400 C CA . TYR D 1 182 ? -61.428 -46.071 -46.724 1.00 51.10 182 TYR D CA 1
ATOM 8401 C C . TYR D 1 182 ? -61.131 -45.314 -48.007 1.00 50.63 182 TYR D C 1
ATOM 8402 O O . TYR D 1 182 ? -60.999 -45.919 -49.075 1.00 51.47 182 TYR D O 1
ATOM 8411 N N . ILE D 1 183 ? -61.038 -43.990 -47.897 1.00 49.78 183 ILE D N 1
ATOM 8412 C CA . ILE D 1 183 ? -60.770 -43.129 -49.045 1.00 48.86 183 ILE D CA 1
ATOM 8413 C C . ILE D 1 183 ? -59.619 -42.170 -48.743 1.00 48.31 183 ILE D C 1
ATOM 8414 O O . ILE D 1 183 ? -59.643 -41.462 -47.743 1.00 48.51 183 ILE D O 1
ATOM 8419 N N . GLY D 1 184 ? -58.620 -42.156 -49.628 1.00 47.83 184 GLY D N 1
ATOM 8420 C CA . GLY D 1 184 ? -57.558 -41.150 -49.611 1.00 47.78 184 GLY D CA 1
ATOM 8421 C C . GLY D 1 184 ? -57.607 -40.243 -50.828 1.00 47.87 184 GLY D C 1
ATOM 8422 O O . GLY D 1 184 ? -57.546 -40.728 -51.967 1.00 48.90 184 GLY D O 1
ATOM 8423 N N . GLN D 1 185 ? -57.731 -38.934 -50.592 1.00 47.47 185 GLN D N 1
ATOM 8424 C CA . GLN D 1 185 ? -57.679 -37.939 -51.667 1.00 47.05 185 GLN D CA 1
ATOM 8425 C C . GLN D 1 185 ? -56.258 -37.407 -51.836 1.00 48.09 185 GLN D C 1
ATOM 8426 O O . GLN D 1 185 ? -55.514 -37.263 -50.864 1.00 47.93 185 GLN D O 1
ATOM 8432 N N . GLY D 1 186 ? -55.901 -37.110 -53.085 1.00 49.67 186 GLY D N 1
ATOM 8433 C CA . GLY D 1 186 ? -54.630 -36.464 -53.418 1.00 50.58 186 GLY D CA 1
ATOM 8434 C C . GLY D 1 186 ? -54.674 -35.712 -54.741 1.00 51.29 186 GLY D C 1
ATOM 8435 O O . GLY D 1 186 ? -55.547 -35.956 -55.584 1.00 51.82 186 GLY D O 1
ATOM 8436 N N . GLU D 1 187 ? -53.740 -34.771 -54.896 1.00 52.16 187 GLU D N 1
ATOM 8437 C CA . GLU D 1 187 ? -53.563 -34.019 -56.145 1.00 52.89 187 GLU D CA 1
ATOM 8438 C C . GLU D 1 187 ? -52.188 -34.288 -56.730 1.00 53.72 187 GLU D C 1
ATOM 8439 O O . GLU D 1 187 ? -51.242 -34.590 -56.000 1.00 54.72 187 GLU D O 1
ATOM 8445 N N . TRP D 1 188 ? -52.082 -34.169 -58.053 1.00 54.64 188 TRP D N 1
ATOM 8446 C CA . TRP D 1 188 ? -50.872 -34.565 -58.778 1.00 55.24 188 TRP D CA 1
ATOM 8447 C C . TRP D 1 188 ? -50.411 -33.512 -59.779 1.00 56.33 188 TRP D C 1
ATOM 8448 O O . TRP D 1 188 ? -51.216 -32.913 -60.488 1.00 56.51 188 TRP D O 1
ATOM 8459 N N . TYR D 1 189 ? -49.099 -33.323 -59.840 1.00 57.60 189 TYR D N 1
ATOM 8460 C CA . TYR D 1 189 ? -48.474 -32.401 -60.773 1.00 59.28 189 TYR D CA 1
ATOM 8461 C C . TYR D 1 189 ? -47.535 -33.264 -61.596 1.00 61.56 189 TYR D C 1
ATOM 8462 O O . TYR D 1 189 ? -46.679 -33.937 -61.039 1.00 62.20 189 TYR D O 1
ATOM 8471 N N . ILE D 1 190 ? -47.759 -33.315 -62.910 1.00 64.37 190 ILE D N 1
ATOM 8472 C CA . ILE D 1 190 ? -47.043 -34.277 -63.767 1.00 66.27 190 ILE D CA 1
ATOM 8473 C C . ILE D 1 190 ? -46.161 -33.616 -64.823 1.00 68.57 190 ILE D C 1
ATOM 8474 O O . ILE D 1 190 ? -46.567 -32.644 -65.470 1.00 67.28 190 ILE D O 1
ATOM 8479 N N . LYS D 1 191 ? -44.967 -34.180 -64.999 1.00 72.39 191 LYS D N 1
ATOM 8480 C CA . LYS D 1 191 ? -43.961 -33.675 -65.937 1.00 74.45 191 LYS D CA 1
ATOM 8481 C C . LYS D 1 191 ? -43.782 -34.794 -66.992 1.00 76.24 191 LYS D C 1
ATOM 8482 O O . LYS D 1 191 ? -44.010 -35.931 -66.659 1.00 76.60 191 LYS D O 1
ATOM 8488 N N . PRO D 1 192 ? -43.456 -34.488 -68.272 1.00 78.63 192 PRO D N 1
ATOM 8489 C CA . PRO D 1 192 ? -43.506 -35.577 -69.259 1.00 79.51 192 PRO D CA 1
ATOM 8490 C C . PRO D 1 192 ? -42.516 -36.730 -69.077 1.00 80.72 192 PRO D C 1
ATOM 8491 O O . PRO D 1 192 ? -42.890 -37.885 -69.301 1.00 81.08 192 PRO D O 1
ATOM 8495 N N . GLY D 1 193 ? -41.276 -36.490 -68.671 1.00 82.57 193 GLY D N 1
ATOM 8496 C CA . GLY D 1 193 ? -40.291 -37.615 -68.588 1.00 85.16 193 GLY D CA 1
ATOM 8497 C C . GLY D 1 193 ? -39.696 -37.954 -67.213 1.00 87.95 193 GLY D C 1
ATOM 8498 O O . GLY D 1 193 ? -39.363 -37.073 -66.447 1.00 88.75 193 GLY D O 1
ATOM 8499 N N . ILE D 1 194 ? -39.517 -39.244 -66.910 1.00 91.08 194 ILE D N 1
ATOM 8500 C CA . ILE D 1 194 ? -38.976 -39.671 -65.619 1.00 93.78 194 ILE D CA 1
ATOM 8501 C C . ILE D 1 194 ? -37.460 -39.544 -65.707 1.00 97.19 194 ILE D C 1
ATOM 8502 O O . ILE D 1 194 ? -36.881 -39.945 -66.701 1.00 98.12 194 ILE D O 1
ATOM 8507 N N . GLU D 1 195 ? -36.825 -39.008 -64.669 1.00 101.49 195 GLU D N 1
ATOM 8508 C CA . GLU D 1 195 ? -35.367 -38.876 -64.611 1.00 104.54 195 GLU D CA 1
ATOM 8509 C C . GLU D 1 195 ? -34.612 -40.207 -64.650 1.00 105.51 195 GLU D C 1
ATOM 8510 O O . GLU D 1 195 ? -33.543 -40.318 -65.266 1.00 105.81 195 GLU D O 1
ATOM 8516 N N . ASP D 1 196 ? -35.196 -41.205 -63.993 1.00 106.96 196 ASP D N 1
ATOM 8517 C CA . ASP D 1 196 ? -34.758 -42.617 -64.034 1.00 107.72 196 ASP D CA 1
ATOM 8518 C C . ASP D 1 196 ? -35.700 -43.361 -64.975 1.00 109.32 196 ASP D C 1
ATOM 8519 O O . ASP D 1 196 ? -36.772 -42.857 -65.267 1.00 108.67 196 ASP D O 1
ATOM 8524 N N . HIS D 1 197 ? -35.317 -44.507 -65.500 1.00 111.47 197 HIS D N 1
ATOM 8525 C CA . HIS D 1 197 ? -36.186 -45.195 -66.432 1.00 113.78 197 HIS D CA 1
ATOM 8526 C C . HIS D 1 197 ? -36.572 -44.310 -67.633 1.00 114.79 197 HIS D C 1
ATOM 8527 O O . HIS D 1 197 ? -37.756 -44.186 -67.973 1.00 113.93 197 HIS D O 1
ATOM 8534 N N . PRO D 1 198 ? -35.580 -43.653 -68.252 1.00 116.11 198 PRO D N 1
ATOM 8535 C CA . PRO D 1 198 ? -35.957 -42.785 -69.387 1.00 116.45 198 PRO D CA 1
ATOM 8536 C C . PRO D 1 198 ? -36.711 -43.491 -70.521 1.00 116.42 198 PRO D C 1
ATOM 8537 O O . PRO D 1 198 ? -37.449 -42.856 -71.280 1.00 116.41 198 PRO D O 1
ATOM 8541 N N . HIS D 1 199 ? -36.512 -44.793 -70.645 1.00 115.88 199 HIS D N 1
ATOM 8542 C CA . HIS D 1 199 ? -37.235 -45.583 -71.635 1.00 115.76 199 HIS D CA 1
ATOM 8543 C C . HIS D 1 199 ? -38.764 -45.526 -71.481 1.00 115.59 199 HIS D C 1
ATOM 8544 O O . HIS D 1 199 ? -39.475 -45.628 -72.470 1.00 116.33 199 HIS D O 1
ATOM 8551 N N . ILE D 1 200 ? -39.238 -45.398 -70.252 1.00 114.00 200 ILE D N 1
ATOM 8552 C CA . ILE D 1 200 ? -40.669 -45.523 -69.970 1.00 111.61 200 ILE D CA 1
ATOM 8553 C C . ILE D 1 200 ? -41.640 -44.553 -70.706 1.00 109.85 200 ILE D C 1
ATOM 8554 O O . ILE D 1 200 ? -42.742 -44.977 -71.084 1.00 108.56 200 ILE D O 1
ATOM 8559 N N . ARG D 1 201 ? -41.272 -43.289 -70.898 1.00 108.67 201 ARG D N 1
ATOM 8560 C CA . ARG D 1 201 ? -42.156 -42.327 -71.603 1.00 108.38 201 ARG D CA 1
ATOM 8561 C C . ARG D 1 201 ? -43.544 -42.157 -70.914 1.00 105.71 201 ARG D C 1
ATOM 8562 O O . ARG D 1 201 ? -44.647 -42.245 -71.510 1.00 106.05 201 ARG D O 1
ATOM 8570 N N . GLY D 1 202 ? -43.437 -41.847 -69.643 1.00 101.88 202 GLY D N 1
ATOM 8571 C CA . GLY D 1 202 ? -44.579 -41.612 -68.756 1.00 98.06 202 GLY D CA 1
ATOM 8572 C C . GLY D 1 202 ? -44.624 -40.224 -68.239 1.00 93.83 202 GLY D C 1
ATOM 8573 O O . GLY D 1 202 ? -44.678 -39.289 -69.023 1.00 94.33 202 GLY D O 1
ATOM 8574 N N . TYR D 1 203 ? -44.766 -40.081 -66.935 1.00 88.37 203 TYR D N 1
ATOM 8575 C CA . TYR D 1 203 ? -44.621 -38.783 -66.298 1.00 85.05 203 TYR D CA 1
ATOM 8576 C C . TYR D 1 203 ? -43.916 -38.864 -64.962 1.00 82.99 203 TYR D C 1
ATOM 8577 O O . TYR D 1 203 ? -43.982 -39.884 -64.287 1.00 81.18 203 TYR D O 1
ATOM 8586 N N . SER D 1 204 ? -43.227 -37.781 -64.606 1.00 81.12 204 SER D N 1
ATOM 8587 C CA . SER D 1 204 ? -42.604 -37.629 -63.294 1.00 79.31 204 SER D CA 1
ATOM 8588 C C . SER D 1 204 ? -43.076 -36.353 -62.585 1.00 76.76 204 SER D C 1
ATOM 8589 O O . SER D 1 204 ? -43.728 -35.528 -63.192 1.00 76.66 204 SER D O 1
ATOM 8592 N N . LEU D 1 205 ? -42.778 -36.249 -61.292 1.00 74.35 205 LEU D N 1
ATOM 8593 C CA . LEU D 1 205 ? -43.194 -35.099 -60.473 1.00 72.97 205 LEU D CA 1
ATOM 8594 C C . LEU D 1 205 ? -42.696 -33.785 -61.057 1.00 71.23 205 LEU D C 1
ATOM 8595 O O . LEU D 1 205 ? -41.602 -33.741 -61.589 1.00 71.44 205 LEU D O 1
ATOM 8600 N N . ASP D 1 206 ? -43.533 -32.753 -61.011 1.00 69.14 206 ASP D N 1
ATOM 8601 C CA . ASP D 1 206 ? -43.198 -31.421 -61.482 1.00 67.75 206 ASP D CA 1
ATOM 8602 C C . ASP D 1 206 ? -43.020 -30.396 -60.344 1.00 67.54 206 ASP D C 1
ATOM 8603 O O . ASP D 1 206 ? -43.957 -29.707 -59.928 1.00 67.27 206 ASP D O 1
ATOM 8608 N N . GLU D 1 207 ? -41.763 -30.189 -59.974 1.00 67.52 207 GLU D N 1
ATOM 8609 C CA . GLU D 1 207 ? -41.423 -29.278 -58.870 1.00 67.16 207 GLU D CA 1
ATOM 8610 C C . GLU D 1 207 ? -42.153 -27.939 -58.991 1.00 65.23 207 GLU D C 1
ATOM 8611 O O . GLU D 1 207 ? -42.774 -27.463 -58.047 1.00 64.89 207 GLU D O 1
ATOM 8617 N N . ASP D 1 208 ? -42.116 -27.370 -60.193 1.00 63.64 208 ASP D N 1
ATOM 8618 C CA . ASP D 1 208 ? -42.692 -26.047 -60.448 1.00 62.93 208 ASP D CA 1
ATOM 8619 C C . ASP D 1 208 ? -44.197 -26.031 -60.215 1.00 62.20 208 ASP D C 1
ATOM 8620 O O . ASP D 1 208 ? -44.681 -25.258 -59.390 1.00 62.61 208 ASP D O 1
ATOM 8625 N N . LYS D 1 209 ? -44.926 -26.866 -60.955 1.00 61.27 209 LYS D N 1
ATOM 8626 C CA . LYS D 1 209 ? -46.381 -26.998 -60.776 1.00 60.40 209 LYS D CA 1
ATOM 8627 C C . LYS D 1 209 ? -46.753 -27.315 -59.324 1.00 59.22 209 LYS D C 1
ATOM 8628 O O . LYS D 1 209 ? -47.696 -26.732 -58.780 1.00 59.42 209 LYS D O 1
ATOM 8634 N N . ALA D 1 210 ? -45.966 -28.187 -58.697 1.00 57.73 210 ALA D N 1
ATOM 8635 C CA . ALA D 1 210 ? -46.134 -28.530 -57.282 1.00 56.58 210 ALA D CA 1
ATOM 8636 C C . ALA D 1 210 ? -45.914 -27.350 -56.341 1.00 55.19 210 ALA D C 1
ATOM 8637 O O . ALA D 1 210 ? -46.730 -27.113 -55.458 1.00 54.52 210 ALA D O 1
ATOM 8639 N N . LEU D 1 211 ? -44.809 -26.629 -56.524 1.00 54.47 211 LEU D N 1
ATOM 8640 C CA . LEU D 1 211 ? -44.503 -25.430 -55.722 1.00 54.03 211 LEU D CA 1
ATOM 8641 C C . LEU D 1 211 ? -45.553 -24.327 -55.880 1.00 53.87 211 LEU D C 1
ATOM 8642 O O . LEU D 1 211 ? -45.852 -23.608 -54.925 1.00 53.98 211 LEU D O 1
ATOM 8647 N N . ALA D 1 212 ? -46.106 -24.207 -57.087 1.00 54.10 212 ALA D N 1
ATOM 8648 C CA . ALA D 1 212 ? -47.158 -23.228 -57.388 1.00 54.00 212 ALA D CA 1
ATOM 8649 C C . ALA D 1 212 ? -48.573 -23.685 -56.997 1.00 54.21 212 ALA D C 1
ATOM 8650 O O . ALA D 1 212 ? -49.523 -22.918 -57.145 1.00 53.96 212 ALA D O 1
ATOM 8652 N N . GLU D 1 213 ? -48.707 -24.919 -56.504 1.00 55.36 213 GLU D N 1
ATOM 8653 C CA . GLU D 1 213 ? -49.993 -25.505 -56.099 1.00 56.12 213 GLU D CA 1
ATOM 8654 C C . GLU D 1 213 ? -51.039 -25.504 -57.222 1.00 56.33 213 GLU D C 1
ATOM 8655 O O . GLU D 1 213 ? -52.215 -25.217 -56.988 1.00 55.53 213 GLU D O 1
ATOM 8661 N N . HIS D 1 214 ? -50.593 -25.824 -58.439 1.00 57.34 214 HIS D N 1
ATOM 8662 C CA . HIS D 1 214 ? -51.468 -25.897 -59.620 1.00 58.46 214 HIS D CA 1
ATOM 8663 C C . HIS D 1 214 ? -51.485 -27.321 -60.183 1.00 59.47 214 HIS D C 1
ATOM 8664 O O . HIS D 1 214 ? -50.792 -27.614 -61.165 1.00 60.35 214 HIS D O 1
ATOM 8671 N N . PRO D 1 215 ? -52.283 -28.213 -59.560 1.00 60.02 215 PRO D N 1
ATOM 8672 C CA . PRO D 1 215 ? -52.333 -29.611 -59.980 1.00 59.86 215 PRO D CA 1
ATOM 8673 C C . PRO D 1 215 ? -53.097 -29.823 -61.273 1.00 60.19 215 PRO D C 1
ATOM 8674 O O . PRO D 1 215 ? -53.951 -29.018 -61.641 1.00 60.16 215 PRO D O 1
ATOM 8678 N N . ASP D 1 216 ? -52.766 -30.918 -61.943 1.00 60.42 216 ASP D N 1
ATOM 8679 C CA . ASP D 1 216 ? -53.375 -31.281 -63.214 1.00 60.86 216 ASP D CA 1
ATOM 8680 C C . ASP D 1 216 ? -54.535 -32.222 -62.970 1.00 60.71 216 ASP D C 1
ATOM 8681 O O . ASP D 1 216 ? -55.646 -31.973 -63.436 1.00 61.04 216 ASP D O 1
ATOM 8686 N N . TYR D 1 217 ? -54.273 -33.276 -62.195 1.00 60.71 217 TYR D N 1
ATOM 8687 C CA . TYR D 1 217 ? -55.270 -34.284 -61.850 1.00 61.28 217 TYR D CA 1
ATOM 8688 C C . TYR D 1 217 ? -55.472 -34.388 -60.337 1.00 60.94 217 TYR D C 1
ATOM 8689 O O . TYR D 1 217 ? -54.602 -34.027 -59.545 1.00 61.25 217 TYR D O 1
ATOM 8698 N N . PHE D 1 218 ? -56.663 -34.840 -59.967 1.00 60.10 218 PHE D N 1
ATOM 8699 C CA . PHE D 1 218 ? -57.028 -35.116 -58.590 1.00 59.25 218 PHE D CA 1
ATOM 8700 C C . PHE D 1 218 ? -57.376 -36.585 -58.567 1.00 58.71 218 PHE D C 1
ATOM 8701 O O . PHE D 1 218 ? -58.006 -37.091 -59.508 1.00 58.89 218 PHE D O 1
ATOM 8709 N N . THR D 1 219 ? -56.994 -37.299 -57.510 1.00 58.12 219 THR D N 1
ATOM 8710 C CA . THR D 1 219 ? -57.288 -38.736 -57.462 1.00 58.25 219 THR D CA 1
ATOM 8711 C C . THR D 1 219 ? -57.932 -39.195 -56.148 1.00 58.25 219 THR D C 1
ATOM 8712 O O . THR D 1 219 ? -57.615 -38.707 -55.061 1.00 57.93 219 THR D O 1
ATOM 8716 N N . PHE D 1 220 ? -58.867 -40.133 -56.267 1.00 57.98 220 PHE D N 1
ATOM 8717 C CA . PHE D 1 220 ? -59.438 -40.801 -55.113 1.00 56.95 220 PHE D CA 1
ATOM 8718 C C . PHE D 1 220 ? -58.867 -42.196 -55.157 1.00 57.40 220 PHE D C 1
ATOM 8719 O O . PHE D 1 220 ? -59.066 -42.931 -56.120 1.00 57.56 220 PHE D O 1
ATOM 8727 N N . ASN D 1 221 ? -58.174 -42.588 -54.095 1.00 58.18 221 ASN D N 1
ATOM 8728 C CA . ASN D 1 221 ? -57.604 -43.942 -53.993 1.00 59.22 221 ASN D CA 1
ATOM 8729 C C . ASN D 1 221 ? -56.609 -44.296 -55.094 1.00 60.11 221 ASN D C 1
ATOM 8730 O O . ASN D 1 221 ? -56.594 -45.419 -55.582 1.00 60.84 221 ASN D O 1
ATOM 8735 N N . GLY D 1 222 ? -55.798 -43.318 -55.488 1.00 60.80 222 GLY D N 1
ATOM 8736 C CA . GLY D 1 222 ? -54.696 -43.534 -56.426 1.00 61.41 222 GLY D CA 1
ATOM 8737 C C . GLY D 1 222 ? -54.947 -43.539 -57.928 1.00 62.31 222 GLY D C 1
ATOM 8738 O O . GLY D 1 222 ? -54.014 -43.786 -58.697 1.00 62.33 222 GLY D O 1
ATOM 8739 N N . HIS D 1 223 ? -56.177 -43.306 -58.368 1.00 63.16 223 HIS D N 1
ATOM 8740 C CA . HIS D 1 223 ? -56.466 -43.305 -59.797 1.00 63.91 223 HIS D CA 1
ATOM 8741 C C . HIS D 1 223 ? -57.529 -42.279 -60.116 1.00 64.28 223 HIS D C 1
ATOM 8742 O O . HIS D 1 223 ? -58.411 -42.019 -59.298 1.00 64.24 223 HIS D O 1
ATOM 8749 N N . THR D 1 224 ? -57.465 -41.691 -61.301 1.00 65.06 224 THR D N 1
ATOM 8750 C CA . THR D 1 224 ? -58.420 -40.662 -61.678 1.00 65.71 224 THR D CA 1
ATOM 8751 C C . THR D 1 224 ? -59.831 -41.255 -61.785 1.00 66.06 224 THR D C 1
ATOM 8752 O O . THR D 1 224 ? -60.820 -40.642 -61.356 1.00 65.61 224 THR D O 1
ATOM 8756 N N . GLN D 1 225 ? -59.925 -42.395 -62.447 1.00 66.89 225 GLN D N 1
ATOM 8757 C CA . GLN D 1 225 ? -61.178 -43.128 -62.586 1.00 67.67 225 GLN D CA 1
ATOM 8758 C C . GLN D 1 225 ? -61.453 -44.177 -61.527 1.00 67.89 225 GLN D C 1
ATOM 8759 O O . GLN D 1 225 ? -62.523 -44.813 -61.558 1.00 68.47 225 GLN D O 1
ATOM 8765 N N . ALA D 1 226 ? -60.583 -44.310 -60.533 1.00 68.46 226 ALA D N 1
ATOM 8766 C CA . ALA D 1 226 ? -60.859 -45.240 -59.430 1.00 68.74 226 ALA D CA 1
ATOM 8767 C C . ALA D 1 226 ? -62.119 -44.769 -58.677 1.00 69.37 226 ALA D C 1
ATOM 8768 O O . ALA D 1 226 ? -62.289 -43.574 -58.442 1.00 69.70 226 ALA D O 1
ATOM 8770 N N . LEU D 1 227 ? -63.005 -45.721 -58.360 1.00 69.54 227 LEU D N 1
ATOM 8771 C CA . LEU D 1 227 ? -64.293 -45.453 -57.738 1.00 70.79 227 LEU D CA 1
ATOM 8772 C C . LEU D 1 227 ? -65.310 -44.978 -58.765 1.00 72.21 227 LEU D C 1
ATOM 8773 O O . LEU D 1 227 ? -66.477 -44.769 -58.445 1.00 73.16 227 LEU D O 1
ATOM 8778 N N . MET D 1 228 ? -64.855 -44.768 -59.995 1.00 73.78 228 MET D N 1
ATOM 8779 C CA . MET D 1 228 ? -65.714 -44.376 -61.095 1.00 74.72 228 MET D CA 1
ATOM 8780 C C . MET D 1 228 ? -65.797 -45.452 -62.150 1.00 76.93 228 MET D C 1
ATOM 8781 O O . MET D 1 228 ? -66.710 -45.430 -62.978 1.00 77.86 228 MET D O 1
ATOM 8786 N N . ASP D 1 229 ? -64.850 -46.394 -62.118 1.00 78.56 229 ASP D N 1
ATOM 8787 C CA . ASP D 1 229 ? -64.788 -47.439 -63.099 1.00 79.10 229 ASP D CA 1
ATOM 8788 C C . ASP D 1 229 ? -65.059 -48.815 -62.509 1.00 79.70 229 ASP D C 1
ATOM 8789 O O . ASP D 1 229 ? -64.378 -49.189 -61.568 1.00 79.41 229 ASP D O 1
ATOM 8794 N N . PRO D 1 230 ? -66.022 -49.581 -63.090 1.00 80.77 230 PRO D N 1
ATOM 8795 C CA . PRO D 1 230 ? -66.205 -50.916 -62.537 1.00 81.55 230 PRO D CA 1
ATOM 8796 C C . PRO D 1 230 ? -64.943 -51.738 -62.607 1.00 81.38 230 PRO D C 1
ATOM 8797 O O . PRO D 1 230 ? -64.650 -52.501 -61.678 1.00 81.52 230 PRO D O 1
ATOM 8801 N N . SER D 1 231 ? -64.198 -51.598 -63.701 1.00 81.48 231 SER D N 1
ATOM 8802 C CA . SER D 1 231 ? -62.933 -52.329 -63.848 1.00 82.39 231 SER D CA 1
ATOM 8803 C C . SER D 1 231 ? -61.924 -52.002 -62.765 1.00 83.18 231 SER D C 1
ATOM 8804 O O . SER D 1 231 ? -61.175 -52.861 -62.329 1.00 83.30 231 SER D O 1
ATOM 8807 N N . ILE D 1 232 ? -61.924 -50.766 -62.299 1.00 83.75 232 ILE D N 1
ATOM 8808 C CA . ILE D 1 232 ? -61.012 -50.329 -61.229 1.00 84.07 232 ILE D CA 1
ATOM 8809 C C . ILE D 1 232 ? -61.741 -49.839 -59.976 1.00 83.43 232 ILE D C 1
ATOM 8810 O O . ILE D 1 232 ? -61.782 -48.671 -59.636 1.00 85.35 232 ILE D O 1
ATOM 8815 N N . TYR D 1 233 ? -62.325 -50.769 -59.240 1.00 81.06 233 TYR D N 1
ATOM 8816 C CA . TYR D 1 233 ? -63.048 -50.472 -57.996 1.00 79.51 233 TYR D CA 1
ATOM 8817 C C . TYR D 1 233 ? -64.218 -49.473 -58.183 1.00 80.35 233 TYR D C 1
ATOM 8818 O O . TYR D 1 233 ? -64.670 -48.812 -57.230 1.00 79.45 233 TYR D O 1
ATOM 8827 N N . GLY D 1 234 ? -64.745 -49.438 -59.426 1.00 82.18 234 GLY D N 1
ATOM 8828 C CA . GLY D 1 234 ? -65.890 -48.629 -59.730 1.00 83.13 234 GLY D CA 1
ATOM 8829 C C . GLY D 1 234 ? -66.991 -49.471 -59.121 1.00 84.09 234 GLY D C 1
ATOM 8830 O O . GLY D 1 234 ? -67.013 -50.710 -59.204 1.00 85.57 234 GLY D O 1
ATOM 8831 N N . ASN D 1 235 ? -67.896 -48.818 -58.419 1.00 84.47 235 ASN D N 1
ATOM 8832 C CA . ASN D 1 235 ? -68.957 -49.514 -57.758 1.00 86.33 235 ASN D CA 1
ATOM 8833 C C . ASN D 1 235 ? -68.448 -50.351 -56.607 1.00 85.04 235 ASN D C 1
ATOM 8834 O O . ASN D 1 235 ? -69.168 -51.208 -56.106 1.00 85.02 235 ASN D O 1
ATOM 8839 N N . ALA D 1 236 ? -67.217 -50.099 -56.171 1.00 83.37 236 ALA D N 1
ATOM 8840 C CA . ALA D 1 236 ? -66.614 -50.887 -55.094 1.00 80.85 236 ALA D CA 1
ATOM 8841 C C . ALA D 1 236 ? -67.332 -50.565 -53.767 1.00 78.81 236 ALA D C 1
ATOM 8842 O O . ALA D 1 236 ? -67.600 -51.449 -52.930 1.00 77.25 236 ALA D O 1
ATOM 8844 N N . ILE D 1 237 ? -67.693 -49.303 -53.596 1.00 77.90 237 ILE D N 1
ATOM 8845 C CA . ILE D 1 237 ? -68.471 -48.861 -52.429 1.00 77.49 237 ILE D CA 1
ATOM 8846 C C . ILE D 1 237 ? -69.962 -49.008 -52.654 1.00 77.26 237 ILE D C 1
ATOM 8847 O O . ILE D 1 237 ? -70.573 -48.184 -53.316 1.00 76.57 237 ILE D O 1
ATOM 8852 N N . THR D 1 238 ? -70.513 -50.094 -52.116 1.00 76.81 238 THR D N 1
ATOM 8853 C CA . THR D 1 238 ? -71.911 -50.388 -52.236 1.00 76.69 238 THR D CA 1
ATOM 8854 C C . THR D 1 238 ? -72.465 -50.786 -50.895 1.00 74.54 238 THR D C 1
ATOM 8855 O O . THR D 1 238 ? -71.891 -51.600 -50.190 1.00 72.55 238 THR D O 1
ATOM 8859 N N . VAL D 1 239 ? -73.600 -50.185 -50.537 1.00 73.63 239 VAL D N 1
ATOM 8860 C CA . VAL D 1 239 ? -74.253 -50.458 -49.263 1.00 73.14 239 VAL D CA 1
ATOM 8861 C C . VAL D 1 239 ? -75.771 -50.612 -49.419 1.00 72.55 239 VAL D C 1
ATOM 8862 O O . VAL D 1 239 ? -76.363 -49.988 -50.302 1.00 72.98 239 VAL D O 1
ATOM 8866 N N . ASN D 1 240 ? -76.372 -51.434 -48.572 1.00 71.15 240 ASN D N 1
ATOM 8867 C CA . ASN D 1 240 ? -77.806 -51.610 -48.572 1.00 70.18 240 ASN D CA 1
ATOM 8868 C C . ASN D 1 240 ? -78.476 -50.412 -47.945 1.00 69.04 240 ASN D C 1
ATOM 8869 O O . ASN D 1 240 ? -77.963 -49.780 -47.039 1.00 68.63 240 ASN D O 1
ATOM 8874 N N . GLN D 1 241 ? -79.661 -50.084 -48.451 1.00 68.46 241 GLN D N 1
ATOM 8875 C CA . GLN D 1 241 ? -80.451 -48.966 -47.945 1.00 68.14 241 GLN D CA 1
ATOM 8876 C C . GLN D 1 241 ? -80.785 -49.145 -46.469 1.00 67.85 241 GLN D C 1
ATOM 8877 O O . GLN D 1 241 ? -81.075 -50.234 -46.031 1.00 68.03 241 GLN D O 1
ATOM 8883 N N . GLY D 1 242 ? -80.744 -48.046 -45.722 1.00 68.12 242 GLY D N 1
ATOM 8884 C CA . GLY D 1 242 ? -80.991 -48.057 -44.288 1.00 67.73 242 GLY D CA 1
ATOM 8885 C C . GLY D 1 242 ? -79.785 -48.487 -43.482 1.00 66.97 242 GLY D C 1
ATOM 8886 O O . GLY D 1 242 ? -79.863 -48.600 -42.261 1.00 66.33 242 GLY D O 1
ATOM 8887 N N . ASP D 1 243 ? -78.649 -48.699 -44.142 1.00 66.35 243 ASP D N 1
ATOM 8888 C CA . ASP D 1 243 ? -77.434 -49.103 -43.440 1.00 65.72 243 ASP D CA 1
ATOM 8889 C C . ASP D 1 243 ? -76.755 -47.873 -42.859 1.00 64.98 243 ASP D C 1
ATOM 8890 O O . ASP D 1 243 ? -76.871 -46.772 -43.415 1.00 64.30 243 ASP D O 1
ATOM 8895 N N . LYS D 1 244 ? -76.093 -48.072 -41.720 1.00 64.44 244 LYS D N 1
ATOM 8896 C CA . LYS D 1 244 ? -75.146 -47.108 -41.187 1.00 63.60 244 LYS D CA 1
ATOM 8897 C C . LYS D 1 244 ? -73.807 -47.324 -41.873 1.00 62.20 244 LYS D C 1
ATOM 8898 O O . LYS D 1 244 ? -73.350 -48.463 -41.998 1.00 61.52 244 LYS D O 1
ATOM 8904 N N . VAL D 1 245 ? -73.199 -46.231 -42.330 1.00 61.11 245 VAL D N 1
ATOM 8905 C CA . VAL D 1 245 ? -71.914 -46.272 -43.035 1.00 59.66 245 VAL D CA 1
ATOM 8906 C C . VAL D 1 245 ? -70.901 -45.402 -42.300 1.00 58.46 245 VAL D C 1
ATOM 8907 O O . VAL D 1 245 ? -71.234 -44.310 -41.843 1.00 57.89 245 VAL D O 1
ATOM 8911 N N . ARG D 1 246 ? -69.668 -45.899 -42.190 1.00 57.22 246 ARG D N 1
ATOM 8912 C CA . ARG D 1 246 ? -68.551 -45.131 -41.637 1.00 55.79 246 ARG D CA 1
ATOM 8913 C C . ARG D 1 246 ? -67.469 -45.031 -42.696 1.00 55.11 246 ARG D C 1
ATOM 8914 O O . ARG D 1 246 ? -67.179 -46.009 -43.388 1.00 55.05 246 ARG D O 1
ATOM 8922 N N . LEU D 1 247 ? -66.863 -43.855 -42.805 1.00 54.59 247 LEU D N 1
ATOM 8923 C CA . LEU D 1 247 ? -65.832 -43.611 -43.801 1.00 54.47 247 LEU D CA 1
ATOM 8924 C C . LEU D 1 247 ? -64.565 -43.084 -43.138 1.00 54.06 247 LEU D C 1
ATOM 8925 O O . LEU D 1 247 ? -64.586 -42.036 -42.493 1.00 54.20 247 LEU D O 1
ATOM 8930 N N . PHE D 1 248 ? -63.472 -43.830 -43.294 1.00 53.40 248 PHE D N 1
ATOM 8931 C CA . PHE D 1 248 ? -62.153 -43.394 -42.850 1.00 52.75 248 PHE D CA 1
ATOM 8932 C C . PHE D 1 248 ? -61.513 -42.638 -44.008 1.00 51.80 248 PHE D C 1
ATOM 8933 O O . PHE D 1 248 ? -61.251 -43.220 -45.060 1.00 51.41 248 PHE D O 1
ATOM 8941 N N . PHE D 1 249 ? -61.276 -41.342 -43.817 1.00 51.45 249 PHE D N 1
ATOM 8942 C CA . PHE D 1 249 ? -60.833 -40.460 -44.899 1.00 51.38 249 PHE D CA 1
ATOM 8943 C C . PHE D 1 249 ? -59.486 -39.818 -44.598 1.00 51.06 249 PHE D C 1
ATOM 8944 O O . PHE D 1 249 ? -59.274 -39.330 -43.490 1.00 51.15 249 PHE D O 1
ATOM 8952 N N . VAL D 1 250 ? -58.596 -39.808 -45.594 1.00 50.64 250 VAL D N 1
ATOM 8953 C CA . VAL D 1 250 ? -57.312 -39.104 -45.503 1.00 50.46 250 VAL D CA 1
ATOM 8954 C C . VAL D 1 250 ? -57.191 -38.102 -46.627 1.00 50.67 250 VAL D C 1
ATOM 8955 O O . VAL D 1 250 ? -57.645 -38.353 -47.740 1.00 50.81 250 VAL D O 1
ATOM 8959 N N . ALA D 1 251 ? -56.539 -36.983 -46.324 1.00 50.65 251 ALA D N 1
ATOM 8960 C CA . ALA D 1 251 ? -56.169 -35.996 -47.326 1.00 50.03 251 ALA D CA 1
ATOM 8961 C C . ALA D 1 251 ? -54.652 -36.006 -47.445 1.00 49.82 251 ALA D C 1
ATOM 8962 O O . ALA D 1 251 ? -53.953 -35.345 -46.679 1.00 49.52 251 ALA D O 1
ATOM 8964 N N . GLY D 1 252 ? -54.148 -36.797 -48.387 1.00 49.77 252 GLY D N 1
ATOM 8965 C CA . GLY D 1 252 ? -52.712 -36.903 -48.627 1.00 49.65 252 GLY D CA 1
ATOM 8966 C C . GLY D 1 252 ? -52.097 -35.620 -49.149 1.00 49.53 252 GLY D C 1
ATOM 8967 O O . GLY D 1 252 ? -50.950 -35.304 -48.833 1.00 49.91 252 GLY D O 1
ATOM 8968 N N . GLY D 1 253 ? -52.864 -34.888 -49.952 1.00 49.25 253 GLY D N 1
ATOM 8969 C CA . GLY D 1 253 ? -52.403 -33.644 -50.540 1.00 49.20 253 GLY D CA 1
ATOM 8970 C C . GLY D 1 253 ? -51.472 -33.935 -51.710 1.00 48.89 253 GLY D C 1
ATOM 8971 O O . GLY D 1 253 ? -51.905 -34.559 -52.684 1.00 48.68 253 GLY D O 1
ATOM 8972 N N . PRO D 1 254 ? -50.203 -33.515 -51.647 1.00 49.62 254 PRO D N 1
ATOM 8973 C CA . PRO D 1 254 ? -49.559 -32.914 -50.464 1.00 49.90 254 PRO D CA 1
ATOM 8974 C C . PRO D 1 254 ? -49.810 -31.421 -50.220 1.00 49.58 254 PRO D C 1
ATOM 8975 O O . PRO D 1 254 ? -49.241 -30.870 -49.289 1.00 49.93 254 PRO D O 1
ATOM 8979 N N . ASN D 1 255 ? -50.636 -30.777 -51.043 1.00 49.50 255 ASN D N 1
ATOM 8980 C CA . ASN D 1 255 ? -50.941 -29.345 -50.886 1.00 49.64 255 ASN D CA 1
ATOM 8981 C C . ASN D 1 255 ? -52.412 -28.980 -50.714 1.00 49.28 255 ASN D C 1
ATOM 8982 O O . ASN D 1 255 ? -52.717 -28.033 -49.992 1.00 49.20 255 ASN D O 1
ATOM 8987 N N . ILE D 1 256 ? -53.316 -29.707 -51.365 1.00 48.92 256 ILE D N 1
ATOM 8988 C CA . ILE D 1 256 ? -54.713 -29.310 -51.411 1.00 48.83 256 ILE D CA 1
ATOM 8989 C C . ILE D 1 256 ? -55.543 -30.177 -50.471 1.00 48.58 256 ILE D C 1
ATOM 8990 O O . ILE D 1 256 ? -55.538 -31.412 -50.558 1.00 48.98 256 ILE D O 1
ATOM 8995 N N . GLY D 1 257 ? -56.270 -29.512 -49.577 1.00 48.03 257 GLY D N 1
ATOM 8996 C CA . GLY D 1 257 ? -57.194 -30.182 -48.678 1.00 47.86 257 GLY D CA 1
ATOM 8997 C C . GLY D 1 257 ? -58.415 -30.610 -49.454 1.00 47.82 257 GLY D C 1
ATOM 8998 O O . GLY D 1 257 ? -58.526 -30.361 -50.650 1.00 48.48 257 GLY D O 1
ATOM 8999 N N . SER D 1 258 ? -59.339 -31.276 -48.787 1.00 47.75 258 SER D N 1
ATOM 9000 C CA . SER D 1 258 ? -60.541 -31.736 -49.460 1.00 48.09 258 SER D CA 1
ATOM 9001 C C . SER D 1 258 ? -61.803 -31.172 -48.829 1.00 48.30 258 SER D C 1
ATOM 9002 O O . SER D 1 258 ? -62.067 -31.417 -47.656 1.00 48.98 258 SER D O 1
ATOM 9005 N N . ASN D 1 259 ? -62.622 -30.523 -49.643 1.00 48.31 259 ASN D N 1
ATOM 9006 C CA . ASN D 1 259 ? -63.957 -30.120 -49.222 1.00 48.62 259 ASN D CA 1
ATOM 9007 C C . ASN D 1 259 ? -64.857 -31.310 -49.455 1.00 49.69 259 ASN D C 1
ATOM 9008 O O . ASN D 1 259 ? -65.686 -31.306 -50.362 1.00 49.86 259 ASN D O 1
ATOM 9013 N N . PHE D 1 260 ? -64.640 -32.354 -48.660 1.00 50.83 260 PHE D N 1
ATOM 9014 C CA . PHE D 1 260 ? -65.294 -33.641 -48.874 1.00 51.57 260 PHE D CA 1
ATOM 9015 C C . PHE D 1 260 ? -66.800 -33.549 -48.673 1.00 52.47 260 PHE D C 1
ATOM 9016 O O . PHE D 1 260 ? -67.275 -32.874 -47.763 1.00 51.62 260 PHE D O 1
ATOM 9024 N N . HIS D 1 261 ? -67.525 -34.246 -49.542 1.00 54.23 261 HIS D N 1
ATOM 9025 C CA . HIS D 1 261 ? -68.978 -34.270 -49.527 1.00 55.99 261 HIS D CA 1
ATOM 9026 C C . HIS D 1 261 ? -69.450 -35.405 -50.424 1.00 56.40 261 HIS D C 1
ATOM 9027 O O . HIS D 1 261 ? -68.827 -35.696 -51.441 1.00 55.80 261 HIS D O 1
ATOM 9034 N N . ILE D 1 262 ? -70.547 -36.046 -50.042 1.00 58.08 262 ILE D N 1
ATOM 9035 C CA . ILE D 1 262 ? -71.147 -37.090 -50.864 1.00 59.58 262 ILE D CA 1
ATOM 9036 C C . ILE D 1 262 ? -72.555 -36.638 -51.223 1.00 60.79 262 ILE D C 1
ATOM 9037 O O . ILE D 1 262 ? -73.350 -36.319 -50.345 1.00 61.12 262 ILE D O 1
ATOM 9042 N N . ILE D 1 263 ? -72.848 -36.611 -52.520 1.00 62.19 263 ILE D N 1
ATOM 9043 C CA . ILE D 1 263 ? -74.131 -36.110 -53.009 1.00 63.31 263 ILE D CA 1
ATOM 9044 C C . ILE D 1 263 ? -75.283 -36.960 -52.477 1.00 63.19 263 ILE D C 1
ATOM 9045 O O . ILE D 1 263 ? -75.197 -38.187 -52.432 1.00 62.05 263 ILE D O 1
ATOM 9050 N N . GLY D 1 264 ? -76.354 -36.283 -52.081 1.00 64.01 264 GLY D N 1
ATOM 9051 C CA . GLY D 1 264 ? -77.522 -36.943 -51.538 1.00 64.54 264 GLY D CA 1
ATOM 9052 C C . GLY D 1 264 ? -77.256 -37.563 -50.183 1.00 64.53 264 GLY D C 1
ATOM 9053 O O . GLY D 1 264 ? -78.024 -38.424 -49.745 1.00 65.10 264 GLY D O 1
ATOM 9054 N N . GLN D 1 265 ? -76.201 -37.125 -49.498 1.00 63.86 265 GLN D N 1
ATOM 9055 C CA . GLN D 1 265 ? -75.870 -37.664 -48.182 1.00 62.65 265 GLN D CA 1
ATOM 9056 C C . GLN D 1 265 ? -75.586 -36.582 -47.165 1.00 60.90 265 GLN D C 1
ATOM 9057 O O . GLN D 1 265 ? -75.083 -35.507 -47.510 1.00 61.25 265 GLN D O 1
ATOM 9063 N N . ILE D 1 266 ? -75.940 -36.867 -45.916 1.00 58.89 266 ILE D N 1
ATOM 9064 C CA . ILE D 1 266 ? -75.699 -35.952 -44.805 1.00 57.54 266 ILE D CA 1
ATOM 9065 C C . ILE D 1 266 ? -74.880 -36.693 -43.771 1.00 57.38 266 ILE D C 1
ATOM 9066 O O . ILE D 1 266 ? -75.221 -37.818 -43.394 1.00 58.22 266 ILE D O 1
ATOM 9071 N N . PHE D 1 267 ? -73.825 -36.053 -43.276 1.00 56.29 267 PHE D N 1
ATOM 9072 C CA . PHE D 1 267 ? -72.969 -36.676 -42.269 1.00 54.97 267 PHE D CA 1
ATOM 9073 C C . PHE D 1 267 ? -73.556 -36.465 -40.883 1.00 54.20 267 PHE D C 1
ATOM 9074 O O . PHE D 1 267 ? -73.558 -35.352 -40.360 1.00 53.91 267 PHE D O 1
ATOM 9082 N N . ASP D 1 268 ? -74.059 -37.545 -40.296 1.00 53.64 268 ASP D N 1
ATOM 9083 C CA . ASP D 1 268 ? -74.639 -37.494 -38.954 1.00 53.52 268 ASP D CA 1
ATOM 9084 C C . ASP D 1 268 ? -73.581 -37.179 -37.910 1.00 53.56 268 ASP D C 1
ATOM 9085 O O . ASP D 1 268 ? -73.860 -36.476 -36.942 1.00 53.28 268 ASP D O 1
ATOM 9090 N N . LYS D 1 269 ? -72.372 -37.685 -38.131 1.00 53.95 269 LYS D N 1
ATOM 9091 C CA . LYS D 1 269 ? -71.248 -37.425 -37.244 1.00 54.19 269 LYS D CA 1
ATOM 9092 C C . LYS D 1 269 ? -69.975 -37.162 -38.034 1.00 53.37 269 LYS D C 1
ATOM 9093 O O . LYS D 1 269 ? -69.684 -37.858 -39.005 1.00 52.38 269 LYS D O 1
ATOM 9099 N N . PHE D 1 270 ? -69.210 -36.169 -37.597 1.00 53.01 270 PHE D N 1
ATOM 9100 C CA . PHE D 1 270 ? -67.921 -35.869 -38.209 1.00 52.10 270 PHE D CA 1
ATOM 9101 C C . PHE D 1 270 ? -66.886 -35.533 -37.149 1.00 51.78 270 PHE D C 1
ATOM 9102 O O . PHE D 1 270 ? -67.053 -34.540 -36.430 1.00 52.03 270 PHE D O 1
ATOM 9110 N N . TYR D 1 271 ? -65.838 -36.338 -37.031 1.00 51.45 271 TYR D N 1
ATOM 9111 C CA . TYR D 1 271 ? -64.784 -36.052 -36.049 1.00 51.84 271 TYR D CA 1
ATOM 9112 C C . TYR D 1 271 ? -63.398 -36.156 -36.692 1.00 52.25 271 TYR D C 1
ATOM 9113 O O . TYR D 1 271 ? -63.094 -37.200 -37.250 1.00 51.47 271 TYR D O 1
ATOM 9122 N N . PRO D 1 272 ? -62.549 -35.097 -36.571 1.00 53.05 272 PRO D N 1
ATOM 9123 C CA . PRO D 1 272 ? -61.218 -35.204 -37.219 1.00 53.28 272 PRO D CA 1
ATOM 9124 C C . PRO D 1 272 ? -60.055 -35.936 -36.501 1.00 53.80 272 PRO D C 1
ATOM 9125 O O . PRO D 1 272 ? -59.232 -36.510 -37.160 1.00 54.03 272 PRO D O 1
ATOM 9129 N N . GLY D 1 273 ? -59.959 -36.008 -35.184 1.00 54.61 273 GLY D N 1
ATOM 9130 C CA . GLY D 1 273 ? -60.991 -35.725 -34.207 1.00 55.67 273 GLY D CA 1
ATOM 9131 C C . GLY D 1 273 ? -60.898 -36.819 -33.138 1.00 56.78 273 GLY D C 1
ATOM 9132 O O . GLY D 1 273 ? -60.385 -37.951 -33.305 1.00 57.09 273 GLY D O 1
ATOM 9133 N N . HIS D 1 274 ? -61.370 -36.418 -31.985 1.00 57.86 274 HIS D N 1
ATOM 9134 C CA . HIS D 1 274 ? -61.664 -37.292 -30.876 1.00 58.33 274 HIS D CA 1
ATOM 9135 C C . HIS D 1 274 ? -63.134 -37.667 -31.019 1.00 58.50 274 HIS D C 1
ATOM 9136 O O . HIS D 1 274 ? -64.005 -36.844 -31.320 1.00 58.30 274 HIS D O 1
ATOM 9143 N N . ARG D 1 275 ? -63.430 -38.932 -30.828 1.00 58.97 275 ARG D N 1
ATOM 9144 C CA . ARG D 1 275 ? -64.760 -39.414 -31.157 1.00 59.65 275 ARG D CA 1
ATOM 9145 C C . ARG D 1 275 ? -65.877 -38.590 -30.528 1.00 59.78 275 ARG D C 1
ATOM 9146 O O . ARG D 1 275 ? -66.972 -38.536 -31.095 1.00 59.98 275 ARG D O 1
ATOM 9154 N N . ARG D 1 276 ? -65.613 -38.086 -29.316 1.00 59.89 276 ARG D N 1
ATOM 9155 C CA . ARG D 1 276 ? -66.477 -37.147 -28.560 1.00 59.96 276 ARG D CA 1
ATOM 9156 C C . ARG D 1 276 ? -66.597 -35.721 -29.075 1.00 58.76 276 ARG D C 1
ATOM 9157 O O . ARG D 1 276 ? -67.684 -35.144 -28.967 1.00 58.75 276 ARG D O 1
ATOM 9165 N N . ASP D 1 277 ? -65.528 -35.183 -29.652 1.00 57.68 277 ASP D N 1
ATOM 9166 C CA . ASP D 1 277 ? -65.578 -33.865 -30.252 1.00 57.12 277 ASP D CA 1
ATOM 9167 C C . ASP D 1 277 ? -65.922 -33.986 -31.729 1.00 58.16 277 ASP D C 1
ATOM 9168 O O . ASP D 1 277 ? -65.126 -34.462 -32.522 1.00 58.75 277 ASP D O 1
ATOM 9173 N N . PHE D 1 278 ? -67.153 -33.618 -32.073 1.00 58.95 278 PHE D N 1
ATOM 9174 C CA . PHE D 1 278 ? -67.661 -33.754 -33.437 1.00 60.14 278 PHE D CA 1
ATOM 9175 C C . PHE D 1 278 ? -68.769 -32.753 -33.694 1.00 60.40 278 PHE D C 1
ATOM 9176 O O . PHE D 1 278 ? -69.411 -32.276 -32.763 1.00 60.49 278 PHE D O 1
ATOM 9184 N N . ILE D 1 279 ? -69.070 -32.546 -34.968 1.00 60.85 279 ILE D N 1
ATOM 9185 C CA . ILE D 1 279 ? -70.232 -31.752 -35.368 1.00 61.26 279 ILE D CA 1
ATOM 9186 C C . ILE D 1 279 ? -71.285 -32.662 -35.997 1.00 60.22 279 ILE D C 1
ATOM 9187 O O . ILE D 1 279 ? -70.949 -33.579 -36.747 1.00 59.66 279 ILE D O 1
ATOM 9192 N N . ARG D 1 280 ? -72.548 -32.419 -35.662 1.00 59.44 280 ARG D N 1
ATOM 9193 C CA . ARG D 1 280 ? -73.657 -33.190 -36.212 1.00 59.17 280 ARG D CA 1
ATOM 9194 C C . ARG D 1 280 ? -74.226 -32.502 -37.450 1.00 58.90 280 ARG D C 1
ATOM 9195 O O . ARG D 1 280 ? -74.321 -31.280 -37.492 1.00 58.88 280 ARG D O 1
ATOM 9203 N N . ASN D 1 281 ? -74.614 -33.307 -38.439 1.00 58.18 281 ASN D N 1
ATOM 9204 C CA . ASN D 1 281 ? -75.280 -32.838 -39.665 1.00 57.64 281 ASN D CA 1
ATOM 9205 C C . ASN D 1 281 ? -74.432 -31.952 -40.589 1.00 57.80 281 ASN D C 1
ATOM 9206 O O . ASN D 1 281 ? -74.921 -30.942 -41.112 1.00 57.32 281 ASN D O 1
ATOM 9211 N N . GLU D 1 282 ? -73.175 -32.335 -40.812 1.00 58.15 282 GLU D N 1
ATOM 9212 C CA . GLU D 1 282 ? -72.317 -31.595 -41.734 1.00 58.48 282 GLU D CA 1
ATOM 9213 C C . GLU D 1 282 ? -72.597 -32.065 -43.159 1.00 56.96 282 GLU D C 1
ATOM 9214 O O . GLU D 1 282 ? -72.857 -33.239 -43.399 1.00 56.26 282 GLU D O 1
ATOM 9220 N N . GLU D 1 283 ? -72.561 -31.121 -44.092 1.00 55.67 283 GLU D N 1
ATOM 9221 C CA . GLU D 1 283 ? -72.780 -31.410 -45.512 1.00 54.95 283 GLU D CA 1
ATOM 9222 C C . GLU D 1 283 ? -71.453 -31.549 -46.258 1.00 53.73 283 GLU D C 1
ATOM 9223 O O . GLU D 1 283 ? -71.267 -32.493 -47.027 1.00 52.82 283 GLU D O 1
ATOM 9229 N N . THR D 1 284 ? -70.538 -30.611 -46.012 1.00 53.13 284 THR D N 1
ATOM 9230 C CA . THR D 1 284 ? -69.209 -30.599 -46.611 1.00 52.40 284 THR D CA 1
ATOM 9231 C C . THR D 1 284 ? -68.223 -30.232 -45.499 1.00 51.76 284 THR D C 1
ATOM 9232 O O . THR D 1 284 ? -68.406 -29.217 -44.820 1.00 50.98 284 THR D O 1
ATOM 9236 N N . ALA D 1 285 ? -67.197 -31.062 -45.310 1.00 51.48 285 ALA D N 1
ATOM 9237 C CA . ALA D 1 285 ? -66.184 -30.845 -44.267 1.00 50.89 285 ALA D CA 1
ATOM 9238 C C . ALA D 1 285 ? -64.821 -30.604 -44.904 1.00 50.47 285 ALA D C 1
ATOM 9239 O O . ALA D 1 285 ? -64.396 -31.388 -45.755 1.00 50.51 285 ALA D O 1
ATOM 9241 N N . TYR D 1 286 ? -64.141 -29.531 -44.496 1.00 49.36 286 TYR D N 1
ATOM 9242 C CA . TYR D 1 286 ? -62.793 -29.260 -44.992 1.00 48.50 286 TYR D CA 1
ATOM 9243 C C . TYR D 1 286 ? -61.774 -30.113 -44.254 1.00 47.67 286 TYR D C 1
ATOM 9244 O O . TYR D 1 286 ? -61.557 -29.932 -43.051 1.00 47.37 286 TYR D O 1
ATOM 9253 N N . ILE D 1 287 ? -61.158 -31.037 -44.987 1.00 47.15 287 ILE D N 1
ATOM 9254 C CA . ILE D 1 287 ? -60.089 -31.884 -44.465 1.00 46.86 287 ILE D CA 1
ATOM 9255 C C . ILE D 1 287 ? -58.753 -31.323 -44.956 1.00 46.63 287 ILE D C 1
ATOM 9256 O O . ILE D 1 287 ? -58.430 -31.461 -46.135 1.00 46.48 287 ILE D O 1
ATOM 9261 N N . PRO D 1 288 ? -57.963 -30.696 -44.060 1.00 46.39 288 PRO D N 1
ATOM 9262 C CA . PRO D 1 288 ? -56.698 -30.114 -44.517 1.00 46.05 288 PRO D CA 1
ATOM 9263 C C . PRO D 1 288 ? -55.690 -31.171 -44.974 1.00 45.67 288 PRO D C 1
ATOM 9264 O O . PRO D 1 288 ? -55.737 -32.300 -44.486 1.00 45.57 288 PRO D O 1
ATOM 9268 N N . PRO D 1 289 ? -54.776 -30.814 -45.900 1.00 45.45 289 PRO D N 1
ATOM 9269 C CA . PRO D 1 289 ? -53.760 -31.786 -46.284 1.00 45.57 289 PRO D CA 1
ATOM 9270 C C . PRO D 1 289 ? -52.973 -32.245 -45.065 1.00 45.48 289 PRO D C 1
ATOM 9271 O O . PRO D 1 289 ? -52.756 -31.461 -44.138 1.00 45.23 289 PRO D O 1
ATOM 9275 N N . GLY D 1 290 ? -52.579 -33.512 -45.063 1.00 45.83 290 GLY D N 1
ATOM 9276 C CA . GLY D 1 290 ? -51.891 -34.108 -43.925 1.00 46.10 290 GLY D CA 1
ATOM 9277 C C . GLY D 1 290 ? -52.776 -34.271 -42.713 1.00 46.30 290 GLY D C 1
ATOM 9278 O O . GLY D 1 290 ? -52.348 -34.024 -41.584 1.00 46.16 290 GLY D O 1
ATOM 9279 N N . SER D 1 291 ? -54.014 -34.686 -42.955 1.00 46.75 291 SER D N 1
ATOM 9280 C CA . SER D 1 291 ? -54.964 -34.937 -41.885 1.00 46.88 291 SER D CA 1
ATOM 9281 C C . SER D 1 291 ? -55.941 -36.022 -42.299 1.00 47.33 291 SER D C 1
ATOM 9282 O O . SER D 1 291 ? -56.250 -36.178 -43.483 1.00 47.71 291 SER D O 1
ATOM 9285 N N . ALA D 1 292 ? -56.408 -36.771 -41.306 1.00 47.56 292 ALA D N 1
ATOM 9286 C CA . ALA D 1 292 ? -57.415 -37.800 -41.498 1.00 47.82 292 ALA D CA 1
ATOM 9287 C C . ALA D 1 292 ? -58.577 -37.565 -40.549 1.00 48.31 292 ALA D C 1
ATOM 9288 O O . ALA D 1 292 ? -58.412 -36.938 -39.496 1.00 50.54 292 ALA D O 1
ATOM 9290 N N . ALA D 1 293 ? -59.740 -38.089 -40.932 1.00 48.02 293 ALA D N 1
ATOM 9291 C CA . ALA D 1 293 ? -60.989 -37.867 -40.191 1.00 48.19 293 ALA D CA 1
ATOM 9292 C C . ALA D 1 293 ? -61.976 -39.006 -40.402 1.00 48.38 293 ALA D C 1
ATOM 9293 O O . ALA D 1 293 ? -61.747 -39.897 -41.245 1.00 48.80 293 ALA D O 1
ATOM 9295 N N . VAL D 1 294 ? -63.065 -38.973 -39.642 1.00 48.28 294 VAL D N 1
ATOM 9296 C CA . VAL D 1 294 ? -64.089 -40.010 -39.701 1.00 47.93 294 VAL D CA 1
ATOM 9297 C C . VAL D 1 294 ? -65.433 -39.371 -40.027 1.00 48.39 294 VAL D C 1
ATOM 9298 O O . VAL D 1 294 ? -65.840 -38.408 -39.374 1.00 48.35 294 VAL D O 1
ATOM 9302 N N . PHE D 1 295 ? -66.112 -39.924 -41.032 1.00 49.02 295 PHE D N 1
ATOM 9303 C CA . PHE D 1 295 ? -67.457 -39.502 -41.423 1.00 49.49 295 PHE D CA 1
ATOM 9304 C C . PHE D 1 295 ? -68.439 -40.634 -41.135 1.00 50.32 295 PHE D C 1
ATOM 9305 O O . PHE D 1 295 ? -68.110 -41.804 -41.323 1.00 50.08 295 PHE D O 1
ATOM 9313 N N . GLU D 1 296 ? -69.639 -40.281 -40.677 1.00 51.77 296 GLU D N 1
ATOM 9314 C CA . GLU D 1 296 ? -70.689 -41.264 -40.397 1.00 52.83 296 GLU D CA 1
ATOM 9315 C C . GLU D 1 296 ? -72.022 -40.781 -40.947 1.00 54.27 296 GLU D C 1
ATOM 9316 O O . GLU D 1 296 ? -72.416 -39.633 -40.716 1.00 54.21 296 GLU D O 1
ATOM 9322 N N . PHE D 1 297 ? -72.712 -41.662 -41.670 1.00 56.29 297 PHE D N 1
ATOM 9323 C CA . PHE D 1 297 ? -73.988 -41.323 -42.301 1.00 57.41 297 PHE D CA 1
ATOM 9324 C C . PHE D 1 297 ? -74.845 -42.556 -42.572 1.00 59.11 297 PHE D C 1
ATOM 9325 O O . PHE D 1 297 ? -74.321 -43.641 -42.831 1.00 58.88 297 PHE D O 1
ATOM 9333 N N . LYS D 1 298 ? -76.162 -42.373 -42.520 1.00 61.35 298 LYS D N 1
ATOM 9334 C CA . LYS D 1 298 ? -77.111 -43.437 -42.851 1.00 62.26 298 LYS D CA 1
ATOM 9335 C C . LYS D 1 298 ? -77.479 -43.348 -44.325 1.00 62.42 298 LYS D C 1
ATOM 9336 O O . LYS D 1 298 ? -77.766 -42.257 -44.836 1.00 62.54 298 LYS D O 1
ATOM 9342 N N . ALA D 1 299 ? -77.470 -44.495 -45.003 1.00 62.71 299 ALA D N 1
ATOM 9343 C CA . ALA D 1 299 ? -77.810 -44.576 -46.431 1.00 63.17 299 ALA D CA 1
ATOM 9344 C C . ALA D 1 299 ? -79.322 -44.720 -46.635 1.00 63.55 299 ALA D C 1
ATOM 9345 O O . ALA D 1 299 ? -79.810 -45.755 -47.103 1.00 62.79 299 ALA D O 1
ATOM 9347 N N . LEU D 1 300 ? -80.063 -43.674 -46.286 1.00 64.63 300 LEU D N 1
ATOM 9348 C CA . LEU D 1 300 ? -81.529 -43.718 -46.308 1.00 65.31 300 LEU D CA 1
ATOM 9349 C C . LEU D 1 300 ? -82.136 -43.624 -47.713 1.00 66.37 300 LEU D C 1
ATOM 9350 O O . LEU D 1 300 ? -83.325 -43.899 -47.881 1.00 66.66 300 LEU D O 1
ATOM 9355 N N . ALA D 1 301 ? -81.337 -43.212 -48.699 1.00 67.35 301 ALA D N 1
ATOM 9356 C CA . ALA D 1 301 ? -81.794 -43.091 -50.087 1.00 67.93 301 ALA D CA 1
ATOM 9357 C C . ALA D 1 301 ? -81.064 -44.078 -50.997 1.00 68.63 301 ALA D C 1
ATOM 9358 O O . ALA D 1 301 ? -79.847 -44.221 -50.911 1.00 68.68 301 ALA D O 1
ATOM 9360 N N . THR D 1 302 ? -81.824 -44.714 -51.888 1.00 69.24 302 THR D N 1
ATOM 9361 C CA . THR D 1 302 ? -81.297 -45.700 -52.831 1.00 69.72 302 THR D CA 1
ATOM 9362 C C . THR D 1 302 ? -80.748 -45.021 -54.093 1.00 69.63 302 THR D C 1
ATOM 9363 O O . THR D 1 302 ? -81.017 -43.844 -54.350 1.00 69.30 302 THR D O 1
ATOM 9367 N N . GLY D 1 303 ? -80.009 -45.789 -54.896 1.00 70.14 303 GLY D N 1
ATOM 9368 C CA . GLY D 1 303 ? -79.477 -45.323 -56.189 1.00 70.81 303 GLY D CA 1
ATOM 9369 C C . GLY D 1 303 ? -78.007 -44.949 -56.154 1.00 70.98 303 GLY D C 1
ATOM 9370 O O . GLY D 1 303 ? -77.301 -45.247 -55.189 1.00 71.06 303 GLY D O 1
ATOM 9371 N N . ASP D 1 304 ? -77.554 -44.291 -57.218 1.00 71.10 304 ASP D N 1
ATOM 9372 C CA . ASP D 1 304 ? -76.161 -43.872 -57.353 1.00 70.96 304 ASP D CA 1
ATOM 9373 C C . ASP D 1 304 ? -75.979 -42.463 -56.810 1.00 70.10 304 ASP D C 1
ATOM 9374 O O . ASP D 1 304 ? -76.872 -41.623 -56.931 1.00 70.06 304 ASP D O 1
ATOM 9379 N N . PHE D 1 305 ? -74.821 -42.223 -56.193 1.00 68.97 305 PHE D N 1
ATOM 9380 C CA . PHE D 1 305 ? -74.498 -40.928 -55.591 1.00 67.60 305 PHE D CA 1
ATOM 9381 C C . PHE D 1 305 ? -73.029 -40.592 -55.798 1.00 66.16 305 PHE D C 1
ATOM 9382 O O . PHE D 1 305 ? -72.161 -41.434 -55.589 1.00 65.04 305 PHE D O 1
ATOM 9390 N N . LEU D 1 306 ? -72.758 -39.355 -56.196 1.00 65.26 306 LEU D N 1
ATOM 9391 C CA . LEU D 1 306 ? -71.408 -38.940 -56.556 1.00 64.45 306 LEU D CA 1
ATOM 9392 C C . LEU D 1 306 ? -70.607 -38.435 -55.355 1.00 63.49 306 LEU D C 1
ATOM 9393 O O . LEU D 1 306 ? -71.015 -37.483 -54.682 1.00 62.97 306 LEU D O 1
ATOM 9398 N N . ILE D 1 307 ? -69.481 -39.093 -55.082 1.00 62.23 307 ILE D N 1
ATOM 9399 C CA . ILE D 1 307 ? -68.570 -38.703 -54.005 1.00 61.32 307 ILE D CA 1
ATOM 9400 C C . ILE D 1 307 ? -67.602 -37.719 -54.612 1.00 60.12 307 ILE D C 1
ATOM 9401 O O . ILE D 1 307 ? -66.959 -38.051 -55.599 1.00 59.93 307 ILE D O 1
ATOM 9406 N N . VAL D 1 308 ? -67.475 -36.529 -54.036 1.00 58.97 308 VAL D N 1
ATOM 9407 C CA . VAL D 1 308 ? -66.619 -35.515 -54.638 1.00 57.98 308 VAL D CA 1
ATOM 9408 C C . VAL D 1 308 ? -66.097 -34.480 -53.657 1.00 57.28 308 VAL D C 1
ATOM 9409 O O . VAL D 1 308 ? -66.721 -34.208 -52.642 1.00 57.39 308 VAL D O 1
ATOM 9413 N N . ASP D 1 309 ? -64.956 -33.888 -53.990 1.00 56.53 309 ASP D N 1
ATOM 9414 C CA . ASP D 1 309 ? -64.529 -32.651 -53.353 1.00 56.34 309 ASP D CA 1
ATOM 9415 C C . ASP D 1 309 ? -65.512 -31.617 -53.859 1.00 56.13 309 ASP D C 1
ATOM 9416 O O . ASP D 1 309 ? -65.920 -31.699 -55.012 1.00 55.63 309 ASP D O 1
ATOM 9421 N N . HIS D 1 310 ? -65.947 -30.685 -53.017 1.00 56.65 310 HIS D N 1
ATOM 9422 C CA . HIS D 1 310 ? -66.954 -29.726 -53.485 1.00 57.26 310 HIS D CA 1
ATOM 9423 C C . HIS D 1 310 ? -66.374 -28.520 -54.222 1.00 56.55 310 HIS D C 1
ATOM 9424 O O . HIS D 1 310 ? -67.124 -27.653 -54.672 1.00 56.45 310 HIS D O 1
ATOM 9431 N N . ALA D 1 311 ? -65.057 -28.453 -54.358 1.00 55.95 311 ALA D N 1
ATOM 9432 C CA . ALA D 1 311 ? -64.456 -27.591 -55.360 1.00 55.23 311 ALA D CA 1
ATOM 9433 C C . ALA D 1 311 ? -64.764 -28.312 -56.657 1.00 54.88 311 ALA D C 1
ATOM 9434 O O . ALA D 1 311 ? -64.063 -29.225 -57.040 1.00 55.06 311 ALA D O 1
ATOM 9436 N N . LEU D 1 312 ? -65.866 -27.936 -57.296 1.00 54.04 312 LEU D N 1
ATOM 9437 C CA . LEU D 1 312 ? -66.472 -28.791 -58.322 1.00 53.46 312 LEU D CA 1
ATOM 9438 C C . LEU D 1 312 ? -65.654 -29.000 -59.593 1.00 52.99 312 LEU D C 1
ATOM 9439 O O . LEU D 1 312 ? -65.645 -30.095 -60.137 1.00 53.05 312 LEU D O 1
ATOM 9444 N N . PHE D 1 313 ? -64.947 -27.976 -60.053 1.00 52.31 313 PHE D N 1
ATOM 9445 C CA . PHE D 1 313 ? -64.063 -28.152 -61.204 1.00 52.20 313 PHE D CA 1
ATOM 9446 C C . PHE D 1 313 ? -62.941 -29.148 -60.892 1.00 51.56 313 PHE D C 1
ATOM 9447 O O . PHE D 1 313 ? -62.328 -29.709 -61.806 1.00 51.37 313 PHE D O 1
ATOM 9455 N N . ARG D 1 314 ? -62.718 -29.406 -59.605 1.00 51.21 314 ARG D N 1
ATOM 9456 C CA . ARG D 1 314 ? -61.836 -30.493 -59.185 1.00 51.34 314 ARG D CA 1
ATOM 9457 C C . ARG D 1 314 ? -62.349 -31.852 -59.598 1.00 51.02 314 ARG D C 1
ATOM 9458 O O . ARG D 1 314 ? -61.555 -32.720 -59.908 1.00 50.31 314 ARG D O 1
ATOM 9466 N N . VAL D 1 315 ? -63.669 -32.012 -59.593 1.00 51.44 315 VAL D N 1
ATOM 9467 C CA . VAL D 1 315 ? -64.307 -33.271 -59.970 1.00 51.51 315 VAL D CA 1
ATOM 9468 C C . VAL D 1 315 ? -63.961 -33.698 -61.403 1.00 51.32 315 VAL D C 1
ATOM 9469 O O . VAL D 1 315 ? -63.623 -34.869 -61.608 1.00 51.28 315 VAL D O 1
ATOM 9473 N N . PRO D 1 316 ? -64.042 -32.776 -62.395 1.00 51.25 316 PRO D N 1
ATOM 9474 C CA . PRO D 1 316 ? -63.609 -33.187 -63.736 1.00 51.48 316 PRO D CA 1
ATOM 9475 C C . PRO D 1 316 ? -62.176 -33.679 -63.753 1.00 51.86 316 PRO D C 1
ATOM 9476 O O . PRO D 1 316 ? -61.856 -34.628 -64.469 1.00 51.96 316 PRO D O 1
ATOM 9480 N N . LYS D 1 317 ? -61.333 -33.037 -62.946 1.00 52.76 317 LYS D N 1
ATOM 9481 C CA . LYS D 1 317 ? -59.928 -33.426 -62.801 1.00 53.60 317 LYS D CA 1
ATOM 9482 C C . LYS D 1 317 ? -59.704 -34.769 -62.094 1.00 54.01 317 LYS D C 1
ATOM 9483 O O . LYS D 1 317 ? -58.556 -35.219 -61.988 1.00 53.86 317 LYS D O 1
ATOM 9489 N N . GLY D 1 318 ? -60.767 -35.379 -61.578 1.00 54.26 318 GLY D N 1
ATOM 9490 C CA . GLY D 1 318 ? -60.714 -36.725 -61.019 1.00 54.53 318 GLY D CA 1
ATOM 9491 C C . GLY D 1 318 ? -61.211 -36.829 -59.588 1.00 54.85 318 GLY D C 1
ATOM 9492 O O . GLY D 1 318 ? -61.302 -37.941 -59.055 1.00 54.44 318 GLY D O 1
ATOM 9493 N N . ALA D 1 319 ? -61.500 -35.698 -58.938 1.00 55.33 319 ALA D N 1
ATOM 9494 C CA . ALA D 1 319 ? -62.087 -35.714 -57.591 1.00 55.64 319 ALA D CA 1
ATOM 9495 C C . ALA D 1 319 ? -63.555 -36.129 -57.668 1.00 55.67 319 ALA D C 1
ATOM 9496 O O . ALA D 1 319 ? -64.468 -35.362 -57.334 1.00 55.14 319 ALA D O 1
ATOM 9498 N N . GLY D 1 320 ? -63.759 -37.370 -58.092 1.00 56.38 320 GLY D N 1
ATOM 9499 C CA . GLY D 1 320 ? -65.077 -37.897 -58.399 1.00 57.24 320 GLY D CA 1
ATOM 9500 C C . GLY D 1 320 ? -65.113 -39.384 -58.134 1.00 58.05 320 GLY D C 1
ATOM 9501 O O . GLY D 1 320 ? -64.273 -40.131 -58.638 1.00 58.33 320 GLY D O 1
ATOM 9502 N N . GLY D 1 321 ? -66.079 -39.795 -57.316 1.00 59.48 321 GLY D N 1
ATOM 9503 C CA . GLY D 1 321 ? -66.275 -41.192 -56.950 1.00 60.46 321 GLY D CA 1
ATOM 9504 C C . GLY D 1 321 ? -67.740 -41.556 -57.040 1.00 61.49 321 GLY D C 1
ATOM 9505 O O . GLY D 1 321 ? -68.570 -40.737 -57.463 1.00 61.67 321 GLY D O 1
ATOM 9506 N N . LEU D 1 322 ? -68.066 -42.774 -56.616 1.00 63.18 322 LEU D N 1
ATOM 9507 C CA . LEU D 1 322 ? -69.414 -43.309 -56.807 1.00 64.59 322 LEU D CA 1
ATOM 9508 C C . LEU D 1 322 ? -69.830 -44.211 -55.643 1.00 64.94 322 LEU D C 1
ATOM 9509 O O . LEU D 1 322 ? -69.157 -45.198 -55.354 1.00 64.03 322 LEU D O 1
ATOM 9514 N N . LEU D 1 323 ? -70.929 -43.841 -54.982 1.00 66.10 323 LEU D N 1
ATOM 9515 C CA . LEU D 1 323 ? -71.513 -44.610 -53.891 1.00 67.42 323 LEU D CA 1
ATOM 9516 C C . LEU D 1 323 ? -72.821 -45.229 -54.353 1.00 69.49 323 LEU D C 1
ATOM 9517 O O . LEU D 1 323 ? -73.678 -44.532 -54.900 1.00 69.94 323 LEU D O 1
ATOM 9522 N N . HIS D 1 324 ? -72.992 -46.531 -54.100 1.00 72.10 324 HIS D N 1
ATOM 9523 C CA . HIS D 1 324 ? -74.201 -47.246 -54.525 1.00 74.22 324 HIS D CA 1
ATOM 9524 C C . HIS D 1 324 ? -75.052 -47.704 -53.351 1.00 75.05 324 HIS D C 1
ATOM 9525 O O . HIS D 1 324 ? -74.537 -48.292 -52.388 1.00 75.11 324 HIS D O 1
ATOM 9532 N N . VAL D 1 325 ? -76.353 -47.425 -53.422 1.00 76.13 325 VAL D N 1
ATOM 9533 C CA . VAL D 1 325 ? -77.298 -47.820 -52.378 1.00 76.75 325 VAL D CA 1
ATOM 9534 C C . VAL D 1 325 ? -78.424 -48.651 -52.990 1.00 77.53 325 VAL D C 1
ATOM 9535 O O . VAL D 1 325 ? -79.118 -48.177 -53.880 1.00 77.33 325 VAL D O 1
ATOM 9539 N N . LYS D 1 326 ? -78.619 -49.864 -52.467 1.00 78.34 326 LYS D N 1
ATOM 9540 C CA . LYS D 1 326 ? -79.594 -50.832 -52.971 1.00 78.57 326 LYS D CA 1
ATOM 9541 C C . LYS D 1 326 ? -80.758 -51.031 -52.004 1.00 78.24 326 LYS D C 1
ATOM 9542 O O . LYS D 1 326 ? -81.919 -51.138 -52.395 1.00 78.12 326 LYS D O 1
#

Secondary structure (DSSP, 8-state):
---B-S--BPPTT--PPP----S--EEEEEEEEEEEEEEEETTEEEEEEEEEEEBTTB---EEBS-PPEEEETT-EEEEEEEE-TT--S-B--EETTSTT-B--PBPTT-EEEEEEE--S-EEEEEE--GGG-HHHHHHTT-EEEEEEE-TT-SPP-SEEEEEEEEEE-EEES-SS-TTS--EEE-HHHHHTT--SEEEETTBSSTTTBTTTBTT-SEE-TT-EEEEEEEEEESS--EEEEETT--BSEEESS-SSS-BSSBSSEEE-SSEEEEEEEE--S-EEEEEEESSGGGTTTT-EEEEEE-/---B-S--BPPTT--PPP----S--EEEEEEEEEEEEEEEETTEEEEEEEEEEEBTTB---EEBS-PPEEEETT-EEEEEEEE-TT--S-B--EETTSTT-B--PBPTT-EEEEEEE--S-EEEEEE--GGG-HHHHHHTT-EEEEEEE-TT-SPP-SEEEEEEEEEE-EEES-SS-GGG--EEE-HHHHHTT--SEEEETTBSSTTTBTTBBTT-SEE-TT-EEEEEEEEEESS--EEEEETT--BSEEESS-SSS-BSSBSSEEE-SSEEEEEEEE--S-EEEEEEESSTTHHHHT-EEEEEE-/---B-S--BPPTT--PPP----S--EEEEEEEEEEEEEEEETTEEEEEEEEEE-BTTB---EEBS-PPEEEETT-EEEEEEEE-TT--S-B--EETTSTT-B--PBPTT-EEEEEEE--S-EEEEEE--GGG-HHHHHHTT-EEEEEEE-TT-SPP-SEEEEEEEEEE-EEE--SS-SSS--EEE-HHHHHTT--SEEEETTBSSTTTBTTTBTT-SEE-TT-EEEEEEEEEESS--EEEEETT--BSEEESS-SSS-BSSBSSEEE-SSEEEEEEEE--S-EEEEEEESSGGGTTTT-EEEEEE-/---B-S--BPPTT--PPP----S--EEEEEEEEEEEEEEEETTEEEEEEEEEEEBTTB---EEBS-PPEEEETT-EEEEEEEE-TT--S-B--EETTSTT-B--PBPTT-EEEEEEE--S-EEEEEE--GGG-HHHHHHTT-EEEEEEE-TT-SPP-SEEEEEEEEEE-EESS-SS-GGG--BEE-HHHHHTT--SEEEETTBSSTTTBTTTBTT--EE-TT-EEEEEEEEEESS--EEEEETT--BSEEESS-TTS-BSSBSSEEE-SSEEEEEEEE--S-EEEEEEESSGGGTTTT-EEEEEE-

B-factor: mean 56.18, std 15.06, range [11.92, 121.2]

CATH classification: 2.60.40.420

Solvent-accessible surface area: 41753 Å² total; per-residue (Å²): 182,20,78,87,16,28,10,0,6,13,38,0,53,83,35,54,59,129,19,106,62,70,95,74,126,84,37,80,20,48,2,12,0,43,12,0,0,0,35,2,2,78,64,66,74,2,9,0,4,0,0,0,36,68,134,61,143,53,76,24,52,3,4,0,0,0,4,5,3,15,0,0,46,14,0,50,0,25,0,34,0,37,0,42,134,129,12,82,50,17,1,4,0,23,3,80,4,14,131,84,5,102,20,154,63,10,106,40,31,112,64,53,61,11,84,17,105,0,96,133,17,9,7,44,2,0,19,0,8,0,77,60,60,49,157,35,0,11,8,12,0,0,3,0,0,0,2,1,1,6,111,35,14,20,79,148,8,48,66,19,11,0,0,1,4,2,2,2,4,18,76,92,20,7,156,46,24,109,106,18,179,4,57,7,10,17,83,111,66,16,151,52,92,122,16,41,53,8,1,0,0,0,5,7,69,0,0,75,10,49,34,9,74,2,58,28,2,52,2,70,97,39,19,84,1,3,2,0,0,0,0,2,1,32,50,30,2,0,41,0,24,0,80,53,11,108,0,60,65,18,14,75,31,65,86,172,98,60,82,173,106,43,117,40,4,132,2,61,47,31,26,5,0,2,0,20,5,94,0,124,46,69,32,102,26,56,0,1,0,83,32,96,182,56,29,106,81,6,0,5,0,38,0,17,6,114,189,20,78,84,23,30,11,0,6,13,37,0,52,80,34,55,61,96,19,108,61,68,94,74,123,84,37,79,21,47,2,13,0,42,12,0,0,0,34,2,2,75,64,66,73,3,9,0,3,0,0,0,51,65,139,62,141,53,75,25,51,4,4,0,0,0,3,5,2,16,0,0,46,15,0,49,0,24,0,34,0,35,0,41,132,126,13,82,50,21,1,3,0,1,0,4,0,0,29,32,2,76,21,155,62,10,106,41,32,112,65,52,63,11,83,16,105,0,86,50,9,7,2,0,1,0,2,0,8,0,76,58,59,6,43,33,0,0,5,12,0,0,3,0,0,0,2,1,1,5,109,36,14,18,79,158,7,48,67,19,11,0,0,1,2,1,2,3,5,17,72,82,26,9,157,46,24,115,121,29,156,1,50,8,2,17,76,110,66,0,58,42,40,55,15,40,50,4,1,0,0,1,6,8,70,0,0,62,10,48,32,8,71,3,57,27,2,53,2,71,92,37,18,101,2,2,2,0,0,0,0,0,1,2,4,29,2,0,3,0,0,0,18,5,2,0,0,29,65,20,12,26,2,18,98,163,20,50,39,61,11,10,1,0,4,50,3,14,0,0,4,1,1,2,0,21,5,72,0,53,14,68,33,100,18,34,0,0,0,3,0,2,4,19,12,59,35,5,0,3,0,38,0,22,6,112,173,35,89,85,96,79,37,0,5,12,38,0,53,81,34,54,54,149,19,98,63,69,93,79,125,84,37,81,21,47,2,14,0,46,12,2,0,0,33,0,2,81,64,59,61,3,8,0,4,0,0,0,47,70,164,57,130,99,80,27,94,11,3,0,0,0,4,6,2,16,0,0,42,14,0,50,0,25,0,34,0,37,0,43,135,117,13,78,47,17,1,4,0,0,0,3,0,0,27,32,2,75,21,154,64,10,105,42,32,111,63,52,63,11,82,17,109,0,86,50,12,6,2,0,1,0,2,0,8,0,77,57,60,6,41,34,0,0,6,12,0,0,3,0,0,0,2,1,1,15,108,36,14,19,68,155,12,71,67,35,10,0,0,1,3,1,2,3,4,13,74,103,42,6,160,66,11,114,131,21,195,6,57,12,6,13,72,99,70,0,56,40,42,54,13,44,50,3,0,0,0,0,5,9,71,0,0,58,44,100,108,29,72,4,66,28,3,54,2,70,88,38,24,102,1,2,2,0,0,0,1,0,1,1,4,31,2,0,4,0,0,0,18,6,2,0,0,29,63,21,10,24,2,28,91,156,22,48,40,54,10,11,1,0,3,49,2,13,0,0,3,0,0,3,0,20,4,74,0,55,15,69,32,99,18,40,0,0,0,4,0,2,4,18,14,59,34,5,0,4,0,40,0,28,6,160,200,74,70,77,94,77,34,1,5,13,39,0,55,62,34,55,48,145,19,103,65,68,92,78,124,84,37,79,21,47,2,13,0,44,19,3,5,0,34,2,2,80,75,66,90,2,13,0,4,0,0,0,42,71,125,60,132,94,83,28,95,13,4,0,0,0,3,5,3,16,0,0,43,14,0,50,0,24,0,33,0,36,0,40,136,113,12,80,50,18,1,3,0,2,0,5,0,1,27,32,1,74,20,154,65,10,107,42,31,113,65,52,63,11,83,16,108,0,87,51,9,8,2,1,1,0,1,0,7,0,76,57,59,6,41,34,0,0,5,12,0,1,3,0,0,0,2,1,1,6,108,36,15,19,79,120,10,69,69,24,14,0,2,1,4,2,2,3,4,18,75,99,38,10,158,43,33,112,114,27,211,4,58,6,4,16,76,112,68,0,56,41,41,55,14,39,50,4,0,0,0,0,5,7,70,0,0,57,40,113,92,26,75,7,76,29,5,54,2,72,92,38,18,101,2,2,4,0,0,0,1,0,1,2,4,28,2,0,2,0,1,3,15,4,1,0,0,29,67,20,11,23,1,21,94,162,21,52,42,82,10,11,2,0,3,49,2,13,0,0,3,0,0,2,0,21,7,76,0,53,15,67,33,100,17,37,2,0,0,2,0,2,4,19,13,58,32,4,0,3,0,40,1,25,6,162

InterPro domains:
  IPR001287 Nitrite reductase, copper-type [PR00695] (90-106)
  IPR001287 Nitrite reductase, copper-type [PR00695] (146-161)
  IPR001287 Nitrite reductase, copper-type [PR00695] (164-180)
  IPR008972 Cupredoxin [G3DSA:2.60.40.420] (24-179)
  IPR008972 Cupredoxin [G3DSA:2.60.40.420] (180-337)
  IPR008972 Cupredoxin [SSF49503] (47-184)
  IPR008972 Cupredoxin [SSF49503] (182-336)
  IPR011707 Multicopper oxidase-like, N-terminal [PF07732] (94-182)
  IPR045087 Multicopper oxidase [PTHR11709] (94-300)